Protein AF-A0AAN8RUK4-F1 (afdb_monomer)

Foldseek 3Di:
DDDDDDDDDPFDWDKFKEKEKAEELQCFACPDDCCVVLVLVDDLVPHGQKYKYKYANHQFDPVCPVVCVVDPGRVSVVCCVCCLPRVLVSQKFWEDWDDQRRIIMTMIGRPVQQQQKFQWDKWWFALPPNRPHRNFAKIKIWIGGQRFIEIEIEGDFDADAVCLVRLLVRQVRNQVPQADDQDPQCRTQQSGQKYKYWYQSNWFFAPVDDQVNLVVCVVVLVVVVSVVRTSVNVCLVVVSHCVQKDFDDDRDFAFDAADAPDLHHDPVDHGGNRTGIIMHGPQPPDPPGGKDKDKPDKDWDSVDRSHSGTMIMIMMIITHGPPSDDQFKAWDAQAAAAAQAKGKTKIFRVPHDADQAKKKFKAAPSHRYLPRGLAMDGLNPPPPDDDPDDDDDDDDDDPPPPPPRMDMDIDHHNSDHDWHKIKMFIAHPSRRRTRYIYDIDTYDHDPPDDPPPPPPPPDDPDDDDDDDDDDDKAKAKWKAWPPPGDTDGVVPPPDPPVRCVVCVCQQADDPVCAQPWGWDADPFKIKTKHKHKDQDPVDPVSIIIMMMIMIITNPDDCPLCVVVNSQVVVVVVVCCVPPVLPVCVVPDVVSVVVVNVQSVQCRVCCRPVQWGWDDDDPDIDIGHRDDDDDQFDFADQQKAKAFPDDPVVDDLVVDDPLCNLQVVVRPRADGLNRSCVVSVHDSVSSRVSSSVCVRVRRIDIDGHDDQQWAKAFDPCLVVCVVDPVNLVVLQCQFAPDPVDTFDSVLLSVLLNPRDPPAGNNNSCVVSVVVVRRTRSSSSVSSCVVSVRMDTKFKAKAAQDDPVCVVVDVLNVRRHRPDTLVRSCVVVVDDSVRVVVVVVVDPRMDIDID

Mean predicted aligned error: 19.51 Å

InterPro domains:
  IPR000300 Inositol polyphosphate-related phosphatase [PF22669] (21-314)
  IPR000300 Inositol polyphosphate-related phosphatase [SM00128] (14-325)
  IPR009348 Nitrogen permease regulator 2-like [PF06218] (499-735)
  IPR009348 Nitrogen permease regulator 2-like [PF06218] (741-840)
  IPR009348 Nitrogen permease regulator 2-like [PTHR12991] (490-796)
  IPR036691 Endonuclease/exonuclease/phosphatase superfamily [G3DSA:3.60.10.10] (10-322)
  IPR036691 Endonuclease/exonuclease/phosphatase superfamily [SSF56219] (12-322)
  IPR041611 SKICH domain [PF17751] (329-442)

Solvent-accessible surface area (backbone atoms only — not comparable to full-atom values): 48109 Å² total; per-residue (Å²): 138,86,83,80,81,85,77,90,69,96,72,68,66,43,74,53,34,36,35,39,36,30,35,51,34,69,51,48,75,81,84,69,82,58,45,75,82,69,54,62,84,58,58,73,86,76,52,56,47,28,43,36,44,26,38,28,44,42,71,59,62,89,90,31,68,75,50,58,73,76,39,73,46,71,56,56,41,47,51,40,52,51,37,60,54,54,37,38,77,61,48,32,28,37,71,51,73,46,75,43,73,23,35,35,38,36,36,33,32,37,56,90,46,48,69,44,38,35,56,56,46,75,50,68,39,47,42,23,82,86,45,79,34,52,85,23,31,37,36,34,41,35,31,29,44,27,89,40,37,38,26,41,36,29,35,33,40,49,62,62,77,92,32,57,66,55,29,38,49,44,51,53,48,43,63,75,65,42,67,49,87,86,48,80,82,45,22,38,61,87,54,21,43,32,28,41,40,33,20,40,54,34,36,33,50,44,82,90,60,52,57,67,58,53,52,52,31,55,76,69,66,42,52,68,66,53,51,73,42,20,42,56,59,47,31,29,74,73,60,67,38,68,51,84,45,48,65,77,87,68,86,70,75,60,36,25,37,34,35,68,75,44,88,46,66,33,94,88,46,63,63,16,60,23,64,51,67,35,33,35,62,46,30,75,79,45,90,97,46,77,52,53,72,45,73,79,50,62,47,64,42,70,88,52,21,76,20,34,35,37,36,36,37,36,32,32,38,31,63,32,54,60,82,56,75,69,84,56,35,47,48,54,83,65,89,76,38,49,46,66,36,75,39,79,48,42,32,34,48,70,96,54,89,79,53,66,67,14,30,38,32,38,26,49,66,83,50,48,37,77,86,55,53,72,35,72,46,52,65,52,80,54,82,88,65,88,79,86,83,77,88,77,92,81,86,82,88,79,86,81,78,76,84,63,51,68,45,72,46,77,41,64,53,61,56,52,85,68,73,47,54,26,28,41,35,34,31,39,61,89,47,61,26,41,41,24,62,36,68,76,30,58,34,38,71,61,88,92,64,90,76,86,77,74,84,78,80,85,79,83,94,75,90,83,89,80,84,85,76,94,72,90,76,67,56,34,42,34,51,38,47,81,76,64,98,54,81,55,51,52,64,76,77,76,64,52,68,71,62,43,65,75,44,39,64,74,64,60,53,61,80,90,52,44,81,37,81,42,76,49,78,51,93,72,31,26,39,41,31,39,33,42,76,47,81,37,78,91,34,101,72,42,41,46,44,38,27,47,31,38,44,33,45,46,86,57,80,60,76,47,46,51,67,44,51,51,54,52,49,54,50,51,51,51,42,36,72,76,69,35,54,74,78,44,38,90,80,34,70,67,50,42,54,47,53,54,52,51,50,49,49,47,31,53,24,50,58,74,72,34,44,31,78,48,77,55,95,92,52,70,49,79,41,63,63,54,86,82,70,75,83,59,71,86,64,54,60,64,33,13,43,27,66,73,61,69,76,88,80,60,68,72,88,79,51,55,72,68,51,58,52,46,56,82,51,56,73,51,71,47,25,43,53,55,36,16,64,75,49,74,43,60,53,70,57,47,33,52,48,50,32,50,35,39,56,74,59,50,29,45,79,42,79,60,89,54,53,83,41,28,37,29,58,37,84,53,40,55,54,51,76,73,35,70,67,57,41,52,54,48,36,62,62,19,26,70,38,89,91,55,61,36,58,65,70,62,55,51,50,53,51,73,65,31,36,87,91,45,32,47,49,58,48,43,70,75,66,36,39,70,87,49,32,39,31,69,67,44,40,53,52,52,30,45,76,74,47,25,28,43,80,47,42,47,18,36,29,63,72,61,66,70,68,53,46,73,76,34,73,64,51,60,48,24,69,53,83,36,38,54,67,55,39,26,67,76,62,71,45,50,73,65,59,52,50,56,48,53,75,69,38,89,46,53,46,81,44,81,86

Nearest PDB structures (foldseek):
  8fw5-assembly1_B  TM=8.726E-01  e=7.891E-36  Homo sapiens
  7t3a-assembly1_B  TM=8.703E-01  e=1.757E-31  Homo sapiens
  7t3c-assembly1_B  TM=8.651E-01  e=1.647E-29  Homo sapiens
  5okm-assembly1_A  TM=6.543E-01  e=3.913E-27  Homo sapiens
  5okn-assembly1_A  TM=6.556E-01  e=2.019E-26  Homo sapiens

Secondary structure (DSSP, 8-state):
-------------EEEEEEEEEEE-TT----S--TTTTTTTS-GGGS-SEEEEEEES----GGGTTTTTTS--HHHHHHHHHIIIIIHHTTEEEEEEEEETTEEEEEEEEGGGTTTEEEEEEEEEEEEGGGTEEEEEEEEEEEEETTEEEEEEEEE---STT-HHHHHHHHHHHHHH-B-SS-STT-BGGGSSEEEEEEE----B-TTS-HHHHHHHHHTT-HHHHHHTBHHHHHHHHTSSSTTSB-----PPP-B-BPTTSSSBPSSS--B--EEEEEEE-TTSBTTB---EEEEEEEE-TT--SSSS--EEEEEEEEE-SS------EEPP---EETTS-EEEEEE-TT----TT-EEEEEETT--BTT-EEEEEEGGGGTTS----------S---------EEEEEEPTTS--S-EEEEEEEE-TTT--EEEEPPPEEEEPPTT---TTSTTSSS--S-------------EEEEEETTTTEEEEESTTSS-HHHHHHHHHHHS--GGGTTS-EEEEPSSEEEEEEEEEEE-TTSTTSEEEEEEEEEEETT--GGGGHHHHHHHHHHHHHHHHHH-TTTSTTT-HHHHHHHHHHHHHHHHHHHHTSEEEEEETTEEEEEE----PPPPPPPPTTEEEEESS-GGGS-GGGS-HHHHHHGGG--SSS-HHHHHHHHT--HHHHHHHHHHHHHTTSEEEEEPP-TT-EEEE-TTHHHHHH-HHHHHHHHHHHBS-TTSPPPHHHHHHHHHT--TT-BHHHHHHHH-TTTTTB-HHHHHHHHHHTTSEEEEPEEEEE-S-HHHHHH-HHHHTTEEEEEHHHHHHHH---HHHHHHHHHH-TTEEEEE-

Sequence (849 aa):
MVSYCLSILIESANSSPIYIVSYNVACKPPEENLDELLSLEESEEKLPDLYVVGLQEVKAQLYNIVLDALLDDPWTIAFKQVTLTKLKTKNYVKLKTVRLQGLILSIYSKRKHLLNIRDVEMQYTKTGLGGFWGNKGCVAIRLNINGVSVCVVNTHLTPHDQNLQARIEDYNQIIGSTNFARQKETSSILFHDYVFWMGDHNFRIDEAIAHGEILDKIKAKKLNWLKDVDQLKSVMRSGQAFSELIEEPFDFPPTYKYIFKTSDYDPKRRPAWTDRILYKVNANAYENITLSAQMGFYKSFPNYQASDHKPIAGEFTFKVFSDYSDRVIEFSSIKKWYINEENVVSFNAEDIRISDWDWIGVFKHNFCALDEYVSFVYVNTVAAGVSKVLYNSDEASAVVTTSNRRKEIKFPDGMVRTEGKYCLMYLTADSGSVLGISPVFDAEFKPGVDNRFTNAMEGDESSSRFRASSRRSPVRLTAHTISSARQEIVPENFISKDTFDTVSVYIIPKAQLQRSTITVTLVDKKILGLPVKIDDKKYARNAFYFNLCFVCDAWARTVHYEPLLKKLSDYLIGMELESKFLSLQDKDENEKQRLSKMLNQVMEDLNSTKMCTLTEGVATTHLKVVKICADPTPVLDHQVPIFIENRGAFFEEQWDLTTQQVLPFIDGFNHISKIAAEADVENNLVKSCVQNLVYYGVVSLIPIFQYSNVYAGTPQLRKLAENSALQKECIEYVSKSLRHPPNFKDVFKFYASMVRGTTIKDLCIRLNPHSKRINERKLVQFGVLKGFIQRVYKYIIYVGSKDKLTNNPVYRHMNGLNSSDEICCATGLSAQQLEELMEKDQNLILIWK

pLDDT: mean 79.32, std 18.22, range [19.58, 98.69]

Radius of gyration: 34.46 Å; Cα contacts (8 Å, |Δi|>4): 1516; chains: 1; bounding box: 82×75×107 Å

Organism: Polyplax serrata (NCBI:txid468196)

Structure (mmCIF, N/CA/C/O backbone):
data_AF-A0AAN8RUK4-F1
#
_entry.id   AF-A0AAN8RUK4-F1
#
loop_
_atom_site.group_PDB
_atom_site.id
_atom_site.type_symbol
_atom_site.label_atom_id
_atom_site.label_alt_id
_atom_site.label_comp_id
_atom_site.label_asym_id
_atom_site.label_entity_id
_atom_site.label_seq_id
_atom_site.pdbx_PDB_ins_code
_atom_site.Cartn_x
_atom_site.Cartn_y
_atom_site.Cartn_z
_atom_site.occupancy
_atom_site.B_iso_or_equiv
_atom_site.auth_seq_id
_atom_site.auth_comp_id
_atom_site.auth_asym_id
_atom_site.auth_atom_id
_atom_site.pdbx_PDB_model_num
ATOM 1 N N . MET A 1 1 ? -4.354 7.045 46.645 1.00 23.77 1 MET A N 1
ATOM 2 C CA . MET A 1 1 ? -4.411 5.702 47.254 1.00 23.77 1 MET A CA 1
ATOM 3 C C . MET A 1 1 ? -4.122 4.711 46.131 1.00 23.77 1 MET A C 1
ATOM 5 O O . MET A 1 1 ? -5.021 4.374 45.378 1.00 23.77 1 MET A O 1
ATOM 9 N N . VAL A 1 2 ? -2.842 4.408 45.896 1.00 20.20 2 VAL A N 1
ATOM 10 C CA . VAL A 1 2 ? -2.401 3.493 44.829 1.00 20.20 2 VAL A CA 1
ATOM 11 C C . VAL A 1 2 ? -2.267 2.127 45.485 1.00 20.20 2 VAL A C 1
ATOM 13 O O . VAL A 1 2 ? -1.378 1.929 46.307 1.00 20.20 2 VAL A O 1
ATOM 16 N N . SER A 1 3 ? -3.218 1.237 45.219 1.00 19.58 3 SER A N 1
ATOM 17 C CA . SER A 1 3 ? -3.142 -0.144 45.686 1.00 19.58 3 SER A CA 1
ATOM 18 C C . SER A 1 3 ? -2.302 -0.922 44.677 1.00 19.58 3 SER A C 1
ATOM 20 O O . SER A 1 3 ? -2.732 -1.150 43.550 1.00 19.58 3 SER A O 1
ATOM 22 N N . TYR A 1 4 ? -1.073 -1.251 45.071 1.00 21.86 4 TYR A N 1
ATOM 23 C CA . TYR A 1 4 ? -0.267 -2.271 44.415 1.00 21.86 4 TYR A CA 1
ATOM 24 C C . TYR A 1 4 ? -0.815 -3.630 44.851 1.00 21.86 4 TYR A C 1
ATOM 26 O O . TYR A 1 4 ? -0.749 -3.965 46.032 1.00 21.86 4 TYR A O 1
ATOM 34 N N . CYS A 1 5 ? -1.353 -4.405 43.912 1.00 21.06 5 CYS A N 1
ATOM 35 C CA . CYS A 1 5 ? -1.614 -5.821 44.135 1.00 21.06 5 CYS A CA 1
ATOM 36 C C . CYS A 1 5 ? -0.431 -6.600 43.559 1.00 21.06 5 CYS A C 1
ATOM 38 O O . CYS A 1 5 ? -0.371 -6.885 42.365 1.00 21.06 5 CYS A O 1
ATOM 40 N N . LEU A 1 6 ? 0.541 -6.875 44.428 1.00 24.83 6 LEU A N 1
ATOM 41 C CA . LEU A 1 6 ? 1.623 -7.815 44.179 1.00 24.83 6 LEU A CA 1
ATOM 42 C C . LEU A 1 6 ? 1.001 -9.220 44.165 1.00 24.83 6 LEU A C 1
ATOM 44 O O . LEU A 1 6 ? 0.596 -9.723 45.212 1.00 24.83 6 LEU A O 1
ATOM 48 N N . SER A 1 7 ? 0.898 -9.832 42.989 1.00 23.12 7 SER A N 1
ATOM 49 C CA . SER A 1 7 ? 0.611 -11.262 42.868 1.00 23.12 7 SER A CA 1
ATOM 50 C C . SER A 1 7 ? 1.907 -11.926 42.434 1.00 23.12 7 SER A C 1
ATOM 52 O O . SER A 1 7 ? 2.309 -11.823 41.282 1.00 23.12 7 SER A O 1
ATOM 54 N N . ILE A 1 8 ? 2.601 -12.538 43.391 1.00 31.42 8 ILE A N 1
ATOM 55 C CA . ILE A 1 8 ? 3.699 -13.463 43.120 1.00 31.42 8 ILE A CA 1
ATOM 56 C C . ILE A 1 8 ? 3.045 -14.756 42.636 1.00 31.42 8 ILE A C 1
ATOM 58 O O . ILE A 1 8 ? 2.420 -15.456 43.432 1.00 31.42 8 ILE A O 1
ATOM 62 N N . LEU A 1 9 ? 3.198 -15.078 41.355 1.00 29.14 9 LEU A N 1
ATOM 63 C CA . LEU A 1 9 ? 3.017 -16.431 40.846 1.00 29.14 9 LEU A CA 1
ATOM 64 C C . LEU A 1 9 ? 4.295 -16.838 40.120 1.00 29.14 9 LEU A C 1
ATOM 66 O O . LEU A 1 9 ? 4.881 -16.091 39.342 1.00 29.14 9 LEU A O 1
ATOM 70 N N . ILE A 1 10 ? 4.771 -18.025 40.470 1.00 34.59 10 ILE A N 1
ATOM 71 C CA . ILE A 1 10 ? 5.880 -18.709 39.819 1.00 34.59 10 ILE A CA 1
ATOM 72 C C . ILE A 1 10 ? 5.347 -19.122 38.437 1.00 34.59 10 ILE A C 1
ATOM 74 O O . ILE A 1 10 ? 4.695 -20.153 38.317 1.00 34.59 10 ILE A O 1
ATOM 78 N N . GLU A 1 11 ? 5.526 -18.276 37.419 1.00 36.62 11 GLU A N 1
ATOM 79 C CA . GLU A 1 11 ? 4.895 -18.457 36.104 1.00 36.62 11 GLU A CA 1
ATOM 80 C C . GLU A 1 11 ? 5.681 -19.428 35.207 1.00 36.62 11 GLU A C 1
ATOM 82 O O . GLU A 1 11 ? 6.846 -19.212 34.860 1.00 36.62 11 GLU A O 1
ATOM 87 N N . SER A 1 12 ? 5.027 -20.510 34.777 1.00 37.56 12 SER A N 1
ATOM 88 C CA . SER A 1 12 ? 5.523 -21.376 33.707 1.00 37.56 12 SER A CA 1
ATOM 89 C C . SER A 1 12 ? 5.394 -20.650 32.367 1.00 37.56 12 SER A C 1
ATOM 91 O O . SER A 1 12 ? 4.277 -20.445 31.911 1.00 37.56 12 SER A O 1
ATOM 93 N N . ALA A 1 13 ? 6.486 -20.250 31.716 1.00 42.88 13 ALA A N 1
ATOM 94 C CA . ALA A 1 13 ? 6.414 -19.597 30.405 1.00 42.88 13 ALA A CA 1
ATOM 95 C C . ALA A 1 13 ? 5.840 -20.550 29.337 1.00 42.88 13 ALA A C 1
ATOM 97 O O . ALA A 1 13 ? 6.383 -21.634 29.120 1.00 42.88 13 ALA A O 1
ATOM 98 N N . ASN A 1 14 ? 4.779 -20.127 28.641 1.00 55.69 14 ASN A N 1
ATOM 99 C CA . ASN A 1 14 ? 4.350 -20.771 27.399 1.00 55.69 14 ASN A CA 1
ATOM 100 C C . ASN A 1 14 ? 5.176 -20.226 26.231 1.00 55.69 14 ASN A C 1
ATOM 102 O O . ASN A 1 14 ? 5.664 -19.094 26.256 1.00 55.69 14 ASN A O 1
ATOM 106 N N . SER A 1 15 ? 5.352 -21.053 25.209 1.00 61.12 15 SER A N 1
ATOM 107 C CA . SER A 1 15 ? 6.190 -20.751 24.059 1.00 61.12 15 SER A CA 1
ATOM 108 C C . SER A 1 15 ? 5.319 -20.532 22.823 1.00 61.12 15 SER A C 1
ATOM 110 O O . SER A 1 15 ? 4.632 -21.462 22.400 1.00 61.12 15 SER A O 1
ATOM 112 N N . SER A 1 16 ? 5.350 -19.332 22.245 1.00 64.31 16 SER A N 1
ATOM 113 C CA . SER A 1 16 ? 4.579 -19.010 21.035 1.00 64.31 16 SER A CA 1
ATOM 114 C C . SER A 1 16 ? 5.497 -19.008 19.809 1.00 64.31 16 SER A C 1
ATOM 116 O O . SER A 1 16 ? 6.357 -18.127 19.714 1.00 64.31 16 SER A O 1
ATOM 118 N N . PRO A 1 17 ? 5.353 -19.960 18.869 1.00 84.50 17 PRO A N 1
ATOM 119 C CA . PRO A 1 17 ? 6.134 -19.952 17.640 1.00 84.50 17 PRO A CA 1
ATOM 120 C C . PRO A 1 17 ? 5.664 -18.840 16.689 1.00 84.50 17 PRO A C 1
ATOM 122 O O . PRO A 1 17 ? 4.477 -18.743 16.363 1.00 84.50 17 PRO A O 1
ATOM 125 N N . ILE A 1 18 ? 6.598 -18.013 16.221 1.00 93.25 18 ILE A N 1
ATOM 126 C CA . ILE A 1 18 ? 6.409 -17.003 15.175 1.00 93.25 18 ILE A CA 1
ATOM 127 C C . ILE A 1 18 ? 7.258 -17.363 13.959 1.00 93.25 18 ILE A C 1
ATOM 129 O O . ILE A 1 18 ? 8.461 -17.588 14.066 1.00 93.25 18 ILE A O 1
ATOM 133 N N . TYR A 1 19 ? 6.629 -17.399 12.791 1.00 94.88 19 TYR A N 1
ATOM 134 C CA . TYR A 1 19 ? 7.270 -17.746 11.528 1.00 94.88 19 TYR A CA 1
ATOM 135 C C . TYR A 1 19 ? 7.361 -16.510 10.646 1.00 94.88 19 TYR A C 1
ATOM 137 O O . TYR A 1 19 ? 6.344 -15.928 10.268 1.00 94.88 19 TYR A O 1
ATOM 145 N N . ILE A 1 20 ? 8.580 -16.102 10.323 1.00 97.19 20 ILE A N 1
ATOM 146 C CA . ILE A 1 20 ? 8.888 -14.856 9.629 1.00 97.19 20 ILE A CA 1
ATOM 147 C C . ILE A 1 20 ? 9.410 -15.181 8.237 1.00 97.19 20 ILE A C 1
ATOM 149 O O . ILE A 1 20 ? 10.359 -15.944 8.097 1.00 97.19 20 ILE A O 1
ATOM 153 N N . VAL A 1 21 ? 8.817 -14.569 7.217 1.00 96.38 21 VAL A N 1
ATOM 154 C CA . VAL A 1 21 ? 9.231 -14.663 5.814 1.00 96.38 21 VAL A CA 1
ATOM 155 C C . VAL A 1 21 ? 9.653 -13.289 5.317 1.00 96.38 21 VAL A C 1
ATOM 157 O O . VAL A 1 21 ? 8.930 -12.317 5.532 1.00 96.38 21 VAL A O 1
ATOM 160 N N . SER A 1 22 ? 10.776 -13.221 4.600 1.00 97.56 22 SER A N 1
ATOM 161 C CA . SER A 1 22 ? 11.151 -12.055 3.794 1.00 97.56 22 SER A CA 1
ATOM 162 C C . SER A 1 22 ? 11.355 -12.460 2.339 1.00 97.56 22 SER A C 1
ATOM 164 O O . SER A 1 22 ? 12.049 -13.444 2.064 1.00 97.56 22 SER A O 1
ATOM 166 N N . TYR A 1 23 ? 10.759 -11.707 1.410 1.00 96.19 23 TYR A N 1
ATOM 167 C CA . TYR A 1 23 ? 10.929 -11.954 -0.017 1.00 96.19 23 TYR A CA 1
ATOM 168 C C . TYR A 1 23 ? 10.876 -10.679 -0.871 1.00 96.19 23 TYR A C 1
ATOM 170 O O . TYR A 1 23 ? 9.820 -10.056 -1.018 1.00 96.19 23 TYR A O 1
ATOM 178 N N . ASN A 1 24 ? 11.996 -10.337 -1.513 1.00 96.50 24 ASN A N 1
ATOM 179 C CA . ASN A 1 24 ? 12.007 -9.357 -2.592 1.00 96.50 24 ASN A CA 1
ATOM 180 C C . ASN A 1 24 ? 11.479 -10.017 -3.879 1.00 96.50 24 ASN A C 1
ATOM 182 O O . ASN A 1 24 ? 12.087 -10.941 -4.422 1.00 96.50 24 ASN A O 1
ATOM 186 N N . VAL A 1 25 ? 10.326 -9.557 -4.366 1.00 93.19 25 VAL A N 1
ATOM 187 C CA . VAL A 1 25 ? 9.600 -10.175 -5.489 1.00 93.19 25 VAL A CA 1
ATOM 188 C C . VAL A 1 25 ? 9.921 -9.545 -6.849 1.00 93.19 25 VAL A C 1
ATOM 190 O O . VAL A 1 25 ? 9.312 -9.918 -7.853 1.00 93.19 25 VAL A O 1
ATOM 193 N N . ALA A 1 26 ? 10.851 -8.586 -6.906 1.00 91.75 26 ALA A N 1
ATOM 194 C CA . ALA A 1 26 ? 11.375 -7.985 -8.137 1.00 91.75 26 ALA A CA 1
ATOM 195 C C . ALA A 1 26 ? 10.300 -7.500 -9.137 1.00 91.75 26 ALA A C 1
ATOM 197 O O . ALA A 1 26 ? 10.423 -7.654 -10.360 1.00 91.75 26 ALA A O 1
ATOM 198 N N . CYS A 1 27 ? 9.189 -6.961 -8.623 1.00 87.00 27 CYS A N 1
ATOM 199 C CA . CYS A 1 27 ? 7.998 -6.541 -9.372 1.00 87.00 27 CYS A CA 1
ATOM 200 C C . CYS A 1 27 ? 7.349 -7.638 -10.241 1.00 87.00 27 CYS A C 1
ATOM 202 O O . CYS A 1 27 ? 6.535 -7.330 -11.123 1.00 87.00 27 CYS A O 1
ATOM 204 N N . LYS A 1 28 ? 7.693 -8.912 -10.024 1.00 85.75 28 LYS A N 1
ATOM 205 C CA . LYS A 1 28 ? 7.093 -10.070 -10.701 1.00 85.75 28 LYS A CA 1
ATOM 206 C C . LYS A 1 28 ? 5.792 -10.450 -10.022 1.00 85.75 28 LYS A C 1
ATOM 208 O O . LYS A 1 28 ? 5.661 -10.153 -8.849 1.00 85.75 28 LYS A O 1
ATOM 213 N N . PRO A 1 29 ? 4.807 -11.037 -10.711 1.00 78.69 29 PRO A N 1
ATOM 214 C CA . PRO A 1 29 ? 3.636 -11.594 -10.046 1.00 78.69 29 PRO A CA 1
ATOM 215 C C . PRO A 1 29 ? 3.990 -12.901 -9.304 1.00 78.69 29 PRO A C 1
ATOM 217 O O . PRO A 1 29 ? 5.005 -13.526 -9.615 1.00 78.69 29 PRO A O 1
ATOM 220 N N . PRO A 1 30 ? 3.150 -13.339 -8.354 1.00 75.69 30 PRO A N 1
ATOM 221 C CA . PRO A 1 30 ? 3.281 -14.634 -7.688 1.00 75.69 30 PRO A CA 1
ATOM 222 C C . PRO A 1 30 ? 2.958 -15.776 -8.666 1.00 75.69 30 PRO A C 1
ATOM 224 O O . PRO A 1 30 ? 1.806 -16.177 -8.803 1.00 75.69 30 PRO A O 1
ATOM 227 N N . GLU A 1 31 ? 3.971 -16.265 -9.390 1.00 76.75 31 GLU A N 1
ATOM 228 C CA . GLU A 1 31 ? 3.853 -17.412 -10.314 1.00 76.75 31 GLU A CA 1
ATOM 229 C C . GLU A 1 31 ? 3.967 -18.769 -9.583 1.00 76.75 31 GLU A C 1
ATOM 231 O O . GLU A 1 31 ? 3.522 -19.789 -10.106 1.00 76.75 31 GLU A O 1
ATOM 236 N N . GLU A 1 32 ? 4.553 -18.789 -8.382 1.00 80.00 32 GLU A N 1
ATOM 237 C CA . GLU A 1 32 ? 4.965 -20.003 -7.661 1.00 80.00 32 GLU A CA 1
ATOM 238 C C . GLU A 1 32 ? 4.047 -20.312 -6.464 1.00 80.00 32 GLU A C 1
ATOM 240 O O . GLU A 1 32 ? 3.492 -19.408 -5.834 1.00 80.00 32 GLU A O 1
ATOM 245 N N . ASN A 1 33 ? 3.873 -21.600 -6.140 1.00 82.00 33 ASN A N 1
ATOM 246 C CA . ASN A 1 33 ? 3.071 -22.030 -4.991 1.00 82.00 33 ASN A CA 1
ATOM 247 C C . ASN A 1 33 ? 3.789 -21.669 -3.679 1.00 82.00 33 ASN A C 1
ATOM 249 O O . ASN A 1 33 ? 4.947 -22.021 -3.511 1.00 82.00 33 ASN A O 1
ATOM 253 N N . LEU A 1 34 ? 3.090 -21.020 -2.744 1.00 83.94 34 LEU A N 1
ATOM 254 C CA . LEU A 1 34 ? 3.639 -20.560 -1.463 1.00 83.94 34 LEU A CA 1
ATOM 255 C C . LEU A 1 34 ? 3.593 -21.616 -0.340 1.00 83.94 34 LEU A C 1
ATOM 257 O O . LEU A 1 34 ? 4.007 -21.317 0.780 1.00 83.94 34 LEU A O 1
ATOM 261 N N . ASP A 1 35 ? 3.075 -22.821 -0.599 1.00 83.62 35 ASP A N 1
ATOM 262 C CA . ASP A 1 35 ? 2.909 -23.865 0.425 1.00 83.62 35 ASP A CA 1
ATOM 263 C C . ASP A 1 35 ? 4.221 -24.234 1.114 1.00 83.62 35 ASP A C 1
ATOM 265 O O . ASP A 1 35 ? 4.276 -24.267 2.342 1.00 83.62 35 ASP A O 1
ATOM 269 N N . GLU A 1 36 ? 5.281 -24.460 0.336 1.00 86.88 36 GLU A N 1
ATOM 270 C CA . GLU A 1 36 ? 6.606 -24.797 0.862 1.00 86.88 36 GLU A CA 1
ATOM 271 C C . GLU A 1 36 ? 7.192 -23.623 1.664 1.00 86.88 36 GLU A C 1
ATOM 273 O O . GLU A 1 36 ? 7.711 -23.815 2.764 1.00 86.88 36 GLU A O 1
ATOM 278 N N . LEU A 1 37 ? 7.053 -22.389 1.158 1.00 88.75 37 LEU A N 1
ATOM 279 C CA . LEU A 1 37 ? 7.576 -21.177 1.797 1.00 88.75 37 LEU A CA 1
ATOM 280 C C . LEU A 1 37 ? 6.954 -20.941 3.177 1.00 88.75 37 LEU A C 1
ATOM 282 O O . LEU A 1 37 ? 7.646 -20.555 4.122 1.00 88.75 37 LEU A O 1
ATOM 286 N N . LEU A 1 38 ? 5.652 -21.195 3.295 1.00 86.38 38 LEU A N 1
ATOM 287 C CA . LEU A 1 38 ? 4.875 -21.027 4.521 1.00 86.38 38 LEU A CA 1
ATOM 288 C C . LEU A 1 38 ? 4.769 -22.318 5.353 1.00 86.38 38 LEU A C 1
ATOM 290 O O . LEU A 1 38 ? 4.110 -22.318 6.393 1.00 86.38 38 LEU A O 1
ATOM 294 N N . SER A 1 39 ? 5.414 -23.408 4.923 1.00 84.25 39 SER A N 1
ATOM 295 C CA . SER A 1 39 ? 5.343 -24.738 5.550 1.00 84.25 39 SER A CA 1
ATOM 296 C C . SER A 1 39 ? 3.894 -25.229 5.756 1.00 84.25 39 SER A C 1
ATOM 298 O O . SER A 1 39 ? 3.549 -25.834 6.769 1.00 84.25 39 SER A O 1
ATOM 300 N N . LEU A 1 40 ? 3.006 -24.966 4.786 1.00 80.19 40 LEU A N 1
ATOM 301 C CA . LEU A 1 40 ? 1.572 -25.289 4.861 1.00 80.19 40 LEU A CA 1
ATOM 302 C C . LEU A 1 40 ? 1.251 -26.769 4.619 1.00 80.19 40 LEU A C 1
ATOM 304 O O . LEU A 1 40 ? 0.086 -27.152 4.719 1.00 80.19 40 LEU A O 1
ATOM 308 N N . GLU A 1 41 ? 2.234 -27.608 4.325 1.00 75.81 41 GLU A N 1
ATOM 309 C CA . GLU A 1 41 ? 2.039 -29.055 4.173 1.00 75.81 41 GLU A CA 1
ATOM 310 C C . GLU A 1 41 ? 1.957 -29.779 5.528 1.00 75.81 41 GLU A C 1
ATOM 312 O O . GLU A 1 41 ? 1.463 -30.902 5.607 1.00 75.81 41 GLU A O 1
ATOM 317 N N . GLU A 1 42 ? 2.375 -29.127 6.617 1.00 73.94 42 GLU A N 1
ATOM 318 C CA . GLU A 1 42 ? 2.357 -29.714 7.956 1.00 73.94 42 GLU A CA 1
ATOM 319 C C . GLU A 1 42 ? 0.954 -29.763 8.593 1.00 73.94 42 GLU A C 1
ATOM 321 O O . GLU A 1 42 ? 0.025 -29.034 8.208 1.00 73.94 42 GLU A O 1
ATOM 326 N N . SER A 1 43 ? 0.799 -30.626 9.606 1.00 72.94 43 SER A N 1
ATOM 327 C CA . SER A 1 43 ? -0.423 -30.711 10.414 1.00 72.94 43 SER A CA 1
ATOM 328 C C . SER A 1 43 ? -0.679 -29.404 11.178 1.00 72.94 43 SER A C 1
ATOM 330 O O . SER A 1 43 ? 0.254 -28.712 11.575 1.00 72.94 43 SER A O 1
ATOM 332 N N . GLU A 1 44 ? -1.951 -29.060 11.411 1.00 72.69 44 GLU A N 1
ATOM 333 C CA . GLU A 1 44 ? -2.354 -27.797 12.067 1.00 72.69 44 GLU A CA 1
ATOM 334 C C . GLU A 1 44 ? -1.709 -27.596 13.454 1.00 72.69 44 GLU A C 1
ATOM 336 O O . GLU A 1 44 ? -1.396 -26.469 13.844 1.00 72.69 44 GLU A O 1
ATOM 341 N N . GLU A 1 45 ? -1.449 -28.691 14.174 1.00 73.06 45 GLU A N 1
ATOM 342 C CA . GLU A 1 45 ? -0.781 -28.685 15.482 1.00 73.06 45 GLU A CA 1
ATOM 343 C C . GLU A 1 45 ? 0.678 -28.220 15.420 1.00 73.06 45 GLU A C 1
ATOM 345 O O . GLU A 1 45 ? 1.154 -27.611 16.374 1.00 73.06 45 GLU A O 1
ATOM 350 N N . LYS A 1 46 ? 1.372 -28.470 14.303 1.00 79.62 46 LYS A N 1
ATOM 351 C CA . LYS A 1 46 ? 2.776 -28.081 14.111 1.00 79.62 46 LYS A CA 1
ATOM 352 C C . LYS A 1 46 ? 2.947 -26.677 13.548 1.00 79.62 46 LYS A C 1
ATOM 354 O O . LYS A 1 46 ? 4.047 -26.141 13.566 1.00 79.62 46 LYS A O 1
ATOM 359 N N . LEU A 1 47 ? 1.869 -26.069 13.058 1.00 86.44 47 LEU A N 1
ATOM 360 C CA . LEU A 1 47 ? 1.952 -24.735 12.485 1.00 86.44 47 LEU A CA 1
ATOM 361 C C . LEU A 1 47 ? 2.205 -23.655 13.545 1.00 86.44 47 LEU A C 1
ATOM 363 O O . LEU A 1 47 ? 1.665 -23.746 14.656 1.00 86.44 47 LEU A O 1
ATOM 367 N N . PRO A 1 48 ? 2.931 -22.584 13.185 1.00 89.56 48 PRO A N 1
ATOM 368 C CA . PRO A 1 48 ? 3.299 -21.502 14.091 1.00 89.56 48 PRO A CA 1
ATOM 369 C C . PRO A 1 48 ? 2.074 -20.722 14.570 1.00 89.56 48 PRO A C 1
ATOM 371 O O . PRO A 1 48 ? 1.087 -20.583 13.861 1.00 89.56 48 PRO A O 1
ATOM 374 N N . ASP A 1 49 ? 2.104 -20.146 15.759 1.00 89.25 49 ASP A N 1
ATOM 375 C CA . ASP A 1 49 ? 0.973 -19.375 16.277 1.00 89.25 49 ASP A CA 1
ATOM 376 C C . ASP A 1 49 ? 0.782 -18.038 15.545 1.00 89.25 49 ASP A C 1
ATOM 378 O O . ASP A 1 49 ? -0.352 -17.555 15.418 1.00 89.25 49 ASP A O 1
ATOM 382 N N . LEU A 1 50 ? 1.877 -17.478 15.021 1.00 92.31 50 LEU A N 1
ATOM 383 C CA . LEU A 1 50 ? 1.883 -16.279 14.194 1.00 92.31 50 LEU A CA 1
ATOM 384 C C . LEU A 1 50 ? 2.692 -16.485 12.911 1.00 92.31 50 LEU A C 1
ATOM 386 O O . LEU A 1 50 ? 3.793 -17.027 12.938 1.00 92.31 50 LEU A O 1
ATOM 390 N N . TYR A 1 51 ? 2.174 -15.963 11.802 1.00 92.56 51 TYR A N 1
ATOM 391 C CA . TYR A 1 51 ? 2.935 -15.768 10.572 1.00 92.56 51 TYR A CA 1
ATOM 392 C C . TYR A 1 51 ? 3.185 -14.285 10.351 1.00 92.56 51 TYR A C 1
ATOM 394 O O . TYR A 1 51 ? 2.266 -13.469 10.448 1.00 92.56 51 TYR A O 1
ATOM 402 N N . VAL A 1 52 ? 4.409 -13.953 9.969 1.00 95.50 52 VAL A N 1
ATOM 403 C CA . VAL A 1 52 ? 4.804 -12.624 9.527 1.00 95.50 52 VAL A CA 1
ATOM 404 C C . VAL A 1 52 ? 5.385 -12.719 8.131 1.00 95.50 52 VAL A C 1
ATOM 406 O O . VAL A 1 52 ? 6.295 -13.501 7.880 1.00 95.50 52 VAL A O 1
ATOM 409 N N . VAL A 1 53 ? 4.873 -11.899 7.221 1.00 94.12 53 VAL A N 1
ATOM 410 C CA . VAL A 1 53 ? 5.309 -11.881 5.826 1.00 94.12 53 VAL A CA 1
ATOM 411 C C . VAL A 1 53 ? 5.722 -10.467 5.447 1.00 94.12 53 VAL A C 1
ATOM 413 O O . VAL A 1 53 ? 4.883 -9.563 5.418 1.00 94.12 53 VAL A O 1
ATOM 416 N N . GLY A 1 54 ? 7.008 -10.290 5.154 1.00 95.75 54 GLY A N 1
ATOM 417 C CA . GLY A 1 54 ? 7.599 -9.077 4.606 1.00 95.75 54 GLY A CA 1
ATOM 418 C C . GLY A 1 54 ? 7.916 -9.239 3.119 1.00 95.75 54 GLY A C 1
ATOM 419 O O . GLY A 1 54 ? 8.652 -10.145 2.741 1.00 95.75 54 GLY A O 1
ATOM 420 N N . LEU A 1 55 ? 7.380 -8.361 2.270 1.00 94.44 55 LEU A N 1
ATOM 421 C CA . LEU A 1 55 ? 7.667 -8.342 0.832 1.00 94.44 55 LEU A CA 1
ATOM 422 C C . LEU A 1 55 ? 8.311 -7.019 0.417 1.00 94.44 55 LEU A C 1
ATOM 424 O O . LEU A 1 55 ? 7.936 -5.965 0.938 1.00 94.44 55 LEU A O 1
ATOM 428 N N . GLN A 1 56 ? 9.239 -7.066 -0.539 1.00 95.19 56 GLN A N 1
ATOM 429 C CA . GLN A 1 56 ? 9.872 -5.893 -1.156 1.00 95.19 56 GLN A CA 1
ATOM 430 C C . GLN A 1 56 ? 9.722 -5.940 -2.682 1.00 95.19 56 GLN A C 1
ATOM 432 O O . GLN A 1 56 ? 9.555 -7.008 -3.261 1.00 95.19 56 GLN A O 1
ATOM 437 N N . GLU A 1 57 ? 9.765 -4.777 -3.340 1.00 91.00 57 GLU A N 1
ATOM 438 C CA . GLU A 1 57 ? 9.530 -4.631 -4.789 1.00 91.00 57 GLU A CA 1
ATOM 439 C C . GLU A 1 57 ? 8.212 -5.236 -5.278 1.00 91.00 57 GLU A C 1
ATOM 441 O O . GLU A 1 57 ? 8.097 -5.688 -6.413 1.00 91.00 57 GLU A O 1
ATOM 446 N N . VAL A 1 58 ? 7.169 -5.209 -4.453 1.00 87.00 58 VAL A N 1
ATOM 447 C CA . VAL A 1 58 ? 5.821 -5.495 -4.939 1.00 87.00 58 VAL A CA 1
ATOM 448 C C . VAL A 1 58 ? 5.439 -4.417 -5.951 1.00 87.00 58 VAL A C 1
ATOM 450 O O . VAL A 1 58 ? 5.621 -3.222 -5.705 1.00 87.00 58 VAL A O 1
ATOM 453 N N . LYS A 1 59 ? 4.918 -4.824 -7.112 1.00 78.88 59 LYS A N 1
ATOM 454 C CA . LYS A 1 59 ? 4.555 -3.900 -8.191 1.00 78.88 59 LYS A CA 1
ATOM 455 C C . LYS A 1 59 ? 3.539 -2.868 -7.682 1.00 78.88 59 LYS A C 1
ATOM 457 O O . LYS A 1 59 ? 2.377 -3.193 -7.469 1.00 78.88 59 LYS A O 1
ATOM 462 N N . ALA A 1 60 ? 3.979 -1.623 -7.515 1.00 61.47 60 ALA A N 1
ATOM 463 C CA . ALA A 1 60 ? 3.134 -0.489 -7.156 1.00 61.47 60 ALA A CA 1
ATOM 464 C C . ALA A 1 60 ? 2.896 0.363 -8.409 1.00 61.47 60 ALA A C 1
ATOM 466 O O . ALA A 1 60 ? 3.841 0.871 -9.014 1.00 61.47 60 ALA A O 1
ATOM 467 N N . GLN A 1 61 ? 1.644 0.492 -8.840 1.00 52.31 61 GLN A N 1
ATOM 468 C CA . GLN A 1 61 ? 1.291 1.352 -9.967 1.00 52.31 61 GLN A CA 1
ATOM 469 C C . GLN A 1 61 ? 1.038 2.773 -9.448 1.00 52.31 61 GLN A C 1
ATOM 471 O O . GLN A 1 61 ? 0.108 3.001 -8.682 1.00 52.31 61 GLN A O 1
ATOM 476 N N . LEU A 1 62 ? 1.871 3.738 -9.860 1.00 43.75 62 LEU A N 1
ATOM 477 C CA . LEU A 1 62 ? 1.874 5.115 -9.330 1.00 43.75 62 LEU A CA 1
ATOM 478 C C . LEU A 1 62 ? 0.516 5.844 -9.462 1.00 43.75 62 LEU A C 1
ATOM 480 O O . LEU A 1 62 ? 0.237 6.768 -8.707 1.00 43.75 62 LEU A O 1
ATOM 484 N N . TYR A 1 63 ? -0.330 5.410 -10.398 1.00 40.47 63 TYR A N 1
ATOM 485 C CA . TYR A 1 63 ? -1.658 5.963 -10.699 1.00 40.47 63 TYR A CA 1
ATOM 486 C C . TYR A 1 63 ? -2.768 5.464 -9.756 1.00 40.47 63 TYR A C 1
ATOM 488 O O . TYR A 1 63 ? -3.841 6.055 -9.717 1.00 40.47 63 TYR A O 1
ATOM 496 N N . ASN A 1 64 ? -2.513 4.419 -8.963 1.00 40.47 64 ASN A N 1
ATOM 497 C CA . ASN A 1 64 ? -3.533 3.757 -8.154 1.00 40.47 64 ASN A CA 1
ATOM 498 C C . ASN A 1 64 ? -3.340 3.935 -6.647 1.00 40.47 64 ASN A C 1
ATOM 500 O O . ASN A 1 64 ? -3.970 3.206 -5.919 1.00 40.47 64 ASN A O 1
ATOM 504 N N . ILE A 1 65 ? -2.560 4.874 -6.103 1.00 43.47 65 ILE A N 1
ATOM 505 C CA . ILE A 1 65 ? -2.347 4.948 -4.630 1.00 43.47 65 ILE A CA 1
ATOM 506 C C . ILE A 1 65 ? -3.671 4.975 -3.827 1.00 43.47 65 ILE A C 1
ATOM 508 O O . ILE A 1 65 ? -3.756 4.389 -2.751 1.00 43.47 65 ILE A O 1
ATOM 512 N N . VAL A 1 66 ? -4.720 5.604 -4.373 1.00 38.41 66 VAL A N 1
ATOM 513 C CA . VAL A 1 66 ? -6.072 5.624 -3.783 1.00 38.41 66 VAL A CA 1
ATOM 514 C C . VAL A 1 66 ? -6.840 4.316 -4.035 1.00 38.41 66 VAL A C 1
ATOM 516 O O . VAL A 1 66 ? -7.582 3.875 -3.165 1.00 38.41 66 VAL A O 1
ATOM 519 N N . LEU A 1 67 ? -6.653 3.677 -5.195 1.00 32.25 67 LEU A N 1
ATOM 520 C CA . LEU A 1 67 ? -7.286 2.403 -5.556 1.00 32.25 67 LEU A CA 1
ATOM 521 C C . LEU A 1 67 ? -6.580 1.187 -4.941 1.00 32.25 67 LEU A C 1
ATOM 523 O O . LEU A 1 67 ? -7.275 0.312 -4.479 1.00 32.25 67 LEU A O 1
ATOM 527 N N . ASP A 1 68 ? -5.255 1.149 -4.838 1.00 39.31 68 ASP A N 1
ATOM 528 C CA . ASP A 1 68 ? -4.422 0.148 -4.149 1.00 39.31 68 ASP A CA 1
ATOM 529 C C . ASP A 1 68 ? -4.589 0.213 -2.616 1.00 39.31 68 ASP A C 1
ATOM 531 O O . ASP A 1 68 ? -4.243 -0.728 -1.904 1.00 39.31 68 ASP A O 1
ATOM 535 N N . ALA A 1 69 ? -5.112 1.329 -2.090 1.00 39.22 69 ALA A N 1
ATOM 536 C CA . ALA A 1 69 ? -5.602 1.419 -0.714 1.00 39.22 69 ALA A CA 1
ATOM 537 C C . ALA A 1 69 ? -7.012 0.810 -0.549 1.00 39.22 69 ALA A C 1
ATOM 539 O O . ALA A 1 69 ? -7.418 0.519 0.575 1.00 39.22 69 ALA A O 1
ATOM 540 N N . LEU A 1 70 ? -7.751 0.625 -1.652 1.00 34.31 70 LEU A N 1
ATOM 541 C CA . LEU A 1 70 ? -9.121 0.090 -1.711 1.00 34.31 70 LEU A CA 1
ATOM 542 C C . LEU A 1 70 ? -9.206 -1.315 -2.352 1.00 34.31 70 LEU A C 1
ATOM 544 O O . LEU A 1 70 ? -10.201 -2.009 -2.167 1.00 34.31 70 LEU A O 1
ATOM 548 N N . LEU A 1 71 ? -8.180 -1.739 -3.090 1.00 40.91 71 LEU A N 1
ATOM 549 C CA . LEU A 1 71 ? -8.040 -2.991 -3.826 1.00 40.91 71 LEU A CA 1
ATOM 550 C C . LEU A 1 71 ? -6.654 -3.559 -3.516 1.00 40.91 71 LEU A C 1
ATOM 552 O O . LEU A 1 71 ? -5.642 -2.884 -3.683 1.00 40.91 71 LEU A O 1
ATOM 556 N N . ASP A 1 72 ? -6.605 -4.803 -3.054 1.00 51.81 72 ASP A N 1
ATOM 557 C CA . ASP A 1 72 ? -5.345 -5.475 -2.747 1.00 51.81 72 ASP A CA 1
ATOM 558 C C . ASP A 1 72 ? -4.489 -5.643 -4.027 1.00 51.81 72 ASP A C 1
ATOM 560 O O . ASP A 1 72 ? -5.014 -5.951 -5.096 1.00 51.81 72 ASP A O 1
ATOM 564 N N . ASP A 1 73 ? -3.164 -5.462 -3.959 1.00 60.19 73 ASP A N 1
ATOM 565 C CA . ASP A 1 73 ? -2.274 -5.739 -5.104 1.00 60.19 73 ASP A CA 1
ATOM 566 C C . ASP A 1 73 ? -2.178 -7.250 -5.394 1.00 60.19 73 ASP A C 1
ATOM 568 O O . ASP A 1 73 ? -2.464 -8.034 -4.503 1.00 60.19 73 ASP A O 1
ATOM 572 N N . PRO A 1 74 ? -1.726 -7.716 -6.574 1.00 61.19 74 PRO A N 1
ATOM 573 C CA . PRO A 1 74 ? -1.687 -9.145 -6.901 1.00 61.19 74 PRO A CA 1
ATOM 574 C C . PRO A 1 74 ? -0.902 -10.031 -5.925 1.00 61.19 74 PRO A C 1
ATOM 576 O O . PRO A 1 74 ? -1.248 -11.200 -5.792 1.00 61.19 74 PRO A O 1
ATOM 579 N N . TRP A 1 75 ? 0.126 -9.518 -5.237 1.00 66.19 75 TRP A N 1
ATOM 580 C CA . TRP A 1 75 ? 0.807 -10.270 -4.178 1.00 66.19 75 TRP A CA 1
ATOM 581 C C . TRP A 1 75 ? 0.004 -10.269 -2.894 1.00 66.19 75 TRP A C 1
ATOM 583 O O . TRP A 1 75 ? -0.124 -11.324 -2.289 1.00 66.19 75 TRP A O 1
ATOM 593 N N . THR A 1 76 ? -0.594 -9.145 -2.503 1.00 61.12 76 THR A N 1
ATOM 594 C CA . THR A 1 76 ? -1.539 -9.110 -1.382 1.00 61.12 76 THR A CA 1
ATOM 595 C C . THR A 1 76 ? -2.772 -9.958 -1.675 1.00 61.12 76 THR A C 1
ATOM 597 O O . THR A 1 76 ? -3.222 -10.633 -0.764 1.00 61.12 76 THR A O 1
ATOM 600 N N . ILE A 1 77 ? -3.264 -10.016 -2.918 1.00 61.47 77 ILE A N 1
ATOM 601 C CA . ILE A 1 77 ? -4.344 -10.887 -3.394 1.00 61.47 77 ILE A CA 1
ATOM 602 C C . ILE A 1 77 ? -3.882 -12.326 -3.411 1.00 61.47 77 ILE A C 1
ATOM 604 O O . ILE A 1 77 ? -4.649 -13.143 -2.955 1.00 61.47 77 ILE A O 1
ATOM 608 N N . ALA A 1 78 ? -2.696 -12.681 -3.906 1.00 61.34 78 ALA A N 1
ATOM 609 C CA . ALA A 1 78 ? -2.260 -14.078 -3.950 1.00 61.34 78 ALA A CA 1
ATOM 610 C C . ALA A 1 78 ? -1.878 -14.603 -2.568 1.00 61.34 78 ALA A C 1
ATOM 612 O O . ALA A 1 78 ? -2.273 -15.709 -2.217 1.00 61.34 78 ALA A O 1
ATOM 613 N N . PHE A 1 79 ? -1.196 -13.802 -1.742 1.00 63.22 79 PHE A N 1
ATOM 614 C CA . PHE A 1 79 ? -1.036 -14.111 -0.326 1.00 63.22 79 PHE A CA 1
ATOM 615 C C . PHE A 1 79 ? -2.394 -14.151 0.349 1.00 63.22 79 PHE A C 1
ATOM 617 O O . PHE A 1 79 ? -2.631 -15.115 1.058 1.00 63.22 79 PHE A O 1
ATOM 624 N N . LYS A 1 80 ? -3.327 -13.223 0.092 1.00 55.84 80 LYS A N 1
ATOM 625 C CA . LYS A 1 80 ? -4.722 -13.377 0.529 1.00 55.84 80 LYS A CA 1
ATOM 626 C C . LYS A 1 80 ? -5.302 -14.670 -0.032 1.00 55.84 80 LYS A C 1
ATOM 628 O O . LYS A 1 80 ? -5.844 -15.434 0.715 1.00 55.84 80 LYS A O 1
ATOM 633 N N . GLN A 1 81 ? -5.155 -15.050 -1.279 1.00 57.06 81 GLN A N 1
ATOM 634 C CA . GLN A 1 81 ? -5.851 -16.195 -1.852 1.00 57.06 81 GLN A CA 1
ATOM 635 C C . GLN A 1 81 ? -5.305 -17.510 -1.285 1.00 57.06 81 GLN A C 1
ATOM 637 O O . GLN A 1 81 ? -6.083 -18.394 -0.930 1.00 57.06 81 GLN A O 1
ATOM 642 N N . VAL A 1 82 ? -3.989 -17.605 -1.086 1.00 57.19 82 VAL A N 1
ATOM 643 C CA . VAL A 1 82 ? -3.335 -18.720 -0.392 1.00 57.19 82 VAL A CA 1
ATOM 644 C C . VAL A 1 82 ? -3.660 -18.707 1.113 1.00 57.19 82 VAL A C 1
ATOM 646 O O . VAL A 1 82 ? -4.011 -19.746 1.667 1.00 57.19 82 VAL A O 1
ATOM 649 N N . THR A 1 83 ? -3.661 -17.546 1.774 1.00 53.34 83 THR A N 1
ATOM 650 C CA . THR A 1 83 ? -3.946 -17.379 3.218 1.00 53.34 83 THR A CA 1
ATOM 651 C C . THR A 1 83 ? -5.443 -17.549 3.534 1.00 53.34 83 THR A C 1
ATOM 653 O O . THR A 1 83 ? -5.841 -18.389 4.332 1.00 53.34 83 THR A O 1
ATOM 656 N N . LEU A 1 84 ? -6.316 -16.815 2.859 1.00 52.69 84 LEU A N 1
ATOM 657 C CA . LEU A 1 84 ? -7.778 -16.877 2.923 1.00 52.69 84 LEU A CA 1
ATOM 658 C C . LEU A 1 84 ? -8.342 -18.248 2.511 1.00 52.69 84 LEU A C 1
ATOM 660 O O . LEU A 1 84 ? -9.457 -18.556 2.914 1.00 52.69 84 LEU A O 1
ATOM 664 N N . THR A 1 85 ? -7.630 -19.077 1.735 1.00 58.88 85 THR A N 1
ATOM 665 C CA . THR A 1 85 ? -8.117 -20.432 1.398 1.00 58.88 85 THR A CA 1
ATOM 666 C C . THR A 1 85 ? -7.474 -21.501 2.278 1.00 58.88 85 THR A C 1
ATOM 668 O O . THR A 1 85 ? -8.198 -22.271 2.900 1.00 58.88 85 THR A O 1
ATOM 671 N N . LYS A 1 86 ? -6.139 -21.541 2.405 1.00 68.31 86 LYS A N 1
ATOM 672 C CA . LYS A 1 86 ? -5.438 -22.605 3.152 1.00 68.31 86 LYS A CA 1
ATOM 673 C C . LYS A 1 86 ? -5.250 -22.275 4.628 1.00 68.31 86 LYS A C 1
ATOM 675 O O . LYS A 1 86 ? -5.605 -23.081 5.483 1.00 68.31 86 LYS A O 1
ATOM 680 N N . LEU A 1 87 ? -4.765 -21.082 4.968 1.00 69.38 87 LEU A N 1
ATOM 681 C CA . LEU A 1 87 ? -4.642 -20.685 6.378 1.00 69.38 87 LEU A CA 1
ATOM 682 C C . LEU A 1 87 ? -6.022 -20.511 7.042 1.00 69.38 87 LEU A C 1
ATOM 684 O O . LEU A 1 87 ? -6.177 -20.821 8.221 1.00 69.38 87 LEU A O 1
ATOM 688 N N . LYS A 1 88 ? -7.063 -20.148 6.281 1.00 67.56 88 LYS A N 1
ATOM 689 C CA . LYS A 1 88 ? -8.459 -20.201 6.747 1.00 67.56 88 LYS A CA 1
ATOM 690 C C . LYS A 1 88 ? -8.885 -21.606 7.163 1.00 67.56 88 LYS A C 1
ATOM 692 O O . LYS A 1 88 ? -9.473 -21.748 8.231 1.00 67.56 88 LYS A O 1
ATOM 697 N N . THR A 1 89 ? -8.581 -22.635 6.361 1.00 69.44 89 THR A N 1
ATOM 698 C CA . THR A 1 89 ? -8.865 -24.036 6.743 1.00 69.44 89 THR A CA 1
ATOM 699 C C . THR A 1 89 ? -8.088 -24.489 7.976 1.00 69.44 89 THR A C 1
ATOM 701 O O . THR A 1 89 ? -8.455 -25.486 8.580 1.00 69.44 89 THR A O 1
ATOM 704 N N . LYS A 1 90 ? -7.060 -23.731 8.371 1.00 77.88 90 LYS A N 1
ATOM 705 C CA . LYS A 1 90 ? -6.222 -23.965 9.550 1.00 77.88 90 LYS A CA 1
ATOM 706 C C . LYS A 1 90 ? -6.424 -22.905 10.646 1.00 77.88 90 LYS A C 1
ATOM 708 O O . LYS A 1 90 ? -5.528 -22.648 11.442 1.00 77.88 90 LYS A O 1
ATOM 713 N N . ASN A 1 91 ? -7.584 -22.239 10.647 1.00 84.62 91 ASN A N 1
ATOM 714 C CA . ASN A 1 91 ? -8.029 -21.302 11.684 1.00 84.62 91 ASN A CA 1
ATOM 715 C C . ASN A 1 91 ? -7.141 -20.069 11.932 1.00 84.62 91 ASN A C 1
ATOM 717 O O . ASN A 1 91 ? -7.081 -19.570 13.058 1.00 84.62 91 ASN A O 1
ATOM 721 N N . TYR A 1 92 ? -6.515 -19.513 10.895 1.00 87.31 92 TYR A N 1
ATOM 722 C CA . TYR A 1 92 ? -5.838 -18.214 10.988 1.00 87.31 92 TYR A CA 1
ATOM 723 C C . TYR A 1 92 ? -6.734 -17.052 10.573 1.00 87.31 92 TYR A C 1
ATOM 725 O O . TYR A 1 92 ? -7.699 -17.197 9.820 1.00 87.31 92 TYR A O 1
ATOM 733 N N . VAL A 1 93 ? -6.352 -15.871 11.046 1.00 87.56 93 VAL A N 1
ATOM 734 C CA . VAL A 1 93 ? -6.939 -14.580 10.708 1.00 87.56 93 VAL A CA 1
ATOM 735 C C . VAL A 1 93 ? -5.825 -13.560 10.478 1.00 87.56 93 VAL A C 1
ATOM 737 O O . VAL A 1 93 ? -4.826 -13.532 11.201 1.00 87.56 93 VAL A O 1
ATOM 740 N N . LYS A 1 94 ? -5.987 -12.710 9.462 1.00 89.31 94 LYS A N 1
ATOM 741 C CA . LYS A 1 94 ? -5.116 -11.551 9.238 1.00 89.31 94 LYS A CA 1
ATOM 742 C C . LYS A 1 94 ? -5.382 -10.503 10.319 1.00 89.31 94 LYS A C 1
ATOM 744 O O . LYS A 1 94 ? -6.495 -9.981 10.411 1.00 89.31 94 LYS A O 1
ATOM 749 N N . LEU A 1 95 ? -4.349 -10.169 11.090 1.00 89.50 95 LEU A N 1
ATOM 750 C CA . LEU A 1 95 ? -4.414 -9.118 12.105 1.00 89.50 95 LEU A CA 1
ATOM 751 C C . LEU A 1 95 ? -4.267 -7.739 11.469 1.00 89.50 95 LEU A C 1
ATOM 753 O O . LEU A 1 95 ? -5.100 -6.857 11.673 1.00 89.50 95 LEU A O 1
ATOM 757 N N . LYS A 1 96 ? -3.195 -7.545 10.691 1.00 89.62 96 LYS A N 1
ATOM 758 C CA . LYS A 1 96 ? -2.876 -6.250 10.089 1.00 89.62 96 LYS A CA 1
ATOM 759 C C . LYS A 1 96 ? -1.927 -6.394 8.905 1.00 89.62 96 LYS A C 1
ATOM 761 O O . LYS A 1 96 ? -1.064 -7.269 8.902 1.00 89.62 96 LYS A O 1
ATOM 766 N N . THR A 1 97 ? -2.071 -5.481 7.950 1.00 90.00 97 THR A N 1
ATOM 767 C CA . THR A 1 97 ? -1.117 -5.242 6.864 1.00 90.00 97 THR A CA 1
ATOM 768 C C . THR A 1 97 ? -0.763 -3.760 6.844 1.00 90.00 97 THR A C 1
ATOM 770 O O . THR A 1 97 ? -1.643 -2.912 6.990 1.00 90.00 97 THR A O 1
ATOM 773 N N . VAL A 1 98 ? 0.517 -3.453 6.661 1.00 90.75 98 VAL A N 1
ATOM 774 C CA . VAL A 1 98 ? 1.036 -2.106 6.408 1.00 90.75 98 VAL A CA 1
ATOM 775 C C . VAL A 1 98 ? 1.807 -2.114 5.091 1.00 90.75 98 VAL A C 1
ATOM 777 O O . VAL A 1 98 ? 2.455 -3.104 4.743 1.00 90.75 98 VAL A O 1
ATOM 780 N N . ARG A 1 99 ? 1.712 -1.016 4.340 1.00 88.25 99 ARG A N 1
ATOM 781 C CA . ARG A 1 99 ? 2.306 -0.891 3.010 1.00 88.25 99 ARG A CA 1
ATOM 782 C C . ARG A 1 99 ? 2.920 0.487 2.795 1.00 88.25 99 ARG A C 1
ATOM 784 O O . ARG A 1 99 ? 2.310 1.500 3.122 1.00 88.25 99 ARG A O 1
ATOM 791 N N . LEU A 1 100 ? 4.093 0.505 2.170 1.00 87.50 100 LEU A N 1
ATOM 792 C CA . LEU A 1 100 ? 4.783 1.686 1.667 1.00 87.50 100 LEU A CA 1
ATOM 793 C C . LEU A 1 100 ? 5.250 1.411 0.228 1.00 87.50 100 LEU A C 1
ATOM 795 O O . LEU A 1 100 ? 6.263 0.758 0.005 1.00 87.50 100 LEU A O 1
ATOM 799 N N . GLN A 1 101 ? 4.489 1.883 -0.766 1.00 83.88 101 GLN A N 1
ATOM 800 C CA . GLN A 1 101 ? 4.699 1.551 -2.185 1.00 83.88 101 GLN A CA 1
ATOM 801 C C . GLN A 1 101 ? 4.827 0.028 -2.418 1.00 83.88 101 GLN A C 1
ATOM 803 O O . GLN A 1 101 ? 3.844 -0.696 -2.267 1.00 83.88 101 GLN A O 1
ATOM 808 N N . GLY A 1 102 ? 6.012 -0.460 -2.799 1.00 85.69 102 GLY A N 1
ATOM 809 C CA . GLY A 1 102 ? 6.298 -1.881 -3.020 1.00 85.69 102 GLY A CA 1
ATOM 810 C C . GLY A 1 102 ? 6.797 -2.640 -1.786 1.00 85.69 102 GLY A C 1
ATOM 811 O O . GLY A 1 102 ? 7.212 -3.786 -1.923 1.00 85.69 102 GLY A O 1
ATOM 812 N N . LEU A 1 103 ? 6.807 -2.011 -0.610 1.00 91.12 103 LEU A N 1
ATOM 813 C CA . LEU A 1 103 ? 7.205 -2.605 0.665 1.00 91.12 103 LEU A CA 1
ATOM 814 C C . LEU A 1 103 ? 5.954 -2.959 1.478 1.00 91.12 103 LEU A C 1
ATOM 816 O O . LEU A 1 103 ? 5.141 -2.078 1.758 1.00 91.12 103 LEU A O 1
ATOM 820 N N . ILE A 1 104 ? 5.779 -4.229 1.843 1.00 92.38 104 ILE A N 1
ATOM 821 C CA . ILE A 1 104 ? 4.572 -4.734 2.520 1.00 92.38 104 ILE A CA 1
ATOM 822 C C . ILE A 1 104 ? 4.966 -5.554 3.744 1.00 92.38 104 ILE A C 1
ATOM 824 O O . ILE A 1 104 ? 5.899 -6.345 3.678 1.00 92.38 104 ILE A O 1
ATOM 828 N N . LEU A 1 105 ? 4.237 -5.407 4.848 1.00 94.69 105 LEU A N 1
ATOM 829 C CA . LEU A 1 105 ? 4.347 -6.270 6.023 1.00 94.69 105 LEU A CA 1
ATOM 830 C C . LEU A 1 105 ? 2.953 -6.696 6.477 1.00 94.69 105 LEU A C 1
ATOM 832 O O . LEU A 1 105 ? 2.092 -5.848 6.702 1.00 94.69 105 LEU A O 1
ATOM 836 N N . SER A 1 106 ? 2.739 -8.003 6.613 1.00 92.25 106 SER A N 1
ATOM 837 C CA . SER A 1 106 ? 1.475 -8.589 7.070 1.00 92.25 106 SER A CA 1
ATOM 838 C C . SER A 1 106 ? 1.695 -9.549 8.232 1.00 92.25 106 SER A C 1
ATOM 840 O O . SER A 1 106 ? 2.631 -10.345 8.195 1.00 92.25 106 SER A O 1
ATOM 842 N N . ILE A 1 107 ? 0.807 -9.502 9.229 1.00 93.06 107 ILE A N 1
ATOM 843 C CA . ILE A 1 107 ? 0.797 -10.428 10.370 1.00 93.06 107 ILE A CA 1
ATOM 844 C C . ILE A 1 107 ? -0.522 -11.203 10.397 1.00 93.06 107 ILE A C 1
ATOM 846 O O . ILE A 1 107 ? -1.610 -10.619 10.336 1.00 93.06 107 ILE A O 1
ATOM 850 N N . TYR A 1 108 ? -0.411 -12.520 10.538 1.00 91.06 108 TYR A N 1
ATOM 851 C CA . TYR A 1 108 ? -1.515 -13.460 10.689 1.00 91.06 108 TYR A CA 1
ATOM 852 C C . TYR A 1 108 ? -1.355 -14.219 12.001 1.00 91.06 108 TYR A C 1
ATOM 854 O O . TYR A 1 108 ? -0.237 -14.524 12.408 1.00 91.06 108 TYR A O 1
ATOM 862 N N . SER A 1 109 ? -2.462 -14.556 12.651 1.00 91.50 109 SER A N 1
ATOM 863 C CA . SER A 1 109 ? -2.445 -15.316 13.901 1.00 91.50 109 SER A CA 1
ATOM 864 C C . SER A 1 109 ? -3.537 -16.374 13.915 1.00 91.50 109 SER A C 1
ATOM 866 O O . SER A 1 109 ? -4.571 -16.203 13.262 1.00 91.50 109 SER A O 1
ATOM 868 N N . LYS A 1 110 ? -3.325 -17.469 14.651 1.00 89.00 110 LYS A N 1
ATOM 869 C CA . LYS A 1 110 ? -4.408 -18.412 14.954 1.00 89.00 110 LYS A CA 1
ATOM 870 C C . LYS A 1 110 ? -5.518 -17.680 15.712 1.00 89.00 110 LYS A C 1
ATOM 872 O O . LYS A 1 110 ? -5.256 -16.941 16.657 1.00 89.00 110 LYS A O 1
ATOM 877 N N . ARG A 1 111 ? -6.779 -17.938 15.357 1.00 88.00 111 ARG A N 1
ATOM 878 C CA . ARG A 1 111 ? -7.957 -17.282 15.963 1.00 88.00 111 ARG A CA 1
ATOM 879 C C . ARG A 1 111 ? -7.995 -17.368 17.487 1.00 88.00 111 ARG A C 1
ATOM 881 O O . ARG A 1 111 ? -8.473 -16.433 18.121 1.00 88.00 111 ARG A O 1
ATOM 888 N N . LYS A 1 112 ? -7.489 -18.466 18.064 1.00 86.88 112 LYS A N 1
ATOM 889 C CA . LYS A 1 112 ? -7.447 -18.684 19.520 1.00 86.88 112 LYS A CA 1
ATOM 890 C C . LYS A 1 112 ? -6.684 -17.588 20.277 1.00 86.88 112 LYS A C 1
ATOM 892 O O . LYS A 1 112 ? -6.965 -17.386 21.447 1.00 86.88 112 LYS A O 1
ATOM 897 N N . HIS A 1 113 ? -5.787 -16.861 19.606 1.00 87.69 113 HIS A N 1
ATOM 898 C CA . HIS A 1 113 ? -4.958 -15.812 20.209 1.00 87.69 113 HIS A CA 1
ATOM 899 C C . HIS A 1 113 ? -5.552 -14.406 20.095 1.00 87.69 113 HIS A C 1
ATOM 901 O O . HIS A 1 113 ? -4.961 -13.456 20.595 1.00 87.69 113 HIS A O 1
ATOM 907 N N . LEU A 1 114 ? -6.707 -14.227 19.445 1.00 90.06 114 LEU A N 1
ATOM 908 C CA . LEU A 1 114 ? -7.261 -12.892 19.178 1.00 90.06 114 LEU A CA 1
ATOM 909 C C . LEU A 1 114 ? -7.514 -12.054 20.438 1.00 90.06 114 LEU A C 1
ATOM 911 O O . LEU A 1 114 ? -7.358 -10.839 20.389 1.00 90.06 114 LEU A O 1
ATOM 915 N N . LEU A 1 115 ? -7.892 -12.688 21.550 1.00 89.19 115 LEU A N 1
ATOM 916 C CA . LEU A 1 115 ? -8.118 -12.006 22.831 1.00 89.19 115 LEU A CA 1
ATOM 917 C C . LEU A 1 115 ? -6.814 -11.691 23.579 1.00 89.19 115 LEU A C 1
ATOM 919 O O . LEU A 1 115 ? -6.799 -10.831 24.454 1.00 89.19 115 LEU A O 1
ATOM 923 N N . ASN A 1 116 ? -5.731 -12.378 23.220 1.00 87.38 116 ASN A N 1
ATOM 924 C CA . ASN A 1 116 ? -4.406 -12.250 23.816 1.00 87.38 116 ASN A CA 1
ATOM 925 C C . ASN A 1 116 ? -3.537 -11.201 23.107 1.00 87.38 116 ASN A C 1
ATOM 927 O O . ASN A 1 116 ? -2.457 -10.869 23.597 1.00 87.38 116 ASN A O 1
ATOM 931 N N . ILE A 1 117 ? -3.988 -10.706 21.948 1.00 90.31 117 ILE A N 1
ATOM 932 C CA . ILE A 1 117 ? -3.271 -9.736 21.123 1.00 90.31 117 ILE A CA 1
ATOM 933 C C . ILE A 1 117 ? -3.912 -8.355 21.264 1.00 90.31 117 ILE A C 1
ATOM 935 O O . ILE A 1 117 ? -5.088 -8.158 20.951 1.00 90.31 117 ILE A O 1
ATOM 939 N N . ARG A 1 118 ? -3.115 -7.379 21.705 1.00 88.25 118 ARG A N 1
ATOM 940 C CA . ARG A 1 118 ? -3.542 -6.001 21.991 1.00 88.25 118 ARG A CA 1
ATOM 941 C C . ARG A 1 118 ? -2.691 -4.974 21.264 1.00 88.25 118 ARG A C 1
ATOM 943 O O . ARG A 1 118 ? -1.597 -5.267 20.790 1.00 88.25 118 ARG A O 1
ATOM 950 N N . ASP A 1 119 ? -3.193 -3.747 21.233 1.00 88.19 119 ASP A N 1
ATOM 951 C CA . ASP A 1 119 ? -2.442 -2.540 20.896 1.00 88.19 119 ASP A CA 1
ATOM 952 C C . ASP A 1 119 ? -1.680 -2.621 19.577 1.00 88.19 119 ASP A C 1
ATOM 954 O O . ASP A 1 119 ? -0.523 -2.205 19.474 1.00 88.19 119 ASP A O 1
ATOM 958 N N . VAL A 1 120 ? -2.359 -3.156 18.561 1.00 91.62 120 VAL A N 1
ATOM 959 C CA . VAL A 1 120 ? -1.814 -3.270 17.212 1.00 91.62 120 VAL A CA 1
ATOM 960 C C . VAL A 1 120 ? -1.717 -1.874 16.593 1.00 91.62 120 VAL A C 1
ATOM 962 O O . VAL A 1 120 ? -2.723 -1.217 16.313 1.00 91.62 120 VAL A O 1
ATOM 965 N N . GLU A 1 121 ? -0.496 -1.411 16.362 1.00 92.00 121 GLU A N 1
ATOM 966 C CA . GLU A 1 121 ? -0.190 -0.126 15.733 1.00 92.00 121 GLU A CA 1
ATOM 967 C C . GLU A 1 121 ? 0.798 -0.340 14.585 1.00 92.00 121 GLU A C 1
ATOM 969 O O . GLU A 1 121 ? 1.627 -1.247 14.613 1.00 92.00 121 GLU A O 1
ATOM 974 N N . MET A 1 122 ? 0.690 0.485 13.551 1.00 92.94 122 MET A N 1
ATOM 975 C CA . MET A 1 122 ? 1.565 0.448 12.384 1.00 92.94 122 MET A CA 1
ATOM 976 C C . MET A 1 122 ? 2.322 1.764 12.256 1.00 92.94 122 MET A C 1
ATOM 978 O O . MET A 1 122 ? 1.824 2.808 12.672 1.00 92.94 122 MET A O 1
ATOM 982 N N . GLN A 1 123 ? 3.508 1.702 11.663 1.00 93.81 123 GLN A N 1
ATOM 983 C CA . GLN A 1 123 ? 4.297 2.863 11.266 1.00 93.81 123 GLN A CA 1
ATOM 984 C C . GLN A 1 123 ? 5.037 2.583 9.958 1.00 93.81 123 GLN A C 1
ATOM 986 O O . GLN A 1 123 ? 5.213 1.432 9.557 1.00 93.81 123 GLN A O 1
ATOM 991 N N . TYR A 1 124 ? 5.476 3.640 9.281 1.00 93.44 124 TYR A N 1
ATOM 992 C CA . TYR A 1 124 ? 6.368 3.535 8.131 1.00 93.44 124 TYR A CA 1
ATOM 993 C C . TYR A 1 124 ? 7.325 4.724 8.083 1.00 93.44 124 TYR A C 1
ATOM 995 O O . TYR A 1 124 ? 6.961 5.842 8.443 1.00 93.44 124 TYR A O 1
ATOM 1003 N N . THR A 1 125 ? 8.521 4.490 7.551 1.00 92.94 125 THR A N 1
ATOM 1004 C CA . THR A 1 125 ? 9.544 5.522 7.354 1.00 92.94 125 THR A CA 1
ATOM 1005 C C . THR A 1 125 ? 10.020 5.487 5.912 1.00 92.94 125 THR A C 1
ATOM 1007 O O . THR A 1 125 ? 10.317 4.422 5.380 1.00 92.94 125 THR A O 1
ATOM 1010 N N . LYS A 1 126 ? 10.097 6.656 5.269 1.00 91.56 126 LYS A N 1
ATOM 1011 C CA . LYS A 1 126 ? 10.610 6.819 3.901 1.00 91.56 126 LYS A CA 1
ATOM 1012 C C . LYS A 1 126 ? 12.060 7.271 3.953 1.00 91.56 126 LYS A C 1
ATOM 1014 O O . LYS A 1 126 ? 12.347 8.266 4.611 1.00 91.56 126 LYS A O 1
ATOM 1019 N N . THR A 1 127 ? 12.934 6.604 3.210 1.00 84.75 127 THR A N 1
ATOM 1020 C CA . THR A 1 127 ? 14.350 6.997 3.110 1.00 84.75 127 THR A CA 1
ATOM 1021 C C . THR A 1 127 ? 14.784 7.315 1.672 1.00 84.75 127 THR A C 1
ATOM 1023 O O . THR A 1 127 ? 15.787 7.988 1.452 1.00 84.75 127 THR A O 1
ATOM 1026 N N . GLY A 1 128 ? 13.981 6.949 0.663 1.00 69.81 128 GLY A N 1
ATOM 1027 C CA . GLY A 1 128 ? 14.269 7.249 -0.743 1.00 69.81 128 GLY A CA 1
ATOM 1028 C C . GLY A 1 128 ? 14.346 8.754 -1.039 1.00 69.81 128 GLY A C 1
ATOM 1029 O O . GLY A 1 128 ? 13.479 9.522 -0.617 1.00 69.81 128 GLY A O 1
ATOM 1030 N N . LEU A 1 129 ? 15.379 9.175 -1.785 1.00 62.22 129 LEU A N 1
ATOM 1031 C CA . LEU A 1 129 ? 15.660 10.579 -2.132 1.00 62.22 129 LEU A CA 1
ATOM 1032 C C . LEU A 1 129 ? 15.608 11.522 -0.912 1.00 62.22 129 LEU A C 1
ATOM 1034 O O . LEU A 1 129 ? 14.936 12.543 -0.964 1.00 62.22 129 LEU A O 1
ATOM 1038 N N . GLY A 1 130 ? 16.246 11.176 0.212 1.00 54.09 130 GLY A N 1
ATOM 1039 C CA . GLY A 1 130 ? 16.245 12.033 1.410 1.00 54.09 130 GLY A CA 1
ATOM 1040 C C . GLY A 1 130 ? 14.870 12.163 2.081 1.00 54.09 130 GLY A C 1
ATOM 1041 O O . GLY A 1 130 ? 14.559 13.192 2.673 1.00 54.09 130 GLY A O 1
ATOM 1042 N N . GLY A 1 131 ? 14.018 11.140 1.943 1.00 55.16 131 GLY A N 1
ATOM 1043 C CA . GLY A 1 131 ? 12.668 11.090 2.515 1.00 55.16 131 GLY A CA 1
ATOM 1044 C C . GLY A 1 131 ? 11.550 11.607 1.600 1.00 55.16 131 GLY A C 1
ATOM 1045 O O . GLY A 1 131 ? 10.372 11.439 1.928 1.00 55.16 131 GLY A O 1
ATOM 1046 N N . PHE A 1 132 ? 11.881 12.173 0.433 1.00 40.16 132 PHE A N 1
ATOM 1047 C CA . PHE A 1 132 ? 10.896 12.670 -0.537 1.00 40.16 132 PHE A CA 1
ATOM 1048 C C . PHE A 1 132 ? 10.185 11.552 -1.315 1.00 40.16 132 PHE A C 1
ATOM 1050 O O . PHE A 1 132 ? 9.068 11.757 -1.797 1.00 40.16 132 PHE A O 1
ATOM 1057 N N . TRP A 1 133 ? 10.782 10.359 -1.422 1.00 57.03 133 TRP A N 1
ATOM 1058 C CA . TRP A 1 133 ? 10.239 9.245 -2.203 1.00 57.03 133 TRP A CA 1
ATOM 1059 C C . TRP A 1 133 ? 10.116 7.955 -1.383 1.00 57.03 133 TRP A C 1
ATOM 1061 O O . TRP A 1 133 ? 10.950 7.636 -0.543 1.00 57.03 133 TRP A O 1
ATOM 1071 N N . GLY A 1 134 ? 9.040 7.196 -1.608 1.00 59.69 134 GLY A N 1
ATOM 1072 C CA . GLY A 1 134 ? 8.650 6.055 -0.768 1.00 59.69 134 GLY A CA 1
ATOM 1073 C C . GLY A 1 134 ? 9.048 4.670 -1.283 1.00 59.69 134 GLY A C 1
ATOM 1074 O O . GLY A 1 134 ? 8.434 3.699 -0.865 1.00 59.69 134 GLY A O 1
ATOM 1075 N N . ASN A 1 135 ? 10.000 4.545 -2.212 1.00 73.88 135 ASN A N 1
ATOM 1076 C CA . ASN A 1 135 ? 10.412 3.238 -2.759 1.00 73.88 135 ASN A CA 1
ATOM 1077 C C . ASN A 1 135 ? 11.468 2.512 -1.898 1.00 73.88 135 ASN A C 1
ATOM 1079 O O . ASN A 1 135 ? 11.830 1.374 -2.209 1.00 73.88 135 ASN A O 1
ATOM 1083 N N . LYS A 1 136 ? 11.992 3.185 -0.867 1.00 87.06 136 LYS A N 1
ATOM 1084 C CA . LYS A 1 136 ? 12.976 2.700 0.109 1.00 87.06 136 LYS A CA 1
ATOM 1085 C C . LYS A 1 136 ? 12.599 3.189 1.505 1.00 87.06 136 LYS A C 1
ATOM 1087 O O . LYS A 1 136 ? 11.997 4.262 1.640 1.00 87.06 136 LYS A O 1
ATOM 1092 N N . GLY A 1 137 ? 12.941 2.396 2.514 1.00 94.06 137 GLY A N 1
ATOM 1093 C CA . GLY A 1 137 ? 12.674 2.696 3.918 1.00 94.06 137 GLY A CA 1
ATOM 1094 C C . GLY A 1 137 ? 12.166 1.485 4.696 1.00 94.06 137 GLY A C 1
ATOM 1095 O O . GLY A 1 137 ? 12.642 0.370 4.471 1.00 94.06 137 GLY A O 1
ATOM 1096 N N . CYS A 1 138 ? 11.216 1.699 5.611 1.00 96.00 138 CYS A N 1
ATOM 1097 C CA . CYS A 1 138 ? 10.631 0.643 6.438 1.00 96.00 138 CYS A CA 1
ATOM 1098 C C . CYS A 1 138 ? 9.103 0.704 6.513 1.00 96.00 138 CYS A C 1
ATOM 1100 O O . CYS A 1 138 ? 8.486 1.764 6.371 1.00 96.00 138 CYS A O 1
ATOM 1102 N N . VAL A 1 139 ? 8.513 -0.443 6.826 1.00 97.00 139 VAL A N 1
ATOM 1103 C CA . VAL A 1 139 ? 7.190 -0.551 7.435 1.00 97.00 139 VAL A CA 1
ATOM 1104 C C . VAL A 1 139 ? 7.310 -1.379 8.714 1.00 97.00 139 VAL A C 1
ATOM 1106 O O . VAL A 1 139 ? 8.063 -2.350 8.755 1.00 97.00 139 VAL A O 1
ATOM 1109 N N . ALA A 1 140 ? 6.582 -1.004 9.759 1.00 98.00 140 ALA A N 1
ATOM 1110 C CA . ALA A 1 140 ? 6.649 -1.646 11.063 1.00 98.00 140 ALA A CA 1
ATOM 1111 C C . ALA A 1 140 ? 5.249 -1.876 11.638 1.00 98.00 140 ALA A C 1
ATOM 1113 O O . ALA A 1 140 ? 4.351 -1.051 11.456 1.00 98.00 140 ALA A O 1
ATOM 1114 N N . ILE A 1 141 ? 5.069 -2.990 12.344 1.00 97.06 141 ILE A N 1
ATOM 1115 C CA . ILE A 1 141 ? 3.874 -3.278 13.140 1.00 97.06 141 ILE A CA 1
ATOM 1116 C C . ILE A 1 141 ? 4.325 -3.605 14.558 1.00 97.06 141 ILE A C 1
ATOM 1118 O O . ILE A 1 141 ? 5.141 -4.506 14.749 1.00 97.06 141 ILE A O 1
ATOM 1122 N N . ARG A 1 142 ? 3.753 -2.909 15.541 1.00 95.00 142 ARG A N 1
ATOM 1123 C CA . ARG A 1 142 ? 3.860 -3.270 16.955 1.00 95.00 142 ARG A CA 1
ATOM 1124 C C . ARG A 1 142 ? 2.545 -3.803 17.484 1.00 95.00 142 ARG A C 1
ATOM 1126 O O . ARG A 1 142 ? 1.481 -3.410 17.009 1.00 95.00 142 ARG A O 1
ATOM 1133 N N . LEU A 1 143 ? 2.629 -4.693 18.459 1.00 94.50 143 LEU A N 1
ATOM 1134 C CA . LEU A 1 143 ? 1.498 -5.311 19.143 1.00 94.50 143 LEU A CA 1
ATOM 1135 C C . LEU A 1 143 ? 1.961 -5.860 20.496 1.00 94.50 143 LEU A C 1
ATOM 1137 O O . LEU A 1 143 ? 3.151 -6.094 20.690 1.00 94.50 143 LEU A O 1
ATOM 1141 N N . ASN A 1 144 ? 1.031 -6.094 21.413 1.00 90.50 144 ASN A N 1
ATOM 1142 C CA . ASN A 1 144 ? 1.301 -6.824 22.647 1.00 90.50 144 ASN A CA 1
ATOM 1143 C C . ASN A 1 144 ? 0.702 -8.231 22.527 1.00 90.50 144 ASN A C 1
ATOM 1145 O O . ASN A 1 144 ? -0.428 -8.368 22.062 1.00 90.50 144 ASN A O 1
ATOM 1149 N N . ILE A 1 145 ? 1.436 -9.260 22.946 1.00 89.25 145 ILE A N 1
ATOM 1150 C CA . ILE A 1 145 ? 0.963 -10.649 23.026 1.00 89.25 145 ILE A CA 1
ATOM 1151 C C . ILE A 1 145 ? 1.149 -11.097 24.463 1.00 89.25 145 ILE A C 1
ATOM 1153 O O . ILE A 1 145 ? 2.287 -11.145 24.917 1.00 89.25 145 ILE A O 1
ATOM 1157 N N . ASN A 1 146 ? 0.072 -11.452 25.166 1.00 85.31 146 ASN A N 1
ATOM 1158 C CA . ASN A 1 146 ? 0.173 -11.984 26.532 1.00 85.31 146 ASN A CA 1
ATOM 1159 C C . ASN A 1 146 ? 1.109 -11.146 27.425 1.00 85.31 146 ASN A C 1
ATOM 1161 O O . ASN A 1 146 ? 2.037 -11.675 28.028 1.00 85.31 146 ASN A O 1
ATOM 1165 N N . GLY A 1 147 ? 0.919 -9.823 27.416 1.00 82.00 147 GLY A N 1
ATOM 1166 C CA . GLY A 1 147 ? 1.652 -8.863 28.245 1.00 82.00 147 GLY A CA 1
ATOM 1167 C C . GLY A 1 147 ? 3.063 -8.479 27.789 1.00 82.00 147 GLY A C 1
ATOM 1168 O O . GLY A 1 147 ? 3.603 -7.528 28.348 1.00 82.00 147 GLY A O 1
ATOM 1169 N N . VAL A 1 148 ? 3.636 -9.129 26.769 1.00 88.69 148 VAL A N 1
ATOM 1170 C CA . VAL A 1 148 ? 4.920 -8.710 26.173 1.00 88.69 148 VAL A CA 1
ATOM 1171 C C . VAL A 1 148 ? 4.708 -7.919 24.887 1.00 88.69 148 VAL A C 1
ATOM 1173 O O . VAL A 1 148 ? 3.818 -8.217 24.088 1.00 88.69 148 VAL A O 1
ATOM 1176 N N . SER A 1 149 ? 5.538 -6.910 24.665 1.00 93.38 149 SER A N 1
ATOM 1177 C CA . SER A 1 149 ? 5.519 -6.046 23.489 1.00 93.38 149 SER A CA 1
ATOM 1178 C C . SER A 1 149 ? 6.407 -6.590 22.364 1.00 93.38 149 SER A C 1
ATOM 1180 O O . SER A 1 149 ? 7.584 -6.898 22.540 1.00 93.38 149 SER A O 1
ATOM 1182 N N . VAL A 1 150 ? 5.843 -6.698 21.164 1.00 96.00 150 VAL A N 1
ATOM 1183 C CA . VAL A 1 150 ? 6.518 -7.217 19.973 1.00 96.00 150 VAL A CA 1
ATOM 1184 C C . VAL A 1 150 ? 6.480 -6.158 18.881 1.00 96.00 150 VAL A C 1
ATOM 1186 O O . VAL A 1 150 ? 5.409 -5.656 18.541 1.00 96.00 150 VAL A O 1
ATOM 1189 N N . CYS A 1 151 ? 7.634 -5.840 18.299 1.00 97.88 151 CYS A N 1
ATOM 1190 C CA . CYS A 1 151 ? 7.751 -4.987 17.121 1.00 97.88 151 CYS A CA 1
ATOM 1191 C C . CYS A 1 151 ? 8.362 -5.772 15.967 1.00 97.88 151 CYS A C 1
ATOM 1193 O O . CYS A 1 151 ? 9.412 -6.395 16.110 1.00 97.88 151 CYS A O 1
ATOM 1195 N N . VAL A 1 152 ? 7.708 -5.728 14.811 1.00 98.50 152 VAL A N 1
ATOM 1196 C CA . VAL A 1 152 ? 8.192 -6.374 13.599 1.00 98.50 152 VAL A CA 1
ATOM 1197 C C . VAL A 1 152 ? 8.419 -5.329 12.517 1.00 98.50 152 VAL A C 1
ATOM 1199 O O . VAL A 1 152 ? 7.519 -4.546 12.220 1.00 98.50 152 VAL A O 1
ATOM 1202 N N . VAL A 1 153 ? 9.615 -5.311 11.930 1.00 98.62 153 VAL A N 1
ATOM 1203 C CA . VAL A 1 153 ? 10.071 -4.274 10.995 1.00 98.62 153 VAL A CA 1
ATOM 1204 C C . VAL A 1 153 ? 10.514 -4.908 9.688 1.00 98.62 153 VAL A C 1
ATOM 1206 O O . VAL A 1 153 ? 11.415 -5.740 9.702 1.00 98.62 153 VAL A O 1
ATOM 1209 N N . ASN A 1 154 ? 9.900 -4.499 8.575 1.00 98.50 154 ASN A N 1
ATOM 1210 C CA . ASN A 1 154 ? 10.320 -4.854 7.221 1.00 98.50 154 ASN A CA 1
ATOM 1211 C C . ASN A 1 154 ? 11.013 -3.670 6.554 1.00 98.50 154 ASN A C 1
ATOM 1213 O O . ASN A 1 154 ? 10.416 -2.594 6.469 1.00 98.50 154 ASN A O 1
ATOM 1217 N N . THR A 1 155 ? 12.229 -3.857 6.044 1.00 98.00 155 THR A N 1
ATOM 1218 C CA . THR A 1 155 ? 12.972 -2.815 5.328 1.00 98.00 155 THR A CA 1
ATOM 1219 C C . THR A 1 155 ? 13.281 -3.160 3.877 1.00 98.00 155 THR A C 1
ATOM 1221 O O . THR A 1 155 ? 13.397 -4.314 3.466 1.00 98.00 155 THR A O 1
ATOM 1224 N N . HIS A 1 156 ? 13.448 -2.102 3.088 1.00 97.31 156 HIS A N 1
ATOM 1225 C CA . HIS A 1 156 ? 14.116 -2.155 1.798 1.00 97.31 156 HIS A CA 1
ATOM 1226 C C . HIS A 1 156 ? 15.106 -0.990 1.738 1.00 97.31 156 HIS A C 1
ATOM 1228 O O . HIS A 1 156 ? 14.705 0.158 1.528 1.00 97.31 156 HIS A O 1
ATOM 1234 N N . LEU A 1 157 ? 16.385 -1.294 1.970 1.00 96.75 157 LEU A N 1
ATOM 1235 C CA . LEU A 1 157 ? 17.457 -0.298 2.081 1.00 96.75 157 LEU A CA 1
ATOM 1236 C C . LEU A 1 157 ? 18.111 0.009 0.726 1.00 96.75 157 LEU A C 1
ATOM 1238 O O . LEU A 1 157 ? 17.872 -0.675 -0.275 1.00 96.75 157 LEU A O 1
ATOM 1242 N N . THR A 1 158 ? 18.933 1.057 0.692 1.00 95.19 158 THR A N 1
ATOM 1243 C CA . THR A 1 158 ? 19.587 1.578 -0.513 1.00 95.19 158 THR A CA 1
ATOM 1244 C C . THR A 1 158 ? 20.397 0.502 -1.266 1.00 95.19 158 THR A C 1
ATOM 1246 O O . THR A 1 158 ? 21.272 -0.147 -0.680 1.00 95.19 158 THR A O 1
ATOM 1249 N N . PRO A 1 159 ? 20.157 0.316 -2.583 1.00 92.69 159 PRO A N 1
ATOM 1250 C CA . PRO A 1 159 ? 20.794 -0.730 -3.377 1.00 92.69 159 PRO A CA 1
ATOM 1251 C C . PRO A 1 159 ? 22.178 -0.303 -3.884 1.00 92.69 159 PRO A C 1
ATOM 1253 O O . PRO A 1 159 ? 22.591 0.841 -3.708 1.00 92.69 159 PRO A O 1
ATOM 1256 N N . HIS A 1 160 ? 22.839 -1.212 -4.611 1.00 88.75 160 HIS A N 1
ATOM 1257 C CA . HIS A 1 160 ? 24.182 -1.079 -5.208 1.00 88.75 160 HIS A CA 1
ATOM 1258 C C . HIS A 1 160 ? 25.338 -1.198 -4.212 1.00 88.75 160 HIS A C 1
ATOM 1260 O O . HIS A 1 160 ? 25.207 -0.883 -3.034 1.00 88.75 160 HIS A O 1
ATOM 1266 N N . ASP A 1 161 ? 26.472 -1.697 -4.696 1.00 86.50 161 ASP A N 1
ATOM 1267 C CA . ASP A 1 161 ? 27.576 -2.164 -3.855 1.00 86.50 161 ASP A CA 1
ATOM 1268 C C . ASP A 1 161 ? 28.220 -1.011 -3.079 1.00 86.50 161 ASP A C 1
ATOM 1270 O O . ASP A 1 161 ? 28.186 -1.031 -1.846 1.00 86.50 161 ASP A O 1
ATOM 1274 N N . GLN A 1 162 ? 28.583 0.042 -3.813 1.00 88.69 162 GLN A N 1
ATOM 1275 C CA . GLN A 1 162 ? 29.191 1.301 -3.369 1.00 88.69 162 GLN A CA 1
ATOM 1276 C C . GLN A 1 162 ? 28.386 2.115 -2.341 1.00 88.69 162 GLN A C 1
ATOM 1278 O O . GLN A 1 162 ? 28.908 3.044 -1.731 1.00 88.69 162 GLN A O 1
ATOM 1283 N N . ASN A 1 163 ? 27.112 1.787 -2.114 1.00 93.38 163 ASN A N 1
ATOM 1284 C CA . ASN A 1 163 ? 26.211 2.590 -1.283 1.00 93.38 163 ASN A CA 1
ATOM 1285 C C . ASN A 1 163 ? 26.135 2.112 0.179 1.00 93.38 163 ASN A C 1
ATOM 1287 O O . ASN A 1 163 ? 25.077 2.192 0.806 1.00 93.38 163 ASN A O 1
ATOM 1291 N N . LEU A 1 164 ? 27.240 1.605 0.740 1.00 96.00 164 LEU A N 1
ATOM 1292 C CA . LEU A 1 164 ? 27.287 1.141 2.134 1.00 96.00 164 LEU A CA 1
ATOM 1293 C C . LEU A 1 164 ? 26.871 2.238 3.121 1.00 96.00 164 LEU A C 1
ATOM 1295 O O . LEU A 1 164 ? 26.030 2.006 3.986 1.00 96.00 164 LEU A O 1
ATOM 1299 N N . GLN A 1 165 ? 27.421 3.440 2.954 1.00 96.25 165 GLN A N 1
ATOM 1300 C CA . GLN A 1 165 ? 27.143 4.569 3.837 1.00 96.25 165 GLN A CA 1
ATOM 1301 C C . GLN A 1 165 ? 25.665 4.994 3.787 1.00 96.25 165 GLN A C 1
ATOM 1303 O O . GLN A 1 165 ? 25.055 5.207 4.829 1.00 96.25 165 GLN A O 1
ATOM 1308 N N . ALA A 1 166 ? 25.053 4.998 2.600 1.00 94.69 166 ALA A N 1
ATOM 1309 C CA . ALA A 1 166 ? 23.630 5.303 2.449 1.00 94.69 166 ALA A CA 1
ATOM 1310 C C . ALA A 1 166 ? 22.727 4.263 3.143 1.00 94.69 166 ALA A C 1
ATOM 1312 O O . ALA A 1 166 ? 21.718 4.628 3.735 1.00 94.69 166 ALA A O 1
ATOM 1313 N N . ARG A 1 167 ? 23.098 2.971 3.151 1.00 96.44 167 ARG A N 1
ATOM 1314 C CA . ARG A 1 167 ? 22.367 1.942 3.924 1.00 96.44 167 ARG A CA 1
ATOM 1315 C C . ARG A 1 167 ? 22.468 2.154 5.435 1.00 96.44 167 ARG A C 1
ATOM 1317 O O . ARG A 1 167 ? 21.504 1.899 6.154 1.00 96.44 167 ARG A O 1
ATOM 1324 N N . ILE A 1 168 ? 23.629 2.598 5.919 1.00 97.69 168 ILE A N 1
ATOM 1325 C CA . ILE A 1 168 ? 23.829 2.959 7.331 1.00 97.69 168 ILE A CA 1
ATOM 1326 C C . ILE A 1 168 ? 22.943 4.163 7.688 1.00 97.69 168 ILE A C 1
ATOM 1328 O O . ILE A 1 168 ? 22.275 4.159 8.720 1.00 97.69 168 ILE A O 1
ATOM 1332 N N . GLU A 1 169 ? 22.892 5.170 6.817 1.00 95.94 169 GLU A N 1
ATOM 1333 C CA . GLU A 1 169 ? 22.032 6.347 6.974 1.00 95.94 169 GLU A CA 1
ATOM 1334 C C . GLU A 1 169 ? 20.542 5.989 6.944 1.00 95.94 169 GLU A C 1
ATOM 1336 O O . GLU A 1 169 ? 19.810 6.442 7.824 1.00 95.94 169 GLU A O 1
ATOM 1341 N N . ASP A 1 170 ? 20.109 5.114 6.027 1.00 95.88 170 ASP A N 1
ATOM 1342 C CA . ASP A 1 170 ? 18.740 4.587 6.000 1.00 95.88 170 ASP A CA 1
ATOM 1343 C C . ASP A 1 170 ? 18.368 3.957 7.354 1.00 95.88 170 ASP A C 1
ATOM 1345 O O . ASP A 1 170 ? 17.321 4.273 7.921 1.00 95.88 170 ASP A O 1
ATOM 1349 N N . TYR A 1 171 ? 19.228 3.084 7.899 1.00 97.50 171 TYR A N 1
ATOM 1350 C CA . TYR A 1 171 ? 19.013 2.445 9.204 1.00 97.50 171 TYR A CA 1
ATOM 1351 C C . TYR A 1 171 ? 18.884 3.479 10.330 1.00 97.50 171 TYR A C 1
ATOM 1353 O O . TYR A 1 171 ? 17.918 3.443 11.097 1.00 97.50 171 TYR A O 1
ATOM 1361 N N . ASN A 1 172 ? 19.820 4.427 10.410 1.00 95.81 172 ASN A N 1
ATOM 1362 C CA . ASN A 1 172 ? 19.819 5.456 11.450 1.00 95.81 172 ASN A CA 1
ATOM 1363 C C . ASN A 1 172 ? 18.581 6.357 11.355 1.00 95.81 172 ASN A C 1
ATOM 1365 O O . ASN A 1 172 ? 17.974 6.686 12.376 1.00 95.81 172 ASN A O 1
ATOM 1369 N N . GLN A 1 173 ? 18.155 6.700 10.137 1.00 94.62 173 GLN A N 1
ATOM 1370 C CA . GLN A 1 173 ? 16.918 7.436 9.912 1.00 94.62 173 GLN A CA 1
ATOM 1371 C C . GLN A 1 173 ? 15.702 6.628 10.379 1.00 94.62 173 GLN A C 1
ATOM 1373 O O . GLN A 1 173 ? 14.842 7.177 11.068 1.00 94.62 173 GLN A O 1
ATOM 1378 N N . ILE A 1 174 ? 15.621 5.334 10.050 1.00 96.06 174 ILE A N 1
ATOM 1379 C CA . ILE A 1 174 ? 14.518 4.460 10.479 1.00 96.06 174 ILE A CA 1
ATOM 1380 C C . ILE A 1 174 ? 14.432 4.401 12.006 1.00 96.06 174 ILE A C 1
ATOM 1382 O O . ILE A 1 174 ? 13.345 4.597 12.550 1.00 96.06 174 ILE A O 1
ATOM 1386 N N . ILE A 1 175 ? 15.553 4.187 12.696 1.00 95.44 175 ILE A N 1
ATOM 1387 C CA . ILE A 1 175 ? 15.596 4.162 14.164 1.00 95.44 175 ILE A CA 1
ATOM 1388 C C . ILE A 1 175 ? 15.176 5.509 14.765 1.00 95.44 175 ILE A C 1
ATOM 1390 O O . ILE A 1 175 ? 14.416 5.530 15.728 1.00 95.44 175 ILE A O 1
ATOM 1394 N N . GLY A 1 176 ? 15.641 6.627 14.199 1.00 91.44 176 GLY A N 1
ATOM 1395 C CA . GLY A 1 176 ? 15.377 7.963 14.742 1.00 91.44 176 GLY A CA 1
ATOM 1396 C C . GLY A 1 176 ? 13.977 8.518 14.461 1.00 91.44 176 GLY A C 1
ATOM 1397 O O . GLY A 1 176 ? 13.508 9.383 15.198 1.00 91.44 176 GLY A O 1
ATOM 1398 N N . SER A 1 177 ? 13.301 8.055 13.404 1.00 90.38 177 SER A N 1
ATOM 1399 C CA . SER A 1 177 ? 12.024 8.638 12.953 1.00 90.38 177 SER A CA 1
ATOM 1400 C C . SER A 1 177 ? 10.795 7.754 13.174 1.00 90.38 177 SER A C 1
ATOM 1402 O O . SER A 1 177 ? 9.685 8.283 13.258 1.00 90.38 177 SER A O 1
ATOM 1404 N N . THR A 1 178 ? 10.964 6.439 13.332 1.00 92.19 178 THR A N 1
ATOM 1405 C CA . THR A 1 178 ? 9.836 5.515 13.533 1.00 92.19 178 THR A CA 1
ATOM 1406 C C . THR A 1 178 ? 9.363 5.561 14.986 1.00 92.19 178 THR A C 1
ATOM 1408 O O . THR A 1 178 ? 9.999 4.972 15.859 1.00 92.19 178 THR A O 1
ATOM 1411 N N . ASN A 1 179 ? 8.238 6.238 15.236 1.00 90.69 179 ASN A N 1
ATOM 1412 C CA . ASN A 1 179 ? 7.671 6.412 16.575 1.00 90.69 179 ASN A CA 1
ATOM 1413 C C . ASN A 1 179 ? 6.216 5.935 16.644 1.00 90.69 179 ASN A C 1
ATOM 1415 O O . ASN A 1 179 ? 5.385 6.344 15.836 1.00 90.69 179 ASN A O 1
ATOM 1419 N N . PHE A 1 180 ? 5.907 5.113 17.641 1.00 90.88 180 PHE A N 1
ATOM 1420 C CA . PHE A 1 180 ? 4.562 4.660 17.982 1.00 90.88 180 PHE A CA 1
ATOM 1421 C C . PHE A 1 180 ? 3.952 5.589 19.033 1.00 90.88 180 PHE A C 1
ATOM 1423 O O . PHE A 1 180 ? 4.598 5.942 20.020 1.00 90.88 180 PHE A O 1
ATOM 1430 N N . ALA A 1 181 ? 2.715 6.026 18.808 1.00 82.31 181 ALA A N 1
ATOM 1431 C CA . ALA A 1 181 ? 2.108 7.112 19.576 1.00 82.31 181 ALA A CA 1
ATOM 1432 C C . ALA A 1 181 ? 1.344 6.633 20.817 1.00 82.31 181 ALA A C 1
ATOM 1434 O O . ALA A 1 181 ? 1.119 7.422 21.737 1.00 82.31 181 ALA A O 1
ATOM 1435 N N . ARG A 1 182 ? 0.894 5.371 20.837 1.00 75.06 182 ARG A N 1
ATOM 1436 C CA . ARG A 1 182 ? -0.058 4.896 21.853 1.00 75.06 182 ARG A CA 1
ATOM 1437 C C . ARG A 1 182 ? 0.598 4.467 23.159 1.00 75.06 182 ARG A C 1
ATOM 1439 O O . ARG A 1 182 ? 0.065 4.775 24.219 1.00 75.06 182 ARG A O 1
ATOM 1446 N N . GLN A 1 183 ? 1.731 3.772 23.082 1.00 78.19 183 GLN A N 1
ATOM 1447 C CA . GLN A 1 183 ? 2.430 3.219 24.243 1.00 78.19 183 GLN A CA 1
ATOM 1448 C C . GLN A 1 183 ? 3.752 3.961 24.439 1.00 78.19 183 GLN A C 1
ATOM 1450 O O . GLN A 1 183 ? 4.650 3.869 23.603 1.00 78.19 183 GLN A O 1
ATOM 1455 N N . LYS A 1 184 ? 3.863 4.732 25.526 1.00 78.94 184 LYS A N 1
ATOM 1456 C CA . LYS A 1 184 ? 5.008 5.633 25.752 1.00 78.94 184 LYS A CA 1
ATOM 1457 C C . LYS A 1 184 ? 6.292 4.863 26.041 1.00 78.94 184 LYS A C 1
ATOM 1459 O O . LYS A 1 184 ? 7.359 5.264 25.598 1.00 78.94 184 LYS A O 1
ATOM 1464 N N . GLU A 1 185 ? 6.171 3.756 26.759 1.00 80.69 185 GLU A N 1
ATOM 1465 C CA . GLU A 1 185 ? 7.265 2.884 27.183 1.00 80.69 185 GLU A CA 1
ATOM 1466 C C . GLU A 1 185 ? 7.898 2.160 25.987 1.00 80.69 185 GLU A C 1
ATOM 1468 O O . GLU A 1 185 ? 9.079 1.836 26.004 1.00 80.69 185 GLU A O 1
ATOM 1473 N N . THR A 1 186 ? 7.125 1.959 24.916 1.00 87.56 186 THR A N 1
ATOM 1474 C CA . THR A 1 186 ? 7.539 1.267 23.685 1.00 87.56 186 THR A CA 1
ATOM 1475 C C . THR A 1 186 ? 7.363 2.167 22.460 1.00 87.56 186 THR A C 1
ATOM 1477 O O . THR A 1 186 ? 7.022 1.716 21.368 1.00 87.56 186 THR A O 1
ATOM 1480 N N . SER A 1 187 ? 7.606 3.471 22.631 1.00 87.88 187 SER A N 1
ATOM 1481 C CA . SER A 1 187 ? 7.441 4.455 21.557 1.00 87.88 187 SER A CA 1
ATOM 1482 C C . SER A 1 187 ? 8.419 4.237 20.401 1.00 87.88 187 SER A C 1
ATOM 1484 O O . SER A 1 187 ? 8.096 4.545 19.260 1.00 87.88 187 SER A O 1
ATOM 1486 N N . SER A 1 188 ? 9.602 3.688 20.674 1.00 92.50 188 SER A N 1
ATOM 1487 C CA . SER A 1 188 ? 10.660 3.461 19.685 1.00 92.50 188 SER A CA 1
ATOM 1488 C C . SER A 1 188 ? 10.834 1.972 19.395 1.00 92.50 188 SER A C 1
ATOM 1490 O O . SER A 1 188 ? 10.597 1.131 20.262 1.00 92.50 188 SER A O 1
ATOM 1492 N N . ILE A 1 189 ? 11.312 1.628 18.192 1.00 96.56 189 ILE A N 1
ATOM 1493 C CA . ILE A 1 189 ? 11.476 0.227 17.755 1.00 96.56 189 ILE A CA 1
ATOM 1494 C C . ILE A 1 189 ? 12.228 -0.608 18.804 1.00 96.56 189 ILE A C 1
ATOM 1496 O O . ILE A 1 189 ? 11.706 -1.619 19.261 1.00 96.56 189 ILE A O 1
ATOM 1500 N N . LEU A 1 190 ? 13.413 -0.161 19.232 1.00 96.06 190 LEU A N 1
ATOM 1501 C CA . LEU A 1 190 ? 14.308 -0.933 20.106 1.00 96.06 190 LEU A CA 1
ATOM 1502 C C . LEU A 1 190 ? 13.847 -1.040 21.570 1.00 96.06 190 LEU A C 1
ATOM 1504 O O . LEU A 1 190 ? 14.480 -1.759 22.341 1.00 96.06 190 LEU A O 1
ATOM 1508 N N . PHE A 1 191 ? 12.777 -0.341 21.959 1.00 93.94 191 PHE A N 1
ATOM 1509 C CA . PHE A 1 191 ? 12.241 -0.380 23.326 1.00 93.94 191 PHE A CA 1
ATOM 1510 C C . PHE A 1 191 ? 11.240 -1.516 23.550 1.00 93.94 191 PHE A C 1
ATOM 1512 O O . PHE A 1 191 ? 10.874 -1.779 24.687 1.00 93.94 191 PHE A O 1
ATOM 1519 N N . HIS A 1 192 ? 10.817 -2.208 22.492 1.00 96.06 192 HIS A N 1
ATOM 1520 C CA . HIS A 1 192 ? 9.930 -3.363 22.618 1.00 96.06 192 HIS A CA 1
ATOM 1521 C C . HIS A 1 192 ? 10.674 -4.559 23.213 1.00 96.06 192 HIS A C 1
ATOM 1523 O O . HIS A 1 192 ? 11.865 -4.735 22.962 1.00 96.06 192 HIS A O 1
ATOM 1529 N N . ASP A 1 193 ? 9.968 -5.403 23.960 1.00 94.88 193 ASP A N 1
ATOM 1530 C CA . ASP A 1 193 ? 10.522 -6.609 24.587 1.00 94.88 193 ASP A CA 1
ATOM 1531 C C . ASP A 1 193 ? 11.176 -7.526 23.555 1.00 94.88 193 ASP A C 1
ATOM 1533 O O . ASP A 1 193 ? 12.285 -8.030 23.758 1.00 94.88 193 ASP A O 1
ATOM 1537 N N . TYR A 1 194 ? 10.500 -7.665 22.415 1.00 97.44 194 TYR A N 1
ATOM 1538 C CA . TYR A 1 194 ? 10.964 -8.397 21.251 1.00 97.44 194 TYR A CA 1
ATOM 1539 C C . TYR A 1 194 ? 10.923 -7.512 20.010 1.00 97.44 194 TYR A C 1
ATOM 1541 O O . TYR A 1 194 ? 9.880 -6.962 19.650 1.00 97.44 194 TYR A O 1
ATOM 1549 N N . VAL A 1 195 ? 12.050 -7.423 19.308 1.00 98.38 195 VAL A N 1
ATOM 1550 C CA . VAL A 1 195 ? 12.124 -6.809 17.979 1.00 98.38 195 VAL A CA 1
ATOM 1551 C C . VAL A 1 195 ? 12.515 -7.877 16.981 1.00 98.38 195 VAL A C 1
ATOM 1553 O O . VAL A 1 195 ? 13.550 -8.512 17.150 1.00 98.38 195 VAL A O 1
ATOM 1556 N N . PHE A 1 196 ? 11.729 -8.038 15.923 1.00 98.56 196 PHE A N 1
ATOM 1557 C CA . PHE A 1 196 ? 12.081 -8.849 14.765 1.00 98.56 196 PHE A CA 1
ATOM 1558 C C . PHE A 1 196 ? 12.255 -7.933 13.558 1.00 98.56 196 PHE A C 1
ATOM 1560 O O . PHE A 1 196 ? 11.333 -7.220 13.167 1.00 98.56 196 PHE A O 1
ATOM 1567 N N . TRP A 1 197 ? 13.440 -7.935 12.966 1.00 98.69 197 TRP A N 1
ATOM 1568 C CA . TRP A 1 197 ? 13.802 -7.033 11.884 1.00 98.69 197 TRP A CA 1
ATOM 1569 C C . TRP A 1 197 ? 14.216 -7.835 10.662 1.00 98.69 197 TRP A C 1
ATOM 1571 O O . TRP A 1 197 ? 15.231 -8.523 10.680 1.00 98.69 197 TRP A O 1
ATOM 1581 N N . MET A 1 198 ? 13.447 -7.736 9.587 1.00 98.56 198 MET A N 1
ATOM 1582 C CA . MET A 1 198 ? 13.722 -8.438 8.341 1.00 98.56 198 MET A CA 1
ATOM 1583 C C . MET A 1 198 ? 13.636 -7.517 7.128 1.00 98.56 198 MET A C 1
ATOM 1585 O O . MET A 1 198 ? 13.211 -6.366 7.224 1.00 98.56 198 MET A O 1
ATOM 1589 N N . GLY A 1 199 ? 14.044 -8.034 5.976 1.00 98.25 199 GLY A N 1
ATOM 1590 C CA . GLY A 1 199 ? 13.840 -7.362 4.704 1.00 98.25 199 GLY A CA 1
ATOM 1591 C C . GLY A 1 199 ? 14.975 -7.567 3.718 1.00 98.25 199 GLY A C 1
ATOM 1592 O O . GLY A 1 199 ? 15.899 -8.349 3.955 1.00 98.25 199 GLY A O 1
ATOM 1593 N N . ASP A 1 200 ? 14.918 -6.801 2.629 1.00 98.44 200 ASP A N 1
ATOM 1594 C CA . ASP A 1 200 ? 16.049 -6.603 1.726 1.00 98.44 200 ASP A CA 1
ATOM 1595 C C . ASP A 1 200 ? 16.918 -5.467 2.283 1.00 98.44 200 ASP A C 1
ATOM 1597 O O . ASP A 1 200 ? 16.712 -4.273 2.026 1.00 98.44 200 ASP A O 1
ATOM 1601 N N . HIS A 1 201 ? 17.899 -5.850 3.095 1.00 98.12 201 HIS A N 1
ATOM 1602 C CA . HIS A 1 201 ? 18.836 -4.916 3.705 1.00 98.12 201 HIS A CA 1
ATOM 1603 C C . HIS A 1 201 ? 19.897 -4.439 2.706 1.00 98.12 201 HIS A C 1
ATOM 1605 O O . HIS A 1 201 ? 20.648 -3.515 3.007 1.00 98.12 201 HIS A O 1
ATOM 1611 N N . ASN A 1 202 ? 19.976 -5.046 1.517 1.00 97.62 202 ASN A N 1
ATOM 1612 C CA . ASN A 1 202 ? 20.860 -4.668 0.418 1.00 97.62 202 ASN A CA 1
ATOM 1613 C C . ASN A 1 202 ? 22.371 -4.600 0.734 1.00 97.62 202 ASN A C 1
ATOM 1615 O O . ASN A 1 202 ? 23.138 -4.145 -0.121 1.00 97.62 202 ASN A O 1
ATOM 1619 N N . PHE A 1 203 ? 22.828 -5.068 1.901 1.00 98.06 203 PHE A N 1
ATOM 1620 C CA . PHE A 1 203 ? 24.256 -5.208 2.203 1.00 98.06 203 PHE A CA 1
ATOM 1621 C C . PHE A 1 203 ? 24.903 -6.240 1.282 1.00 98.06 203 PHE A C 1
ATOM 1623 O O . PHE A 1 203 ? 24.281 -7.225 0.881 1.00 98.06 203 PHE A O 1
ATOM 1630 N N . ARG A 1 204 ? 26.152 -5.972 0.896 1.00 97.12 204 ARG A N 1
ATOM 1631 C CA . ARG A 1 204 ? 26.885 -6.742 -0.111 1.00 97.12 204 ARG A CA 1
ATOM 1632 C C . ARG A 1 204 ? 28.125 -7.395 0.482 1.00 97.12 204 ARG A C 1
ATOM 1634 O O . ARG A 1 204 ? 28.512 -7.113 1.610 1.00 97.12 204 ARG A O 1
ATOM 1641 N N . ILE A 1 205 ? 28.762 -8.246 -0.312 1.00 96.81 205 ILE A N 1
ATOM 1642 C CA . ILE A 1 205 ? 30.138 -8.670 -0.052 1.00 96.81 205 ILE A CA 1
ATOM 1643 C C . ILE A 1 205 ? 31.071 -7.481 -0.305 1.00 96.81 205 ILE A C 1
ATOM 1645 O O . ILE A 1 205 ? 30.834 -6.705 -1.240 1.00 96.81 205 ILE A O 1
ATOM 1649 N N . ASP A 1 206 ? 32.111 -7.345 0.519 1.00 92.25 206 ASP A N 1
ATOM 1650 C CA . ASP A 1 206 ? 33.159 -6.328 0.387 1.00 92.25 206 ASP A CA 1
ATOM 1651 C C . ASP A 1 206 ? 33.589 -6.145 -1.079 1.00 92.25 206 ASP A C 1
ATOM 1653 O O . ASP A 1 206 ? 33.809 -7.114 -1.809 1.00 92.25 206 ASP A O 1
ATOM 1657 N N . GLU A 1 207 ? 33.645 -4.893 -1.532 1.00 89.56 207 GLU A N 1
ATOM 1658 C CA . GLU A 1 207 ? 33.969 -4.491 -2.906 1.00 89.56 207 GLU A CA 1
ATOM 1659 C C . GLU A 1 207 ? 35.353 -4.946 -3.367 1.00 89.56 207 GLU A C 1
ATOM 1661 O O . GLU A 1 207 ? 35.548 -5.152 -4.565 1.00 89.56 207 GLU A O 1
ATOM 1666 N N . ALA A 1 208 ? 36.280 -5.183 -2.435 1.00 91.56 208 ALA A N 1
ATOM 1667 C CA . ALA A 1 208 ? 37.594 -5.737 -2.734 1.00 91.56 208 ALA A CA 1
ATOM 1668 C C . ALA A 1 208 ? 37.527 -7.164 -3.309 1.00 91.56 208 ALA A C 1
ATOM 1670 O O . ALA A 1 208 ? 38.464 -7.599 -3.982 1.00 91.56 208 ALA A O 1
ATOM 1671 N N . ILE A 1 209 ? 36.435 -7.900 -3.070 1.00 94.44 209 ILE A N 1
ATOM 1672 C CA . ILE A 1 209 ? 36.285 -9.282 -3.529 1.00 94.44 209 ILE A CA 1
ATOM 1673 C C . ILE A 1 209 ? 35.622 -9.318 -4.909 1.00 94.44 209 ILE A C 1
ATOM 1675 O O . ILE A 1 209 ? 34.473 -8.897 -5.104 1.00 94.44 209 ILE A O 1
ATOM 1679 N N . ALA A 1 210 ? 36.345 -9.870 -5.883 1.00 95.00 210 ALA A N 1
ATOM 1680 C CA . ALA A 1 210 ? 35.888 -9.976 -7.262 1.00 95.00 210 ALA A CA 1
ATOM 1681 C C . ALA A 1 210 ? 34.749 -11.000 -7.431 1.00 95.00 210 ALA A C 1
ATOM 1683 O O . ALA A 1 210 ? 34.665 -11.997 -6.715 1.00 95.00 210 ALA A O 1
ATOM 1684 N N . HIS A 1 211 ? 33.904 -10.797 -8.451 1.00 95.19 211 HIS A N 1
ATOM 1685 C CA . HIS A 1 211 ? 32.778 -11.687 -8.786 1.00 95.19 211 HIS A CA 1
ATOM 1686 C C . HIS A 1 211 ? 33.189 -13.163 -8.916 1.00 95.19 211 HIS A C 1
ATOM 1688 O O . HIS A 1 211 ? 32.575 -14.029 -8.294 1.00 95.19 211 HIS A O 1
ATOM 1694 N N . GLY A 1 212 ? 34.262 -13.437 -9.667 1.00 95.81 212 GLY A N 1
ATOM 1695 C CA . GLY A 1 212 ? 34.766 -14.797 -9.873 1.00 95.81 212 GLY A CA 1
ATOM 1696 C C . GLY A 1 212 ? 35.213 -15.468 -8.575 1.00 95.81 212 GLY A C 1
ATOM 1697 O O . GLY A 1 212 ? 34.863 -16.620 -8.335 1.00 95.81 212 GLY A O 1
ATOM 1698 N N . GLU A 1 213 ? 35.886 -14.725 -7.689 1.00 96.69 213 GLU A N 1
ATOM 1699 C CA . GLU A 1 213 ? 36.298 -15.257 -6.390 1.00 96.69 213 GLU A CA 1
ATOM 1700 C C . GLU A 1 213 ? 35.084 -15.616 -5.526 1.00 96.69 213 GLU A C 1
ATOM 1702 O O . GLU A 1 213 ? 35.063 -16.690 -4.927 1.00 96.69 213 GLU A O 1
ATOM 1707 N N . ILE A 1 214 ? 34.042 -14.775 -5.506 1.00 97.12 214 ILE A N 1
ATOM 1708 C CA . ILE A 1 214 ? 32.798 -15.074 -4.778 1.00 97.12 214 ILE A CA 1
ATOM 1709 C C . ILE A 1 214 ? 32.205 -16.399 -5.268 1.00 97.12 214 ILE A C 1
ATOM 1711 O O . ILE A 1 214 ? 31.901 -17.278 -4.458 1.00 97.12 214 ILE A O 1
ATOM 1715 N N . LEU A 1 215 ? 32.093 -16.582 -6.588 1.00 97.06 215 LEU A N 1
ATOM 1716 C CA . LEU A 1 215 ? 31.578 -17.821 -7.171 1.00 97.06 215 LEU A CA 1
ATOM 1717 C C . LEU A 1 215 ? 32.443 -19.039 -6.827 1.00 97.06 215 LEU A C 1
ATOM 1719 O O . LEU A 1 215 ? 31.896 -20.103 -6.534 1.00 97.06 215 LEU A O 1
ATOM 1723 N N . ASP A 1 216 ? 33.767 -18.899 -6.817 1.00 97.06 216 ASP A N 1
ATOM 1724 C CA . ASP A 1 216 ? 34.679 -19.984 -6.455 1.00 97.06 216 ASP A CA 1
ATOM 1725 C C . ASP A 1 216 ? 34.518 -20.397 -4.986 1.00 97.06 216 ASP A C 1
ATOM 1727 O O . ASP A 1 216 ? 34.486 -21.593 -4.680 1.00 97.06 216 ASP A O 1
ATOM 1731 N N . LYS A 1 217 ? 34.335 -19.438 -4.065 1.00 97.44 217 LYS A N 1
ATOM 1732 C CA . LYS A 1 217 ? 34.049 -19.749 -2.652 1.00 97.44 217 LYS A CA 1
ATOM 1733 C C . LYS A 1 217 ? 32.688 -20.422 -2.484 1.00 97.44 217 LYS A C 1
ATOM 1735 O O . LYS A 1 217 ? 32.597 -21.370 -1.704 1.00 97.44 217 LYS A O 1
ATOM 1740 N N . ILE A 1 218 ? 31.658 -19.979 -3.214 1.00 96.56 218 ILE A N 1
ATOM 1741 C CA . ILE A 1 218 ? 30.326 -20.609 -3.193 1.00 96.56 218 ILE A CA 1
ATOM 1742 C C . ILE A 1 218 ? 30.425 -22.060 -3.674 1.00 96.56 218 ILE A C 1
ATOM 1744 O O . ILE A 1 218 ? 29.985 -22.969 -2.969 1.00 96.56 218 ILE A O 1
ATOM 1748 N N . LYS A 1 219 ? 31.070 -22.301 -4.824 1.00 96.00 219 LYS A N 1
ATOM 1749 C CA . LYS A 1 219 ? 31.286 -23.652 -5.376 1.00 96.00 219 LYS A CA 1
ATOM 1750 C C . LYS A 1 219 ? 32.074 -24.545 -4.419 1.00 96.00 219 LYS A C 1
ATOM 1752 O O . LYS A 1 219 ? 31.734 -25.711 -4.242 1.00 96.00 219 LYS A O 1
ATOM 1757 N N . ALA A 1 220 ? 33.090 -23.990 -3.760 1.00 96.75 220 ALA A N 1
ATOM 1758 C CA . ALA A 1 220 ? 33.888 -24.688 -2.757 1.00 96.75 220 ALA A CA 1
ATOM 1759 C C . ALA A 1 220 ? 33.190 -24.834 -1.388 1.00 96.75 220 ALA A C 1
ATOM 1761 O O . ALA A 1 220 ? 33.816 -25.328 -0.451 1.00 96.75 220 ALA A O 1
ATOM 1762 N N . LYS A 1 221 ? 31.931 -24.383 -1.241 1.00 95.19 221 LYS A N 1
ATOM 1763 C CA . LYS A 1 221 ? 31.170 -24.342 0.024 1.00 95.19 221 LYS A CA 1
ATOM 1764 C C . LYS A 1 221 ? 31.894 -23.603 1.162 1.00 95.19 221 LYS A C 1
ATOM 1766 O O . LYS A 1 221 ? 31.646 -23.849 2.339 1.00 95.19 221 LYS A O 1
ATOM 1771 N N . LYS A 1 222 ? 32.774 -22.653 0.831 1.00 96.62 222 LYS A N 1
ATOM 1772 C CA . LYS A 1 222 ? 33.528 -21.823 1.787 1.00 96.62 222 LYS A CA 1
ATOM 1773 C C . LYS A 1 222 ? 32.731 -20.580 2.187 1.00 96.62 222 LYS A C 1
ATOM 1775 O O . LYS A 1 222 ? 33.218 -19.458 2.075 1.00 96.62 222 LYS A O 1
ATOM 1780 N N . LEU A 1 223 ? 31.495 -20.781 2.645 1.00 96.69 223 LEU A N 1
ATOM 1781 C CA . LEU A 1 223 ? 30.577 -19.680 2.953 1.00 96.69 223 LEU A CA 1
ATOM 1782 C C . LEU A 1 223 ? 31.029 -18.852 4.160 1.00 96.69 223 LEU A C 1
ATOM 1784 O O . LEU A 1 223 ? 30.849 -17.644 4.148 1.00 96.69 223 LEU A O 1
ATOM 1788 N N . ASN A 1 224 ? 31.669 -19.459 5.164 1.00 96.50 224 ASN A N 1
ATOM 1789 C CA . ASN A 1 224 ? 32.141 -18.725 6.348 1.00 96.50 224 ASN A CA 1
ATOM 1790 C C . ASN A 1 224 ? 33.143 -17.621 5.997 1.00 96.50 224 ASN A C 1
ATOM 1792 O O . ASN A 1 224 ? 33.017 -16.513 6.497 1.00 96.50 224 ASN A O 1
ATOM 1796 N N . TRP A 1 225 ? 34.045 -17.882 5.048 1.00 96.19 225 TRP A N 1
ATOM 1797 C CA . TRP A 1 225 ? 34.977 -16.862 4.568 1.00 96.19 225 TRP A CA 1
ATOM 1798 C C . TRP A 1 225 ? 34.246 -15.679 3.919 1.00 96.19 225 TRP A C 1
ATOM 1800 O O . TRP A 1 225 ? 34.612 -14.533 4.142 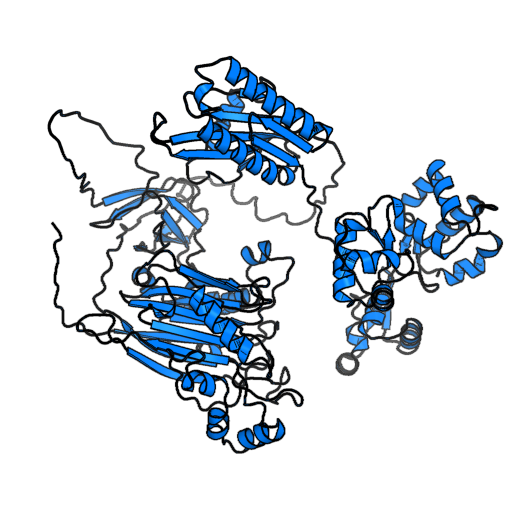1.00 96.19 225 TRP A O 1
ATOM 1810 N N . LEU A 1 226 ? 33.183 -15.942 3.148 1.00 97.00 226 LEU A N 1
ATOM 1811 C CA . LEU A 1 226 ? 32.355 -14.885 2.559 1.00 97.00 226 LEU A CA 1
ATOM 1812 C C . LEU A 1 226 ? 31.568 -14.108 3.626 1.00 97.00 226 LEU A C 1
ATOM 1814 O O . LEU A 1 226 ? 31.391 -12.903 3.483 1.00 97.00 226 LEU A O 1
ATOM 1818 N N . LYS A 1 227 ? 31.113 -14.772 4.696 1.00 96.19 227 LYS A N 1
ATOM 1819 C CA . LYS A 1 227 ? 30.443 -14.114 5.830 1.00 96.19 227 LYS A CA 1
ATOM 1820 C C . LYS A 1 227 ? 31.394 -13.178 6.589 1.00 96.19 227 LYS A C 1
ATOM 1822 O O . LYS A 1 227 ? 30.946 -12.151 7.088 1.00 96.19 227 LYS A O 1
ATOM 1827 N N . ASP A 1 228 ? 32.689 -13.493 6.655 1.00 95.19 228 ASP A N 1
ATOM 1828 C CA . ASP A 1 228 ? 33.685 -12.647 7.334 1.00 95.19 228 ASP A CA 1
ATOM 1829 C C . ASP A 1 228 ? 33.882 -11.285 6.648 1.00 95.19 228 ASP A C 1
ATOM 1831 O O . ASP A 1 228 ? 34.211 -10.302 7.322 1.00 95.19 228 ASP A O 1
ATOM 1835 N N . VAL A 1 229 ? 33.635 -11.236 5.333 1.00 96.00 229 VAL A N 1
ATOM 1836 C CA . VAL A 1 229 ? 33.712 -10.048 4.462 1.00 96.00 229 VAL A CA 1
ATOM 1837 C C . VAL A 1 229 ? 32.326 -9.519 4.047 1.00 96.00 229 VAL A C 1
ATOM 1839 O O . VAL A 1 229 ? 32.202 -8.737 3.104 1.00 96.00 229 VAL A O 1
ATOM 1842 N N . ASP A 1 230 ? 31.259 -9.946 4.727 1.00 97.44 230 ASP A N 1
ATOM 1843 C CA . ASP A 1 230 ? 29.906 -9.416 4.541 1.00 97.44 230 ASP A CA 1
ATOM 1844 C C . ASP A 1 230 ? 29.789 -8.022 5.175 1.00 97.44 230 ASP A C 1
ATOM 1846 O O . ASP A 1 230 ? 30.105 -7.825 6.355 1.00 97.44 230 ASP A O 1
ATOM 1850 N N . GLN A 1 231 ? 29.300 -7.043 4.409 1.00 97.88 231 GLN A N 1
ATOM 1851 C CA . GLN A 1 231 ? 29.185 -5.666 4.886 1.00 97.88 231 GLN A CA 1
ATOM 1852 C C . GLN A 1 231 ? 28.262 -5.551 6.109 1.00 97.88 231 GLN A C 1
ATOM 1854 O O . GLN A 1 231 ? 28.587 -4.777 7.008 1.00 97.88 231 GLN A O 1
ATOM 1859 N N . LEU A 1 232 ? 27.155 -6.314 6.189 1.00 98.12 232 LEU A N 1
ATOM 1860 C CA . LEU A 1 232 ? 26.259 -6.256 7.355 1.00 98.12 232 LEU A CA 1
ATOM 1861 C C . LEU A 1 232 ? 26.986 -6.741 8.616 1.00 98.12 232 LEU A C 1
ATOM 1863 O O . LEU A 1 232 ? 27.005 -6.037 9.624 1.00 98.12 232 LEU A O 1
ATOM 1867 N N . LYS A 1 233 ? 27.659 -7.899 8.553 1.00 97.31 233 LYS A N 1
ATOM 1868 C CA . LYS A 1 233 ? 28.476 -8.391 9.677 1.00 97.31 233 LYS A CA 1
ATOM 1869 C C . LYS A 1 233 ? 29.573 -7.400 10.072 1.00 97.31 233 LYS A C 1
ATOM 1871 O O . LYS A 1 233 ? 29.865 -7.253 11.258 1.00 97.31 233 LYS A O 1
ATOM 1876 N N . SER A 1 234 ? 30.181 -6.707 9.109 1.00 96.69 234 SER A N 1
ATOM 1877 C CA . SER A 1 234 ? 31.170 -5.662 9.390 1.00 96.69 234 SER A CA 1
ATOM 1878 C C . SER A 1 234 ? 30.570 -4.481 10.160 1.00 96.69 234 SER A C 1
ATOM 1880 O O . SER A 1 234 ? 31.095 -4.131 11.216 1.00 96.69 234 SER A O 1
ATOM 1882 N N . VAL A 1 235 ? 29.453 -3.906 9.692 1.00 97.69 235 VAL A N 1
ATOM 1883 C CA . VAL A 1 235 ? 28.839 -2.726 10.339 1.00 97.69 235 VAL A CA 1
ATOM 1884 C C . VAL A 1 235 ? 28.210 -3.037 11.698 1.00 97.69 235 VAL A C 1
ATOM 1886 O O . VAL A 1 235 ? 28.202 -2.172 12.572 1.00 97.69 235 VAL A O 1
ATOM 1889 N N . MET A 1 236 ? 27.740 -4.274 11.902 1.00 98.12 236 MET A N 1
ATOM 1890 C CA . MET A 1 236 ? 27.287 -4.748 13.213 1.00 98.12 236 MET A CA 1
ATOM 1891 C C . MET A 1 236 ? 28.453 -4.806 14.205 1.00 98.12 236 MET A C 1
ATOM 1893 O O . MET A 1 236 ? 28.328 -4.310 15.322 1.00 98.12 236 MET A O 1
ATOM 1897 N N . ARG A 1 237 ? 29.608 -5.356 13.790 1.00 97.00 237 ARG A N 1
ATOM 1898 C CA . ARG A 1 237 ? 30.822 -5.428 14.626 1.00 97.00 237 ARG A CA 1
ATOM 1899 C C . ARG A 1 237 ? 31.410 -4.051 14.934 1.00 97.00 237 ARG A C 1
ATOM 1901 O O . ARG A 1 237 ? 31.900 -3.847 16.038 1.00 97.00 237 ARG A O 1
ATOM 1908 N N . SER A 1 238 ? 31.387 -3.126 13.973 1.00 97.06 238 SER A N 1
ATOM 1909 C CA . SER A 1 238 ? 31.930 -1.772 14.150 1.00 97.06 238 SER A CA 1
ATOM 1910 C C . SER A 1 238 ? 30.996 -0.825 14.908 1.00 97.06 238 SER A C 1
ATOM 1912 O O . SER A 1 238 ? 31.417 0.271 15.271 1.00 97.06 238 SER A O 1
ATOM 1914 N N . GLY A 1 239 ? 29.740 -1.217 15.152 1.00 97.06 239 GLY A N 1
ATOM 1915 C CA . GLY A 1 239 ? 28.768 -0.378 15.853 1.00 97.06 239 GLY A CA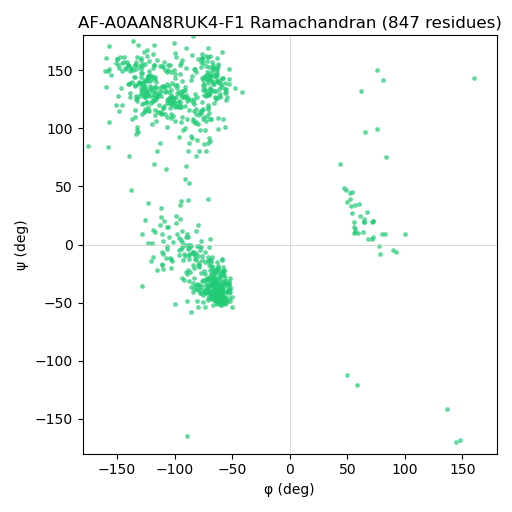 1
ATOM 1916 C C . GLY A 1 239 ? 28.064 0.665 14.978 1.00 97.06 239 GLY A C 1
ATOM 1917 O O . GLY A 1 239 ? 27.374 1.525 15.514 1.00 97.06 239 GLY A O 1
ATOM 1918 N N . GLN A 1 240 ? 28.231 0.627 13.652 1.00 97.56 240 GLN A N 1
ATOM 1919 C CA . GLN A 1 240 ? 27.694 1.659 12.751 1.00 97.56 240 GLN A CA 1
ATOM 1920 C C . GLN A 1 240 ? 26.203 1.483 12.435 1.00 97.56 240 GLN A C 1
ATOM 1922 O O . GLN A 1 240 ? 25.501 2.473 12.239 1.00 97.56 240 GLN A O 1
ATOM 1927 N N . ALA A 1 241 ? 25.724 0.239 12.351 1.00 97.69 241 ALA A N 1
ATOM 1928 C CA . ALA A 1 241 ? 24.318 -0.090 12.124 1.00 97.69 241 ALA A CA 1
ATOM 1929 C C . ALA A 1 241 ? 24.009 -1.502 12.643 1.00 97.69 241 ALA A C 1
ATOM 1931 O O . ALA A 1 241 ? 24.882 -2.367 12.634 1.00 97.69 241 ALA A O 1
ATOM 1932 N N . PHE A 1 242 ? 22.763 -1.746 13.064 1.00 98.12 242 PHE A N 1
ATOM 1933 C CA . PHE A 1 242 ? 22.269 -3.049 13.544 1.00 98.12 242 PHE A CA 1
ATOM 1934 C C . PHE A 1 242 ? 23.031 -3.676 14.735 1.00 98.12 242 PHE A C 1
ATOM 1936 O O . PHE A 1 242 ? 22.810 -4.841 15.047 1.00 98.12 242 PHE A O 1
ATOM 1943 N N . SER A 1 243 ? 23.896 -2.935 15.433 1.00 96.94 243 SER A N 1
ATOM 1944 C CA . SER A 1 243 ? 24.741 -3.456 16.525 1.00 96.94 243 SER A CA 1
ATOM 1945 C C . SER A 1 243 ? 23.970 -3.947 17.754 1.00 96.94 243 SER A C 1
ATOM 1947 O O . SER A 1 243 ? 24.460 -4.792 18.494 1.00 96.94 243 SER A O 1
ATOM 1949 N N . GLU A 1 244 ? 22.755 -3.436 17.955 1.00 96.06 244 GLU A N 1
ATOM 1950 C CA . GLU A 1 244 ? 21.836 -3.832 19.030 1.00 96.06 244 GLU A CA 1
ATOM 1951 C C . GLU A 1 244 ? 21.041 -5.111 18.715 1.00 96.06 244 GLU A C 1
ATOM 1953 O O . GLU A 1 244 ? 20.290 -5.591 19.569 1.00 96.06 244 GLU A O 1
ATOM 1958 N N . LEU A 1 245 ? 21.152 -5.626 17.486 1.00 97.88 245 LEU A N 1
ATOM 1959 C CA . LEU A 1 245 ? 20.432 -6.801 17.012 1.00 97.88 245 LEU A CA 1
ATOM 1960 C C . LEU A 1 245 ? 21.367 -8.000 16.837 1.00 97.88 245 LEU A C 1
ATOM 1962 O O . LEU A 1 245 ? 22.572 -7.879 16.629 1.00 97.88 245 LEU A O 1
ATOM 1966 N N . ILE A 1 246 ? 20.764 -9.179 16.882 1.00 97.75 246 ILE A N 1
ATOM 1967 C CA . ILE A 1 246 ? 21.399 -10.478 16.732 1.00 97.75 246 ILE A CA 1
ATOM 1968 C C . ILE A 1 246 ? 20.932 -11.075 15.408 1.00 97.75 246 ILE A C 1
ATOM 1970 O O . ILE A 1 246 ? 19.751 -11.026 15.067 1.00 97.75 246 ILE A O 1
ATOM 1974 N N . GLU A 1 247 ? 21.865 -11.654 14.662 1.00 97.62 247 GLU A N 1
ATOM 1975 C CA . GLU A 1 247 ? 21.559 -12.489 13.507 1.00 97.62 247 GLU A CA 1
ATOM 1976 C C . GLU A 1 247 ? 22.137 -13.879 13.738 1.00 97.62 247 GLU A C 1
ATOM 1978 O O . GLU A 1 247 ? 23.355 -14.021 13.899 1.00 97.62 247 GLU A O 1
ATOM 1983 N N . GLU A 1 248 ? 21.270 -14.886 13.709 1.00 96.38 248 GLU A N 1
ATOM 1984 C CA . GLU A 1 248 ? 21.663 -16.278 13.903 1.00 96.38 248 GLU A CA 1
ATOM 1985 C C . GLU A 1 248 ? 22.549 -16.797 12.759 1.00 96.38 248 GLU A C 1
ATOM 1987 O O . GLU A 1 248 ? 22.453 -16.324 11.618 1.00 96.38 248 GLU A O 1
ATOM 1992 N N . PRO A 1 249 ? 23.426 -17.780 13.027 1.00 95.12 249 PRO A N 1
ATOM 1993 C CA . PRO A 1 249 ? 24.184 -18.456 11.987 1.00 95.12 249 PRO A CA 1
ATOM 1994 C C . PRO A 1 249 ? 23.271 -19.122 10.948 1.00 95.12 249 PRO A C 1
ATOM 1996 O O . PRO A 1 249 ? 22.237 -19.699 11.272 1.00 95.12 249 PRO A O 1
ATOM 1999 N N . PHE A 1 250 ? 23.694 -19.090 9.686 1.00 95.75 250 PHE A N 1
ATOM 2000 C CA . PHE A 1 250 ? 22.990 -19.718 8.568 1.00 95.75 250 PHE A CA 1
ATOM 2001 C C . PHE A 1 250 ? 23.972 -20.323 7.570 1.00 95.75 250 PHE A C 1
ATOM 2003 O O . PHE A 1 250 ? 25.061 -19.787 7.396 1.00 95.75 250 PHE A O 1
ATOM 2010 N N . ASP A 1 251 ? 23.584 -21.378 6.853 1.00 95.25 251 ASP A N 1
ATOM 2011 C CA . ASP A 1 251 ? 24.474 -22.097 5.920 1.00 95.25 251 ASP A CA 1
ATOM 2012 C C . ASP A 1 251 ? 24.003 -22.085 4.459 1.00 95.25 251 ASP A C 1
ATOM 2014 O O . ASP A 1 251 ? 24.539 -22.804 3.613 1.00 95.25 251 ASP A O 1
ATOM 2018 N N . PHE A 1 252 ? 23.021 -21.244 4.130 1.00 97.00 252 PHE A N 1
ATOM 2019 C CA . PHE A 1 252 ? 22.575 -21.058 2.752 1.00 97.00 252 PHE A CA 1
ATOM 2020 C C . PHE A 1 252 ? 23.483 -20.095 1.959 1.00 97.00 252 PHE A C 1
ATOM 2022 O O . PHE A 1 252 ? 24.058 -19.160 2.530 1.00 97.00 252 PHE A O 1
ATOM 2029 N N . PRO A 1 253 ? 23.631 -20.295 0.633 1.00 97.25 253 PRO A N 1
ATOM 2030 C CA . PRO A 1 253 ? 24.438 -19.422 -0.217 1.00 97.25 253 PRO A CA 1
ATOM 2031 C C . PRO A 1 253 ? 23.773 -18.044 -0.412 1.00 97.25 253 PRO A C 1
ATOM 2033 O O . PRO A 1 253 ? 22.607 -17.875 -0.055 1.00 97.25 253 PRO A O 1
ATOM 2036 N N . PRO A 1 254 ? 24.481 -17.053 -0.987 1.00 98.00 254 PRO A N 1
ATOM 2037 C CA . PRO A 1 254 ? 23.918 -15.735 -1.278 1.00 98.00 254 PRO A CA 1
ATOM 2038 C C . PRO A 1 254 ? 22.552 -15.783 -1.977 1.00 98.00 254 PRO A C 1
ATOM 2040 O O . PRO A 1 254 ? 22.362 -16.543 -2.933 1.00 98.00 254 PRO A O 1
ATOM 2043 N N . THR A 1 255 ? 21.606 -14.968 -1.507 1.00 98.12 255 THR A N 1
ATOM 2044 C CA . THR A 1 255 ? 20.204 -14.949 -1.967 1.00 98.12 255 THR A CA 1
ATOM 2045 C C . THR A 1 255 ? 19.977 -14.040 -3.173 1.00 98.12 255 THR A C 1
ATOM 2047 O O . THR A 1 255 ? 18.919 -14.110 -3.788 1.00 98.12 255 THR A O 1
ATOM 2050 N N . TYR A 1 256 ? 20.984 -13.259 -3.560 1.00 98.06 256 TYR A N 1
ATOM 2051 C CA . TYR A 1 256 ? 20.977 -12.322 -4.682 1.00 98.06 256 TYR A CA 1
ATOM 2052 C C . TYR A 1 256 ? 22.326 -12.373 -5.416 1.00 98.06 256 TYR A C 1
ATOM 2054 O O . TYR A 1 256 ? 23.323 -12.718 -4.795 1.00 98.06 256 TYR A O 1
ATOM 2062 N N . LYS A 1 257 ? 22.467 -12.043 -6.706 1.00 96.75 257 LYS A N 1
ATOM 2063 C CA . LYS A 1 257 ? 21.426 -11.836 -7.724 1.00 96.75 257 LYS A CA 1
ATOM 2064 C C . LYS A 1 257 ? 21.390 -13.044 -8.651 1.00 96.75 257 LYS A C 1
ATOM 2066 O O . LYS A 1 257 ? 22.416 -13.383 -9.240 1.00 96.75 257 LYS A O 1
ATOM 2071 N N . TYR A 1 258 ? 20.225 -13.645 -8.818 1.00 97.00 258 TYR A N 1
ATOM 2072 C CA . TYR A 1 258 ? 20.018 -14.755 -9.743 1.00 97.00 258 TYR A CA 1
ATOM 2073 C C . TYR A 1 258 ? 19.513 -14.267 -11.101 1.00 97.00 258 TYR A C 1
ATOM 2075 O O . TYR A 1 258 ? 18.905 -13.202 -11.220 1.00 97.00 258 TYR A O 1
ATOM 2083 N N . ILE A 1 259 ? 19.743 -15.059 -12.142 1.00 95.69 259 ILE A N 1
ATOM 2084 C CA . ILE A 1 259 ? 19.044 -14.889 -13.413 1.00 95.69 259 ILE A CA 1
ATOM 2085 C C . ILE A 1 259 ? 17.606 -15.389 -13.218 1.00 95.69 259 ILE A C 1
ATOM 2087 O O . ILE A 1 259 ? 17.375 -16.464 -12.666 1.00 95.69 259 ILE A O 1
ATOM 2091 N N . PHE A 1 260 ? 16.622 -14.604 -13.665 1.00 93.12 260 PHE A N 1
ATOM 2092 C CA . PHE A 1 260 ? 15.212 -14.988 -13.576 1.00 93.12 260 PHE A CA 1
ATOM 2093 C C . PHE A 1 260 ? 14.966 -16.370 -14.187 1.00 93.12 260 PHE A C 1
ATOM 2095 O O . PHE A 1 260 ? 15.446 -16.655 -15.287 1.00 93.12 260 PHE A O 1
ATOM 2102 N N . LYS A 1 261 ? 14.137 -17.179 -13.518 1.00 91.94 261 LYS A N 1
ATOM 2103 C CA . LYS A 1 261 ? 13.755 -18.536 -13.945 1.00 91.94 261 LYS A CA 1
ATOM 2104 C C . LYS A 1 261 ? 14.915 -19.538 -13.980 1.00 91.94 261 LYS A C 1
ATOM 2106 O O . LYS A 1 261 ? 14.809 -20.564 -14.646 1.00 91.94 261 LYS A O 1
ATOM 2111 N N . THR A 1 262 ? 16.019 -19.250 -13.287 1.00 92.00 262 THR A N 1
ATOM 2112 C CA . THR A 1 262 ? 17.137 -20.185 -13.126 1.00 92.00 262 THR A CA 1
ATOM 2113 C C . THR A 1 262 ? 17.652 -20.205 -11.679 1.00 92.00 262 THR A C 1
ATOM 2115 O O . THR A 1 262 ? 17.197 -19.457 -10.803 1.00 92.00 262 THR A O 1
ATOM 2118 N N . SER A 1 263 ? 18.608 -21.098 -11.419 1.00 91.75 263 SER A N 1
ATOM 2119 C CA . SER A 1 263 ? 19.391 -21.139 -10.175 1.00 91.75 263 SER A CA 1
ATOM 2120 C C . SER A 1 263 ? 20.827 -20.637 -10.379 1.00 91.75 263 SER A C 1
ATOM 2122 O O . SER A 1 263 ? 21.678 -20.849 -9.519 1.00 91.75 263 SER A O 1
ATOM 2124 N N . ASP A 1 264 ? 21.094 -19.962 -11.499 1.00 94.81 264 ASP A N 1
ATOM 2125 C CA . ASP A 1 264 ? 22.409 -19.415 -11.826 1.00 94.81 264 ASP A CA 1
ATOM 2126 C C . ASP A 1 264 ? 22.519 -17.957 -11.381 1.00 94.81 264 ASP A C 1
ATOM 2128 O O . ASP A 1 264 ? 21.583 -17.167 -11.533 1.00 94.81 264 ASP A O 1
ATOM 2132 N N . TYR A 1 265 ? 23.688 -17.584 -10.864 1.00 97.19 265 TYR A N 1
ATOM 2133 C CA . TYR A 1 265 ? 23.983 -16.196 -10.523 1.00 97.19 265 TYR A CA 1
ATOM 2134 C C . TYR A 1 265 ? 24.175 -15.332 -11.773 1.00 97.19 265 TYR A C 1
ATOM 2136 O O . TYR A 1 265 ? 24.736 -15.767 -12.781 1.00 97.19 265 TYR A O 1
ATOM 2144 N N . ASP A 1 266 ? 23.750 -14.075 -11.678 1.00 94.06 266 ASP A N 1
ATOM 2145 C CA . ASP A 1 266 ? 23.957 -13.067 -12.712 1.00 94.06 266 ASP A CA 1
ATOM 2146 C C . ASP A 1 266 ? 25.471 -12.853 -12.955 1.00 94.06 266 ASP A C 1
ATOM 2148 O O . ASP A 1 266 ? 26.233 -12.637 -12.006 1.00 94.06 266 ASP A O 1
ATOM 2152 N N . PRO A 1 267 ? 25.952 -12.896 -14.212 1.00 90.31 267 PRO A N 1
ATOM 2153 C CA . PRO A 1 267 ? 27.380 -12.789 -14.515 1.00 90.31 267 PRO A CA 1
ATOM 2154 C C . PRO A 1 267 ? 27.938 -11.368 -14.343 1.00 90.31 267 PRO A C 1
ATOM 2156 O O . PRO A 1 267 ? 29.151 -11.184 -14.328 1.00 90.31 267 PRO A O 1
ATOM 2159 N N . LYS A 1 268 ? 27.074 -10.352 -14.252 1.00 88.69 268 LYS A N 1
ATOM 2160 C CA . LYS A 1 268 ? 27.439 -8.934 -14.124 1.00 88.69 268 LYS A CA 1
ATOM 2161 C C . LYS A 1 268 ? 27.282 -8.415 -12.698 1.00 88.69 268 LYS A C 1
ATOM 2163 O O . LYS A 1 268 ? 27.852 -7.377 -12.369 1.00 88.69 268 LYS A O 1
ATOM 2168 N N . ARG A 1 269 ? 26.485 -9.077 -11.854 1.00 91.62 269 ARG A N 1
ATOM 2169 C CA . ARG A 1 269 ? 26.196 -8.639 -10.480 1.00 91.62 269 ARG A CA 1
ATOM 2170 C C . ARG A 1 269 ? 26.765 -9.627 -9.472 1.00 91.62 269 ARG A C 1
ATOM 2172 O O . ARG A 1 269 ? 26.526 -10.824 -9.554 1.00 91.62 269 ARG A O 1
ATOM 2179 N N . ARG A 1 270 ? 27.534 -9.108 -8.511 1.00 94.94 270 ARG A N 1
ATOM 2180 C CA . ARG A 1 270 ? 28.179 -9.917 -7.471 1.00 94.94 270 ARG A CA 1
ATOM 2181 C C . ARG A 1 270 ? 27.132 -10.563 -6.557 1.00 94.94 270 ARG A C 1
ATOM 2183 O O . ARG A 1 270 ? 26.237 -9.844 -6.099 1.00 94.94 270 ARG A O 1
ATOM 2190 N N . PRO A 1 271 ? 27.239 -11.876 -6.279 1.00 97.62 271 PRO A N 1
ATOM 2191 C CA . PRO A 1 271 ? 26.367 -12.523 -5.313 1.00 97.62 271 PRO A CA 1
ATOM 2192 C C . PRO A 1 271 ? 26.498 -11.921 -3.906 1.00 97.62 271 PRO A C 1
ATOM 2194 O O . PRO A 1 271 ? 27.609 -11.627 -3.466 1.00 97.62 271 PRO A O 1
ATOM 2197 N N . ALA A 1 272 ? 25.382 -11.745 -3.197 1.00 97.75 272 ALA A N 1
ATOM 2198 C CA . ALA A 1 272 ? 25.319 -11.196 -1.841 1.00 97.75 272 ALA A CA 1
ATOM 2199 C C . ALA A 1 272 ? 24.129 -11.740 -1.022 1.00 97.75 272 ALA A C 1
ATOM 2201 O O . ALA A 1 272 ? 23.113 -12.158 -1.582 1.00 97.75 272 ALA A O 1
ATOM 2202 N N . TRP A 1 273 ? 24.253 -11.709 0.310 1.00 98.31 273 TRP A N 1
ATOM 2203 C CA . TRP A 1 273 ? 23.147 -11.933 1.249 1.00 98.31 273 TRP A CA 1
ATOM 2204 C C . TRP A 1 273 ? 22.439 -10.610 1.538 1.00 98.31 273 TRP A C 1
ATOM 2206 O O . TRP A 1 273 ? 22.704 -9.946 2.543 1.00 98.31 273 TRP A O 1
ATOM 2216 N N . THR A 1 274 ? 21.567 -10.215 0.615 1.00 98.25 274 THR A N 1
ATOM 2217 C CA . THR A 1 274 ? 20.784 -8.978 0.714 1.00 98.25 274 THR A CA 1
ATOM 2218 C C . THR A 1 274 ? 19.574 -9.135 1.628 1.00 98.25 274 THR A C 1
ATOM 2220 O O . THR A 1 274 ? 19.230 -8.208 2.355 1.00 98.25 274 THR A O 1
ATOM 2223 N N . ASP A 1 275 ? 18.964 -10.317 1.619 1.00 98.62 275 ASP A N 1
ATOM 2224 C CA . ASP A 1 275 ? 17.768 -10.651 2.388 1.00 98.62 275 ASP A CA 1
ATOM 2225 C C . ASP A 1 275 ? 18.192 -11.184 3.760 1.00 98.62 275 ASP A C 1
ATOM 2227 O O . ASP A 1 275 ? 18.975 -12.136 3.820 1.00 98.62 275 ASP A O 1
ATOM 2231 N N . ARG A 1 276 ? 17.717 -10.577 4.860 1.00 98.50 276 ARG A N 1
ATOM 2232 C CA . ARG A 1 276 ? 18.171 -10.904 6.229 1.00 98.50 276 ARG A CA 1
ATOM 2233 C C . ARG A 1 276 ? 17.024 -10.925 7.243 1.00 98.50 276 ARG A C 1
ATOM 2235 O O . ARG A 1 276 ? 16.020 -10.243 7.056 1.00 98.50 276 ARG A O 1
ATOM 2242 N N . ILE A 1 277 ? 17.192 -11.692 8.323 1.00 98.69 277 ILE A N 1
ATOM 2243 C CA . ILE A 1 277 ? 16.332 -11.697 9.515 1.00 98.69 277 ILE A CA 1
ATOM 2244 C C . ILE A 1 277 ? 17.230 -11.534 10.746 1.00 98.69 277 ILE A C 1
ATOM 2246 O O . ILE A 1 277 ? 18.115 -12.349 10.991 1.00 98.69 277 ILE A O 1
ATOM 2250 N N . LEU A 1 278 ? 16.986 -10.483 11.519 1.00 98.56 278 LEU A N 1
ATOM 2251 C CA . LEU A 1 278 ? 17.647 -10.165 12.778 1.00 98.56 278 LEU A CA 1
ATOM 2252 C C . LEU A 1 278 ? 16.606 -10.010 13.886 1.00 98.56 278 LEU A C 1
ATOM 2254 O O . LEU A 1 278 ? 15.424 -9.789 13.619 1.00 98.56 278 LEU A O 1
ATOM 2258 N N . TYR A 1 279 ? 17.040 -10.085 15.137 1.00 98.56 279 TYR A N 1
ATOM 2259 C CA . TYR A 1 279 ? 16.157 -9.883 16.278 1.00 98.56 279 TYR A CA 1
ATOM 2260 C C . TYR A 1 279 ? 16.871 -9.240 17.469 1.00 98.56 279 TYR A C 1
ATOM 2262 O O . TYR A 1 279 ? 18.094 -9.256 17.565 1.00 98.56 279 TYR A O 1
ATOM 2270 N N . LYS A 1 280 ? 16.103 -8.665 18.391 1.00 97.81 280 LYS A N 1
ATOM 2271 C CA . LYS A 1 280 ? 16.577 -8.165 19.687 1.00 97.81 280 LYS A CA 1
ATOM 2272 C C . LYS A 1 280 ? 15.616 -8.630 20.770 1.00 97.81 280 LYS A C 1
ATOM 2274 O O . LYS A 1 280 ? 14.406 -8.672 20.548 1.00 97.81 280 LYS A O 1
ATOM 2279 N N . VAL A 1 281 ? 16.169 -8.948 21.937 1.00 96.69 281 VAL A N 1
ATOM 2280 C CA . VAL A 1 281 ? 15.402 -9.251 23.147 1.00 96.69 281 VAL A CA 1
ATOM 2281 C C . VAL A 1 281 ? 15.858 -8.316 24.256 1.00 96.69 281 VAL A C 1
ATOM 2283 O O . VAL A 1 281 ? 17.036 -8.316 24.619 1.00 96.69 281 VAL A O 1
ATOM 2286 N N . ASN A 1 282 ? 14.935 -7.547 24.825 1.00 93.94 282 ASN A N 1
ATOM 2287 C CA . ASN A 1 282 ? 15.187 -6.786 26.045 1.00 93.94 282 ASN A CA 1
ATOM 2288 C C . ASN A 1 282 ? 15.035 -7.721 27.253 1.00 93.94 282 ASN A C 1
ATOM 2290 O O . ASN A 1 282 ? 14.033 -7.719 27.960 1.00 93.94 282 ASN A O 1
ATOM 2294 N N . ALA A 1 283 ? 16.052 -8.564 27.462 1.00 88.94 283 ALA A N 1
ATOM 2295 C CA . ALA A 1 283 ? 16.004 -9.707 28.376 1.00 88.94 283 ALA A CA 1
ATOM 2296 C C . ALA A 1 283 ? 15.613 -9.350 29.820 1.00 88.94 283 ALA A C 1
ATOM 2298 O O . ALA A 1 283 ? 14.948 -10.142 30.477 1.00 88.94 283 ALA A O 1
ATOM 2299 N N . ASN A 1 284 ? 15.999 -8.164 30.296 1.00 87.12 284 ASN A N 1
ATOM 2300 C CA . ASN A 1 284 ? 15.801 -7.716 31.677 1.00 87.12 284 ASN A CA 1
ATOM 2301 C C . ASN A 1 284 ? 14.781 -6.569 31.781 1.00 87.12 284 ASN A C 1
ATOM 2303 O O . ASN A 1 284 ? 14.928 -5.694 32.630 1.00 87.12 284 ASN A O 1
ATOM 2307 N N . ALA A 1 285 ? 13.784 -6.534 30.891 1.00 82.88 285 ALA A N 1
ATOM 2308 C CA . ALA A 1 285 ? 12.728 -5.519 30.922 1.00 82.88 285 ALA A CA 1
ATOM 2309 C C . ALA A 1 285 ? 11.829 -5.612 32.173 1.00 82.88 285 ALA A C 1
ATOM 2311 O O . ALA A 1 285 ? 11.230 -4.615 32.570 1.00 82.88 285 ALA A O 1
ATOM 2312 N N . TYR A 1 286 ? 11.768 -6.784 32.819 1.00 81.06 286 TYR A N 1
ATOM 2313 C CA . TYR A 1 286 ? 10.905 -7.061 33.968 1.00 81.06 286 TYR A CA 1
ATOM 2314 C C . TYR A 1 286 ? 11.708 -7.526 35.187 1.00 81.06 286 TYR A C 1
ATOM 2316 O O . TYR A 1 286 ? 12.682 -8.274 35.068 1.00 81.06 286 TYR A O 1
ATOM 2324 N N . GLU A 1 287 ? 11.272 -7.127 36.384 1.00 73.00 287 GLU A N 1
ATOM 2325 C CA . GLU A 1 287 ? 11.854 -7.615 37.636 1.00 73.00 287 GLU A CA 1
ATOM 2326 C C . GLU A 1 287 ? 11.595 -9.124 37.789 1.00 73.00 287 GLU A C 1
ATOM 2328 O O . GLU A 1 287 ? 10.457 -9.583 37.721 1.00 73.00 287 GLU A O 1
ATOM 2333 N N . ASN A 1 288 ? 12.656 -9.903 38.021 1.00 74.62 288 ASN A N 1
ATOM 2334 C CA . ASN A 1 288 ? 12.633 -11.360 38.241 1.00 74.62 288 ASN A CA 1
ATOM 2335 C C . ASN A 1 288 ? 12.243 -12.244 37.039 1.00 74.62 288 ASN A C 1
ATOM 2337 O O . ASN A 1 288 ? 12.172 -13.464 37.199 1.00 74.62 288 ASN A O 1
ATOM 2341 N N . ILE A 1 289 ? 12.043 -11.684 35.841 1.00 77.62 289 ILE A N 1
ATOM 2342 C CA . ILE A 1 289 ? 11.714 -12.461 34.636 1.00 77.62 289 ILE A CA 1
ATOM 2343 C C . ILE A 1 289 ? 12.704 -12.134 33.522 1.00 77.62 289 ILE A C 1
ATOM 2345 O O . ILE A 1 289 ? 12.752 -11.014 33.022 1.00 77.62 289 ILE A O 1
ATOM 2349 N N . THR A 1 290 ? 13.474 -13.142 33.102 1.00 85.50 290 THR A N 1
ATOM 2350 C CA . THR A 1 290 ? 14.380 -13.021 31.956 1.00 85.50 290 THR A CA 1
ATOM 2351 C C . THR A 1 290 ? 13.700 -13.488 30.675 1.00 85.50 290 THR A C 1
ATOM 2353 O O . THR A 1 290 ? 13.468 -14.692 30.469 1.00 85.50 290 THR A O 1
ATOM 2356 N N . LEU A 1 291 ? 13.417 -12.526 29.801 1.00 89.31 291 LEU A N 1
ATOM 2357 C CA . LEU A 1 291 ? 12.905 -12.774 28.463 1.00 89.31 291 LEU A CA 1
ATOM 2358 C C . LEU A 1 291 ? 13.972 -13.414 27.575 1.00 89.31 291 LEU A C 1
ATOM 2360 O O . LEU A 1 291 ? 15.161 -13.111 27.657 1.00 89.31 291 LEU A O 1
ATOM 2364 N N . SER A 1 292 ? 13.529 -14.303 26.694 1.00 90.94 292 SER A N 1
ATOM 2365 C CA . SER A 1 292 ? 14.384 -14.941 25.695 1.00 90.94 292 SER A CA 1
ATOM 2366 C C . SER A 1 292 ? 13.596 -15.240 24.426 1.00 90.94 292 SER A C 1
ATOM 2368 O O . SER A 1 292 ? 12.385 -15.470 24.487 1.00 90.94 292 SER A O 1
ATOM 2370 N N . ALA A 1 293 ? 14.298 -15.263 23.297 1.00 92.50 293 ALA A N 1
ATOM 2371 C CA . ALA A 1 293 ? 13.822 -15.776 22.021 1.00 92.50 293 ALA A CA 1
ATOM 2372 C C . ALA A 1 293 ? 14.888 -16.719 21.457 1.00 92.50 293 ALA A C 1
ATOM 2374 O O . ALA A 1 293 ? 16.081 -16.432 21.565 1.00 92.50 293 ALA A O 1
ATOM 2375 N N . GLN A 1 294 ? 14.452 -17.833 20.883 1.00 92.44 294 GLN A N 1
ATOM 2376 C CA . GLN A 1 294 ? 15.305 -18.830 20.253 1.00 92.44 294 GLN A CA 1
ATOM 2377 C C . GLN A 1 294 ? 14.835 -19.045 18.821 1.00 92.44 294 GLN A C 1
ATOM 2379 O O . GLN A 1 294 ? 13.648 -19.275 18.597 1.00 92.44 294 GLN A O 1
ATOM 2384 N N . MET A 1 295 ? 15.758 -19.003 17.865 1.00 92.00 295 MET A N 1
ATOM 2385 C CA . MET A 1 295 ? 15.454 -19.340 16.479 1.00 92.00 295 MET A CA 1
ATOM 2386 C C . MET A 1 295 ? 15.528 -20.859 16.286 1.00 92.00 295 MET A C 1
ATOM 2388 O O . MET A 1 295 ? 16.550 -21.477 16.582 1.00 92.00 295 MET A O 1
ATOM 2392 N N . GLY A 1 296 ? 14.440 -21.469 15.819 1.00 90.62 296 GLY A N 1
ATOM 2393 C CA . GLY A 1 296 ? 14.368 -22.901 15.525 1.00 90.62 296 GLY A CA 1
ATOM 2394 C C . GLY A 1 296 ? 15.087 -23.261 14.225 1.00 90.62 296 GLY A C 1
ATOM 2395 O O . GLY A 1 296 ? 15.849 -24.225 14.177 1.00 90.62 296 GLY A O 1
ATOM 2396 N N . PHE A 1 297 ? 14.893 -22.463 13.174 1.00 93.44 297 PHE A N 1
ATOM 2397 C CA . PHE A 1 297 ? 15.631 -22.596 11.918 1.00 93.44 297 PHE A CA 1
ATOM 2398 C C . PHE A 1 297 ? 15.784 -21.243 11.220 1.00 93.44 297 PHE A C 1
ATOM 2400 O O . PHE A 1 297 ? 14.975 -20.338 11.422 1.00 93.44 297 PHE A O 1
ATOM 2407 N N . TYR A 1 298 ? 16.768 -21.159 10.321 1.00 97.00 298 TYR A N 1
ATOM 2408 C CA . TYR A 1 298 ? 16.966 -20.046 9.393 1.00 97.00 298 TYR A CA 1
ATOM 2409 C C . TYR A 1 298 ? 17.328 -20.591 8.003 1.00 97.00 298 TYR A C 1
ATOM 2411 O O . TYR A 1 298 ? 18.413 -21.142 7.810 1.00 97.00 298 TYR A O 1
ATOM 2419 N N . LYS A 1 299 ? 16.408 -20.498 7.034 1.00 96.12 299 LYS A N 1
ATOM 2420 C CA . LYS A 1 299 ? 16.544 -21.155 5.719 1.00 96.12 299 LYS A CA 1
ATOM 2421 C C . LYS A 1 299 ? 16.222 -20.229 4.549 1.00 96.12 299 LYS A C 1
ATOM 2423 O O . LYS A 1 299 ? 15.384 -19.342 4.666 1.00 96.12 299 LYS A O 1
ATOM 2428 N N . SER A 1 300 ? 16.849 -20.497 3.404 1.00 97.06 300 SER A N 1
ATOM 2429 C CA . SER A 1 300 ? 16.485 -19.932 2.097 1.00 97.06 300 SER A CA 1
ATOM 2430 C C . SER A 1 300 ? 15.757 -20.966 1.241 1.00 97.06 300 SER A C 1
ATOM 2432 O O . SER A 1 300 ? 16.058 -22.155 1.357 1.00 97.06 300 SER A O 1
ATOM 2434 N N . PHE A 1 301 ? 14.921 -20.528 0.302 1.00 95.50 301 PHE A N 1
ATOM 2435 C CA . PHE A 1 301 ? 14.198 -21.413 -0.617 1.00 95.50 301 PHE A CA 1
ATOM 2436 C C . PHE A 1 301 ? 14.694 -21.240 -2.066 1.00 95.50 301 PHE A C 1
ATOM 2438 O O . PHE A 1 301 ? 14.144 -20.443 -2.827 1.00 95.50 301 PHE A O 1
ATOM 2445 N N . PRO A 1 302 ? 15.745 -21.969 -2.488 1.00 92.50 302 PRO A N 1
ATOM 2446 C CA . PRO A 1 302 ? 16.390 -21.766 -3.791 1.00 92.50 302 PRO A CA 1
ATOM 2447 C C . PRO A 1 302 ? 15.512 -22.151 -4.994 1.00 92.50 302 PRO A C 1
ATOM 2449 O O . PRO A 1 302 ? 15.741 -21.650 -6.100 1.00 92.50 302 PRO A O 1
ATOM 2452 N N . ASN A 1 303 ? 14.507 -23.006 -4.769 1.00 91.25 303 ASN A N 1
ATOM 2453 C CA . ASN A 1 303 ? 13.564 -23.476 -5.786 1.00 91.25 303 ASN A CA 1
ATOM 2454 C C . ASN A 1 303 ? 12.622 -22.376 -6.293 1.00 91.25 303 ASN A C 1
ATOM 2456 O O . ASN A 1 303 ? 12.033 -22.551 -7.351 1.00 91.25 303 ASN A O 1
ATOM 2460 N N . TYR A 1 304 ? 12.525 -21.247 -5.583 1.00 92.31 304 TYR A N 1
ATOM 2461 C CA . TYR A 1 304 ? 11.748 -20.090 -6.017 1.00 92.31 304 TYR A CA 1
ATOM 2462 C C . TYR A 1 304 ? 12.572 -19.284 -7.024 1.00 92.31 304 TYR A C 1
ATOM 2464 O O . TYR A 1 304 ? 13.628 -18.732 -6.698 1.00 92.31 304 TYR A O 1
ATOM 2472 N N . GLN A 1 305 ? 12.139 -19.266 -8.279 1.00 93.25 305 GLN A N 1
ATOM 2473 C CA . GLN A 1 305 ? 12.861 -18.702 -9.420 1.00 93.25 305 GLN A CA 1
ATOM 2474 C C . GLN A 1 305 ? 12.099 -17.565 -10.113 1.00 93.25 305 GLN A C 1
ATOM 2476 O O . GLN A 1 305 ? 12.597 -17.015 -11.102 1.00 93.25 305 GLN A O 1
ATOM 2481 N N . ALA A 1 306 ? 10.913 -17.189 -9.619 1.00 89.62 306 ALA A N 1
ATOM 2482 C CA . ALA A 1 306 ? 10.161 -16.063 -10.166 1.00 89.62 306 ALA A CA 1
ATOM 2483 C C . ALA A 1 306 ? 10.910 -14.733 -10.001 1.00 89.62 306 ALA A C 1
ATOM 2485 O O . ALA A 1 306 ? 10.875 -13.908 -10.912 1.00 89.62 306 ALA A O 1
ATOM 2486 N N . SER A 1 307 ? 11.608 -14.544 -8.878 1.00 94.38 307 SER A N 1
ATOM 2487 C CA . SER A 1 307 ? 12.432 -13.366 -8.570 1.00 94.38 307 SER A CA 1
ATOM 2488 C C . SER A 1 307 ? 13.925 -13.615 -8.834 1.00 94.38 307 SER A C 1
ATOM 2490 O O . SER A 1 307 ? 14.377 -14.758 -8.908 1.00 94.38 307 SER A O 1
ATOM 2492 N N . ASP A 1 308 ? 14.704 -12.538 -8.956 1.00 95.50 308 ASP A N 1
ATOM 2493 C CA . ASP A 1 308 ? 16.171 -12.568 -8.916 1.00 95.50 308 ASP A CA 1
ATOM 2494 C C . ASP A 1 308 ? 16.730 -12.622 -7.477 1.00 95.50 308 ASP A C 1
ATOM 2496 O O . ASP A 1 308 ? 17.947 -12.740 -7.292 1.00 95.50 308 ASP A O 1
ATOM 2500 N N . HIS A 1 309 ? 15.843 -12.609 -6.477 1.00 97.38 309 HIS A N 1
ATOM 2501 C CA . HIS A 1 309 ? 16.108 -12.948 -5.080 1.00 97.38 309 HIS A CA 1
ATOM 2502 C C . HIS A 1 309 ? 15.540 -14.324 -4.706 1.00 97.38 309 HIS A C 1
ATOM 2504 O O . HIS A 1 309 ? 14.544 -14.783 -5.275 1.00 97.38 309 HIS A O 1
ATOM 2510 N N . LYS A 1 310 ? 16.137 -14.969 -3.698 1.00 96.88 310 LYS A N 1
ATOM 2511 C CA . LYS A 1 310 ? 15.608 -16.190 -3.070 1.00 96.88 310 LYS A CA 1
ATOM 2512 C C . LYS A 1 310 ? 14.960 -15.848 -1.724 1.00 96.88 310 LYS A C 1
ATOM 2514 O O . LYS A 1 310 ? 15.621 -15.204 -0.910 1.00 96.88 310 LYS A O 1
ATOM 2519 N N . PRO A 1 311 ? 13.709 -16.276 -1.464 1.00 96.69 311 PRO A N 1
ATOM 2520 C CA . PRO A 1 311 ? 13.054 -15.995 -0.198 1.00 96.69 311 PRO A CA 1
ATOM 2521 C C . PRO A 1 311 ? 13.796 -16.651 0.962 1.00 96.69 311 PRO A C 1
ATOM 2523 O O . PRO A 1 311 ? 14.388 -17.726 0.813 1.00 96.69 311 PRO A O 1
ATOM 2526 N N . ILE A 1 312 ? 13.696 -16.024 2.129 1.00 98.12 312 ILE A N 1
ATOM 2527 C CA . ILE A 1 312 ? 14.205 -16.553 3.393 1.00 98.12 312 ILE A CA 1
ATOM 2528 C C . ILE A 1 312 ? 13.079 -16.666 4.413 1.00 98.12 312 ILE A C 1
ATOM 2530 O O . ILE A 1 312 ? 12.136 -15.870 4.407 1.00 98.12 312 ILE A O 1
ATOM 2534 N N . ALA A 1 313 ? 13.195 -17.644 5.307 1.00 97.44 313 ALA A N 1
ATOM 2535 C CA . ALA A 1 313 ? 12.322 -17.765 6.459 1.00 97.44 313 ALA A CA 1
ATOM 2536 C C . ALA A 1 313 ? 13.087 -18.133 7.726 1.00 97.44 313 ALA A C 1
ATOM 2538 O O . ALA A 1 313 ? 14.103 -18.834 7.686 1.00 97.44 313 ALA A O 1
ATOM 2539 N N . GLY A 1 314 ? 12.537 -17.690 8.848 1.00 96.06 314 GLY A N 1
ATOM 2540 C CA . GLY A 1 314 ? 13.004 -18.018 10.179 1.00 96.06 314 GLY A CA 1
ATOM 2541 C C . GLY A 1 314 ? 11.843 -18.283 11.119 1.00 96.06 314 GLY A C 1
ATOM 2542 O O . GLY A 1 314 ? 10.846 -17.565 11.083 1.00 96.06 314 GLY A O 1
ATOM 2543 N N . GLU A 1 315 ? 11.975 -19.296 11.964 1.00 94.38 315 GLU A N 1
ATOM 2544 C CA . GLU A 1 315 ? 11.021 -19.560 13.040 1.00 94.38 315 GLU A CA 1
ATOM 2545 C C . GLU A 1 315 ? 11.650 -19.200 14.373 1.00 94.38 315 GLU A C 1
ATOM 2547 O O . GLU A 1 315 ? 12.777 -19.606 14.651 1.00 94.38 315 GLU A O 1
ATOM 2552 N N . PHE A 1 316 ? 10.919 -18.457 15.195 1.00 94.25 316 PHE A N 1
ATOM 2553 C CA . PHE A 1 316 ? 11.330 -18.118 16.544 1.00 94.25 316 PHE A CA 1
ATOM 2554 C C . PHE A 1 316 ? 10.320 -18.623 17.549 1.00 94.25 316 PHE A C 1
ATOM 2556 O O . PHE A 1 316 ? 9.114 -18.540 17.346 1.00 94.25 316 PHE A O 1
ATOM 2563 N N . THR A 1 317 ? 10.841 -19.035 18.688 1.00 92.69 317 THR A N 1
ATOM 2564 C CA . THR A 1 317 ? 10.071 -19.337 19.878 1.00 92.69 317 THR A CA 1
ATOM 2565 C C . THR A 1 317 ? 10.493 -18.360 20.959 1.00 92.69 317 THR A C 1
ATOM 2567 O O . THR A 1 317 ? 11.678 -18.257 21.276 1.00 92.69 317 THR A O 1
ATOM 2570 N N . PHE A 1 318 ? 9.542 -17.625 21.525 1.00 89.81 318 PHE A N 1
ATOM 2571 C CA . PHE A 1 318 ? 9.820 -16.630 22.558 1.00 89.81 318 PHE A CA 1
ATOM 2572 C C . PHE A 1 318 ? 8.895 -16.798 23.759 1.00 89.81 318 PHE A C 1
ATOM 2574 O O . PHE A 1 318 ? 7.804 -17.366 23.654 1.00 89.81 318 PHE A O 1
ATOM 2581 N N . LYS A 1 319 ? 9.383 -16.352 24.920 1.00 87.56 319 LYS A N 1
ATOM 2582 C CA . LYS A 1 319 ? 8.648 -16.426 26.182 1.00 87.56 319 LYS A CA 1
ATOM 2583 C C . LYS A 1 319 ? 7.542 -15.378 26.218 1.00 87.56 319 LYS A C 1
ATOM 2585 O O . LYS A 1 319 ? 7.768 -14.213 25.904 1.00 87.56 319 LYS A O 1
ATOM 2590 N N . VAL A 1 320 ? 6.370 -15.803 26.665 1.00 84.31 320 VAL A N 1
ATOM 2591 C CA . VAL A 1 320 ? 5.244 -14.929 26.996 1.00 84.31 320 VAL A CA 1
ATOM 2592 C C . VAL A 1 320 ? 4.727 -15.269 28.393 1.00 84.31 320 VAL A C 1
ATOM 2594 O O . VAL A 1 320 ? 4.962 -16.381 28.880 1.00 84.31 320 VAL A O 1
ATOM 2597 N N . PHE A 1 321 ? 4.018 -14.339 29.032 1.00 81.38 321 PHE A N 1
ATOM 2598 C CA . PHE A 1 321 ? 3.384 -14.598 30.325 1.00 81.38 321 PHE A CA 1
ATOM 2599 C C . PHE A 1 321 ? 2.227 -15.596 30.139 1.00 81.38 321 PHE A C 1
ATOM 2601 O O . PHE A 1 321 ? 1.413 -15.457 29.223 1.00 81.38 321 PHE A O 1
ATOM 2608 N N . SER A 1 322 ? 2.180 -16.650 30.954 1.00 66.88 322 SER A N 1
ATOM 2609 C CA . SER A 1 322 ? 1.190 -17.734 30.826 1.00 66.88 322 SER A CA 1
ATOM 2610 C C . SER A 1 322 ? -0.154 -17.402 31.457 1.00 66.88 322 SER A C 1
ATOM 2612 O O . SER A 1 322 ? -1.183 -17.756 30.885 1.00 66.88 322 SER A O 1
ATOM 2614 N N . ASP A 1 323 ? -0.137 -16.668 32.567 1.00 59.94 323 ASP A N 1
ATOM 2615 C CA . ASP A 1 323 ? -1.322 -16.251 33.318 1.00 59.94 323 ASP A CA 1
ATOM 2616 C C . ASP A 1 323 ? -1.739 -14.808 32.986 1.00 59.94 323 ASP A C 1
ATOM 2618 O O . ASP A 1 323 ? -2.413 -14.138 33.771 1.00 59.94 323 ASP A O 1
ATOM 2622 N N . TYR A 1 324 ? -1.374 -14.310 31.797 1.00 63.44 324 TYR A N 1
ATOM 2623 C CA . TYR A 1 324 ? -1.826 -13.001 31.332 1.00 63.44 324 TYR A CA 1
ATOM 2624 C C . TYR A 1 324 ? -3.309 -13.048 30.944 1.00 63.44 324 TYR A C 1
ATOM 2626 O O . TYR A 1 324 ? -3.681 -13.170 29.775 1.00 63.44 324 TYR A O 1
ATOM 2634 N N . SER A 1 325 ? -4.177 -12.964 31.950 1.00 57.50 325 SER A N 1
ATOM 2635 C CA . SER A 1 325 ? -5.603 -12.747 31.763 1.00 57.50 325 SER A CA 1
ATOM 2636 C C . SER A 1 325 ? -5.866 -11.249 31.662 1.00 57.50 325 SER A C 1
ATOM 2638 O O . SER A 1 325 ? -6.058 -10.557 32.666 1.00 57.50 325 SER A O 1
ATOM 2640 N N . ASP A 1 326 ? -5.890 -10.743 30.435 1.00 66.00 326 ASP A N 1
ATOM 2641 C CA . ASP A 1 326 ? -6.521 -9.455 30.190 1.00 66.00 326 ASP A CA 1
ATOM 2642 C C . ASP A 1 326 ? -8.011 -9.549 30.513 1.00 66.00 326 ASP A C 1
ATOM 2644 O O . ASP A 1 326 ? -8.659 -10.573 30.278 1.00 66.00 326 ASP A O 1
ATOM 2648 N N . ARG A 1 327 ? -8.584 -8.457 31.016 1.00 78.62 327 ARG A N 1
ATOM 2649 C CA . ARG A 1 327 ? -10.032 -8.392 31.216 1.00 78.62 327 ARG A CA 1
ATOM 2650 C C . ARG A 1 327 ? -10.716 -8.438 29.850 1.00 78.62 327 ARG A C 1
ATOM 2652 O O . ARG A 1 327 ? -10.467 -7.588 28.993 1.00 78.62 327 ARG A O 1
ATOM 2659 N N . VAL A 1 328 ? -11.577 -9.433 29.652 1.00 86.50 328 VAL A N 1
ATOM 2660 C CA . VAL A 1 328 ? -12.311 -9.651 28.401 1.00 86.50 328 VAL A CA 1
ATOM 2661 C C . VAL A 1 328 ? -13.802 -9.412 28.572 1.00 86.50 328 VAL A C 1
ATOM 2663 O O . VAL A 1 328 ? -14.367 -9.544 29.654 1.00 86.50 328 VAL A O 1
ATOM 2666 N N . ILE A 1 329 ? -14.442 -9.055 27.468 1.00 89.06 329 ILE A N 1
ATOM 2667 C CA . ILE A 1 329 ? -15.885 -8.900 27.385 1.00 89.06 329 ILE A CA 1
ATOM 2668 C C . ILE A 1 329 ? -16.517 -10.251 27.077 1.00 89.06 329 ILE A C 1
ATOM 2670 O O . ILE A 1 329 ? -16.216 -10.883 26.061 1.00 89.06 329 ILE A O 1
ATOM 2674 N N . GLU A 1 330 ? -17.446 -10.656 27.935 1.00 90.25 330 GLU A N 1
ATOM 2675 C CA . GLU A 1 330 ? -18.163 -11.919 27.805 1.00 90.25 330 GLU A CA 1
ATOM 2676 C C . GLU A 1 330 ? -19.551 -11.682 27.219 1.00 90.25 330 GLU A C 1
ATOM 2678 O O . GLU A 1 330 ? -20.441 -11.117 27.857 1.00 90.25 330 GLU A O 1
ATOM 2683 N N . PHE A 1 331 ? -19.765 -12.129 25.987 1.00 91.56 331 PHE A N 1
ATOM 2684 C CA . PHE A 1 331 ? -21.080 -12.065 25.363 1.00 91.56 331 PHE A CA 1
ATOM 2685 C C . PHE A 1 331 ? -22.014 -13.136 25.923 1.00 91.56 331 PHE A C 1
ATOM 2687 O O . PHE A 1 331 ? -21.657 -14.308 26.042 1.00 91.56 331 PHE A O 1
ATOM 2694 N N . SER A 1 332 ? -23.263 -12.751 26.177 1.00 90.25 332 SER A N 1
ATOM 2695 C CA . SER A 1 332 ? -24.337 -13.719 26.397 1.00 90.25 332 SER A CA 1
ATOM 2696 C C . SER A 1 332 ? -24.616 -14.503 25.110 1.00 90.25 332 SER A C 1
ATOM 2698 O O . SER A 1 332 ? -24.521 -13.962 24.009 1.00 90.25 332 SER A O 1
ATOM 2700 N N . SER A 1 333 ? -24.999 -15.776 25.241 1.00 88.50 333 SER A N 1
ATOM 2701 C CA . SER A 1 333 ? -25.363 -16.608 24.088 1.00 88.50 333 SER A CA 1
ATOM 2702 C C . SER A 1 333 ? -26.560 -16.016 23.331 1.00 88.50 333 SER A C 1
ATOM 2704 O O . SER A 1 333 ? -27.610 -15.736 23.917 1.00 88.50 333 SER A O 1
ATOM 2706 N N . ILE A 1 334 ? -26.393 -15.837 22.019 1.00 91.19 334 ILE A N 1
ATOM 2707 C CA . ILE A 1 334 ? -27.410 -15.293 21.117 1.00 91.19 334 ILE A CA 1
ATOM 2708 C C . ILE A 1 334 ? -28.246 -16.464 20.601 1.00 91.19 334 ILE A C 1
ATOM 2710 O O . ILE A 1 334 ? -27.771 -17.275 19.813 1.00 91.19 334 ILE A O 1
ATOM 2714 N N . LYS A 1 335 ? -29.491 -16.574 21.078 1.00 83.50 335 LYS A N 1
ATOM 2715 C CA . LYS A 1 335 ? -30.368 -17.706 20.735 1.00 83.50 335 LYS A CA 1
ATOM 2716 C C . LYS A 1 335 ? -30.986 -17.600 19.346 1.00 83.50 335 LYS A C 1
ATOM 2718 O O . LYS A 1 335 ? -31.204 -18.626 18.717 1.00 83.50 335 LYS A O 1
ATOM 2723 N N . LYS A 1 336 ? -31.346 -16.388 18.920 1.00 82.69 336 LYS A N 1
ATOM 2724 C CA . LYS A 1 336 ? -31.978 -16.120 17.626 1.00 82.69 336 LYS A CA 1
ATOM 2725 C C . LYS A 1 336 ? -31.519 -14.770 17.112 1.00 82.69 336 LYS A C 1
ATOM 2727 O O . LYS A 1 336 ? -31.523 -13.808 17.878 1.00 82.69 336 LYS A O 1
ATOM 2732 N N . TRP A 1 337 ? -31.170 -14.721 15.835 1.00 90.31 337 TRP A N 1
ATOM 2733 C CA . TRP A 1 337 ? -30.919 -13.485 15.117 1.00 90.31 337 TRP A CA 1
ATOM 2734 C C . TRP A 1 337 ? -31.835 -13.427 13.899 1.00 90.31 337 TRP A C 1
ATOM 2736 O O . TRP A 1 337 ? -31.719 -14.253 12.994 1.00 90.31 337 TRP A O 1
ATOM 2746 N N . TYR A 1 338 ? -32.741 -12.452 13.869 1.00 88.88 338 TYR A N 1
ATOM 2747 C CA . TYR A 1 338 ? -33.674 -12.287 12.759 1.00 88.88 338 TYR A CA 1
ATOM 2748 C C . TYR A 1 338 ? -33.185 -11.218 11.786 1.00 88.88 338 TYR A C 1
ATOM 2750 O O . TYR A 1 338 ? -32.879 -10.089 12.173 1.00 88.88 338 TYR A O 1
ATOM 2758 N N . ILE A 1 339 ? -33.102 -11.585 10.509 1.00 86.19 339 ILE A N 1
ATOM 2759 C CA . ILE A 1 339 ? -32.737 -10.669 9.426 1.00 86.19 339 ILE A CA 1
ATOM 2760 C C . ILE A 1 339 ? -33.847 -9.627 9.239 1.00 86.19 339 ILE A C 1
ATOM 2762 O O . ILE A 1 339 ? -35.029 -9.964 9.289 1.00 86.19 339 ILE A O 1
ATOM 2766 N N . ASN A 1 340 ? -33.453 -8.374 8.981 1.00 78.88 340 ASN A N 1
ATOM 2767 C CA . ASN A 1 340 ? -34.348 -7.215 8.818 1.00 78.88 340 ASN A CA 1
ATOM 2768 C C . ASN A 1 340 ? -35.203 -6.873 10.054 1.00 78.88 340 ASN A C 1
ATOM 2770 O O . ASN A 1 340 ? -36.246 -6.244 9.922 1.00 78.88 340 ASN A O 1
ATOM 2774 N N . GLU A 1 341 ? -34.756 -7.262 11.245 1.00 82.69 341 GLU A N 1
ATOM 2775 C CA . GLU A 1 341 ? -35.410 -6.951 12.520 1.00 82.69 341 GLU A CA 1
ATOM 2776 C C . GLU A 1 341 ? -34.390 -6.354 13.502 1.00 82.69 341 GLU A C 1
ATOM 2778 O O . GLU A 1 341 ? -33.176 -6.535 13.348 1.00 82.69 341 GLU A O 1
ATOM 2783 N N . GLU A 1 342 ? -34.876 -5.660 14.533 1.00 85.38 342 GLU A N 1
ATOM 2784 C CA . GLU A 1 342 ? -34.031 -5.218 15.648 1.00 85.38 342 GLU A CA 1
ATOM 2785 C C . GLU A 1 342 ? -33.610 -6.436 16.489 1.00 85.38 342 GLU A C 1
ATOM 2787 O O . GLU A 1 342 ? -34.448 -7.229 16.923 1.00 85.38 342 GLU A O 1
ATOM 2792 N N . ASN A 1 343 ? -32.309 -6.581 16.748 1.00 88.31 343 ASN A N 1
ATOM 2793 C CA . ASN A 1 343 ? -31.761 -7.671 17.561 1.00 88.31 343 ASN A CA 1
ATOM 2794 C C . ASN A 1 343 ? -31.101 -7.113 18.825 1.00 88.31 343 ASN A C 1
ATOM 2796 O O . ASN A 1 343 ? -30.417 -6.095 18.776 1.00 88.31 343 ASN A O 1
ATOM 2800 N N . VAL A 1 344 ? -31.276 -7.778 19.969 1.00 88.25 344 VAL A N 1
ATOM 2801 C CA . VAL A 1 344 ? -30.696 -7.340 21.249 1.00 88.25 344 VAL A CA 1
ATOM 2802 C C . VAL A 1 344 ? -29.658 -8.344 21.718 1.00 88.25 344 VAL A C 1
ATOM 2804 O O . VAL A 1 344 ? -29.916 -9.544 21.776 1.00 88.25 344 VAL A O 1
ATOM 2807 N N . VAL A 1 345 ? -28.484 -7.842 22.080 1.00 90.06 345 VAL A N 1
ATOM 2808 C CA . VAL A 1 345 ? -27.352 -8.640 22.546 1.00 90.06 345 VAL A CA 1
ATOM 2809 C C . VAL A 1 345 ? -26.916 -8.116 23.898 1.00 90.06 345 VAL A C 1
ATOM 2811 O O . VAL A 1 345 ? -26.731 -6.914 24.064 1.00 90.0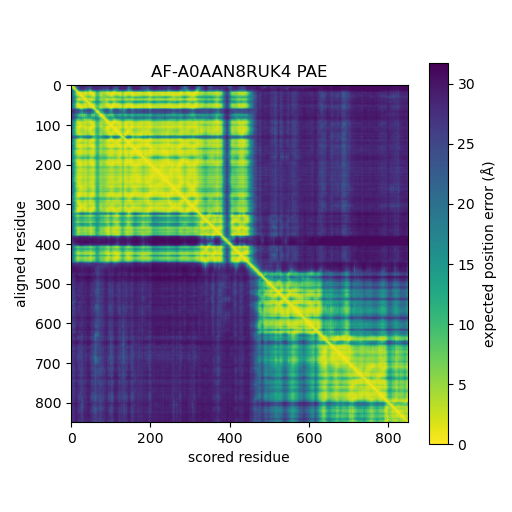6 345 VAL A O 1
ATOM 2814 N N . SER A 1 346 ? -26.698 -9.013 24.855 1.00 89.75 346 SER A N 1
ATOM 2815 C CA . SER A 1 346 ? -26.119 -8.643 26.144 1.00 89.75 346 SER A CA 1
ATOM 2816 C C . SER A 1 346 ? -24.662 -9.082 26.265 1.00 89.75 346 SER A C 1
ATOM 2818 O O . SER A 1 346 ? -24.278 -10.121 25.728 1.00 89.75 346 SER A O 1
ATOM 2820 N N . PHE A 1 347 ? -23.868 -8.344 27.033 1.00 90.06 347 PHE A N 1
ATOM 2821 C CA . PHE A 1 347 ? -22.502 -8.723 27.394 1.00 90.06 347 PHE A CA 1
ATOM 2822 C C . PHE A 1 347 ? -22.143 -8.255 28.808 1.00 90.06 347 PHE A C 1
ATOM 2824 O O . PHE A 1 347 ? -22.753 -7.318 29.330 1.00 90.06 347 PHE A O 1
ATOM 2831 N N . ASN A 1 348 ? -21.174 -8.929 29.425 1.00 87.75 348 ASN A N 1
ATOM 2832 C CA . ASN A 1 348 ? -20.568 -8.544 30.693 1.00 87.75 348 ASN A CA 1
ATOM 2833 C C . ASN A 1 348 ? -19.256 -7.795 30.433 1.00 87.75 348 ASN A C 1
ATOM 2835 O O . ASN A 1 348 ? -18.475 -8.180 29.563 1.00 87.75 348 ASN A O 1
ATOM 2839 N N . ALA A 1 349 ? -19.038 -6.718 31.178 1.00 82.00 349 ALA A N 1
ATOM 2840 C CA . ALA A 1 349 ? -17.829 -5.906 31.117 1.00 82.00 349 ALA A CA 1
ATOM 2841 C C . ALA A 1 349 ? -17.378 -5.512 32.529 1.00 82.00 349 ALA A C 1
ATOM 2843 O O . ALA A 1 349 ? -17.119 -4.340 32.813 1.00 82.00 349 ALA A O 1
ATOM 2844 N N . GLU A 1 350 ? -17.353 -6.496 33.427 1.00 75.56 350 GLU A N 1
ATOM 2845 C CA . GLU A 1 350 ? -16.851 -6.332 34.788 1.00 75.56 350 GLU A CA 1
ATOM 2846 C C . GLU A 1 350 ? -15.421 -5.785 34.776 1.00 75.56 350 GLU A C 1
ATOM 2848 O O . GLU A 1 350 ? -14.527 -6.316 34.122 1.00 75.56 350 GLU A O 1
ATOM 2853 N N . ASP A 1 351 ? -15.235 -4.663 35.471 1.00 71.88 351 ASP A N 1
ATOM 2854 C CA . ASP A 1 351 ? -13.963 -3.964 35.628 1.00 71.88 351 ASP A CA 1
ATOM 2855 C C . ASP A 1 351 ? -13.252 -3.554 34.317 1.00 71.88 351 ASP A C 1
ATOM 2857 O O . ASP A 1 351 ? -12.058 -3.236 34.323 1.00 71.88 351 ASP A O 1
ATOM 2861 N N . ILE A 1 352 ? -13.970 -3.498 33.191 1.00 76.38 352 ILE A N 1
ATOM 2862 C CA . ILE A 1 352 ? -13.455 -2.994 31.911 1.00 76.38 352 ILE A CA 1
ATOM 2863 C C . ILE A 1 352 ? -13.942 -1.567 31.704 1.00 76.38 352 ILE A C 1
ATOM 2865 O O . ILE A 1 352 ? -15.141 -1.273 31.725 1.00 76.38 352 ILE A O 1
ATOM 2869 N N . ARG A 1 353 ? -13.000 -0.654 31.453 1.00 74.25 353 ARG A N 1
ATOM 2870 C CA . ARG A 1 353 ? -13.345 0.709 31.060 1.00 74.25 353 ARG A CA 1
ATOM 2871 C C . ARG A 1 353 ? -13.870 0.691 29.630 1.00 74.25 353 ARG A C 1
ATOM 2873 O O . ARG A 1 353 ? -13.106 0.560 28.685 1.00 74.25 353 ARG A O 1
ATOM 2880 N N . ILE A 1 354 ? -15.177 0.864 29.499 1.00 78.12 354 ILE A N 1
ATOM 2881 C CA . ILE A 1 354 ? -15.847 0.996 28.208 1.00 78.12 354 ILE A CA 1
ATOM 2882 C C . ILE A 1 354 ? -15.736 2.440 27.737 1.00 78.12 354 ILE A C 1
ATOM 2884 O O . ILE A 1 354 ? -16.124 3.360 28.461 1.00 78.12 354 ILE A O 1
ATOM 2888 N N . SER A 1 355 ? -15.215 2.631 26.528 1.00 80.19 355 SER A N 1
ATOM 2889 C CA . SER A 1 355 ? -15.262 3.914 25.838 1.00 80.19 355 SER A CA 1
ATOM 2890 C C . SER A 1 355 ? -16.583 4.056 25.093 1.00 80.19 355 SER A C 1
ATOM 2892 O O . SER A 1 355 ? -17.093 3.105 24.501 1.00 80.19 355 SER A O 1
ATOM 2894 N N . ASP A 1 356 ? -17.103 5.277 25.037 1.00 72.94 356 ASP A N 1
ATOM 2895 C CA . ASP A 1 356 ? -18.301 5.591 24.255 1.00 72.94 356 ASP A CA 1
ATOM 2896 C C . ASP A 1 356 ? -18.120 5.344 22.747 1.00 72.94 356 ASP A C 1
ATOM 2898 O O . ASP A 1 356 ? -19.096 5.206 22.006 1.00 72.94 356 ASP A O 1
ATOM 2902 N N . TRP A 1 357 ? -16.865 5.296 22.299 1.00 80.44 357 TRP A N 1
ATOM 2903 C CA . TRP A 1 357 ? -16.472 5.065 20.912 1.00 80.44 357 TRP A CA 1
ATOM 2904 C C . TRP A 1 357 ? -16.121 3.611 20.614 1.00 80.44 357 TRP A C 1
ATOM 2906 O O . TRP A 1 357 ? -15.830 3.291 19.459 1.00 80.44 357 TRP A O 1
ATOM 2916 N N . ASP A 1 358 ? -16.117 2.742 21.628 1.00 87.50 358 ASP A N 1
ATOM 2917 C CA . ASP A 1 358 ? -15.952 1.313 21.396 1.00 87.50 358 ASP A CA 1
ATOM 2918 C C . ASP A 1 358 ? -17.110 0.808 20.545 1.00 87.50 358 ASP A C 1
ATOM 2920 O O . ASP A 1 358 ? -18.212 1.374 20.536 1.00 87.50 358 ASP A O 1
ATOM 2924 N N . TRP A 1 359 ? -16.866 -0.260 19.803 1.00 90.88 359 TRP A N 1
ATOM 2925 C CA . TRP A 1 359 ? -17.828 -0.750 18.835 1.00 90.88 359 TRP A CA 1
ATOM 2926 C C . TRP A 1 359 ? -17.842 -2.266 18.780 1.00 90.88 359 TRP A C 1
ATOM 2928 O O . TRP A 1 359 ? -16.856 -2.943 19.058 1.00 90.88 359 TRP A O 1
ATOM 2938 N N . ILE A 1 360 ? -19.003 -2.798 18.419 1.00 92.94 360 ILE A N 1
ATOM 2939 C CA . ILE A 1 360 ? -19.217 -4.222 18.227 1.00 92.94 360 ILE A CA 1
ATOM 2940 C C . ILE A 1 360 ? -19.440 -4.461 16.744 1.00 92.94 360 ILE A C 1
ATOM 2942 O O . ILE A 1 360 ? -20.429 -3.997 16.174 1.00 92.94 360 ILE A O 1
ATOM 2946 N N . GLY A 1 361 ? -18.497 -5.160 16.123 1.00 92.81 361 GLY A N 1
ATOM 2947 C CA . GLY A 1 361 ? -18.588 -5.588 14.735 1.00 92.81 361 GLY A CA 1
ATOM 2948 C C . GLY A 1 361 ? -19.333 -6.912 14.616 1.00 92.81 361 GLY A C 1
ATOM 2949 O O . GLY A 1 361 ? -19.158 -7.810 15.439 1.00 92.81 361 GLY A O 1
ATOM 2950 N N . VAL A 1 362 ? -20.146 -7.039 13.571 1.00 93.19 362 VAL A N 1
ATOM 2951 C CA . VAL A 1 362 ? -20.782 -8.290 13.156 1.00 93.19 362 VAL A CA 1
ATOM 2952 C C . VAL A 1 362 ? -19.915 -8.925 12.079 1.00 93.19 362 VAL A C 1
ATOM 2954 O O . VAL A 1 362 ? -19.709 -8.336 11.021 1.00 93.19 362 VAL A O 1
ATOM 2957 N N . PHE A 1 363 ? -19.425 -10.134 12.319 1.00 92.56 363 PHE A N 1
ATOM 2958 C CA . PHE A 1 363 ? -18.559 -10.863 11.398 1.00 92.56 363 PHE A CA 1
ATOM 2959 C C . PHE A 1 363 ? -19.251 -12.141 10.937 1.00 92.56 363 PHE A C 1
ATOM 2961 O O . PHE A 1 363 ? -19.915 -12.819 11.723 1.00 92.56 363 PHE A O 1
ATOM 2968 N N . LYS A 1 364 ? -19.075 -12.516 9.667 1.00 90.56 364 LYS A N 1
ATOM 2969 C CA . LYS A 1 364 ? -19.395 -13.887 9.239 1.00 90.56 364 LYS A CA 1
ATOM 2970 C C . LYS A 1 364 ? -18.470 -14.844 9.977 1.00 90.56 364 LYS A C 1
ATOM 2972 O O . LYS A 1 364 ? -17.289 -14.556 10.082 1.00 90.56 364 LYS A O 1
ATOM 2977 N N . HIS A 1 365 ? -18.949 -16.007 10.413 1.00 86.69 365 HIS A N 1
ATOM 2978 C CA . HIS A 1 365 ? -18.139 -16.987 11.155 1.00 86.69 365 HIS A CA 1
ATOM 2979 C C . HIS A 1 365 ? -16.823 -17.356 10.440 1.00 86.69 365 HIS A C 1
ATOM 2981 O O . HIS A 1 365 ? -15.803 -17.614 11.071 1.00 86.69 365 HIS A O 1
ATOM 2987 N N . ASN A 1 366 ? -16.833 -17.329 9.107 1.00 83.56 366 ASN A N 1
ATOM 2988 C CA . ASN A 1 366 ? -15.700 -17.662 8.258 1.00 83.56 366 ASN A CA 1
ATOM 2989 C C . ASN A 1 366 ? -14.867 -16.435 7.812 1.00 83.56 366 ASN A C 1
ATOM 2991 O O . ASN A 1 366 ? -14.178 -16.533 6.793 1.00 83.56 366 ASN A O 1
ATOM 2995 N N . PHE A 1 367 ? -14.941 -15.311 8.540 1.00 85.50 367 PHE A N 1
ATOM 2996 C CA . PHE A 1 367 ? -14.162 -14.085 8.302 1.00 85.50 367 PHE A CA 1
ATOM 2997 C C . PHE A 1 367 ? -12.669 -14.370 8.300 1.00 85.50 367 PHE A C 1
ATOM 2999 O O . PHE A 1 367 ? -12.197 -15.119 9.143 1.00 85.50 367 PHE A O 1
ATOM 3006 N N . CYS A 1 368 ? -11.893 -13.779 7.412 1.00 81.62 368 CYS A N 1
ATOM 3007 C CA . CYS A 1 368 ? -10.476 -14.115 7.299 1.00 81.62 368 CYS A CA 1
ATOM 3008 C C . CYS A 1 368 ? -9.551 -12.983 7.749 1.00 81.62 368 CYS A C 1
ATOM 3010 O O . CYS A 1 368 ? -8.335 -13.167 7.845 1.00 81.62 368 CYS A O 1
ATOM 3012 N N . ALA A 1 369 ? -10.126 -11.824 8.055 1.00 84.75 369 ALA A N 1
ATOM 3013 C CA . ALA A 1 369 ? -9.407 -10.662 8.528 1.00 84.75 369 ALA A CA 1
ATOM 3014 C C . ALA A 1 369 ? -10.258 -9.813 9.477 1.00 84.75 369 ALA A C 1
ATOM 3016 O O . ALA A 1 369 ? -11.486 -9.825 9.406 1.00 84.75 369 ALA A O 1
ATOM 3017 N N . LEU A 1 370 ? -9.597 -9.062 10.362 1.00 85.94 370 LEU A N 1
ATOM 3018 C CA . LEU A 1 370 ? -10.273 -8.184 11.327 1.00 85.94 370 LEU A CA 1
ATOM 3019 C C . LEU A 1 370 ? -10.944 -6.954 10.684 1.00 85.94 370 LEU A C 1
ATOM 3021 O O . LEU A 1 370 ? -11.753 -6.295 11.331 1.00 85.94 370 LEU A O 1
ATOM 3025 N N . ASP A 1 371 ? -10.640 -6.653 9.419 1.00 83.31 371 ASP A N 1
ATOM 3026 C CA . ASP A 1 371 ? -11.263 -5.589 8.622 1.00 83.31 371 ASP A CA 1
ATOM 3027 C C . ASP A 1 371 ? -12.496 -6.060 7.812 1.00 83.31 371 ASP A C 1
ATOM 3029 O O . ASP A 1 371 ? -13.139 -5.239 7.168 1.00 83.31 371 ASP A O 1
ATOM 3033 N N . GLU A 1 372 ? -12.884 -7.344 7.885 1.00 84.00 372 GLU A N 1
ATOM 3034 C CA . GLU A 1 372 ? -14.027 -7.943 7.158 1.00 84.00 372 GLU A CA 1
ATOM 3035 C C . GLU A 1 372 ? -15.345 -7.973 7.969 1.00 84.00 372 GLU A C 1
ATOM 3037 O O . GLU A 1 372 ? -16.116 -8.938 7.904 1.00 84.00 372 GLU A O 1
ATOM 3042 N N . TYR A 1 373 ? -15.630 -6.939 8.764 1.00 88.00 373 TYR A N 1
ATOM 3043 C CA . TYR A 1 373 ? -16.935 -6.843 9.427 1.00 88.00 373 TYR A CA 1
ATOM 3044 C C . TYR A 1 373 ? -18.040 -6.531 8.402 1.00 88.00 373 TYR A C 1
ATOM 3046 O O . TYR A 1 373 ? -17.860 -5.749 7.473 1.00 88.00 373 TYR A O 1
ATOM 3054 N N . VAL A 1 374 ? -19.212 -7.138 8.579 1.00 86.31 374 VAL A N 1
ATOM 3055 C CA . VAL A 1 374 ? -20.403 -6.916 7.742 1.00 86.31 374 VAL A CA 1
ATOM 3056 C C . VAL A 1 374 ? -21.084 -5.602 8.110 1.00 86.31 374 VAL A C 1
ATOM 3058 O O . VAL A 1 374 ? -21.519 -4.844 7.248 1.00 86.31 374 VAL A O 1
ATOM 3061 N N . SER A 1 375 ? -21.172 -5.342 9.408 1.00 87.50 375 SER A N 1
ATOM 3062 C CA . SER A 1 375 ? -21.767 -4.146 9.990 1.00 87.50 375 SER A CA 1
ATOM 3063 C C . SER A 1 375 ? -21.188 -3.928 11.386 1.00 87.50 375 SER A C 1
ATOM 3065 O O . SER A 1 375 ? -20.504 -4.801 11.922 1.00 87.50 375 SER A O 1
ATOM 3067 N N . PHE A 1 376 ? -21.464 -2.783 12.002 1.00 90.25 376 PHE A N 1
ATOM 3068 C CA . PHE A 1 376 ? -21.025 -2.499 13.364 1.00 90.25 376 PHE A CA 1
ATOM 3069 C C . PHE A 1 376 ? -21.990 -1.563 14.086 1.00 90.25 376 PHE A C 1
ATOM 3071 O O . PHE A 1 376 ? -22.756 -0.835 13.454 1.00 90.25 376 PHE A O 1
ATOM 3078 N N . VAL A 1 377 ? -21.931 -1.572 15.416 1.00 87.12 377 VAL A N 1
ATOM 3079 C CA . VAL A 1 377 ? -22.690 -0.666 16.285 1.00 87.12 377 VAL A CA 1
ATOM 3080 C C . VAL A 1 377 ? -21.762 -0.117 17.362 1.00 87.12 377 VAL A C 1
ATOM 3082 O O . VAL A 1 377 ? -20.990 -0.867 17.953 1.00 87.12 377 VAL A O 1
ATOM 3085 N N . TYR A 1 378 ? -21.835 1.186 17.639 1.00 86.56 378 TYR A N 1
ATOM 3086 C CA . TYR A 1 378 ? -21.110 1.779 18.764 1.00 86.56 378 TYR A CA 1
ATOM 3087 C C . TYR A 1 378 ? -21.777 1.423 20.094 1.00 86.56 378 TYR A C 1
ATOM 3089 O O . TYR A 1 378 ? -23.005 1.390 20.210 1.00 86.56 378 TYR A O 1
ATOM 3097 N N . VAL A 1 379 ? -20.979 1.218 21.135 1.00 81.62 379 VAL A N 1
ATOM 3098 C CA . VAL A 1 379 ? -21.472 0.806 22.455 1.00 81.62 379 VAL A CA 1
ATOM 3099 C C . VAL A 1 379 ? -22.363 1.884 23.094 1.00 81.62 379 VAL A C 1
ATOM 3101 O O . VAL A 1 379 ? -23.337 1.552 23.766 1.00 81.62 379 VAL A O 1
ATOM 3104 N N . ASN A 1 380 ? -22.126 3.172 22.815 1.00 69.94 380 ASN A N 1
ATOM 3105 C CA . ASN A 1 380 ? -22.921 4.287 23.355 1.00 69.94 380 ASN A CA 1
ATOM 3106 C C . ASN A 1 380 ? -24.277 4.518 22.650 1.00 69.94 380 ASN A C 1
ATOM 3108 O O . ASN A 1 380 ? -25.049 5.395 23.032 1.00 69.94 380 ASN A O 1
ATOM 3112 N N . THR A 1 381 ? -24.639 3.750 21.619 1.00 53.94 381 THR A N 1
ATOM 3113 C CA . THR A 1 381 ? -25.883 4.023 20.866 1.00 53.94 381 THR A CA 1
ATOM 3114 C C . THR A 1 381 ? -27.181 3.741 21.658 1.00 53.94 381 THR A C 1
ATOM 3116 O O . THR A 1 381 ? -28.264 3.884 21.099 1.00 53.94 381 THR A O 1
ATOM 3119 N N . VAL A 1 382 ? -27.110 3.371 22.949 1.00 46.91 382 VAL A N 1
ATOM 3120 C CA . VAL A 1 382 ? -28.244 2.807 23.717 1.00 46.91 382 VAL A CA 1
ATOM 3121 C C . VAL A 1 382 ? -28.524 3.503 25.067 1.00 46.91 382 VAL A C 1
ATOM 3123 O O . VAL A 1 382 ? -29.412 3.086 25.799 1.00 46.91 382 VAL A O 1
ATOM 3126 N N . ALA A 1 383 ? -27.895 4.639 25.392 1.00 36.56 383 ALA A N 1
ATOM 3127 C CA . ALA A 1 383 ? -28.263 5.423 26.589 1.00 36.56 383 ALA A CA 1
ATOM 3128 C C . ALA A 1 383 ? -29.488 6.357 26.399 1.00 36.56 383 ALA A C 1
ATOM 3130 O O . ALA A 1 383 ? -29.753 7.216 27.237 1.00 36.56 383 ALA A O 1
ATOM 3131 N N . ALA A 1 384 ? -30.246 6.222 25.303 1.00 34.59 384 ALA A N 1
ATOM 3132 C CA . ALA A 1 384 ? -31.414 7.065 25.002 1.00 34.59 384 ALA A CA 1
ATOM 3133 C C . ALA A 1 384 ? -32.762 6.482 25.479 1.00 34.59 384 ALA A C 1
ATOM 3135 O O . ALA A 1 384 ? -33.820 6.999 25.126 1.00 34.59 384 ALA A O 1
ATOM 3136 N N . GLY A 1 385 ? -32.753 5.428 26.296 1.00 34.91 385 GLY A N 1
ATOM 3137 C CA . GLY A 1 385 ? -33.964 4.874 26.893 1.00 34.91 385 GLY A CA 1
ATOM 3138 C C . GLY A 1 385 ? -33.683 4.334 28.287 1.00 34.91 385 GLY A C 1
ATOM 3139 O O . GLY A 1 385 ? -32.915 3.396 28.433 1.00 34.91 385 GLY A O 1
ATOM 3140 N N . VAL A 1 386 ? -34.365 4.892 29.288 1.00 33.31 386 VAL A N 1
ATOM 3141 C CA . VAL A 1 386 ? -34.344 4.502 30.712 1.00 33.31 386 VAL A CA 1
ATOM 3142 C C . VAL A 1 386 ? -33.185 5.081 31.543 1.00 33.31 386 VAL A C 1
ATOM 3144 O O . VAL A 1 386 ? -32.301 4.372 32.002 1.00 33.31 386 VAL A O 1
ATOM 3147 N N . SER A 1 387 ? -33.293 6.371 31.870 1.00 26.72 387 SER A N 1
ATOM 3148 C CA . SER A 1 387 ? -32.868 6.885 33.181 1.00 26.72 387 SER A CA 1
ATOM 3149 C C . SER A 1 387 ? -33.992 7.754 33.740 1.00 26.72 387 SER A C 1
ATOM 3151 O O . SER A 1 387 ? -34.136 8.919 33.378 1.00 26.72 387 SER A O 1
ATOM 3153 N N . LYS A 1 388 ? -34.835 7.172 34.604 1.00 27.58 388 LYS A N 1
ATOM 3154 C CA . LYS A 1 388 ? -35.690 7.953 35.507 1.00 27.58 388 LYS A CA 1
ATOM 3155 C C . LYS A 1 388 ? -34.765 8.633 36.516 1.00 27.58 388 LYS A C 1
ATOM 3157 O O . LYS A 1 388 ? -34.212 7.967 37.383 1.00 27.58 388 LYS A O 1
ATOM 3162 N N . VAL A 1 389 ? -34.598 9.944 36.387 1.00 28.25 389 VAL A N 1
ATOM 3163 C CA . VAL A 1 389 ? -33.931 10.778 37.391 1.00 28.25 389 VAL A CA 1
ATOM 3164 C C . VAL A 1 389 ? -34.897 10.959 38.564 1.00 28.25 389 VAL A C 1
ATOM 3166 O O . VAL A 1 389 ? -35.907 11.646 38.435 1.00 28.25 389 VAL A O 1
ATOM 3169 N N . LEU A 1 390 ? -34.609 10.314 39.694 1.00 25.08 390 LEU A N 1
ATOM 3170 C CA . LEU A 1 390 ? -35.116 10.727 41.002 1.00 25.08 390 LEU A CA 1
ATOM 3171 C C . LEU A 1 390 ? -34.041 11.619 41.623 1.00 25.08 390 LEU A C 1
ATOM 3173 O O . LEU A 1 390 ? -32.906 11.186 41.810 1.00 25.08 390 LEU A O 1
ATOM 3177 N N . TYR A 1 391 ? -34.392 12.876 41.885 1.00 24.86 391 TYR A N 1
ATOM 3178 C CA . TYR A 1 391 ? -33.542 13.806 42.616 1.00 24.86 391 TYR A CA 1
ATOM 3179 C C . TYR A 1 391 ? -33.515 13.408 44.092 1.00 24.86 391 TYR A C 1
ATOM 3181 O O . TYR A 1 391 ? -34.573 13.304 44.704 1.00 24.86 391 TYR A O 1
ATOM 3189 N N . ASN A 1 392 ? -32.320 13.269 44.660 1.00 26.66 392 ASN A N 1
ATOM 3190 C CA . ASN A 1 392 ? -32.098 13.561 46.070 1.00 26.66 392 ASN A CA 1
ATOM 3191 C C . ASN A 1 392 ? -30.941 14.554 46.169 1.00 26.66 392 ASN A C 1
ATOM 3193 O O . ASN A 1 392 ? -29.849 14.321 45.652 1.00 26.66 392 ASN A O 1
ATOM 3197 N N . SER A 1 393 ? -31.244 15.688 46.787 1.00 36.25 393 SER A N 1
ATOM 3198 C CA . SER A 1 393 ? -30.295 16.667 47.287 1.00 36.25 393 SER A CA 1
ATOM 3199 C C . SER A 1 393 ? -29.597 16.081 48.507 1.00 36.25 393 SER A C 1
ATOM 3201 O O . SER A 1 393 ? -30.268 15.758 49.483 1.00 36.25 393 SER A O 1
ATOM 3203 N N . ASP A 1 394 ? -28.288 15.879 48.415 1.00 32.47 394 ASP A N 1
ATOM 3204 C CA . ASP A 1 394 ? -27.292 16.423 49.343 1.00 32.47 394 ASP A CA 1
ATOM 3205 C C . ASP A 1 394 ? -25.979 15.629 49.262 1.00 32.47 394 ASP A C 1
ATOM 3207 O O . ASP A 1 394 ? -25.955 14.413 49.096 1.00 32.47 394 ASP A O 1
ATOM 3211 N N . GLU A 1 395 ? -24.895 16.390 49.397 1.00 28.94 395 GLU A N 1
ATOM 3212 C CA . GLU A 1 395 ? -23.496 15.992 49.576 1.00 28.94 395 GLU A CA 1
ATOM 3213 C C . GLU A 1 395 ? -22.641 15.567 48.367 1.00 28.94 395 GLU A C 1
ATOM 3215 O O . GLU A 1 395 ? -23.049 14.975 47.370 1.00 28.94 395 GLU A O 1
ATOM 3220 N N . ALA A 1 396 ? -21.390 16.015 48.477 1.00 36.53 396 ALA A N 1
ATOM 3221 C CA . ALA A 1 396 ? -20.350 16.037 47.474 1.00 36.53 396 ALA A CA 1
ATOM 3222 C C . ALA A 1 396 ? -19.715 14.657 47.244 1.00 36.53 396 ALA A C 1
ATOM 3224 O O . ALA A 1 396 ? -19.692 13.797 48.120 1.00 36.53 396 ALA A O 1
ATOM 3225 N N . SER A 1 397 ? -19.088 14.521 46.071 1.00 34.47 397 SER A N 1
ATOM 3226 C CA . SER A 1 397 ? -18.303 13.372 45.588 1.00 34.47 397 SER A CA 1
ATOM 3227 C C . SER A 1 397 ? -19.082 12.071 45.354 1.00 34.47 397 SER A C 1
ATOM 3229 O O . SER A 1 397 ? -19.209 11.229 46.232 1.00 34.47 397 SER A O 1
ATOM 3231 N N . ALA A 1 398 ? -19.474 11.842 44.097 1.00 22.84 398 ALA A N 1
ATOM 3232 C CA . ALA A 1 398 ? -19.867 10.524 43.609 1.00 22.84 398 ALA A CA 1
ATOM 3233 C C . ALA A 1 398 ? -18.939 10.091 42.464 1.00 22.84 398 ALA A C 1
ATOM 3235 O O . ALA A 1 398 ? -19.052 10.548 41.326 1.00 22.84 398 ALA A O 1
ATOM 3236 N N . VAL A 1 399 ? -18.012 9.183 42.777 1.00 28.61 399 VAL A N 1
ATOM 3237 C CA . VAL A 1 399 ? -17.475 8.236 41.797 1.00 28.61 399 VAL A CA 1
ATOM 3238 C C . VAL A 1 399 ? -18.664 7.387 41.358 1.00 28.61 399 VAL A C 1
ATOM 3240 O O . VAL A 1 399 ? -19.188 6.604 42.143 1.00 28.61 399 VAL A O 1
ATOM 3243 N N . VAL A 1 400 ? -19.134 7.570 40.126 1.00 26.09 400 VAL A N 1
ATOM 3244 C CA . VAL A 1 400 ? -20.196 6.728 39.570 1.00 26.09 400 VAL A CA 1
ATOM 3245 C C . VAL A 1 400 ? -19.566 5.407 39.126 1.00 26.09 400 VAL A C 1
ATOM 3247 O O . VAL A 1 400 ? -19.267 5.196 37.954 1.00 26.09 400 VAL A O 1
ATOM 3250 N N . THR A 1 401 ? -19.348 4.499 40.075 1.00 29.91 401 THR A N 1
ATOM 3251 C CA . THR A 1 401 ? -19.268 3.060 39.806 1.00 29.91 401 THR A CA 1
ATOM 3252 C C . THR A 1 401 ? -20.680 2.587 39.464 1.00 29.91 401 THR A C 1
ATOM 3254 O O . THR A 1 401 ? -21.453 2.187 40.330 1.00 29.91 401 THR A O 1
ATOM 3257 N N . THR A 1 402 ? -21.063 2.673 38.187 1.00 35.06 402 THR A N 1
ATOM 3258 C CA . THR A 1 402 ? -22.293 2.021 37.717 1.00 35.06 402 THR A CA 1
ATOM 3259 C C . THR A 1 402 ? -22.051 0.518 37.648 1.00 35.06 402 THR A C 1
ATOM 3261 O O . THR A 1 402 ? -21.486 -0.010 36.697 1.00 35.06 402 THR A O 1
ATOM 3264 N N . SER A 1 403 ? -22.506 -0.171 38.690 1.00 38.06 403 SER A N 1
ATOM 3265 C CA . SER A 1 403 ? -22.523 -1.622 38.874 1.00 38.06 403 SER A CA 1
ATOM 3266 C C . SER A 1 403 ? -23.545 -2.349 37.984 1.00 38.06 403 SER A C 1
ATOM 3268 O O . SER A 1 403 ? -24.165 -3.320 38.415 1.00 38.06 403 SER A O 1
ATOM 3270 N N . ASN A 1 404 ? -23.725 -1.936 36.726 1.00 47.91 404 ASN A N 1
ATOM 3271 C CA . ASN A 1 404 ? -24.465 -2.755 35.763 1.00 47.91 404 ASN A CA 1
ATOM 3272 C C . ASN A 1 404 ? -23.493 -3.733 35.098 1.00 47.91 404 ASN A C 1
ATOM 3274 O O . ASN A 1 404 ? -22.932 -3.444 34.044 1.00 47.91 404 ASN A O 1
ATOM 3278 N N . ARG A 1 405 ? -23.301 -4.894 35.744 1.00 63.16 405 ARG A N 1
ATOM 3279 C CA . ARG A 1 405 ? -22.488 -6.016 35.236 1.00 63.16 405 ARG A CA 1
ATOM 3280 C C . ARG A 1 405 ? -22.878 -6.383 33.804 1.00 63.16 405 ARG A C 1
ATOM 3282 O O . ARG A 1 405 ? -22.037 -6.514 32.930 1.00 63.16 405 ARG A O 1
ATOM 3289 N N . ARG A 1 406 ? -24.180 -6.469 33.532 1.00 75.88 406 ARG A N 1
ATOM 3290 C CA . ARG A 1 406 ? -24.713 -6.823 32.216 1.00 75.88 406 ARG A CA 1
ATOM 3291 C C . ARG A 1 406 ? -25.162 -5.575 31.461 1.00 75.88 406 ARG A C 1
ATOM 3293 O O . ARG A 1 406 ? -26.042 -4.853 31.926 1.00 75.88 406 ARG A O 1
ATOM 3300 N N . LYS A 1 407 ? -24.588 -5.353 30.281 1.00 82.31 407 LYS A N 1
ATOM 3301 C CA . LYS A 1 407 ? -25.005 -4.322 29.324 1.00 82.31 407 LYS A CA 1
ATOM 3302 C C . LYS A 1 407 ? -25.782 -4.957 28.183 1.00 82.31 407 LYS A C 1
ATOM 3304 O O . LYS A 1 407 ? -25.507 -6.096 27.818 1.00 82.31 407 LYS A O 1
ATOM 3309 N N . GLU A 1 408 ? -26.734 -4.222 27.619 1.00 85.25 408 GLU A N 1
ATOM 3310 C CA . GLU A 1 408 ? 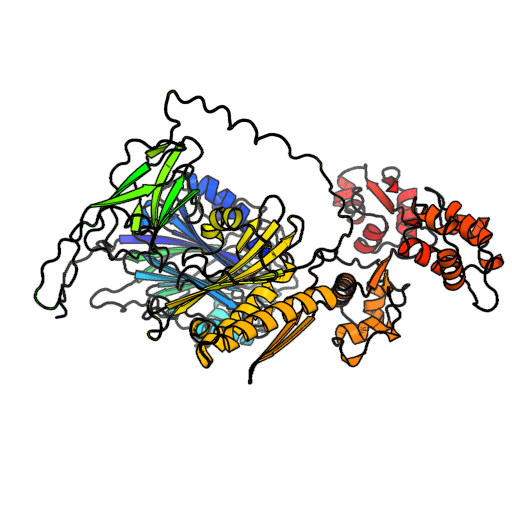-27.503 -4.636 26.444 1.00 85.25 408 GLU A CA 1
ATOM 3311 C C . GLU A 1 408 ? -27.303 -3.641 25.307 1.00 85.25 408 GLU A C 1
ATOM 3313 O O . GLU A 1 408 ? -27.348 -2.428 25.513 1.00 85.25 408 GLU A O 1
ATOM 3318 N N . ILE A 1 409 ? -27.080 -4.162 24.105 1.00 84.62 409 ILE A N 1
ATOM 3319 C CA . ILE A 1 409 ? -26.945 -3.391 22.876 1.00 84.62 409 ILE A CA 1
ATOM 3320 C C . ILE A 1 409 ? -28.008 -3.834 21.888 1.00 84.62 409 ILE A C 1
ATOM 3322 O O . ILE A 1 409 ? -28.214 -5.025 21.656 1.00 84.62 409 ILE A O 1
ATOM 3326 N N . LYS A 1 410 ? -28.650 -2.838 21.284 1.00 85.00 410 LYS A N 1
ATOM 3327 C CA . LYS A 1 410 ? -29.601 -3.005 20.194 1.00 85.00 410 LYS A CA 1
ATOM 3328 C C . LYS A 1 410 ? -28.885 -2.854 18.859 1.00 85.00 410 LYS A C 1
ATOM 3330 O O . LYS A 1 410 ? -28.213 -1.852 18.620 1.00 85.00 410 LYS A O 1
ATOM 3335 N N . PHE A 1 411 ? -29.058 -3.841 17.998 1.00 87.06 411 PHE A N 1
ATOM 3336 C CA . PHE A 1 411 ? -28.641 -3.843 16.608 1.00 87.06 411 PHE A CA 1
ATOM 3337 C C . PHE A 1 411 ? -29.850 -3.461 15.751 1.00 87.06 411 PHE A C 1
ATOM 3339 O O . PHE A 1 411 ? -30.843 -4.192 15.789 1.00 87.06 411 PHE A O 1
ATOM 3346 N N . PRO A 1 412 ? -29.791 -2.339 15.008 1.00 81.12 412 PRO A N 1
ATOM 3347 C CA . PRO A 1 412 ? -30.864 -1.935 14.104 1.00 81.12 412 PRO A CA 1
ATOM 3348 C C . PRO A 1 412 ? -31.162 -2.988 13.030 1.00 81.12 412 PRO A C 1
ATOM 3350 O O . PRO A 1 412 ? -30.359 -3.892 12.776 1.00 81.12 412 PRO A O 1
ATOM 3353 N N . ASP A 1 413 ? -32.300 -2.834 12.362 1.00 77.06 413 ASP A N 1
ATOM 3354 C CA . ASP A 1 413 ? -32.659 -3.651 11.210 1.00 77.06 413 ASP A CA 1
ATOM 3355 C C . ASP A 1 413 ? -31.666 -3.474 10.041 1.00 77.06 413 ASP A C 1
ATOM 3357 O O . ASP A 1 413 ? -30.924 -2.496 9.922 1.00 77.06 413 ASP A O 1
ATOM 3361 N N . GLY A 1 414 ? -31.575 -4.492 9.182 1.00 71.69 414 GLY A N 1
ATOM 3362 C CA . GLY A 1 414 ? -30.749 -4.454 7.968 1.00 71.69 414 GLY A CA 1
ATOM 3363 C C . GLY A 1 414 ? -29.226 -4.515 8.175 1.00 71.69 414 GLY A C 1
ATOM 3364 O O . GLY A 1 414 ? -28.489 -4.431 7.186 1.00 71.69 414 GLY A O 1
ATOM 3365 N N . MET A 1 415 ? -28.752 -4.690 9.419 1.00 76.75 415 MET A N 1
ATOM 3366 C CA . MET A 1 415 ? -27.332 -4.895 9.761 1.00 76.75 415 MET A CA 1
ATOM 3367 C C . MET A 1 415 ? -26.779 -6.211 9.194 1.00 76.75 415 MET A C 1
ATOM 3369 O O . MET A 1 415 ? -25.686 -6.251 8.636 1.00 76.75 415 MET A O 1
ATOM 3373 N N . VAL A 1 416 ? -27.569 -7.284 9.271 1.00 83.00 416 VAL A N 1
ATOM 3374 C CA . VAL A 1 416 ? -27.313 -8.561 8.589 1.00 83.00 416 VAL A CA 1
ATOM 3375 C C . VAL A 1 416 ? -28.379 -8.732 7.516 1.00 83.00 416 VAL A C 1
ATOM 3377 O O . VAL A 1 416 ? -29.554 -8.524 7.804 1.00 83.00 416 VAL A O 1
ATOM 3380 N N . ARG A 1 417 ? -27.975 -9.088 6.290 1.00 81.19 417 ARG A N 1
ATOM 3381 C CA . ARG A 1 417 ? -28.867 -9.163 5.112 1.00 81.19 417 ARG A CA 1
ATOM 3382 C C . ARG A 1 417 ? -28.972 -10.551 4.479 1.00 81.19 417 ARG A C 1
ATOM 3384 O O . ARG A 1 417 ? -29.801 -10.757 3.601 1.00 81.19 417 ARG A O 1
ATOM 3391 N N . THR A 1 418 ? -28.116 -11.481 4.889 1.00 84.44 418 THR A N 1
ATOM 3392 C CA . THR A 1 418 ? -28.001 -12.826 4.314 1.00 84.44 418 THR A CA 1
ATOM 3393 C C . THR A 1 418 ? -28.053 -13.857 5.424 1.00 84.44 418 THR A C 1
ATOM 3395 O O . THR A 1 418 ? -27.506 -13.611 6.499 1.00 84.44 418 THR A O 1
ATOM 3398 N N . GLU A 1 419 ? -28.668 -15.007 5.158 1.00 87.94 419 GLU A N 1
ATOM 3399 C CA . GLU A 1 419 ? -28.662 -16.129 6.097 1.00 87.94 419 GLU A CA 1
ATOM 3400 C C . GLU A 1 419 ? -27.261 -16.726 6.255 1.00 87.94 419 GLU A C 1
ATOM 3402 O O . GLU A 1 419 ? -26.435 -16.691 5.335 1.00 87.94 419 GLU A O 1
ATOM 3407 N N . GLY A 1 420 ? -26.982 -17.270 7.439 1.00 91.19 420 GLY A N 1
ATOM 3408 C CA . GLY A 1 420 ? -25.724 -17.955 7.721 1.00 91.19 420 GLY A CA 1
ATOM 3409 C C . GLY A 1 420 ? -25.249 -17.825 9.163 1.00 91.19 420 GLY A C 1
ATOM 3410 O O . GLY A 1 420 ? -25.969 -17.362 10.042 1.00 91.19 420 GLY A O 1
ATOM 3411 N N . LYS A 1 421 ? -23.996 -18.234 9.388 1.00 93.12 421 LYS A N 1
ATOM 3412 C CA . LYS A 1 421 ? -23.338 -18.219 10.701 1.00 93.12 421 LYS A CA 1
ATOM 3413 C C . LYS A 1 421 ? -22.535 -16.947 10.911 1.00 93.12 421 LYS A C 1
ATOM 3415 O O . LYS A 1 421 ? -21.698 -16.597 10.072 1.00 93.12 421 LYS A O 1
ATOM 3420 N N . TYR A 1 422 ? -22.722 -16.321 12.063 1.00 94.25 422 TYR A N 1
ATOM 3421 C CA . TYR A 1 422 ? -22.098 -15.059 12.443 1.00 94.25 422 TYR A CA 1
ATOM 3422 C C . TYR A 1 422 ? -21.507 -15.123 13.855 1.00 94.25 422 TYR A C 1
ATOM 3424 O O . TYR A 1 422 ? -21.842 -15.995 14.653 1.00 94.25 422 TYR A O 1
ATOM 3432 N N . CYS A 1 423 ? -20.606 -14.195 14.156 1.00 94.19 423 CYS A N 1
ATOM 3433 C CA . CYS A 1 423 ? -20.116 -13.913 15.500 1.00 94.19 423 CYS A CA 1
ATOM 3434 C C . CYS A 1 423 ? -19.948 -12.402 15.677 1.00 94.19 423 CYS A C 1
ATOM 3436 O O . CYS A 1 423 ? -19.741 -11.667 14.709 1.00 94.19 423 CYS A O 1
ATOM 3438 N N . LEU A 1 424 ? -20.026 -11.934 16.917 1.00 94.88 424 LEU A N 1
ATOM 3439 C CA . LEU A 1 424 ? -19.762 -10.547 17.273 1.00 94.88 424 LEU A CA 1
ATOM 3440 C C . LEU A 1 424 ? -18.360 -10.420 17.834 1.00 94.88 424 LEU A C 1
ATOM 3442 O O . LEU A 1 424 ? -17.881 -11.315 18.528 1.00 94.88 424 LEU A O 1
ATOM 3446 N N . MET A 1 425 ? -17.724 -9.288 17.573 1.00 94.38 425 MET A N 1
ATOM 3447 C CA . MET A 1 425 ? -16.447 -8.946 18.185 1.00 94.38 425 MET A CA 1
ATOM 3448 C C . MET A 1 425 ? -16.548 -7.548 18.772 1.00 94.38 425 MET A C 1
ATOM 3450 O O . MET A 1 425 ? -17.013 -6.635 18.096 1.00 94.38 425 MET A O 1
ATOM 3454 N N . TYR A 1 426 ? -16.128 -7.386 20.022 1.00 93.31 426 TYR A N 1
ATOM 3455 C CA . TYR A 1 426 ? -15.994 -6.080 20.656 1.00 93.31 426 TYR A CA 1
ATOM 3456 C C . TYR A 1 426 ? -14.599 -5.533 20.373 1.00 93.31 426 TYR A C 1
ATOM 3458 O O . TYR A 1 426 ? -13.611 -6.191 20.708 1.00 93.31 426 TYR A O 1
ATOM 3466 N N . LEU A 1 427 ? -14.516 -4.332 19.806 1.00 92.06 427 LEU A N 1
ATOM 3467 C CA . LEU A 1 427 ? -13.264 -3.660 19.488 1.00 92.06 427 LEU A CA 1
ATOM 3468 C C . LEU A 1 427 ? -13.168 -2.314 20.199 1.00 92.06 427 LEU A C 1
ATOM 3470 O O . LEU A 1 427 ? -14.124 -1.532 20.228 1.00 92.06 427 LEU A O 1
ATOM 3474 N N . THR A 1 428 ? -11.988 -2.038 20.748 1.00 88.12 428 THR A N 1
ATOM 3475 C CA . THR A 1 428 ? -11.715 -0.745 21.373 1.00 88.12 428 THR A CA 1
ATOM 3476 C C . THR A 1 428 ? -11.538 0.354 20.334 1.00 88.12 428 THR A C 1
ATOM 3478 O O . THR A 1 428 ? -10.992 0.136 19.250 1.00 88.12 428 THR A O 1
ATOM 3481 N N . ALA A 1 429 ? -11.981 1.564 20.658 1.00 81.69 429 ALA A N 1
ATOM 3482 C CA . ALA A 1 429 ? -11.838 2.714 19.766 1.00 81.69 429 ALA A CA 1
ATOM 3483 C C . ALA A 1 429 ? -10.393 3.210 19.638 1.00 81.69 429 ALA A C 1
ATOM 3485 O O . ALA A 1 429 ? -9.981 3.706 18.591 1.00 81.69 429 ALA A O 1
ATOM 3486 N N . ASP A 1 430 ? -9.646 3.130 20.735 1.00 72.44 430 ASP A N 1
ATOM 3487 C CA . ASP A 1 430 ? -8.316 3.708 20.886 1.00 72.44 430 ASP A CA 1
ATOM 3488 C C . ASP A 1 430 ? -7.253 2.902 20.138 1.00 72.44 430 ASP A C 1
ATOM 3490 O O . ASP A 1 430 ? -6.481 3.467 19.356 1.00 72.44 430 ASP A O 1
ATOM 3494 N N . SER A 1 431 ? -7.244 1.585 20.334 1.00 74.19 431 SER A N 1
ATOM 3495 C CA . SER A 1 431 ? -6.252 0.667 19.794 1.00 74.19 431 SER A CA 1
ATOM 3496 C C . SER A 1 431 ? -6.789 -0.280 18.724 1.00 74.19 431 SER A C 1
ATOM 3498 O O . SER A 1 431 ? -5.995 -0.800 17.940 1.00 74.19 431 SER A O 1
ATOM 3500 N N . GLY A 1 432 ? -8.111 -0.453 18.614 1.00 82.31 432 GLY A N 1
ATOM 3501 C CA . GLY A 1 432 ? -8.710 -1.461 17.734 1.00 82.31 432 GLY A CA 1
ATOM 3502 C C . GLY A 1 432 ? -8.527 -2.885 18.262 1.00 82.31 432 GLY A C 1
ATOM 3503 O O . GLY A 1 432 ? -8.590 -3.835 17.484 1.00 82.31 432 GLY A O 1
ATOM 3504 N N . SER A 1 433 ? -8.256 -3.038 19.560 1.00 88.25 433 SER A N 1
ATOM 3505 C CA . SER A 1 433 ? -8.005 -4.336 20.187 1.00 88.25 433 SER A CA 1
ATOM 3506 C C . SER A 1 433 ? -9.302 -5.111 20.374 1.00 88.25 433 SER A C 1
ATOM 3508 O O . SER A 1 433 ? -10.319 -4.539 20.763 1.00 88.25 433 SER A O 1
ATOM 3510 N N . VAL A 1 434 ? -9.261 -6.426 20.157 1.00 91.19 434 VAL A N 1
ATOM 3511 C CA . VAL A 1 434 ? -10.428 -7.301 20.327 1.00 91.19 434 VAL A CA 1
ATOM 3512 C C . VAL A 1 434 ? -10.588 -7.655 21.803 1.00 91.19 434 VAL A C 1
ATOM 3514 O O . VAL A 1 434 ? -9.825 -8.453 22.335 1.00 91.19 434 VAL A O 1
ATOM 3517 N N . LEU A 1 435 ? -11.562 -7.066 22.499 1.00 90.69 435 LEU A N 1
ATOM 3518 C CA . LEU A 1 435 ? -11.814 -7.337 23.925 1.00 90.69 435 LEU A CA 1
ATOM 3519 C C . LEU A 1 435 ? -12.759 -8.504 24.176 1.00 90.69 435 LEU A C 1
ATOM 3521 O O . LEU A 1 435 ? -12.718 -9.071 25.258 1.00 90.69 435 LEU A O 1
ATOM 3525 N N . GLY A 1 436 ? -13.593 -8.877 23.213 1.00 91.50 436 GLY A N 1
ATOM 3526 C CA . GLY A 1 436 ? -14.539 -9.973 23.386 1.00 91.50 436 GLY A CA 1
ATOM 3527 C C . GLY A 1 436 ? -14.971 -10.546 22.052 1.00 91.50 436 GLY A C 1
ATOM 3528 O O . GLY A 1 436 ? -15.047 -9.820 21.060 1.00 91.50 436 GLY A O 1
ATOM 3529 N N . ILE A 1 437 ? -15.271 -11.841 22.031 1.00 93.31 437 ILE A N 1
ATOM 3530 C CA . ILE A 1 437 ? -15.791 -12.549 20.860 1.00 93.31 437 ILE A CA 1
ATOM 3531 C C . ILE A 1 437 ? -17.005 -13.352 21.315 1.00 93.31 437 ILE A C 1
ATOM 3533 O O . ILE A 1 437 ? -16.927 -14.090 22.297 1.00 93.31 437 ILE A O 1
ATOM 3537 N N . SER A 1 438 ? -18.140 -13.200 20.635 1.00 94.56 438 SER A N 1
ATOM 3538 C CA . SER A 1 438 ? -19.337 -13.965 20.973 1.00 94.56 438 SER A CA 1
ATOM 3539 C C . SER A 1 438 ? -19.232 -15.416 20.510 1.00 94.56 438 SER A C 1
ATOM 3541 O O . SER A 1 438 ? -18.566 -15.702 19.509 1.00 94.56 438 SER A O 1
ATOM 3543 N N . PRO A 1 439 ? -19.986 -16.332 21.143 1.00 92.88 439 PRO A N 1
ATOM 3544 C CA . PRO A 1 439 ? -20.305 -17.606 20.520 1.00 92.88 439 PRO A CA 1
ATOM 3545 C C . PRO A 1 439 ? -20.916 -17.394 19.128 1.00 92.88 439 PRO A C 1
ATOM 3547 O O . PRO A 1 439 ? -21.558 -16.370 18.865 1.00 92.88 439 PRO A O 1
ATOM 3550 N N . VAL A 1 440 ? -20.713 -18.372 18.247 1.00 92.88 440 VAL A N 1
ATOM 3551 C CA . VAL A 1 440 ? -21.303 -18.379 16.904 1.00 92.88 440 VAL A CA 1
ATOM 3552 C C . VAL A 1 440 ? -22.822 -18.510 17.014 1.00 92.88 440 VAL A C 1
ATOM 3554 O O . VAL A 1 440 ? -23.312 -19.303 17.817 1.00 92.88 440 VAL A O 1
ATOM 3557 N N . PHE A 1 441 ? -23.553 -17.754 16.200 1.00 93.75 441 PHE A N 1
ATOM 3558 C CA . PHE A 1 441 ? -25.012 -17.793 16.118 1.00 93.75 441 PHE A CA 1
ATOM 3559 C C . PHE A 1 441 ? -25.485 -17.810 14.661 1.00 93.75 441 PHE A C 1
ATOM 3561 O O . PHE A 1 441 ? -24.782 -17.340 13.761 1.00 93.75 441 PHE A O 1
ATOM 3568 N N . ASP A 1 442 ? -26.678 -18.356 14.436 1.00 93.12 442 ASP A N 1
ATOM 3569 C CA . ASP A 1 442 ? -27.325 -18.395 13.126 1.00 93.12 442 ASP A CA 1
ATOM 3570 C C . ASP A 1 442 ? -28.219 -17.159 12.930 1.00 93.12 442 ASP A C 1
ATOM 3572 O O . ASP A 1 442 ? -28.962 -16.764 13.834 1.00 93.12 442 ASP A O 1
ATOM 3576 N N . ALA A 1 443 ? -28.131 -16.550 11.746 1.00 91.38 443 ALA A N 1
ATOM 3577 C CA . ALA A 1 443 ? -29.028 -15.497 11.284 1.00 91.38 443 ALA A CA 1
ATOM 3578 C C . ALA A 1 443 ? -29.982 -16.057 10.224 1.00 91.38 443 ALA A C 1
ATOM 3580 O O . ALA A 1 443 ? -29.530 -16.599 9.213 1.00 91.38 443 ALA A O 1
ATOM 3581 N N . GLU A 1 444 ? -31.285 -15.896 10.449 1.00 90.81 444 GLU A N 1
ATOM 3582 C CA . GLU A 1 444 ? -32.353 -16.452 9.610 1.00 90.81 444 GLU A CA 1
ATOM 3583 C C . GLU A 1 444 ? -33.445 -15.411 9.329 1.00 90.81 444 GLU A C 1
ATOM 3585 O O . GLU A 1 444 ? -33.653 -14.468 10.104 1.00 90.81 444 GLU A O 1
ATOM 3590 N N . PHE A 1 445 ? -34.164 -15.565 8.214 1.00 82.94 445 PHE A N 1
ATOM 3591 C CA . PHE A 1 445 ? -35.393 -14.802 8.013 1.00 82.94 445 PHE A CA 1
ATOM 3592 C C . PHE A 1 445 ? -36.497 -15.321 8.934 1.00 82.94 445 PHE A C 1
ATOM 3594 O O . PHE A 1 445 ? -36.646 -16.517 9.177 1.00 82.94 445 PHE A O 1
ATOM 3601 N N . LYS A 1 446 ? -37.317 -14.403 9.444 1.00 79.00 446 LYS A N 1
ATOM 3602 C CA . LYS A 1 446 ? -38.438 -14.760 10.311 1.00 79.00 446 LYS A CA 1
ATOM 3603 C C . LYS A 1 446 ? -39.459 -15.608 9.530 1.00 79.00 446 LYS A C 1
ATOM 3605 O O . LYS A 1 446 ? -39.938 -15.155 8.486 1.00 79.00 446 LYS A O 1
ATOM 3610 N N . PRO A 1 447 ? -39.836 -16.804 10.017 1.00 65.50 447 PRO A N 1
ATOM 3611 C CA . PRO A 1 447 ? -40.813 -17.645 9.331 1.00 65.50 447 PRO A CA 1
ATOM 3612 C C . PRO A 1 447 ? -42.171 -16.935 9.213 1.00 65.50 447 PRO A C 1
ATOM 3614 O O . PRO A 1 447 ? -42.715 -16.484 10.221 1.00 65.50 447 PRO A O 1
ATOM 3617 N N . GLY A 1 448 ? -42.729 -16.857 7.999 1.00 60.91 448 GLY A N 1
ATOM 3618 C CA . GLY A 1 448 ? -44.089 -16.346 7.752 1.00 60.91 448 GLY A CA 1
ATOM 3619 C C . GLY A 1 448 ? -44.212 -14.897 7.257 1.00 60.91 448 GLY A C 1
ATOM 3620 O O . GLY A 1 448 ? -45.332 -14.396 7.186 1.00 60.91 448 GLY A O 1
ATOM 3621 N N . VAL A 1 449 ? -43.111 -14.228 6.891 1.00 53.81 449 VAL A N 1
ATOM 3622 C CA . VAL A 1 449 ? -43.125 -12.887 6.266 1.00 53.81 449 VAL A CA 1
ATOM 3623 C C . VAL A 1 449 ? -42.784 -13.002 4.769 1.00 53.81 449 VAL A C 1
ATOM 3625 O O . VAL A 1 449 ? -41.737 -13.534 4.407 1.00 53.81 449 VAL A O 1
ATOM 3628 N N . ASP A 1 450 ? -43.683 -12.542 3.891 1.00 41.12 450 ASP A N 1
ATOM 3629 C CA . ASP A 1 450 ? -43.588 -12.645 2.421 1.00 41.12 450 ASP A CA 1
ATOM 3630 C C . ASP A 1 450 ? -42.554 -11.638 1.861 1.00 41.12 450 ASP A C 1
ATOM 3632 O O . ASP A 1 450 ? -42.875 -10.504 1.507 1.00 41.12 450 ASP A O 1
ATOM 3636 N N . ASN A 1 451 ? -41.277 -12.030 1.822 1.00 50.16 451 ASN A N 1
ATOM 3637 C CA . ASN A 1 451 ? -40.152 -11.164 1.435 1.00 50.16 451 ASN A CA 1
ATOM 3638 C C . ASN A 1 451 ? -39.848 -11.212 -0.075 1.00 50.16 451 ASN A C 1
ATOM 3640 O O . ASN A 1 451 ? -38.787 -11.656 -0.508 1.00 50.16 451 ASN A O 1
ATOM 3644 N N . ARG A 1 452 ? -40.766 -10.700 -0.902 1.00 39.19 452 ARG A N 1
ATOM 3645 C CA . ARG A 1 452 ? -40.644 -10.662 -2.377 1.00 39.19 452 ARG 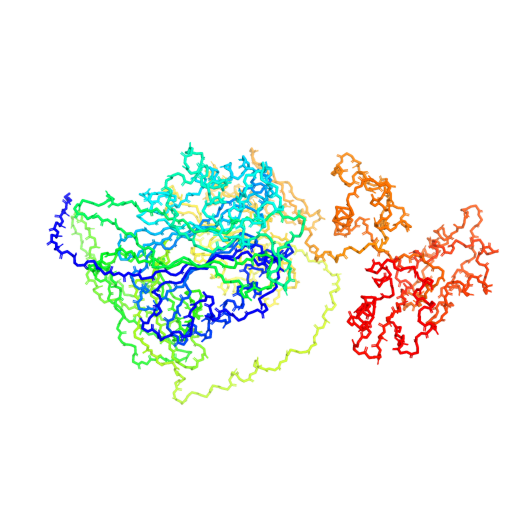A CA 1
ATOM 3646 C C . ARG A 1 452 ? -39.758 -9.547 -2.970 1.00 39.19 452 ARG A C 1
ATOM 3648 O O . ARG A 1 452 ? -39.839 -9.289 -4.167 1.00 39.19 452 ARG A O 1
ATOM 3655 N N . PHE A 1 453 ? -38.889 -8.902 -2.188 1.00 39.97 453 PHE A N 1
ATOM 3656 C CA . PHE A 1 453 ? -38.086 -7.756 -2.658 1.00 39.97 453 PHE A CA 1
ATOM 3657 C C . PHE A 1 453 ? -36.589 -8.028 -2.902 1.00 39.97 453 PHE A C 1
ATOM 3659 O O . PHE A 1 453 ? -35.888 -7.130 -3.358 1.00 39.97 453 PHE A O 1
ATOM 3666 N N . THR A 1 454 ? -36.075 -9.240 -2.666 1.00 39.38 454 THR A N 1
ATOM 3667 C CA . THR A 1 454 ? -34.623 -9.515 -2.758 1.00 39.38 454 THR A CA 1
ATOM 3668 C C . THR A 1 454 ? -34.136 -10.095 -4.093 1.00 39.38 454 THR A C 1
ATOM 3670 O O . THR A 1 454 ? -32.934 -10.099 -4.328 1.00 39.38 454 THR A O 1
ATOM 3673 N N . ASN A 1 455 ? -35.018 -10.497 -5.015 1.00 30.78 455 ASN A N 1
ATOM 3674 C CA . ASN A 1 455 ? -34.612 -11.143 -6.281 1.00 30.78 455 ASN A CA 1
ATOM 3675 C C . ASN A 1 455 ? -34.346 -10.183 -7.463 1.00 30.78 455 ASN A C 1
ATOM 3677 O O . ASN A 1 455 ? -34.173 -10.643 -8.586 1.00 30.78 455 ASN A O 1
ATOM 3681 N N . ALA A 1 456 ? -34.312 -8.862 -7.252 1.00 32.53 456 ALA A N 1
ATOM 3682 C CA . ALA A 1 456 ? -34.175 -7.884 -8.344 1.00 32.53 456 ALA A CA 1
ATOM 3683 C C . ALA A 1 456 ? -32.760 -7.293 -8.526 1.00 32.53 456 ALA A C 1
ATOM 3685 O O . ALA A 1 456 ? -32.583 -6.431 -9.381 1.00 32.53 456 ALA A O 1
ATOM 3686 N N . MET A 1 457 ? -31.755 -7.715 -7.745 1.00 32.41 457 MET A N 1
ATOM 3687 C CA . MET A 1 457 ? -30.404 -7.119 -7.787 1.00 32.41 457 MET A CA 1
ATOM 3688 C C . MET A 1 457 ? -29.291 -8.011 -8.361 1.00 32.41 457 MET A C 1
ATOM 3690 O O . MET A 1 457 ? -28.135 -7.608 -8.327 1.00 32.41 457 MET A O 1
ATOM 3694 N N . GLU A 1 458 ? -29.608 -9.167 -8.953 1.00 29.86 458 GLU A N 1
ATOM 3695 C CA . GLU A 1 458 ? -28.595 -10.052 -9.568 1.00 29.86 458 GLU A CA 1
ATOM 3696 C C . GLU A 1 458 ? -28.621 -10.115 -11.107 1.00 29.86 458 GLU A C 1
ATOM 3698 O O . GLU A 1 458 ? -28.043 -11.019 -11.704 1.00 29.86 458 GLU A O 1
ATOM 3703 N N . GLY A 1 459 ? -29.208 -9.136 -11.800 1.00 29.52 459 GLY A N 1
ATOM 3704 C CA . GLY A 1 459 ? -29.143 -9.132 -13.264 1.00 29.52 459 GLY A CA 1
ATOM 3705 C C . GLY A 1 459 ? -29.367 -7.779 -13.910 1.00 29.52 459 GLY A C 1
ATOM 3706 O O . GLY A 1 459 ? -30.483 -7.514 -14.329 1.00 29.52 459 GLY A O 1
ATOM 3707 N N . ASP A 1 460 ? -28.316 -6.958 -14.011 1.00 25.38 460 ASP A N 1
ATOM 3708 C CA . ASP A 1 460 ? -28.026 -6.169 -15.223 1.00 25.38 460 ASP A CA 1
ATOM 3709 C C . ASP A 1 460 ? -26.687 -5.409 -15.091 1.00 25.38 460 ASP A C 1
ATOM 3711 O O . ASP A 1 460 ? -26.630 -4.235 -14.731 1.00 25.38 460 ASP A O 1
ATOM 3715 N N . GLU A 1 461 ? -25.570 -6.071 -15.406 1.00 26.70 461 GLU A N 1
ATOM 3716 C CA . GLU A 1 461 ? -24.314 -5.390 -15.756 1.00 26.70 461 GLU A CA 1
ATOM 3717 C C . GLU A 1 461 ? -24.056 -5.540 -17.259 1.00 26.70 461 GLU A C 1
ATOM 3719 O O . GLU A 1 461 ? -23.094 -6.165 -17.701 1.00 26.70 461 GLU A O 1
ATOM 3724 N N . SER A 1 462 ? -24.916 -4.952 -18.093 1.00 27.97 462 SER A N 1
ATOM 3725 C CA . SER A 1 462 ? -24.492 -4.608 -19.449 1.00 27.97 462 SER A CA 1
ATOM 3726 C C . SER A 1 462 ? -25.228 -3.390 -20.012 1.00 27.97 462 SER A C 1
ATOM 3728 O O . SER A 1 462 ? -26.432 -3.375 -20.226 1.00 27.97 462 SER A O 1
ATOM 3730 N N . SER A 1 463 ? -24.432 -2.372 -20.346 1.00 30.30 463 SER A N 1
ATOM 3731 C CA . SER A 1 463 ? -24.763 -1.226 -21.203 1.00 30.30 463 SER A CA 1
ATOM 3732 C C . SER A 1 463 ? -25.643 -0.097 -20.630 1.00 30.30 463 SER A C 1
ATOM 3734 O O . SER A 1 463 ? -26.855 -0.070 -20.769 1.00 30.30 463 SER A O 1
ATOM 3736 N N . SER A 1 464 ? -24.995 0.994 -20.205 1.00 25.39 464 SER A N 1
ATOM 3737 C CA . SER A 1 464 ? -25.475 2.337 -20.571 1.00 25.39 464 SER A CA 1
ATOM 3738 C C . SER A 1 464 ? -24.353 3.376 -20.504 1.00 25.39 464 SER A C 1
ATOM 3740 O O . SER A 1 464 ? -23.933 3.815 -19.435 1.00 25.39 464 SER A O 1
ATOM 3742 N N . ARG A 1 465 ? -23.862 3.793 -21.677 1.00 26.28 465 ARG A N 1
ATOM 3743 C CA . ARG A 1 465 ? -23.047 5.004 -21.845 1.00 26.28 465 ARG A CA 1
ATOM 3744 C C . ARG A 1 465 ? -23.975 6.218 -21.797 1.00 26.28 465 ARG A C 1
ATOM 3746 O O . ARG A 1 465 ? -24.727 6.426 -22.746 1.00 26.28 465 ARG A O 1
ATOM 3753 N N . PHE A 1 466 ? -23.868 7.061 -20.773 1.00 25.14 466 PHE A N 1
ATOM 3754 C CA . PHE A 1 466 ? -24.508 8.378 -20.786 1.00 25.14 466 PHE A CA 1
ATOM 3755 C C . PHE A 1 466 ? -23.533 9.461 -21.264 1.00 25.14 466 PHE A C 1
ATOM 3757 O O . PHE A 1 466 ? -22.482 9.709 -20.676 1.00 25.14 466 PHE A O 1
ATOM 3764 N N . ARG A 1 467 ? -23.900 10.103 -22.379 1.00 25.31 467 ARG A N 1
ATOM 3765 C CA . ARG A 1 467 ? -23.286 11.329 -22.903 1.00 25.31 467 ARG A CA 1
ATOM 3766 C C . ARG A 1 467 ? -23.660 12.502 -21.995 1.00 25.31 467 ARG A C 1
ATOM 3768 O O . ARG A 1 467 ? -24.831 12.861 -21.923 1.00 25.31 467 ARG A O 1
ATOM 3775 N N . ALA A 1 468 ? -22.674 13.145 -21.377 1.00 24.94 468 ALA A N 1
ATOM 3776 C CA . ALA A 1 468 ? -22.873 14.414 -20.685 1.00 24.94 468 ALA A CA 1
ATOM 3777 C C . ALA A 1 468 ? -22.918 15.571 -21.699 1.00 24.94 468 ALA A C 1
ATOM 3779 O O . ALA A 1 468 ? -21.913 15.903 -22.329 1.00 24.94 468 ALA A O 1
ATOM 3780 N N . SER A 1 469 ? -24.087 16.194 -21.863 1.00 25.33 469 SER A N 1
ATOM 3781 C CA . SER A 1 469 ? -24.208 17.510 -22.492 1.00 25.33 469 SER A CA 1
ATOM 3782 C C . SER A 1 469 ? -23.900 18.595 -21.462 1.00 25.33 469 SER A C 1
ATOM 3784 O O . SER A 1 469 ? -24.488 18.608 -20.382 1.00 25.33 469 SER A O 1
ATOM 3786 N N . SER A 1 470 ? -23.014 19.525 -21.807 1.00 30.09 470 SER A N 1
ATOM 3787 C CA . SER A 1 470 ? -22.666 20.692 -21.001 1.00 30.09 470 SER A CA 1
ATOM 3788 C C . SER A 1 470 ? -23.873 21.616 -20.794 1.00 30.09 470 SER A C 1
ATOM 3790 O O . SER A 1 470 ? -24.189 22.443 -21.652 1.00 30.09 470 SER A O 1
ATOM 3792 N N . ARG A 1 471 ? -24.525 21.519 -19.638 1.00 30.45 471 ARG A N 1
ATOM 3793 C CA . ARG A 1 471 ? -25.309 22.617 -19.065 1.00 30.45 471 ARG A CA 1
ATOM 3794 C C . ARG A 1 471 ? -24.666 23.014 -17.738 1.00 30.45 471 ARG A C 1
ATOM 3796 O O . ARG A 1 471 ? -24.052 22.189 -17.073 1.00 30.45 471 ARG A O 1
ATOM 3803 N N . ARG A 1 472 ? -24.684 24.313 -17.441 1.00 38.53 472 ARG A N 1
ATOM 3804 C CA . ARG A 1 472 ? -24.017 24.931 -16.286 1.00 38.53 472 ARG A CA 1
ATOM 3805 C C . ARG A 1 472 ? -24.997 24.969 -15.111 1.00 38.53 472 ARG A C 1
ATOM 3807 O O . ARG A 1 472 ? -26.119 25.422 -15.313 1.00 38.53 472 ARG A O 1
ATOM 3814 N N . SER A 1 473 ? -24.556 24.550 -13.926 1.00 39.34 473 SER A N 1
ATOM 3815 C CA . SER A 1 473 ? -25.315 24.664 -12.671 1.00 39.34 473 SER A CA 1
ATOM 3816 C C . SER A 1 473 ? -24.737 25.754 -11.769 1.00 39.34 473 SER A C 1
ATOM 3818 O O . SER A 1 473 ? -23.509 25.821 -11.634 1.00 39.34 473 SER A O 1
ATOM 3820 N N . PRO A 1 474 ? -25.576 26.580 -11.126 1.00 43.81 474 PRO A N 1
ATOM 3821 C CA . PRO A 1 474 ? -25.150 27.471 -10.056 1.00 43.81 474 PRO A CA 1
ATOM 3822 C C . PRO A 1 474 ? -24.922 26.702 -8.738 1.00 43.81 474 PRO A C 1
ATOM 3824 O O . PRO A 1 474 ? -25.655 25.774 -8.408 1.00 43.81 474 PRO A O 1
ATOM 3827 N N . VAL A 1 475 ? -23.910 27.112 -7.977 1.00 45.34 475 VAL A N 1
ATOM 3828 C CA . VAL A 1 475 ? -23.557 26.643 -6.625 1.00 45.34 475 VAL A CA 1
ATOM 3829 C C . VAL A 1 475 ? -24.126 27.634 -5.616 1.00 45.34 475 VAL A C 1
ATOM 3831 O O . VAL A 1 475 ? -23.981 28.836 -5.826 1.00 45.34 475 VAL A O 1
ATOM 3834 N N . ARG A 1 476 ? -24.768 27.175 -4.537 1.00 60.25 476 ARG A N 1
ATOM 3835 C CA . ARG A 1 476 ? -25.371 28.050 -3.505 1.00 60.25 476 ARG A CA 1
ATOM 3836 C C . ARG A 1 476 ? -24.914 27.651 -2.104 1.00 60.25 476 ARG A C 1
ATOM 3838 O O . ARG A 1 476 ? -24.539 26.500 -1.920 1.00 60.25 476 ARG A O 1
ATOM 3845 N N . LEU A 1 477 ? -24.922 28.571 -1.137 1.00 44.91 477 LEU A N 1
ATOM 3846 C CA . LEU A 1 477 ? -24.256 28.403 0.166 1.00 44.91 477 LEU A CA 1
ATOM 3847 C C . LEU A 1 477 ? -25.231 28.499 1.344 1.00 44.91 477 LEU A C 1
ATOM 3849 O O . LEU A 1 477 ? -26.120 29.345 1.342 1.00 44.91 477 LEU A O 1
ATOM 3853 N N . THR A 1 478 ? -25.040 27.670 2.372 1.00 49.31 478 THR A N 1
ATOM 3854 C CA . THR A 1 478 ? -25.845 27.679 3.608 1.00 49.31 478 THR A CA 1
ATOM 3855 C C . THR A 1 478 ? -24.972 27.436 4.841 1.00 49.31 478 THR A C 1
ATOM 3857 O O . THR A 1 478 ? -24.125 26.548 4.811 1.00 49.31 478 THR A O 1
ATOM 3860 N N . ALA A 1 479 ? -25.185 28.165 5.941 1.00 44.16 479 ALA A N 1
ATOM 3861 C CA . ALA A 1 479 ? -24.482 27.963 7.217 1.00 44.16 479 ALA A CA 1
ATOM 3862 C C . ALA A 1 479 ? -25.485 27.692 8.359 1.00 44.16 479 ALA A C 1
ATOM 3864 O O . ALA A 1 479 ? -26.562 28.286 8.398 1.00 44.16 479 ALA A O 1
ATOM 3865 N N . HIS A 1 480 ? -25.156 26.775 9.275 1.00 50.69 480 HIS A N 1
ATOM 3866 C CA . HIS A 1 480 ? -26.053 26.317 10.350 1.00 50.69 480 HIS A CA 1
ATOM 3867 C C . HIS A 1 480 ? -25.362 26.311 11.710 1.00 50.69 480 HIS A C 1
ATOM 3869 O O . HIS A 1 480 ? -24.263 25.784 11.769 1.00 50.69 480 HIS A O 1
ATOM 3875 N N . THR A 1 481 ? -26.024 26.747 12.791 1.00 44.47 481 THR A N 1
ATOM 3876 C CA . THR A 1 481 ? -25.492 26.745 14.174 1.00 44.47 481 THR A CA 1
ATOM 3877 C C . THR A 1 481 ? -26.442 26.011 15.139 1.00 44.47 481 THR A C 1
ATOM 3879 O O . THR A 1 481 ? -27.650 26.225 15.092 1.00 44.47 481 THR A O 1
ATOM 3882 N N . ILE A 1 482 ? -25.940 25.152 16.046 1.00 40.44 482 ILE A N 1
ATOM 3883 C CA . ILE A 1 482 ? -26.772 24.306 16.955 1.00 40.44 482 ILE A CA 1
ATOM 3884 C C . ILE A 1 482 ? -27.124 25.017 18.287 1.00 40.44 482 ILE A C 1
ATOM 3886 O O . ILE A 1 482 ? -27.149 24.418 19.364 1.00 40.44 482 ILE A O 1
ATOM 3890 N N . SER A 1 483 ? -27.410 26.316 18.240 1.00 36.19 483 SER A N 1
ATOM 3891 C CA . SER A 1 483 ? -27.872 27.107 19.390 1.00 36.19 483 SER A CA 1
ATOM 3892 C C . SER A 1 483 ? -29.297 27.582 19.114 1.00 36.19 483 SER A C 1
ATOM 3894 O O . SER A 1 483 ? -29.503 28.698 18.662 1.00 36.19 483 SER A O 1
ATOM 3896 N N . SER A 1 484 ? -30.282 26.702 19.340 1.00 35.34 484 SER A N 1
ATOM 3897 C CA . SER A 1 484 ? -31.683 26.840 18.890 1.00 35.34 484 SER A CA 1
ATOM 3898 C C . SER A 1 484 ? -31.820 26.893 17.357 1.00 35.34 484 SER A C 1
ATOM 3900 O O . SER A 1 484 ? -31.067 27.570 16.674 1.00 35.34 484 SER A O 1
ATOM 3902 N N . ALA A 1 485 ? -32.733 26.109 16.783 1.00 41.69 485 ALA A N 1
ATOM 3903 C CA . ALA A 1 485 ? -32.853 25.948 15.333 1.00 41.69 485 ALA A CA 1
ATOM 3904 C C . ALA A 1 485 ? -33.061 27.299 14.612 1.00 41.69 485 ALA A C 1
ATOM 3906 O O . ALA A 1 485 ? -34.169 27.833 14.593 1.00 41.69 485 ALA A O 1
ATOM 3907 N N . ARG A 1 486 ? -31.997 27.849 14.012 1.00 51.25 486 ARG A N 1
ATOM 3908 C CA . ARG A 1 486 ? -32.036 29.022 13.129 1.00 51.25 486 ARG A CA 1
ATOM 3909 C C . ARG A 1 486 ? -31.310 28.693 11.826 1.00 51.25 486 ARG A C 1
ATOM 3911 O O . ARG A 1 486 ? -30.215 28.134 11.829 1.00 51.25 486 ARG A O 1
ATOM 3918 N N . GLN A 1 487 ? -31.979 28.977 10.713 1.00 54.62 487 GLN A N 1
ATOM 3919 C CA . GLN A 1 487 ? -31.587 28.581 9.364 1.00 54.62 487 GLN A CA 1
ATOM 3920 C C . GLN A 1 487 ? -31.297 29.848 8.551 1.00 54.62 487 GLN A C 1
ATOM 3922 O O . GLN A 1 487 ? -32.232 30.545 8.167 1.00 54.62 487 GLN A O 1
ATOM 3927 N N . GLU A 1 488 ? -30.027 30.157 8.280 1.00 53.69 488 GLU A N 1
ATOM 3928 C CA . GLU A 1 488 ? -29.677 31.181 7.285 1.00 53.69 488 GLU A CA 1
ATOM 3929 C C . GLU A 1 488 ? -29.468 30.496 5.929 1.00 53.69 488 GLU A C 1
ATOM 3931 O O . GLU A 1 488 ? -28.437 29.870 5.664 1.00 53.69 488 GLU A O 1
ATOM 3936 N N . ILE A 1 489 ? -30.503 30.545 5.083 1.00 54.88 489 ILE A N 1
ATOM 3937 C CA . ILE A 1 489 ? -30.462 30.035 3.708 1.00 54.88 489 ILE A CA 1
ATOM 3938 C C . ILE A 1 489 ? -30.161 31.205 2.782 1.00 54.88 489 ILE A C 1
ATOM 3940 O O . ILE A 1 489 ? -30.929 32.163 2.738 1.00 54.88 489 ILE A O 1
ATOM 3944 N N . VAL A 1 490 ? -29.094 31.101 1.992 1.00 52.09 490 VAL A N 1
ATOM 3945 C CA . VAL A 1 490 ? -28.790 32.077 0.946 1.00 52.09 490 VAL A CA 1
ATOM 3946 C C . VAL A 1 490 ? -28.893 31.393 -0.426 1.00 52.09 490 VAL A C 1
ATOM 3948 O O . VAL A 1 490 ? -28.097 30.496 -0.727 1.00 52.09 490 VAL A O 1
ATOM 3951 N N . PRO A 1 491 ? -29.861 31.770 -1.289 1.00 51.53 491 PRO A N 1
ATOM 3952 C CA . PRO A 1 491 ? -30.960 32.721 -1.077 1.00 51.53 491 PRO A CA 1
ATOM 3953 C C . PRO A 1 491 ? -32.115 32.128 -0.252 1.00 51.53 491 PRO A C 1
ATOM 3955 O O . PRO A 1 491 ? -32.311 30.908 -0.229 1.00 51.53 491 PRO A O 1
ATOM 3958 N N . GLU A 1 492 ? -32.900 33.001 0.384 1.00 56.03 492 GLU A N 1
ATOM 3959 C CA . GLU A 1 492 ? -34.027 32.622 1.245 1.00 56.03 492 GLU A CA 1
ATOM 3960 C C . GLU A 1 492 ? -35.009 31.666 0.536 1.00 56.03 492 GLU A C 1
ATOM 3962 O O . GLU A 1 492 ? -35.286 31.798 -0.657 1.00 56.03 492 GLU A O 1
ATOM 3967 N N . ASN A 1 493 ? -35.553 30.693 1.279 1.00 55.50 493 ASN A N 1
ATOM 3968 C CA . ASN A 1 493 ? -36.562 29.720 0.822 1.00 55.50 493 ASN A CA 1
ATOM 3969 C C . ASN A 1 493 ? -36.130 28.739 -0.290 1.00 55.50 493 ASN A C 1
ATOM 3971 O O . ASN A 1 493 ? -36.979 28.134 -0.945 1.00 55.50 493 ASN A O 1
ATOM 3975 N N . PHE A 1 494 ? -34.827 28.520 -0.514 1.00 58.97 494 PHE A N 1
ATOM 3976 C CA . PHE A 1 494 ? -34.382 27.594 -1.566 1.00 58.97 494 PHE A CA 1
ATOM 3977 C C . PHE A 1 494 ? -34.706 26.115 -1.284 1.00 58.97 494 PHE A C 1
ATOM 3979 O O . PHE A 1 494 ? -34.959 25.356 -2.218 1.00 58.97 494 PHE A O 1
ATOM 3986 N N . ILE A 1 495 ? -34.685 25.676 -0.026 1.00 64.00 495 ILE A N 1
ATOM 3987 C CA . ILE A 1 495 ? -35.138 24.340 0.393 1.00 64.00 495 ILE A CA 1
ATOM 3988 C C . ILE A 1 495 ? -36.348 24.562 1.299 1.00 64.00 495 ILE A C 1
ATOM 3990 O O . ILE A 1 495 ? -36.267 25.382 2.212 1.00 64.00 495 ILE A O 1
ATOM 3994 N N . SER A 1 496 ? -37.464 23.869 1.041 1.00 65.25 496 SER A N 1
ATOM 3995 C CA . SER A 1 496 ? -38.629 23.976 1.923 1.00 65.25 496 SER A CA 1
ATOM 3996 C C . SER A 1 496 ? -38.284 23.429 3.304 1.00 65.25 496 SER A C 1
ATOM 3998 O O . SER A 1 496 ? -37.511 22.474 3.424 1.00 65.25 496 SER A O 1
ATOM 4000 N N . LYS A 1 497 ? -38.870 24.019 4.347 1.00 64.44 497 LYS A N 1
ATOM 4001 C CA . LYS A 1 497 ? -38.661 23.583 5.729 1.00 64.44 497 LYS A CA 1
ATOM 4002 C C . LYS A 1 497 ? -38.931 22.082 5.897 1.00 64.44 497 LYS A C 1
ATOM 4004 O O . LYS A 1 497 ? -38.094 21.388 6.453 1.00 64.44 497 LYS A O 1
ATOM 4009 N N . ASP A 1 498 ? -39.990 21.568 5.275 1.00 62.12 498 ASP A N 1
ATOM 4010 C CA . ASP A 1 498 ? -40.345 20.141 5.319 1.00 62.12 498 ASP A CA 1
ATOM 4011 C C . ASP A 1 498 ? -39.281 19.237 4.667 1.00 62.12 498 ASP A C 1
ATOM 4013 O O . ASP A 1 498 ? -38.938 18.170 5.183 1.00 62.12 498 ASP A O 1
ATOM 4017 N N . THR A 1 499 ? -38.701 19.680 3.543 1.00 66.00 499 THR A N 1
ATOM 4018 C CA . THR A 1 499 ? -37.611 18.946 2.877 1.00 66.00 499 THR A CA 1
ATOM 4019 C C . THR A 1 499 ? -36.362 18.950 3.749 1.00 66.00 499 THR A C 1
ATOM 4021 O O . THR A 1 499 ? -35.700 17.923 3.872 1.00 66.00 499 THR A O 1
ATOM 4024 N N . PHE A 1 500 ? -36.043 20.091 4.368 1.00 66.00 500 PHE A N 1
ATOM 4025 C CA . PHE A 1 500 ? -34.904 20.221 5.270 1.00 66.00 500 PHE A CA 1
ATOM 4026 C C . PHE A 1 500 ? -35.078 19.374 6.531 1.00 66.00 500 PHE A C 1
ATOM 4028 O O . PHE A 1 500 ? -34.157 18.644 6.876 1.00 66.00 500 PHE A O 1
ATOM 4035 N N . ASP A 1 501 ? -36.244 19.405 7.175 1.00 65.00 501 ASP A N 1
ATOM 4036 C CA . ASP A 1 501 ? -36.523 18.646 8.397 1.00 65.00 501 ASP A CA 1
ATOM 4037 C C . ASP A 1 501 ? -36.339 17.139 8.162 1.00 65.00 501 ASP A C 1
ATOM 4039 O O . ASP A 1 501 ? -35.730 16.458 8.990 1.00 65.00 501 ASP A O 1
ATOM 4043 N N . THR A 1 502 ? -36.721 16.649 6.976 1.00 65.25 502 THR A N 1
ATOM 4044 C CA . THR A 1 502 ? -36.521 15.253 6.549 1.00 65.25 502 THR A CA 1
ATOM 4045 C C . THR A 1 502 ? -35.041 14.860 6.455 1.00 65.25 502 THR A C 1
ATOM 4047 O O . THR A 1 502 ? -34.683 13.719 6.743 1.00 65.25 502 THR A O 1
ATOM 4050 N N . VAL A 1 503 ? -34.157 15.786 6.065 1.00 66.25 503 VAL A N 1
ATOM 4051 C CA . VAL A 1 503 ? -32.719 15.503 5.877 1.00 66.25 503 VAL A CA 1
ATOM 4052 C C . VAL A 1 503 ? -31.808 16.148 6.917 1.00 66.25 503 VAL A C 1
ATOM 4054 O O . VAL A 1 503 ? -30.588 15.985 6.867 1.00 66.25 503 VAL A O 1
ATOM 4057 N N . SER A 1 504 ? -32.395 16.832 7.897 1.00 66.69 504 SER A N 1
ATOM 4058 C CA . SER A 1 504 ? -31.712 17.567 8.962 1.00 66.69 504 SER A CA 1
ATOM 4059 C C . SER A 1 504 ? -30.769 16.675 9.770 1.00 66.69 504 SER A C 1
ATOM 4061 O O . SER A 1 504 ? -29.695 17.120 10.156 1.00 66.69 504 SER A O 1
ATOM 4063 N N . VAL A 1 505 ? -31.101 15.390 9.933 1.00 61.69 505 VAL A N 1
ATOM 4064 C CA . VAL A 1 505 ? -30.264 14.381 10.610 1.00 61.69 505 VAL A CA 1
ATOM 4065 C C . VAL A 1 505 ? -28.955 14.108 9.855 1.00 61.69 505 VAL A C 1
ATOM 4067 O O . VAL A 1 505 ? -27.932 13.813 10.469 1.00 61.69 505 VAL A O 1
ATOM 4070 N N . TYR A 1 506 ? -28.966 14.233 8.526 1.00 64.12 506 TYR A N 1
ATOM 4071 C CA . TYR A 1 506 ? -27.791 14.038 7.670 1.00 64.12 506 TYR A CA 1
ATOM 4072 C C . TYR A 1 506 ? -26.996 15.334 7.463 1.00 64.12 506 TYR A C 1
ATOM 4074 O O . TYR A 1 506 ? -25.794 15.288 7.213 1.00 64.12 506 TYR A O 1
ATOM 4082 N N . ILE A 1 507 ? -27.656 16.489 7.596 1.00 62.69 507 ILE A N 1
ATOM 4083 C CA . ILE A 1 507 ? -27.026 17.816 7.561 1.00 62.69 507 ILE A CA 1
ATOM 4084 C C . ILE A 1 507 ? -26.447 18.184 8.935 1.00 62.69 507 ILE A C 1
ATOM 4086 O O . ILE A 1 507 ? -25.453 18.889 9.017 1.00 62.69 507 ILE A O 1
ATOM 4090 N N . ILE A 1 508 ? -27.000 17.688 10.036 1.00 64.50 508 ILE A N 1
ATOM 4091 C CA . ILE A 1 508 ? -26.495 17.912 11.395 1.00 64.50 508 ILE A CA 1
ATOM 4092 C C . ILE A 1 508 ? -26.104 16.549 11.976 1.00 64.50 508 ILE A C 1
ATOM 4094 O O . ILE A 1 508 ? -26.782 16.008 12.852 1.00 64.50 508 ILE A O 1
ATOM 4098 N N . PRO A 1 509 ? -25.039 15.935 11.443 1.00 60.69 509 PRO A N 1
ATOM 4099 C CA . PRO A 1 509 ? -24.690 14.574 11.792 1.00 60.69 509 PRO A CA 1
ATOM 4100 C C . PRO A 1 509 ? -24.039 14.494 13.172 1.00 60.69 509 PRO A C 1
ATOM 4102 O O . PRO A 1 509 ? -23.535 15.469 13.738 1.00 60.69 509 PRO A O 1
ATOM 4105 N N . LYS A 1 510 ? -24.008 13.270 13.696 1.00 58.50 510 LYS A N 1
ATOM 4106 C CA . LYS A 1 510 ? -23.348 12.934 14.958 1.00 58.50 510 LYS A CA 1
ATOM 4107 C C . LYS A 1 510 ? -21.840 13.186 14.884 1.00 58.50 510 LYS A C 1
ATOM 4109 O O . LYS A 1 510 ? -21.246 13.234 13.807 1.00 58.50 510 LYS A O 1
ATOM 4114 N N . ALA A 1 511 ? -21.210 13.299 16.052 1.00 58.25 511 ALA A N 1
ATOM 4115 C CA . ALA A 1 511 ? -19.817 13.716 16.170 1.00 58.25 511 ALA A CA 1
ATOM 4116 C C . ALA A 1 511 ? -18.795 12.847 15.402 1.00 58.25 511 ALA A C 1
ATOM 4118 O O . ALA A 1 511 ? -17.749 13.364 15.029 1.00 58.25 511 ALA A O 1
ATOM 4119 N N . GLN A 1 512 ? -19.121 11.587 15.069 1.00 55.56 512 GLN A N 1
ATOM 4120 C CA . GLN A 1 512 ? -18.276 10.720 14.228 1.00 55.56 512 GLN A CA 1
ATOM 4121 C C . GLN A 1 512 ? -18.030 11.257 12.813 1.00 55.56 512 GLN A C 1
ATOM 4123 O O . GLN A 1 512 ? -16.997 10.965 12.223 1.00 55.56 512 GLN A O 1
ATOM 4128 N N . LEU A 1 513 ? -18.984 12.000 12.247 1.00 61.84 513 LEU A N 1
ATOM 4129 C CA . LEU A 1 513 ? -18.910 12.496 10.869 1.00 61.84 513 LEU A CA 1
ATOM 4130 C C . LEU A 1 513 ? -18.409 13.949 10.806 1.00 61.84 513 LEU A C 1
ATOM 4132 O O . LEU A 1 513 ? -18.442 14.582 9.751 1.00 61.84 513 LEU A O 1
ATOM 4136 N N . GLN A 1 514 ? -17.942 14.492 11.935 1.00 68.19 514 GLN A N 1
ATOM 4137 C CA . GLN A 1 514 ? -17.358 15.829 11.994 1.00 68.19 514 GLN A CA 1
ATOM 4138 C C . GLN A 1 514 ? -16.022 15.868 11.250 1.00 68.19 514 GLN A C 1
ATOM 4140 O O . GLN A 1 514 ? -15.266 14.899 11.237 1.00 68.19 514 GLN A O 1
ATOM 4145 N N . ARG A 1 515 ? -15.741 17.002 10.598 1.00 73.06 515 ARG A N 1
ATOM 4146 C CA . ARG A 1 515 ? -14.581 17.215 9.709 1.00 73.06 515 ARG A CA 1
ATOM 4147 C C . ARG A 1 515 ? -14.493 16.274 8.497 1.00 73.06 515 ARG A C 1
ATOM 4149 O O . ARG A 1 515 ? -13.496 16.323 7.777 1.00 73.06 515 ARG A O 1
ATOM 4156 N N . SER A 1 516 ? -15.539 15.494 8.226 1.00 77.81 516 SER A N 1
ATOM 4157 C CA . SER A 1 516 ? -15.703 14.736 6.983 1.00 77.81 516 SER A CA 1
ATOM 4158 C C . SER A 1 516 ? -16.689 15.454 6.064 1.00 77.81 516 SER A C 1
ATOM 4160 O O . SER A 1 516 ? -17.696 15.987 6.528 1.00 77.81 516 SER A O 1
ATOM 4162 N N . THR A 1 517 ? -16.406 15.494 4.761 1.00 80.06 517 THR A N 1
ATOM 4163 C CA . THR A 1 517 ? -17.347 16.026 3.769 1.00 80.06 517 THR A CA 1
ATOM 4164 C C . THR A 1 517 ? -18.503 15.047 3.591 1.00 80.06 517 THR A C 1
ATOM 4166 O O . THR A 1 517 ? -18.304 13.851 3.391 1.00 80.06 517 THR A O 1
ATOM 4169 N N . ILE A 1 518 ? -19.733 15.548 3.669 1.00 81.44 518 ILE A N 1
ATOM 4170 C CA . ILE A 1 518 ? -20.947 14.736 3.574 1.00 81.44 518 ILE A CA 1
ATOM 4171 C C . ILE A 1 518 ? -21.738 15.207 2.371 1.00 81.44 518 ILE A C 1
ATOM 4173 O O . ILE A 1 518 ? -22.099 16.376 2.282 1.00 81.44 518 ILE A O 1
ATOM 4177 N N . THR A 1 519 ? -22.029 14.291 1.452 1.00 81.69 519 THR A N 1
ATOM 4178 C CA . THR A 1 519 ? -22.883 14.571 0.297 1.00 81.69 519 THR A CA 1
ATOM 4179 C C . THR A 1 519 ? -24.226 13.874 0.468 1.00 81.69 519 THR A C 1
ATOM 4181 O O . THR A 1 519 ? -24.307 12.651 0.396 1.00 81.69 519 THR A O 1
ATOM 4184 N N . VAL A 1 520 ? -25.291 14.650 0.643 1.00 78.88 520 VAL A N 1
ATOM 4185 C CA . VAL A 1 520 ? -26.675 14.170 0.677 1.00 78.88 520 VAL A CA 1
ATOM 4186 C C . VAL A 1 520 ? -27.298 14.404 -0.696 1.00 78.88 520 VAL A C 1
ATOM 4188 O O . VAL A 1 520 ? -27.378 15.541 -1.163 1.00 78.88 520 VAL A O 1
ATOM 4191 N N . THR A 1 521 ? -27.724 13.334 -1.365 1.00 79.00 521 THR A N 1
ATOM 4192 C CA . THR A 1 521 ? -28.390 13.427 -2.675 1.00 79.00 521 THR A CA 1
ATOM 4193 C C . THR A 1 521 ? -29.898 13.314 -2.484 1.00 79.00 521 THR A C 1
ATOM 4195 O O . THR A 1 521 ? -30.383 12.303 -1.988 1.00 79.00 521 THR A O 1
ATOM 4198 N N . LEU A 1 522 ? -30.621 14.363 -2.866 1.00 75.12 522 LEU A N 1
ATOM 4199 C CA . LEU A 1 522 ? -32.080 14.428 -2.939 1.00 75.12 522 LEU A CA 1
ATOM 4200 C C . LEU A 1 522 ? -32.531 14.237 -4.395 1.00 75.12 522 LEU A C 1
ATOM 4202 O O . LEU A 1 522 ? -31.706 14.236 -5.308 1.00 75.12 522 LEU A O 1
ATOM 4206 N N . VAL A 1 523 ? -33.845 14.131 -4.615 1.00 72.31 523 VAL A N 1
ATOM 4207 C CA . VAL A 1 523 ? -34.442 13.926 -5.950 1.00 72.31 523 VAL A CA 1
ATOM 4208 C C . VAL A 1 523 ? -34.008 15.013 -6.944 1.00 72.31 523 VAL A C 1
ATOM 4210 O O . VAL A 1 523 ? -33.504 14.691 -8.015 1.00 72.31 523 VAL A O 1
ATOM 4213 N N . ASP A 1 524 ? -34.098 16.290 -6.554 1.00 78.12 524 ASP A N 1
ATOM 4214 C CA . ASP A 1 524 ? -33.788 17.420 -7.448 1.00 78.12 524 ASP A CA 1
ATOM 4215 C C . ASP A 1 524 ? -32.500 18.175 -7.077 1.00 78.12 524 ASP A C 1
ATOM 4217 O O . ASP A 1 524 ? -32.038 19.045 -7.822 1.00 78.12 524 ASP A O 1
ATOM 4221 N N . LYS A 1 525 ? -31.889 17.863 -5.926 1.00 76.94 525 LYS A N 1
ATOM 4222 C CA . LYS A 1 525 ? -30.772 18.635 -5.356 1.00 76.94 525 LYS A CA 1
ATOM 4223 C C . LYS A 1 525 ? -29.714 17.746 -4.729 1.00 76.94 525 LYS A C 1
ATOM 4225 O O . LYS A 1 525 ? -29.993 16.641 -4.286 1.00 76.94 525 LYS A O 1
ATOM 4230 N N . LYS A 1 526 ? -28.499 18.264 -4.614 1.00 80.12 526 LYS A N 1
ATOM 4231 C CA . LYS A 1 526 ? -27.402 17.634 -3.883 1.00 80.12 526 LYS A CA 1
ATOM 4232 C C . LYS A 1 526 ? -26.818 18.634 -2.891 1.00 80.12 526 LYS A C 1
ATOM 4234 O O . LYS A 1 526 ? -26.495 19.756 -3.268 1.00 80.12 526 LYS A O 1
ATOM 4239 N N . ILE A 1 527 ? -26.709 18.233 -1.630 1.00 80.94 527 ILE A N 1
ATOM 4240 C CA . ILE A 1 527 ? -26.207 19.056 -0.528 1.00 80.94 527 ILE A CA 1
ATOM 4241 C C . ILE A 1 527 ? -24.847 18.505 -0.120 1.00 80.94 527 ILE A C 1
ATOM 4243 O O . ILE A 1 527 ? -24.746 17.350 0.277 1.00 80.94 527 ILE A O 1
ATOM 4247 N N . LEU A 1 528 ? -23.805 19.319 -0.226 1.00 83.81 528 LEU A N 1
ATOM 4248 C CA . LEU A 1 528 ? -22.452 18.997 0.214 1.00 83.81 528 LEU A CA 1
ATOM 4249 C C . LEU A 1 528 ? -22.148 19.789 1.490 1.00 83.81 528 LEU A C 1
ATOM 4251 O O . LEU A 1 528 ? -22.005 20.999 1.407 1.00 83.81 528 LEU A O 1
ATOM 4255 N N . GLY A 1 529 ? -22.053 19.138 2.645 1.00 81.88 529 GLY A N 1
ATOM 4256 C CA . GLY A 1 529 ? -21.803 19.764 3.948 1.00 81.88 529 GLY A CA 1
ATOM 4257 C C . GLY A 1 529 ? -20.469 19.370 4.580 1.00 81.88 529 GLY A C 1
ATOM 4258 O O . GLY A 1 529 ? -19.905 18.325 4.255 1.00 81.88 529 GLY A O 1
ATOM 4259 N N . LEU A 1 530 ? -19.975 20.198 5.501 1.00 81.94 530 LEU A N 1
ATOM 4260 C CA . LEU A 1 530 ? -18.832 19.903 6.365 1.00 81.94 530 LEU A CA 1
ATOM 4261 C C . LEU A 1 530 ? -19.169 20.282 7.819 1.00 81.94 530 LEU A C 1
ATOM 4263 O O . LEU A 1 530 ? -19.008 21.443 8.207 1.00 81.94 530 LEU A O 1
ATOM 4267 N N . PRO A 1 531 ? -19.625 19.317 8.633 1.00 82.38 531 PRO A N 1
ATOM 4268 C CA . PRO A 1 531 ? -19.970 19.552 10.029 1.00 82.38 531 PRO A CA 1
ATOM 4269 C C . PRO A 1 531 ? -18.725 19.825 10.873 1.00 82.38 531 PRO A C 1
ATOM 4271 O O . PRO A 1 531 ? -17.757 19.058 10.854 1.00 82.38 531 PRO A O 1
ATOM 4274 N N . VAL A 1 532 ? -18.774 20.894 11.661 1.00 80.50 532 VAL A N 1
ATOM 4275 C CA . VAL A 1 532 ? -17.675 21.401 12.481 1.00 80.50 532 VAL A CA 1
ATOM 4276 C C . VAL A 1 532 ? -18.102 21.517 13.942 1.00 80.50 532 VAL A C 1
ATOM 4278 O O . VAL A 1 532 ? -19.210 21.949 14.263 1.00 80.50 532 VAL A O 1
ATOM 4281 N N . LYS A 1 533 ? -17.178 21.156 14.834 1.00 83.25 533 LYS A N 1
ATOM 4282 C CA . LYS A 1 533 ? -17.283 21.329 16.282 1.00 83.25 533 LYS A CA 1
ATOM 4283 C C . LYS A 1 533 ? -16.045 22.055 16.798 1.00 83.25 533 LYS A C 1
ATOM 4285 O O . LYS A 1 533 ? -14.927 21.697 16.435 1.00 83.25 533 LYS A O 1
ATOM 4290 N N . ILE A 1 534 ? -16.260 23.046 17.652 1.00 80.19 534 ILE A N 1
ATOM 4291 C CA . ILE A 1 534 ? -15.226 23.806 18.351 1.00 80.19 534 ILE A CA 1
ATOM 4292 C C . ILE A 1 534 ? -15.410 23.552 19.844 1.00 80.19 534 ILE A C 1
ATOM 4294 O O . ILE A 1 534 ? -16.412 23.973 20.414 1.00 80.19 534 ILE A O 1
ATOM 4298 N N . ASP A 1 535 ? -14.469 22.850 20.470 1.00 80.25 535 ASP A N 1
ATOM 4299 C CA . ASP A 1 535 ? -14.476 22.586 21.911 1.00 80.25 535 ASP A CA 1
ATOM 4300 C C . ASP A 1 535 ? -13.873 23.774 22.673 1.00 80.25 535 ASP A C 1
ATOM 4302 O O . ASP A 1 535 ? -12.693 24.083 22.521 1.00 80.25 535 ASP A O 1
ATOM 4306 N N . ASP A 1 536 ? -14.681 24.452 23.488 1.00 76.31 536 ASP A N 1
ATOM 4307 C CA . ASP A 1 536 ? -14.242 25.573 24.323 1.00 76.31 536 ASP A CA 1
ATOM 4308 C C . ASP A 1 536 ? -15.237 25.786 25.477 1.00 76.31 536 ASP A C 1
ATOM 4310 O O . ASP A 1 536 ? -16.459 25.808 25.287 1.00 76.31 536 ASP A O 1
ATOM 4314 N N . LYS A 1 537 ? -14.709 25.985 26.690 1.00 77.88 537 LYS A N 1
ATOM 4315 C CA . LYS A 1 537 ? -15.495 26.231 27.912 1.00 77.88 537 LYS A CA 1
ATOM 4316 C C . LYS A 1 537 ? -16.322 27.519 27.832 1.00 77.88 537 LYS A C 1
ATOM 4318 O O . LYS A 1 537 ? -17.262 27.679 28.604 1.00 77.88 537 LYS A O 1
ATOM 4323 N N . LYS A 1 538 ? -15.995 28.437 26.912 1.00 76.31 538 LYS A N 1
ATOM 4324 C CA . LYS A 1 538 ? -16.737 29.693 26.704 1.00 76.31 538 LYS A CA 1
ATOM 4325 C C . LYS A 1 538 ? -18.148 29.499 26.130 1.00 76.31 538 LYS A C 1
ATOM 4327 O O . LYS A 1 538 ? -18.925 30.453 26.136 1.00 76.31 538 LYS A O 1
ATOM 4332 N N . TYR A 1 539 ? -18.483 28.307 25.630 1.00 77.12 539 TYR A N 1
ATOM 4333 C CA . TYR A 1 539 ? -19.791 27.997 25.045 1.00 77.12 539 TYR A CA 1
ATOM 4334 C C . TYR A 1 539 ? -20.705 27.245 26.021 1.00 77.12 539 TYR A C 1
ATOM 4336 O O . TYR A 1 539 ? -20.247 26.436 26.823 1.00 77.12 539 TYR A O 1
ATOM 4344 N N . ALA A 1 540 ? -22.025 27.437 25.896 1.00 56.97 540 ALA A N 1
ATOM 4345 C CA . ALA A 1 540 ? -23.047 26.911 26.817 1.00 56.97 540 ALA A CA 1
ATOM 4346 C C . ALA A 1 540 ? -23.077 25.373 26.979 1.00 56.97 540 ALA A C 1
ATOM 4348 O O . ALA A 1 540 ? -23.727 24.863 27.887 1.00 56.97 540 ALA A O 1
ATOM 4349 N N . ARG A 1 541 ? -22.390 24.623 26.107 1.00 66.44 541 ARG A N 1
ATOM 4350 C CA . ARG A 1 541 ? -22.257 23.154 26.166 1.00 66.44 541 ARG A CA 1
ATOM 4351 C C . ARG A 1 541 ? -20.800 22.680 26.156 1.00 66.44 541 ARG A C 1
ATOM 4353 O O . ARG A 1 541 ? -20.535 21.557 25.741 1.00 66.44 541 ARG A O 1
ATOM 4360 N N . ASN A 1 542 ? -19.854 23.545 26.531 1.00 76.44 542 ASN A N 1
ATOM 4361 C CA . ASN A 1 542 ? -18.408 23.348 26.343 1.00 76.44 542 ASN A CA 1
ATOM 4362 C C . ASN A 1 542 ? -17.982 23.111 24.878 1.00 76.44 542 ASN A C 1
ATOM 4364 O O . ASN A 1 542 ? -16.841 22.738 24.618 1.00 76.44 542 ASN A O 1
ATOM 4368 N N . ALA A 1 543 ? -18.894 23.315 23.924 1.00 76.44 543 ALA A N 1
ATOM 4369 C CA . ALA A 1 543 ? -18.651 23.171 22.502 1.00 76.44 543 ALA A CA 1
ATOM 4370 C C . ALA A 1 543 ? -19.626 24.030 21.685 1.00 76.44 543 ALA A C 1
ATOM 4372 O O . ALA A 1 543 ? -20.798 24.176 22.051 1.00 76.44 543 ALA A O 1
ATOM 4373 N N . PHE A 1 544 ? -19.144 24.551 20.560 1.00 80.00 544 PHE A N 1
ATOM 4374 C CA . PHE A 1 544 ? -19.915 25.229 19.526 1.00 80.00 544 PHE A CA 1
ATOM 4375 C C . PHE A 1 544 ? -19.959 24.363 18.269 1.00 80.00 544 PHE A C 1
ATOM 4377 O O . PHE A 1 544 ? -18.946 23.794 17.870 1.00 80.00 544 PHE A O 1
ATOM 4384 N N . TYR A 1 545 ? -21.131 24.248 17.651 1.00 79.25 545 TYR A N 1
ATOM 4385 C CA .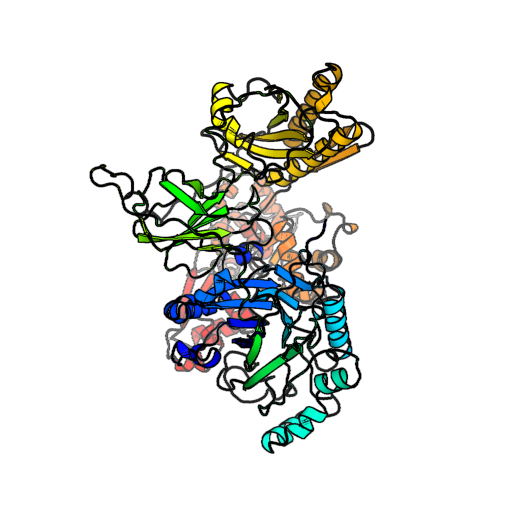 TYR A 1 545 ? -21.332 23.395 16.484 1.00 79.25 545 TYR A CA 1
ATOM 4386 C C . TYR A 1 545 ? -21.908 24.213 15.348 1.00 79.25 545 TYR A C 1
ATOM 4388 O O . TYR A 1 545 ? -22.923 24.893 15.539 1.00 79.25 545 TYR A O 1
ATOM 4396 N N . PHE A 1 546 ? -21.313 24.064 14.169 1.00 80.62 546 PHE A N 1
ATOM 4397 C CA . PHE A 1 546 ? -21.877 24.610 12.951 1.00 80.62 546 PHE A CA 1
ATOM 4398 C C . PHE A 1 546 ? -21.641 23.693 11.746 1.00 80.62 546 PHE A C 1
ATOM 4400 O O . PHE A 1 546 ? -20.732 22.868 11.756 1.00 80.62 546 PHE A O 1
ATOM 4407 N N . ASN A 1 547 ? -22.462 23.804 10.704 1.00 80.94 547 ASN A N 1
ATOM 4408 C CA . ASN A 1 547 ? -22.230 23.122 9.431 1.00 80.94 547 ASN A CA 1
ATOM 4409 C C . ASN A 1 547 ? -22.413 24.097 8.266 1.00 80.94 547 ASN A C 1
ATOM 4411 O O . ASN A 1 547 ? -23.478 24.694 8.113 1.00 80.94 547 ASN A O 1
ATOM 4415 N N . LEU A 1 548 ? -21.379 24.225 7.438 1.00 84.00 548 LEU A N 1
ATOM 4416 C CA . LEU A 1 548 ? -21.428 24.944 6.171 1.00 84.00 548 LEU A CA 1
ATOM 4417 C C . LEU A 1 548 ? -21.754 23.944 5.054 1.00 84.00 548 LEU A C 1
ATOM 4419 O O . LEU A 1 548 ? -21.091 22.915 4.940 1.00 84.00 548 LEU A O 1
ATOM 4423 N N . CYS A 1 549 ? -22.756 24.237 4.224 1.00 82.94 549 CYS A N 1
ATOM 4424 C CA . CYS A 1 549 ? -23.148 23.396 3.097 1.00 82.94 549 CYS A CA 1
ATOM 4425 C C . CYS A 1 549 ? -23.229 24.166 1.778 1.00 82.94 549 CYS A C 1
ATOM 4427 O O . CYS A 1 549 ? -23.577 25.343 1.728 1.00 82.94 549 CYS A O 1
ATOM 4429 N N . PHE A 1 550 ? -22.916 23.469 0.691 1.00 84.94 550 PHE A N 1
ATOM 4430 C CA . PHE A 1 550 ? -23.101 23.905 -0.683 1.00 84.94 550 PHE A CA 1
ATOM 4431 C C . PHE A 1 550 ? -24.283 23.127 -1.261 1.00 84.94 550 PHE A C 1
ATOM 4433 O O . PHE A 1 550 ? -24.281 21.896 -1.261 1.00 84.94 550 PHE A O 1
ATOM 4440 N N . VAL A 1 551 ? -25.291 23.827 -1.769 1.00 82.25 551 VAL A N 1
ATOM 4441 C CA . VAL A 1 551 ? -26.455 23.220 -2.417 1.00 82.25 551 VAL A CA 1
ATOM 4442 C C . VAL A 1 551 ? -26.317 23.375 -3.927 1.00 82.25 551 VAL A C 1
ATOM 4444 O O . VAL A 1 551 ? -26.218 24.488 -4.448 1.00 82.25 551 VAL A O 1
ATOM 4447 N N . CYS A 1 552 ? -26.325 22.242 -4.621 1.00 81.69 552 CYS A N 1
ATOM 4448 C CA . CYS A 1 552 ? -26.166 22.125 -6.065 1.00 81.69 552 CYS A CA 1
ATOM 4449 C C . CYS A 1 552 ? -27.356 21.366 -6.680 1.00 81.69 552 CYS A C 1
ATOM 4451 O O . CYS A 1 552 ? -28.127 20.714 -5.972 1.00 81.69 552 CYS A O 1
ATOM 4453 N N . ASP A 1 553 ? -27.484 21.403 -8.007 1.00 77.94 553 ASP A N 1
ATOM 4454 C CA . ASP A 1 553 ? -28.448 20.565 -8.736 1.00 77.94 553 ASP A CA 1
ATOM 4455 C C . ASP A 1 553 ? -28.120 19.065 -8.570 1.00 77.94 553 ASP A C 1
ATOM 4457 O O . ASP A 1 553 ? -26.951 18.697 -8.420 1.00 77.94 553 ASP A O 1
ATOM 4461 N N . ALA A 1 554 ? -29.124 18.179 -8.638 1.00 74.56 554 ALA A N 1
ATOM 4462 C CA . ALA A 1 554 ? -28.946 16.727 -8.441 1.00 74.56 554 ALA A CA 1
ATOM 4463 C C . ALA A 1 554 ? -27.835 16.099 -9.311 1.00 74.56 554 ALA A C 1
ATOM 4465 O O . ALA A 1 554 ? -27.092 15.223 -8.861 1.00 74.56 554 ALA A O 1
ATOM 4466 N N . TRP A 1 555 ? -27.689 16.574 -10.550 1.00 74.56 555 TRP A N 1
ATOM 4467 C CA . TRP A 1 555 ? -26.723 16.071 -11.531 1.00 74.56 555 TRP A CA 1
ATOM 4468 C C . TRP A 1 555 ? -25.345 16.749 -11.450 1.00 74.56 555 TRP A C 1
ATOM 4470 O O . TRP A 1 555 ? -24.439 16.402 -12.211 1.00 74.56 555 TRP A O 1
ATOM 4480 N N . ALA A 1 556 ? -25.152 17.706 -10.538 1.00 73.50 556 ALA A N 1
ATOM 4481 C CA . ALA A 1 556 ? -23.881 18.398 -10.387 1.00 73.50 556 ALA A CA 1
ATOM 4482 C C . ALA A 1 556 ? -22.803 17.482 -9.775 1.00 73.50 556 ALA A C 1
ATOM 4484 O O . ALA A 1 556 ? -23.035 16.731 -8.819 1.00 73.50 556 ALA A O 1
ATOM 4485 N N . ARG A 1 557 ? -21.578 17.578 -10.307 1.00 74.25 557 ARG A N 1
ATOM 4486 C CA . ARG A 1 557 ? -20.397 16.899 -9.757 1.00 74.25 557 ARG A CA 1
ATOM 4487 C C . ARG A 1 557 ? -19.832 17.722 -8.595 1.00 74.25 557 ARG A C 1
ATOM 4489 O O . ARG A 1 557 ? -19.192 18.747 -8.817 1.00 74.25 557 ARG A O 1
ATOM 4496 N N . THR A 1 558 ? -20.065 17.270 -7.363 1.00 79.56 558 THR A N 1
ATOM 4497 C CA . THR A 1 558 ? -19.726 18.007 -6.129 1.00 79.56 558 THR A CA 1
ATOM 4498 C C . THR A 1 558 ? -18.256 17.938 -5.717 1.00 79.56 558 THR A C 1
ATOM 4500 O O . THR A 1 558 ? -17.802 18.819 -4.997 1.00 79.56 558 THR A O 1
ATOM 4503 N N . VAL A 1 559 ? -17.492 16.974 -6.241 1.00 80.19 559 VAL A N 1
ATOM 4504 C CA . VAL A 1 559 ? -16.075 16.732 -5.888 1.00 80.19 559 VAL A CA 1
ATOM 4505 C C . VAL A 1 559 ? -15.192 17.978 -6.061 1.00 80.19 559 VAL A C 1
ATOM 4507 O O . VAL A 1 559 ? -14.275 18.218 -5.284 1.00 80.19 559 VAL A O 1
ATOM 4510 N N . HIS A 1 560 ? -15.494 18.829 -7.047 1.00 80.62 560 HIS A N 1
ATOM 4511 C CA . HIS A 1 560 ? -14.745 20.070 -7.293 1.00 80.62 560 HIS A CA 1
ATOM 4512 C C . HIS A 1 560 ? -14.883 21.109 -6.172 1.00 80.62 560 HIS A C 1
ATOM 4514 O O . HIS A 1 560 ? -14.071 22.029 -6.099 1.00 80.62 560 HIS A O 1
ATOM 4520 N N . TYR A 1 561 ? -15.913 20.986 -5.332 1.00 83.25 561 TYR A N 1
ATOM 4521 C CA . TYR A 1 561 ? -16.266 21.951 -4.294 1.00 83.25 561 TYR A CA 1
ATOM 4522 C C . TYR A 1 561 ? -15.837 21.517 -2.890 1.00 83.25 561 TYR A C 1
ATOM 4524 O O . TYR A 1 561 ? -15.781 22.358 -1.999 1.00 83.25 561 TYR A O 1
ATOM 4532 N N . GLU A 1 562 ? -15.468 20.250 -2.690 1.00 85.00 562 GLU A N 1
ATOM 4533 C CA . GLU A 1 562 ? -15.028 19.726 -1.390 1.00 85.00 562 GLU A CA 1
ATOM 4534 C C . GLU A 1 562 ? -13.818 20.479 -0.803 1.00 85.00 562 GLU A C 1
ATOM 4536 O O . GLU A 1 562 ? -13.887 20.879 0.364 1.00 85.00 562 GLU A O 1
ATOM 4541 N N . PRO A 1 563 ? -12.745 20.782 -1.570 1.00 84.12 563 PRO A N 1
ATOM 4542 C CA . PRO A 1 563 ? -11.614 21.544 -1.035 1.00 84.12 563 PRO A CA 1
ATOM 4543 C C . PRO A 1 563 ? -11.983 22.991 -0.691 1.00 84.12 563 PRO A C 1
ATOM 4545 O O . PRO A 1 563 ? -11.441 23.556 0.258 1.00 84.12 563 PRO A O 1
ATOM 4548 N N . LEU A 1 564 ? -12.911 23.592 -1.450 1.00 85.69 564 LEU A N 1
ATOM 4549 C CA . LEU A 1 564 ? -13.399 24.948 -1.186 1.00 85.69 564 LEU A CA 1
ATOM 4550 C C . LEU A 1 564 ? -14.205 24.985 0.102 1.00 85.69 564 LEU A C 1
ATOM 4552 O O . LEU A 1 564 ? -13.998 25.877 0.920 1.00 85.69 564 LEU A O 1
ATOM 4556 N N . LEU A 1 565 ? -15.091 24.006 0.280 1.00 85.88 565 LEU A N 1
ATOM 4557 C CA . LEU A 1 565 ? -15.914 23.892 1.467 1.00 85.88 565 LEU A CA 1
ATOM 4558 C C . LEU A 1 565 ? -15.047 23.714 2.716 1.00 85.88 565 LEU A C 1
ATOM 4560 O O . LEU A 1 565 ? -15.254 24.412 3.701 1.00 85.88 565 LEU A O 1
ATOM 4564 N N . LYS A 1 566 ? -14.020 22.859 2.648 1.00 86.12 566 LYS A N 1
ATOM 4565 C CA . LYS A 1 566 ? -13.059 22.687 3.744 1.00 86.12 566 LYS A CA 1
ATOM 4566 C C . LYS A 1 566 ? -12.316 23.979 4.078 1.00 86.12 566 LYS A C 1
ATOM 4568 O O . LYS A 1 566 ? -12.312 24.390 5.232 1.00 86.12 566 LYS A O 1
ATOM 4573 N N . LYS A 1 567 ? -11.760 24.654 3.066 1.00 89.00 567 LYS A N 1
ATOM 4574 C CA . LYS A 1 567 ? -11.017 25.909 3.254 1.00 89.00 567 LYS A CA 1
ATOM 4575 C C . LYS A 1 567 ? -11.892 27.028 3.830 1.00 89.00 567 LYS A C 1
ATOM 4577 O O . LYS A 1 567 ? -11.436 27.769 4.694 1.00 89.00 567 LYS A O 1
ATOM 4582 N N . LEU A 1 568 ? -13.139 27.141 3.372 1.00 85.69 568 LEU A N 1
ATOM 4583 C CA . LEU A 1 568 ? -14.085 28.134 3.879 1.00 85.69 568 LEU A CA 1
ATOM 4584 C C . LEU A 1 568 ? -14.554 27.801 5.305 1.00 85.69 568 LEU A C 1
ATOM 4586 O O . LEU A 1 568 ? -14.642 28.701 6.134 1.00 85.69 568 LEU A O 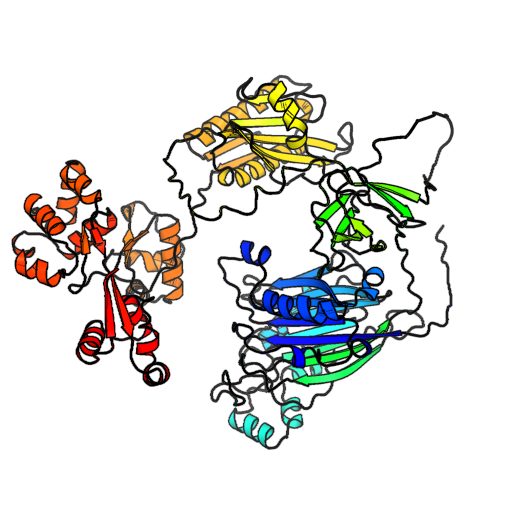1
ATOM 4590 N N . SER A 1 569 ? -14.786 26.527 5.630 1.00 86.12 569 SER A N 1
ATOM 4591 C CA . SER A 1 569 ? -15.095 26.112 7.003 1.00 86.12 569 SER A CA 1
ATOM 4592 C C . SER A 1 569 ? -13.930 26.354 7.964 1.00 86.12 569 SER A C 1
ATOM 4594 O O . SER A 1 569 ? -14.163 26.819 9.074 1.00 86.12 569 SER A O 1
ATOM 4596 N N . ASP A 1 570 ? -12.684 26.100 7.552 1.00 86.25 570 ASP A N 1
ATOM 4597 C CA . ASP A 1 570 ? -11.496 26.400 8.365 1.00 86.25 570 ASP A CA 1
ATOM 4598 C C . ASP A 1 570 ? -11.338 27.915 8.600 1.00 86.25 570 ASP A C 1
ATOM 4600 O O . ASP A 1 570 ? -11.016 28.340 9.710 1.00 86.25 570 ASP A O 1
ATOM 4604 N N . TYR A 1 571 ? -11.649 28.740 7.595 1.00 86.06 571 TYR A N 1
ATOM 4605 C CA . TYR A 1 571 ? -11.695 30.199 7.737 1.00 86.06 571 TYR A CA 1
ATOM 4606 C C . TYR A 1 571 ? -12.756 30.653 8.755 1.00 86.06 571 TYR A C 1
ATOM 4608 O O . TYR A 1 571 ? -12.469 31.462 9.636 1.00 86.06 571 TYR A O 1
ATOM 4616 N N . LEU A 1 572 ? -13.961 30.076 8.692 1.00 84.69 572 LEU A N 1
ATOM 4617 C CA . LEU A 1 572 ? -15.033 30.327 9.659 1.00 84.69 572 LEU A CA 1
ATOM 4618 C C . LEU A 1 572 ? -14.663 29.883 11.086 1.00 84.69 572 LEU A C 1
ATOM 4620 O O . LEU A 1 572 ? -15.017 30.573 12.040 1.00 84.69 572 LEU A O 1
ATOM 4624 N N . ILE A 1 573 ? -13.931 28.771 11.248 1.00 85.00 573 ILE A N 1
ATOM 4625 C CA . ILE A 1 573 ? -13.398 28.339 12.555 1.00 85.00 573 ILE A CA 1
ATOM 4626 C C . ILE A 1 573 ? -12.456 29.404 13.124 1.00 85.00 573 ILE A C 1
ATOM 4628 O O . ILE A 1 573 ? -12.576 29.747 14.299 1.00 85.00 573 ILE A O 1
ATOM 4632 N N . GLY A 1 574 ? -11.535 29.923 12.305 1.00 84.56 574 GLY A N 1
ATOM 4633 C CA . GLY A 1 574 ? -10.600 30.972 12.718 1.00 84.56 574 GLY A CA 1
ATOM 4634 C C . GLY A 1 574 ? -11.326 32.221 13.219 1.00 84.56 574 GLY A C 1
ATOM 4635 O O . GLY A 1 574 ? -11.089 32.661 14.343 1.00 84.56 574 GLY A O 1
ATOM 4636 N N . MET A 1 575 ? -12.292 32.719 12.442 1.00 83.06 575 MET A N 1
ATOM 4637 C CA . MET A 1 575 ? -13.101 33.878 12.838 1.00 83.06 575 MET A CA 1
ATOM 4638 C C . MET A 1 575 ? -13.925 33.620 14.107 1.00 83.06 575 MET A C 1
ATOM 4640 O O . MET A 1 575 ? -14.043 34.491 14.965 1.00 83.06 575 MET A O 1
ATOM 4644 N N . GLU A 1 576 ? -14.467 32.415 14.284 1.00 85.00 576 GLU A N 1
ATOM 4645 C CA . GLU A 1 576 ? -15.211 32.073 15.500 1.00 85.00 576 GLU A CA 1
ATOM 4646 C C . GLU A 1 576 ? -14.310 32.018 16.748 1.00 85.00 576 GLU A C 1
ATOM 4648 O O . GLU A 1 576 ? -14.724 32.429 17.835 1.00 85.00 576 GLU A O 1
ATOM 4653 N N . LEU A 1 577 ? -13.064 31.557 16.613 1.00 82.19 577 LEU A N 1
ATOM 4654 C CA . LEU A 1 577 ? -12.105 31.529 17.719 1.00 82.19 577 LEU A CA 1
ATOM 4655 C C . LEU A 1 577 ? -11.616 32.928 18.114 1.00 82.19 577 LEU A C 1
ATOM 4657 O O . LEU A 1 577 ? -11.496 33.192 19.313 1.00 82.19 577 LEU A O 1
ATOM 4661 N N . GLU A 1 578 ? -11.369 33.800 17.133 1.00 83.31 578 GLU A N 1
ATOM 4662 C CA . GLU A 1 578 ? -10.825 35.149 17.334 1.00 83.31 578 GLU A CA 1
ATOM 4663 C C . GLU A 1 578 ? -11.884 36.167 17.773 1.00 83.31 578 GLU A C 1
ATOM 4665 O O . GLU A 1 578 ? -11.673 36.898 18.742 1.00 83.31 578 GLU A O 1
ATOM 4670 N N . SER A 1 579 ? -13.029 36.219 17.084 1.00 79.62 579 SER A N 1
ATOM 4671 C CA . SER A 1 579 ? -14.026 37.288 17.244 1.00 79.62 579 SER A CA 1
ATOM 4672 C C . SER A 1 579 ? -15.425 36.801 17.619 1.00 79.62 579 SER A C 1
ATOM 4674 O O . SER A 1 579 ? -16.315 37.631 17.798 1.00 79.62 579 SER A O 1
ATOM 4676 N N . LYS A 1 580 ? -15.636 35.485 17.793 1.00 80.06 580 LYS A N 1
ATOM 4677 C CA . LYS A 1 580 ? -16.963 34.887 18.058 1.00 80.06 580 LYS A CA 1
ATOM 4678 C C . LYS A 1 580 ? -17.997 35.222 16.969 1.00 80.06 580 LYS A C 1
ATOM 4680 O O . LYS A 1 580 ? -19.181 35.401 17.256 1.00 80.06 580 LYS A O 1
ATOM 4685 N N . PHE A 1 581 ? -17.527 35.328 15.725 1.00 79.94 581 PHE A N 1
ATOM 4686 C CA . PHE A 1 581 ? -18.288 35.785 14.560 1.00 79.94 581 PHE A CA 1
ATOM 4687 C C . PHE A 1 581 ? -19.611 35.031 14.326 1.00 79.94 581 PHE A C 1
ATOM 4689 O O . PHE A 1 581 ? -20.629 35.635 14.003 1.00 79.94 581 PHE A O 1
ATOM 4696 N N . LEU A 1 582 ? -19.627 33.711 14.525 1.00 77.56 582 LEU A N 1
ATOM 4697 C CA . LEU A 1 582 ? -20.808 32.864 14.340 1.00 77.56 582 LEU A CA 1
ATOM 4698 C C . LEU A 1 582 ? -21.676 32.772 15.603 1.00 77.56 582 LEU A C 1
ATOM 4700 O O . LEU A 1 582 ? -22.890 32.616 15.501 1.00 77.56 582 LEU A O 1
ATOM 4704 N N . SER A 1 583 ? -21.087 32.847 16.800 1.00 75.62 583 SER A N 1
ATOM 4705 C CA . SER A 1 583 ? -21.840 32.750 18.061 1.00 75.62 583 SER A CA 1
ATOM 4706 C C . SER A 1 583 ? -22.478 34.061 18.537 1.00 75.62 583 SER A C 1
ATOM 4708 O O . SER A 1 583 ? -23.401 34.022 19.353 1.00 75.62 583 SER A O 1
ATOM 4710 N N . LEU A 1 584 ? -22.036 35.217 18.029 1.00 72.44 584 LEU A N 1
ATOM 4711 C CA . LEU A 1 584 ? -22.606 36.533 18.358 1.00 72.44 584 LEU A CA 1
ATOM 4712 C C . LEU A 1 584 ? -23.783 36.966 17.473 1.00 72.44 584 LEU A C 1
ATOM 4714 O O . LEU A 1 584 ? -24.416 37.977 17.781 1.00 72.44 584 LEU A O 1
ATOM 4718 N N . GLN A 1 585 ? -24.144 36.192 16.446 1.00 66.50 585 GLN A N 1
ATOM 4719 C CA . GLN A 1 585 ? -25.262 36.519 15.549 1.00 66.50 585 GLN A CA 1
ATOM 4720 C C . GLN A 1 585 ? -26.611 36.690 16.266 1.00 66.50 585 GLN A C 1
ATOM 4722 O O . GLN A 1 585 ? -27.474 37.423 15.797 1.00 66.50 585 GLN A O 1
ATOM 4727 N N . ASP A 1 586 ? -26.796 36.042 17.422 1.00 59.91 586 ASP A N 1
ATOM 4728 C CA . ASP A 1 586 ? -28.020 36.155 18.225 1.00 59.91 586 ASP A CA 1
ATOM 4729 C C . ASP A 1 586 ? -28.126 37.476 19.010 1.00 59.91 586 ASP A C 1
ATOM 4731 O O . ASP A 1 586 ? -29.190 37.780 19.551 1.00 59.91 586 ASP A O 1
ATOM 4735 N N . LYS A 1 587 ? -27.031 38.241 19.116 1.00 62.84 587 LYS A N 1
ATOM 4736 C CA . LYS A 1 587 ? -26.941 39.460 19.936 1.00 62.84 587 LYS A CA 1
ATOM 4737 C C . LYS A 1 587 ? -26.730 40.735 19.121 1.00 62.84 587 LYS A C 1
ATOM 4739 O O . LYS A 1 587 ? -27.043 41.806 19.633 1.00 62.84 587 LYS A O 1
ATOM 4744 N N . ASP A 1 588 ? -26.215 40.625 17.896 1.00 69.31 588 ASP A N 1
ATOM 4745 C CA . ASP A 1 588 ? -25.897 41.766 17.036 1.00 69.31 588 ASP A CA 1
ATOM 4746 C C . ASP A 1 588 ? -26.400 41.543 15.598 1.00 69.31 588 ASP A C 1
ATOM 4748 O O . ASP A 1 588 ? -25.868 40.728 14.841 1.00 69.31 588 ASP A O 1
ATOM 4752 N N . GLU A 1 589 ? -27.431 42.297 15.206 1.00 72.38 589 GLU A N 1
ATOM 4753 C CA . GLU A 1 589 ? -27.997 42.263 13.849 1.00 72.38 589 GLU A CA 1
ATOM 4754 C C . GLU A 1 589 ? -26.987 42.713 12.773 1.00 72.38 589 GLU A C 1
ATOM 4756 O O . GLU A 1 589 ? -27.114 42.324 11.609 1.00 72.38 589 GLU A O 1
ATOM 4761 N N . ASN A 1 590 ? -25.946 43.477 13.132 1.00 74.81 590 ASN A N 1
ATOM 4762 C CA . ASN A 1 590 ? -24.899 43.852 12.180 1.00 74.81 590 ASN A CA 1
ATOM 4763 C C . ASN A 1 590 ? -24.036 42.647 11.779 1.00 74.81 590 ASN A C 1
ATOM 4765 O O . ASN A 1 590 ? -23.736 42.479 10.597 1.00 74.81 590 ASN A O 1
ATOM 4769 N N . GLU A 1 591 ? -23.682 41.777 12.729 1.00 71.25 591 GLU A N 1
ATOM 4770 C CA . GLU A 1 591 ? -22.889 40.562 12.474 1.00 71.25 591 GLU A CA 1
ATOM 4771 C C . GLU A 1 591 ? -23.683 39.529 11.657 1.00 71.25 591 GLU A C 1
ATOM 4773 O O . GLU A 1 591 ? -23.147 38.843 10.780 1.00 71.25 591 GLU A O 1
ATOM 4778 N N . LYS A 1 592 ? -25.004 39.493 11.846 1.00 72.25 592 LYS A N 1
ATOM 4779 C CA . LYS A 1 592 ? -25.923 38.706 11.018 1.00 72.25 592 LYS A CA 1
ATOM 4780 C C . LYS A 1 592 ? -25.930 39.163 9.553 1.00 72.25 592 LYS A C 1
ATOM 4782 O O . LYS A 1 592 ? -25.745 38.364 8.630 1.00 72.25 592 LYS A O 1
ATOM 4787 N N . GLN A 1 593 ? -26.068 40.470 9.321 1.00 76.69 593 GLN A N 1
ATOM 4788 C CA . GLN A 1 593 ? -25.983 41.038 7.971 1.00 76.69 593 GLN A CA 1
ATOM 4789 C C . GLN A 1 593 ? -24.600 40.830 7.338 1.00 76.69 593 GLN A C 1
ATOM 4791 O O . GLN A 1 593 ? -24.494 40.670 6.120 1.00 76.69 593 GLN A O 1
ATOM 4796 N N . ARG A 1 594 ? -23.542 40.812 8.151 1.00 80.75 594 ARG A N 1
ATOM 4797 C CA . ARG A 1 594 ? -22.157 40.611 7.718 1.00 80.75 594 ARG A CA 1
ATOM 4798 C C . ARG A 1 594 ? -21.908 39.194 7.193 1.00 80.75 594 ARG A C 1
ATOM 4800 O O . ARG A 1 594 ? -21.408 39.059 6.075 1.00 80.75 594 ARG A O 1
ATOM 4807 N N . LEU A 1 595 ? -22.356 38.153 7.906 1.00 82.12 595 LEU A N 1
ATOM 4808 C CA . LEU A 1 595 ? -22.275 36.767 7.413 1.00 82.12 595 LEU A CA 1
ATOM 4809 C C . LEU A 1 595 ? -23.058 36.586 6.105 1.00 82.12 595 LEU A C 1
ATOM 4811 O O . LEU A 1 595 ? -22.540 36.012 5.146 1.00 82.12 595 LEU A O 1
ATOM 4815 N N . SER A 1 596 ? -24.281 37.121 6.035 1.00 80.00 596 SER A N 1
ATOM 4816 C CA . SER A 1 596 ? -25.107 37.044 4.825 1.00 80.00 596 SER A CA 1
ATOM 4817 C C . SER A 1 596 ? -24.451 37.727 3.619 1.00 80.00 596 SER A C 1
ATOM 4819 O O . SER A 1 596 ? -24.481 37.183 2.514 1.00 80.00 596 SER A O 1
ATOM 4821 N N . LYS A 1 597 ? -23.807 38.889 3.799 1.00 82.50 597 LYS A N 1
ATOM 4822 C CA . LYS A 1 597 ? -23.042 39.553 2.725 1.00 82.50 597 LYS A CA 1
ATOM 4823 C C . LYS A 1 597 ? -21.857 38.705 2.259 1.00 82.50 597 LYS A C 1
ATOM 4825 O O . LYS A 1 597 ? -21.672 38.546 1.055 1.00 82.50 597 LYS A O 1
ATOM 4830 N N . MET A 1 598 ? -21.104 38.111 3.187 1.00 84.75 598 MET A N 1
ATOM 4831 C CA . MET A 1 598 ? -19.974 37.237 2.856 1.00 84.75 598 MET A CA 1
ATOM 4832 C C . MET A 1 598 ? -20.422 36.002 2.061 1.00 84.75 598 MET A C 1
ATOM 4834 O O . MET A 1 598 ? -19.842 35.698 1.021 1.00 84.75 598 MET A O 1
ATOM 4838 N N . LEU A 1 599 ? -21.473 35.304 2.505 1.00 84.75 599 LEU A N 1
ATOM 4839 C CA . LEU A 1 599 ? -21.993 34.130 1.796 1.00 84.75 599 LEU A CA 1
ATOM 4840 C C . LEU A 1 599 ? -22.541 34.495 0.406 1.00 84.75 599 LEU A C 1
ATOM 4842 O O . LEU A 1 599 ? -22.315 33.752 -0.548 1.00 84.75 599 LEU A O 1
ATOM 4846 N N . ASN A 1 600 ? -23.195 35.651 0.250 1.00 82.75 600 ASN A N 1
ATOM 4847 C CA . ASN A 1 600 ? -23.613 36.136 -1.069 1.00 82.75 600 ASN A CA 1
ATOM 4848 C C . ASN A 1 600 ? -22.415 36.390 -1.996 1.00 82.75 600 ASN A C 1
ATOM 4850 O O . ASN A 1 600 ? -22.426 35.916 -3.130 1.00 82.75 600 ASN A O 1
ATOM 4854 N N . GLN A 1 601 ? -21.353 37.036 -1.502 1.00 85.06 601 GLN A N 1
ATOM 4855 C CA . GLN A 1 601 ? -20.141 37.289 -2.287 1.00 85.06 601 GLN A CA 1
ATOM 4856 C C . GLN A 1 601 ? -19.500 35.985 -2.781 1.00 85.06 601 GLN A C 1
ATOM 4858 O O . GLN A 1 601 ? -19.217 35.841 -3.969 1.00 85.06 601 GLN A O 1
ATOM 4863 N N . VAL A 1 602 ? -19.324 34.994 -1.895 1.00 85.50 602 VAL A N 1
ATOM 4864 C CA . VAL A 1 602 ? -18.771 33.688 -2.292 1.00 85.50 602 VAL A CA 1
ATOM 4865 C C . VAL A 1 602 ? -19.661 33.018 -3.336 1.00 85.50 602 VAL A C 1
ATOM 4867 O O . VAL A 1 602 ? -19.157 32.440 -4.299 1.00 85.50 602 VAL A O 1
ATOM 4870 N N . MET A 1 603 ? -20.983 33.088 -3.173 1.00 83.69 603 MET A N 1
ATOM 4871 C CA . MET A 1 603 ? -21.921 32.508 -4.129 1.00 83.69 603 MET A CA 1
ATOM 4872 C C . MET A 1 603 ? -21.805 33.171 -5.509 1.00 83.69 603 MET A C 1
ATOM 4874 O O . MET A 1 603 ? -21.732 32.468 -6.519 1.00 83.69 603 MET A O 1
ATOM 4878 N N . GLU A 1 604 ? -21.779 34.500 -5.578 1.00 83.56 604 GLU A N 1
ATOM 4879 C CA . GLU A 1 604 ? -21.683 35.246 -6.837 1.00 83.56 604 GLU A CA 1
ATOM 4880 C C . GLU A 1 604 ? -20.334 35.027 -7.531 1.00 83.56 604 GLU A C 1
ATOM 4882 O O . GLU A 1 604 ? -20.296 34.701 -8.723 1.00 83.56 604 GLU A O 1
ATOM 4887 N N . ASP A 1 605 ? -19.232 35.088 -6.787 1.00 85.00 605 ASP A N 1
ATOM 4888 C CA . ASP A 1 605 ? -17.875 34.913 -7.310 1.00 85.00 605 ASP A CA 1
ATOM 4889 C C . ASP A 1 605 ? -17.611 33.479 -7.787 1.00 85.00 605 ASP A C 1
ATOM 4891 O O . ASP A 1 605 ? -17.122 33.246 -8.896 1.00 85.00 605 ASP A O 1
ATOM 4895 N N . LEU A 1 606 ? -17.990 32.463 -7.002 1.00 85.06 606 LEU A N 1
ATOM 4896 C CA . LEU A 1 606 ? -17.816 31.069 -7.424 1.00 85.06 606 LEU A CA 1
ATOM 4897 C C . LEU A 1 606 ? -18.694 30.719 -8.633 1.00 85.06 606 LEU A C 1
ATOM 4899 O O . LEU A 1 606 ? -18.333 29.841 -9.430 1.00 85.06 606 LEU A O 1
ATOM 4903 N N . ASN A 1 607 ? -19.833 31.388 -8.807 1.00 83.94 607 ASN A N 1
ATOM 4904 C CA . ASN A 1 607 ? -20.686 31.190 -9.973 1.00 83.94 607 ASN A CA 1
ATOM 4905 C C . ASN A 1 607 ? -20.181 31.926 -11.215 1.00 83.94 607 ASN A C 1
ATOM 4907 O O . ASN A 1 607 ? -20.226 31.334 -12.298 1.00 83.94 607 ASN A O 1
ATOM 4911 N N . SER A 1 608 ? -19.659 33.143 -11.061 1.00 81.94 608 SER A N 1
ATOM 4912 C CA . SER A 1 608 ? -19.209 33.997 -12.164 1.00 81.94 608 SER A CA 1
ATOM 4913 C C . SER A 1 608 ? -17.764 33.715 -12.594 1.00 81.94 608 SER A C 1
ATOM 4915 O O . SER A 1 608 ? -17.531 33.348 -13.746 1.00 81.94 608 SER A O 1
ATOM 4917 N N . THR A 1 609 ? -16.799 33.827 -11.680 1.00 80.19 609 THR A N 1
ATOM 4918 C CA . THR A 1 609 ? -15.353 33.810 -11.969 1.00 80.19 609 THR A CA 1
ATOM 4919 C C . THR A 1 609 ? -14.655 32.524 -11.528 1.00 80.19 609 THR A C 1
ATOM 4921 O O . THR A 1 609 ? -13.509 32.291 -11.911 1.00 80.19 609 THR A O 1
ATOM 4924 N N . LYS A 1 610 ? -15.331 31.668 -10.741 1.00 83.19 610 LYS A N 1
ATOM 4925 C CA . LYS A 1 610 ? -14.769 30.440 -10.130 1.00 83.19 610 LYS A CA 1
ATOM 4926 C C . LYS A 1 610 ? -13.642 30.713 -9.126 1.00 83.19 610 LYS A C 1
ATOM 4928 O O . LYS A 1 610 ? -12.976 29.769 -8.688 1.00 83.19 610 LYS A O 1
ATOM 4933 N N . MET A 1 611 ? -13.439 31.974 -8.756 1.00 85.69 611 MET A N 1
ATOM 4934 C CA . MET A 1 611 ? -12.429 32.423 -7.809 1.00 85.69 611 MET A CA 1
ATOM 4935 C C . MET A 1 611 ? -13.037 33.489 -6.910 1.00 85.69 611 MET A C 1
ATOM 4937 O O . MET A 1 611 ? -13.622 34.440 -7.405 1.00 85.69 611 MET A O 1
ATOM 4941 N N . CYS A 1 612 ? -12.875 33.356 -5.603 1.00 88.19 612 CYS A N 1
ATOM 4942 C CA . CYS A 1 612 ? -13.356 34.337 -4.640 1.00 88.19 612 CYS A CA 1
ATOM 4943 C C . CYS A 1 612 ? -12.212 34.693 -3.695 1.00 88.19 612 CYS A C 1
ATOM 4945 O O . CYS A 1 612 ? -11.500 33.805 -3.224 1.00 88.19 612 CYS A O 1
ATOM 4947 N N . THR A 1 613 ? -12.028 35.980 -3.426 1.00 87.88 613 THR A N 1
ATOM 4948 C CA . THR A 1 613 ? -11.118 36.447 -2.381 1.00 87.88 613 THR A CA 1
ATOM 4949 C C . THR A 1 613 ? -11.959 37.077 -1.291 1.00 87.88 613 THR A C 1
ATOM 4951 O O . THR A 1 613 ? -12.589 38.104 -1.515 1.00 87.88 613 THR A O 1
ATOM 4954 N N . LEU A 1 614 ? -11.964 36.449 -0.122 1.00 86.19 614 LEU A N 1
ATOM 4955 C CA . LEU A 1 614 ? -12.621 36.968 1.064 1.00 86.19 614 LEU A CA 1
ATOM 4956 C C . LEU A 1 614 ? -11.606 37.701 1.922 1.00 86.19 614 LEU A C 1
ATOM 4958 O O . LEU A 1 614 ? -10.530 37.170 2.206 1.00 86.19 614 LEU A O 1
ATOM 4962 N N . THR A 1 615 ? -11.962 38.906 2.343 1.00 80.88 615 THR A N 1
ATOM 4963 C CA . THR A 1 615 ? -11.172 39.721 3.261 1.00 80.88 615 THR A CA 1
ATOM 4964 C C . THR A 1 615 ? -12.076 40.157 4.398 1.00 80.88 615 THR A C 1
ATOM 4966 O O . THR A 1 615 ? -13.001 40.935 4.166 1.00 80.88 615 THR A O 1
ATOM 4969 N N . GLU A 1 616 ? -11.816 39.661 5.604 1.00 75.56 616 GLU A N 1
ATOM 4970 C CA . GLU A 1 616 ? -12.564 40.047 6.795 1.00 75.56 616 GLU A CA 1
ATOM 4971 C C . GLU A 1 616 ? -11.599 40.335 7.948 1.00 75.56 616 GLU A C 1
ATOM 4973 O O . GLU A 1 616 ? -10.845 39.466 8.390 1.00 75.56 616 GLU A O 1
ATOM 4978 N N . GLY A 1 617 ? -11.572 41.588 8.409 1.00 71.62 617 GLY A N 1
ATOM 4979 C CA . GLY A 1 617 ? -10.577 42.054 9.380 1.00 71.62 617 GLY A CA 1
ATOM 4980 C C . GLY A 1 617 ? -9.136 41.884 8.873 1.00 71.62 617 GLY A C 1
ATOM 4981 O O . GLY A 1 617 ? -8.765 42.448 7.846 1.00 71.62 617 GLY A O 1
ATOM 4982 N N . VAL A 1 618 ? -8.323 41.117 9.608 1.00 67.94 618 VAL A N 1
ATOM 4983 C CA . VAL A 1 618 ? -6.915 40.808 9.269 1.00 67.94 618 VAL A CA 1
ATOM 4984 C C . VAL A 1 618 ? -6.797 39.503 8.460 1.00 67.94 618 VAL A C 1
ATOM 4986 O O . VAL A 1 618 ? -5.757 39.223 7.866 1.00 67.94 618 VAL A O 1
ATOM 4989 N N . ALA A 1 619 ? -7.862 38.699 8.410 1.00 73.00 619 ALA A N 1
ATOM 4990 C CA . ALA A 1 619 ? -7.845 37.370 7.819 1.00 73.00 619 ALA A CA 1
ATOM 4991 C C . ALA A 1 619 ? -8.330 37.410 6.361 1.00 73.00 619 ALA A C 1
ATOM 4993 O O . ALA A 1 619 ? -9.463 37.802 6.067 1.00 73.00 619 ALA A O 1
ATOM 4994 N N . THR A 1 620 ? -7.488 36.946 5.436 1.00 84.50 620 THR A N 1
ATOM 4995 C CA . THR A 1 620 ? -7.812 36.851 4.006 1.00 84.50 620 THR A CA 1
ATOM 4996 C C . THR A 1 620 ? -7.784 35.396 3.537 1.00 84.50 620 THR A C 1
ATOM 4998 O O . THR A 1 620 ? -6.903 34.620 3.902 1.00 84.50 620 THR A O 1
ATOM 5001 N N . THR A 1 621 ? -8.781 34.983 2.751 1.00 86.31 621 THR A N 1
ATOM 5002 C CA . THR A 1 621 ? -8.875 33.621 2.203 1.00 86.31 621 THR A CA 1
ATOM 5003 C C . THR A 1 621 ? -9.215 33.645 0.721 1.00 86.31 621 THR A C 1
ATOM 5005 O O . THR A 1 621 ? -10.205 34.231 0.294 1.00 86.31 621 THR A O 1
ATOM 5008 N N . HIS A 1 622 ? -8.407 32.934 -0.066 1.00 87.94 622 HIS A N 1
ATOM 5009 C CA . HIS A 1 622 ? -8.627 32.750 -1.500 1.00 87.94 622 HIS A CA 1
ATOM 5010 C C . HIS A 1 622 ? -9.253 31.385 -1.787 1.00 87.94 622 HIS A C 1
ATOM 5012 O O . HIS A 1 622 ? -8.678 30.341 -1.462 1.00 87.94 622 HIS A O 1
ATOM 5018 N N . LEU A 1 623 ? -10.401 31.382 -2.445 1.00 86.25 623 LEU A N 1
ATOM 5019 C CA . LEU A 1 623 ? -11.133 30.201 -2.878 1.00 86.25 623 LEU A CA 1
ATOM 5020 C C . LEU A 1 623 ? -11.021 30.078 -4.402 1.00 86.25 623 LEU A C 1
ATOM 5022 O O . LEU A 1 623 ? -11.254 31.049 -5.115 1.00 86.25 623 LEU A O 1
ATOM 5026 N N . LYS A 1 624 ? -10.678 28.893 -4.919 1.00 85.56 624 LYS A N 1
ATOM 5027 C CA . LYS A 1 624 ? -10.594 28.621 -6.365 1.00 85.56 624 LYS A CA 1
ATOM 5028 C C . LYS A 1 624 ? -11.175 27.250 -6.675 1.00 85.56 624 LYS A C 1
ATOM 5030 O O . LYS A 1 624 ? -10.753 26.260 -6.082 1.00 85.56 624 LYS A O 1
ATOM 5035 N N . VAL A 1 625 ? -12.114 27.185 -7.619 1.00 83.38 625 VAL A N 1
ATOM 5036 C CA . VAL A 1 625 ? -12.677 25.911 -8.090 1.00 83.38 625 VAL A CA 1
ATOM 5037 C C . VAL A 1 625 ? -11.660 25.219 -8.992 1.00 83.38 625 VAL A C 1
ATOM 5039 O O . VAL A 1 625 ? -11.314 25.732 -10.057 1.00 83.38 625 VAL A O 1
ATOM 5042 N N . VAL A 1 626 ? -11.179 24.046 -8.574 1.00 73.75 626 VAL A N 1
ATOM 5043 C CA . VAL A 1 626 ? -10.209 23.256 -9.343 1.00 73.75 626 VAL A CA 1
ATOM 5044 C C . VAL A 1 626 ? -10.942 22.272 -10.252 1.00 73.75 626 VAL A C 1
ATOM 5046 O O . VAL A 1 626 ? -11.782 21.479 -9.814 1.00 73.75 626 VAL A O 1
ATOM 5049 N N . LYS A 1 627 ? -10.611 22.297 -11.545 1.00 68.94 627 LYS A N 1
ATOM 5050 C CA . LYS A 1 627 ? -11.122 21.326 -12.512 1.00 68.94 627 LYS A CA 1
ATOM 5051 C C . LYS A 1 627 ? -10.365 20.007 -12.345 1.00 68.94 627 LYS A C 1
ATOM 5053 O O . LYS A 1 627 ? -9.171 19.941 -12.601 1.00 68.94 627 LYS A O 1
ATOM 5058 N N . ILE A 1 628 ? -11.081 18.966 -11.936 1.00 66.62 628 ILE A N 1
ATOM 5059 C CA . ILE A 1 628 ? -10.574 17.589 -11.870 1.00 66.62 628 ILE A CA 1
ATOM 5060 C C . ILE A 1 628 ? -10.888 16.930 -13.215 1.00 66.62 628 ILE A C 1
ATOM 5062 O O . ILE A 1 628 ? -12.041 16.560 -13.481 1.00 66.62 628 ILE A O 1
ATOM 5066 N N . CYS A 1 629 ? -9.883 16.865 -14.087 1.00 63.66 629 CYS A N 1
ATOM 5067 C CA . CYS A 1 629 ? -9.966 16.135 -15.350 1.00 63.66 629 CYS A CA 1
ATOM 5068 C C . CYS A 1 629 ? -9.845 14.623 -15.094 1.00 63.66 629 CYS A C 1
ATOM 5070 O O . CYS A 1 629 ? -9.411 14.205 -14.025 1.00 63.66 629 CYS A O 1
ATOM 5072 N N . ALA A 1 630 ? -10.289 13.809 -16.053 1.00 66.62 630 ALA A N 1
ATOM 5073 C CA . ALA A 1 630 ? -9.972 12.383 -16.038 1.00 66.62 630 ALA A CA 1
ATOM 5074 C C . ALA A 1 630 ? -8.465 12.194 -16.251 1.00 66.62 630 ALA A C 1
ATOM 5076 O O . ALA A 1 630 ? -7.825 13.053 -16.867 1.00 66.62 630 ALA A O 1
ATOM 5077 N N . ASP A 1 631 ? -7.927 11.080 -15.763 1.00 65.19 631 ASP A N 1
ATOM 5078 C CA . ASP A 1 631 ? -6.498 10.814 -15.864 1.00 65.19 631 ASP A CA 1
ATOM 5079 C C . ASP A 1 631 ? -6.045 10.796 -17.333 1.00 65.19 631 ASP A C 1
ATOM 5081 O O . ASP A 1 631 ? -6.731 10.227 -18.195 1.00 65.19 631 ASP A O 1
ATOM 5085 N N . PRO A 1 632 ? -4.912 11.443 -17.651 1.00 75.94 632 PRO A N 1
ATOM 5086 C CA . PRO A 1 632 ? -4.419 11.509 -19.015 1.00 75.94 632 PRO A CA 1
ATOM 5087 C C . PRO A 1 632 ? -3.942 10.119 -19.451 1.00 75.94 632 PRO A C 1
ATOM 5089 O O . PRO A 1 632 ? -3.207 9.445 -18.727 1.00 75.94 632 PRO A O 1
ATOM 5092 N N . THR A 1 633 ? -4.315 9.691 -20.659 1.00 75.88 633 THR A N 1
ATOM 5093 C CA . THR A 1 633 ? -3.815 8.433 -21.234 1.00 75.88 633 THR A CA 1
ATOM 5094 C C . THR A 1 633 ? -2.284 8.445 -21.325 1.00 75.88 633 THR A C 1
ATOM 5096 O O . THR A 1 633 ? -1.728 9.496 -21.657 1.00 75.88 633 THR A O 1
ATOM 5099 N N . PRO A 1 634 ? -1.598 7.309 -21.092 1.00 83.06 634 PRO A N 1
ATOM 5100 C CA . PRO A 1 634 ? -0.146 7.237 -21.210 1.00 83.06 634 PRO A CA 1
ATOM 5101 C C . PRO A 1 634 ? 0.347 7.699 -22.583 1.00 83.06 634 PRO A C 1
ATOM 5103 O O . PRO A 1 634 ? -0.188 7.288 -23.615 1.00 83.06 634 PRO A O 1
ATOM 5106 N N . VAL A 1 635 ? 1.380 8.543 -22.580 1.00 87.25 635 VAL A N 1
ATOM 5107 C CA . VAL A 1 635 ? 2.013 9.053 -23.799 1.00 87.25 635 VAL A CA 1
ATOM 5108 C C . VAL A 1 635 ? 2.985 8.007 -24.349 1.00 87.25 635 VAL A C 1
ATOM 5110 O O . VAL A 1 635 ? 3.873 7.533 -23.637 1.00 87.25 635 VAL A O 1
ATOM 5113 N N . LEU A 1 636 ? 2.828 7.654 -25.623 1.00 85.38 636 LEU A N 1
ATOM 5114 C CA . LEU A 1 636 ? 3.667 6.681 -26.324 1.00 85.38 636 LEU A CA 1
ATOM 5115 C C . LEU A 1 636 ? 4.798 7.367 -27.102 1.00 85.38 636 LEU A C 1
ATOM 5117 O O . LEU A 1 636 ? 4.671 8.502 -27.554 1.00 85.38 636 LEU A O 1
ATOM 5121 N N . ASP A 1 637 ? 5.890 6.634 -27.319 1.00 82.94 637 ASP A N 1
ATOM 5122 C CA . ASP A 1 637 ? 7.113 7.102 -27.993 1.00 82.94 637 ASP A CA 1
ATOM 5123 C C . ASP A 1 637 ? 6.887 7.722 -29.378 1.00 82.94 637 ASP A C 1
ATOM 5125 O O . ASP A 1 637 ? 7.502 8.724 -29.743 1.00 82.94 637 ASP A O 1
ATOM 5129 N N . HIS A 1 638 ? 5.979 7.125 -30.148 1.00 82.44 638 HIS A N 1
ATOM 5130 C CA . HIS A 1 638 ? 5.679 7.511 -31.525 1.00 82.44 638 HIS A CA 1
ATOM 5131 C C . HIS A 1 638 ? 4.612 8.607 -31.639 1.00 82.44 638 HIS A C 1
ATOM 5133 O O . HIS A 1 638 ? 4.269 9.009 -32.753 1.00 82.44 638 HIS A O 1
ATOM 5139 N N . GLN A 1 639 ? 4.027 9.060 -30.528 1.00 88.56 639 GLN A N 1
ATOM 5140 C CA . GLN A 1 639 ? 3.024 10.122 -30.564 1.00 88.56 639 GLN A CA 1
ATOM 5141 C C . GLN A 1 639 ? 3.684 11.484 -30.763 1.00 88.56 639 GLN A C 1
ATOM 5143 O O . GLN A 1 639 ? 4.844 11.692 -30.411 1.00 88.56 639 GLN A O 1
ATOM 5148 N N . VAL A 1 640 ? 2.936 12.413 -31.350 1.00 90.12 640 VAL A N 1
ATOM 5149 C CA . VAL A 1 640 ? 3.410 13.759 -31.667 1.00 90.12 640 VAL A CA 1
ATOM 5150 C C . VAL A 1 640 ? 2.588 14.769 -30.861 1.00 90.12 640 VAL A C 1
ATOM 5152 O O . VAL A 1 640 ? 1.373 14.849 -31.066 1.00 90.12 640 VAL A O 1
ATOM 5155 N N . PRO A 1 641 ? 3.200 15.520 -29.931 1.00 92.50 641 PRO A N 1
ATOM 5156 C CA . PRO A 1 641 ? 2.521 16.598 -29.226 1.00 92.50 641 PRO A CA 1
ATOM 5157 C C . PRO A 1 641 ? 2.341 17.825 -30.126 1.00 92.50 641 PRO A C 1
ATOM 5159 O O . PRO A 1 641 ? 3.255 18.224 -30.844 1.00 92.50 641 PRO A O 1
ATOM 5162 N N . ILE A 1 642 ? 1.168 18.454 -30.061 1.00 89.81 642 ILE A N 1
ATOM 5163 C CA . ILE A 1 642 ? 0.860 19.721 -30.729 1.00 89.81 642 ILE A CA 1
ATOM 5164 C C . ILE A 1 642 ? 0.135 20.675 -29.777 1.00 89.81 642 ILE A C 1
ATOM 5166 O O . ILE A 1 642 ? -0.779 20.266 -29.065 1.00 89.81 642 ILE A O 1
ATOM 5170 N N . PHE A 1 643 ? 0.506 21.954 -29.776 1.00 87.81 643 PHE A N 1
ATOM 5171 C CA . PHE A 1 643 ? -0.200 22.967 -28.993 1.00 87.81 643 PHE A CA 1
ATOM 5172 C C . PHE A 1 643 ? -1.626 23.207 -29.503 1.00 87.81 643 PHE A C 1
ATOM 5174 O O . PHE A 1 643 ? -1.864 23.293 -30.709 1.00 87.81 643 PHE A O 1
ATOM 5181 N N . ILE A 1 644 ? -2.569 23.337 -28.568 1.00 81.38 644 ILE A N 1
ATOM 5182 C CA . ILE A 1 644 ? -3.967 23.686 -28.864 1.00 81.38 644 ILE A CA 1
ATOM 5183 C C . ILE A 1 644 ? -4.129 25.209 -28.999 1.00 81.38 644 ILE A C 1
ATOM 5185 O O . ILE A 1 644 ? -4.921 25.678 -29.817 1.00 81.38 644 ILE A O 1
ATOM 5189 N N . GLU A 1 645 ? -3.346 25.976 -28.237 1.00 71.12 645 GLU A N 1
ATOM 5190 C CA . GLU A 1 645 ? -3.341 27.443 -28.226 1.00 71.12 645 GLU A CA 1
ATOM 5191 C C . GLU A 1 645 ? -1.972 28.007 -28.640 1.00 71.12 645 GLU A C 1
ATOM 5193 O O . GLU A 1 645 ? -0.971 27.295 -28.693 1.00 71.12 645 GLU A O 1
ATOM 5198 N N . ASN A 1 646 ? -1.917 29.295 -28.987 1.00 66.06 646 ASN A N 1
ATOM 5199 C CA . ASN A 1 646 ? -0.686 29.922 -29.463 1.00 66.06 646 ASN A CA 1
ATOM 5200 C C . ASN A 1 646 ? 0.360 30.005 -28.333 1.00 66.06 646 ASN A C 1
ATOM 5202 O O . ASN A 1 646 ? 0.050 30.464 -27.236 1.00 66.06 646 ASN A O 1
ATOM 5206 N N . ARG A 1 647 ? 1.611 29.618 -28.622 1.00 63.97 647 ARG A N 1
ATOM 5207 C CA . ARG A 1 647 ? 2.739 29.582 -27.670 1.00 63.97 647 ARG A CA 1
ATOM 5208 C C . ARG A 1 647 ? 2.945 30.905 -26.914 1.00 63.97 647 ARG A C 1
ATOM 5210 O O . ARG A 1 647 ? 3.378 30.882 -25.771 1.00 63.97 647 ARG A O 1
ATOM 5217 N N . GLY A 1 648 ? 2.584 32.042 -27.517 1.00 58.78 648 GLY A N 1
ATOM 5218 C CA . GLY A 1 648 ? 2.678 33.371 -26.896 1.00 58.78 648 GLY A CA 1
ATOM 5219 C C . GLY A 1 648 ? 1.690 33.654 -25.753 1.00 58.78 648 GLY A C 1
ATOM 5220 O O . GLY A 1 648 ? 1.740 34.739 -25.185 1.00 58.78 648 GLY A O 1
ATOM 5221 N N . ALA A 1 649 ? 0.792 32.723 -25.419 1.00 60.06 649 ALA A N 1
ATOM 5222 C CA . ALA A 1 649 ? -0.128 32.856 -24.286 1.00 60.06 649 ALA A CA 1
ATOM 5223 C C . ALA A 1 649 ? 0.497 32.460 -22.930 1.00 60.06 649 ALA A C 1
ATOM 5225 O O . ALA A 1 649 ? -0.134 32.656 -21.892 1.00 60.06 649 ALA A O 1
ATOM 5226 N N . PHE A 1 650 ? 1.713 31.899 -22.925 1.00 65.44 650 PHE A N 1
ATOM 5227 C CA . PHE A 1 650 ? 2.337 31.314 -21.737 1.00 65.44 650 PHE A CA 1
ATOM 5228 C C . PHE A 1 650 ? 3.622 32.062 -21.348 1.00 65.44 650 PHE A C 1
ATOM 5230 O O . PHE A 1 650 ? 4.483 32.301 -22.192 1.00 65.44 650 PHE A O 1
ATOM 5237 N N . PHE A 1 651 ? 3.769 32.411 -20.066 1.00 65.19 651 PHE A N 1
ATOM 5238 C CA . PHE A 1 651 ? 4.985 33.035 -19.531 1.00 65.19 651 PHE A CA 1
ATOM 5239 C C . PHE A 1 651 ? 6.047 31.960 -19.250 1.00 65.19 651 PHE A C 1
ATOM 5241 O O . PHE A 1 651 ? 5.819 31.087 -18.414 1.00 65.19 651 PHE A O 1
ATOM 5248 N N . GLU A 1 652 ? 7.194 32.009 -19.939 1.00 61.19 652 GLU A N 1
ATOM 5249 C CA . GLU A 1 652 ? 8.245 30.972 -19.859 1.00 61.19 652 GLU A CA 1
ATOM 5250 C C . GLU A 1 652 ? 8.794 30.776 -18.428 1.00 61.19 652 GLU A C 1
ATOM 5252 O O . GLU A 1 652 ? 9.073 29.648 -18.032 1.00 61.19 652 GLU A O 1
ATOM 5257 N N . GLU A 1 653 ? 8.826 31.833 -17.608 1.00 60.66 653 GLU A N 1
ATOM 5258 C CA . GLU A 1 653 ? 9.348 31.815 -16.228 1.00 60.66 653 GLU A CA 1
ATOM 5259 C C . GLU A 1 653 ? 8.478 31.049 -15.212 1.00 60.66 653 GLU A C 1
ATOM 5261 O O . GLU A 1 653 ? 8.935 30.752 -14.111 1.00 60.66 653 GLU A O 1
ATOM 5266 N N . GLN A 1 654 ? 7.225 30.723 -15.547 1.00 69.62 654 GLN A N 1
ATOM 5267 C CA . GLN A 1 654 ? 6.299 30.030 -14.635 1.00 69.62 654 GLN A CA 1
ATOM 5268 C C . GLN A 1 654 ? 6.333 28.502 -14.768 1.00 69.62 654 GLN A C 1
ATOM 5270 O O . GLN A 1 654 ? 5.695 27.802 -13.979 1.00 69.62 654 GLN A O 1
ATOM 5275 N N . TRP A 1 655 ? 7.047 27.984 -15.767 1.00 79.38 655 TRP A N 1
ATOM 5276 C CA . TRP A 1 655 ? 7.159 26.551 -16.027 1.00 79.38 655 TRP A CA 1
ATOM 5277 C C . TRP A 1 655 ? 8.347 25.942 -15.286 1.00 79.38 655 TRP A C 1
ATOM 5279 O O . TRP A 1 655 ? 9.350 26.608 -15.042 1.00 79.38 655 TRP A O 1
ATOM 5289 N N . ASP A 1 656 ? 8.251 24.660 -14.946 1.00 81.06 656 ASP A N 1
ATOM 5290 C CA . ASP A 1 656 ? 9.367 23.889 -14.405 1.00 81.06 656 ASP A CA 1
ATOM 5291 C C . ASP A 1 656 ? 10.472 23.684 -15.455 1.00 81.06 656 ASP A C 1
ATOM 5293 O O . ASP A 1 656 ? 10.225 23.726 -16.662 1.00 81.06 656 ASP A O 1
ATOM 5297 N N . LEU A 1 657 ? 11.701 23.436 -14.990 1.00 80.94 657 LEU A N 1
ATOM 5298 C CA . LEU A 1 657 ? 12.896 23.348 -15.842 1.00 80.94 657 LEU A CA 1
ATOM 5299 C C . LEU A 1 657 ? 12.748 22.321 -16.973 1.00 80.94 657 LEU A C 1
ATOM 5301 O O . LEU A 1 657 ? 13.140 22.590 -18.107 1.00 80.94 657 LEU A O 1
ATOM 5305 N N . THR A 1 658 ? 12.140 21.166 -16.688 1.00 82.38 658 THR A N 1
ATOM 5306 C CA . THR A 1 658 ? 11.907 20.121 -17.693 1.00 82.38 658 THR A CA 1
ATOM 5307 C C . THR A 1 658 ? 10.941 20.600 -18.773 1.00 82.38 658 THR A C 1
ATOM 5309 O O . THR A 1 658 ? 11.205 20.418 -19.960 1.00 82.38 658 THR A O 1
ATOM 5312 N N . THR A 1 659 ? 9.852 21.271 -18.397 1.00 86.50 659 THR A N 1
ATOM 5313 C CA . THR A 1 659 ? 8.909 21.828 -19.372 1.00 86.50 659 THR A CA 1
ATOM 5314 C C . THR A 1 659 ? 9.548 22.952 -20.188 1.00 86.50 659 THR A C 1
ATOM 5316 O O . THR A 1 659 ? 9.397 22.963 -21.406 1.00 86.50 659 THR A O 1
ATOM 5319 N N . GLN A 1 660 ? 10.346 23.835 -19.581 1.00 85.12 660 GLN A N 1
ATOM 5320 C CA . GLN A 1 660 ? 11.081 24.876 -20.318 1.00 85.12 660 GLN A CA 1
ATOM 5321 C C . GLN A 1 660 ? 12.028 24.296 -21.381 1.00 85.12 660 GLN A C 1
ATOM 5323 O O . GLN A 1 660 ? 12.130 24.848 -22.474 1.00 85.12 660 GLN A O 1
ATOM 5328 N N . GLN A 1 661 ? 12.686 23.171 -21.088 1.00 86.38 661 GLN A N 1
ATOM 5329 C CA . GLN A 1 661 ? 13.568 22.486 -22.038 1.00 86.38 661 GLN A CA 1
ATOM 5330 C C . GLN A 1 661 ? 12.801 21.750 -23.142 1.00 86.38 661 GLN A C 1
ATOM 5332 O O . GLN A 1 661 ? 13.260 21.714 -24.278 1.00 86.38 661 GLN A O 1
ATOM 5337 N N . VAL A 1 662 ? 11.629 21.184 -22.840 1.00 89.06 662 VAL A N 1
ATOM 5338 C CA . VAL A 1 662 ? 10.837 20.383 -23.791 1.00 89.06 662 VAL A CA 1
ATOM 5339 C C . VAL A 1 662 ? 9.970 21.251 -24.715 1.00 89.06 662 VAL A C 1
ATOM 5341 O O . VAL A 1 662 ? 9.852 20.949 -25.905 1.00 89.06 662 VAL A O 1
ATOM 5344 N N . LEU A 1 663 ? 9.374 22.340 -24.208 1.00 87.19 663 LEU A N 1
ATOM 5345 C CA . LEU A 1 663 ? 8.446 23.210 -24.952 1.00 87.19 663 LEU A CA 1
ATOM 5346 C C . LEU A 1 663 ? 8.983 23.711 -26.313 1.00 87.19 663 LEU A C 1
ATOM 5348 O O . LEU A 1 663 ? 8.199 23.721 -27.267 1.00 87.19 663 LEU A O 1
ATOM 5352 N N . PRO A 1 664 ? 10.266 24.111 -26.467 1.00 87.38 664 PRO A N 1
ATOM 5353 C CA . PRO A 1 664 ? 10.805 24.585 -27.743 1.00 87.38 664 PRO A CA 1
ATOM 5354 C C . PRO A 1 664 ? 10.745 23.557 -28.874 1.00 87.38 664 PRO A C 1
ATOM 5356 O O . PRO A 1 664 ? 10.647 23.950 -30.035 1.00 87.38 664 PRO A O 1
ATOM 5359 N N . PHE A 1 665 ? 10.778 22.268 -28.534 1.00 88.50 665 PHE A N 1
ATOM 5360 C CA . PHE A 1 665 ? 10.823 21.159 -29.486 1.00 88.50 665 PHE A CA 1
ATOM 5361 C C . PHE A 1 665 ? 9.434 20.584 -29.813 1.00 88.50 665 PHE A C 1
ATOM 5363 O O . PHE A 1 665 ? 9.315 19.720 -30.685 1.00 88.50 665 PHE A O 1
ATOM 5370 N N . ILE A 1 666 ? 8.371 21.071 -29.156 1.00 88.62 666 ILE A N 1
ATOM 5371 C CA . ILE A 1 666 ? 6.978 20.741 -29.487 1.00 88.62 666 ILE A CA 1
ATOM 5372 C C . ILE A 1 666 ? 6.535 21.603 -30.678 1.00 88.62 666 ILE A C 1
ATOM 5374 O O . ILE A 1 666 ? 6.008 22.705 -30.529 1.00 88.62 666 ILE A O 1
ATOM 5378 N N . ASP A 1 667 ? 6.743 21.091 -31.887 1.00 84.25 667 ASP A N 1
ATOM 5379 C CA . ASP A 1 667 ? 6.407 21.762 -33.150 1.00 84.25 667 ASP A CA 1
ATOM 5380 C C . ASP A 1 667 ? 5.172 21.167 -33.858 1.00 84.25 667 ASP A C 1
ATOM 5382 O O . ASP A 1 667 ? 4.728 21.671 -34.893 1.00 84.25 667 ASP A O 1
ATOM 5386 N N . GLY A 1 668 ? 4.600 20.090 -33.308 1.00 85.00 668 GLY A N 1
ATOM 5387 C CA . GLY A 1 668 ? 3.505 19.345 -33.925 1.00 85.00 668 GLY A CA 1
ATOM 5388 C C . GLY A 1 668 ? 3.931 18.355 -35.016 1.00 85.00 668 GLY A C 1
ATOM 5389 O O . GLY A 1 668 ? 3.055 17.811 -35.689 1.00 85.00 668 GLY A O 1
ATOM 5390 N N . PHE A 1 669 ? 5.232 18.101 -35.196 1.00 84.75 669 PHE A N 1
ATOM 5391 C CA . PHE A 1 669 ? 5.778 17.126 -36.151 1.00 84.75 669 PHE A CA 1
ATOM 5392 C C . PHE A 1 669 ? 6.766 16.143 -35.517 1.00 84.75 669 PHE A C 1
ATOM 5394 O O . PHE A 1 669 ? 6.807 14.976 -35.918 1.00 84.75 669 PHE A O 1
ATOM 5401 N N . ASN A 1 670 ? 7.560 16.594 -34.549 1.00 86.38 670 ASN A N 1
ATOM 5402 C CA . ASN A 1 670 ? 8.490 15.759 -33.808 1.00 86.38 670 ASN A CA 1
ATOM 5403 C C . ASN A 1 670 ? 7.735 14.824 -32.850 1.00 86.38 670 ASN A C 1
ATOM 5405 O O . ASN A 1 670 ? 6.843 15.244 -32.119 1.00 86.38 670 ASN A O 1
ATOM 5409 N N . HIS A 1 671 ? 8.090 13.538 -32.855 1.00 86.56 671 HIS A N 1
ATOM 5410 C CA . HIS A 1 671 ? 7.547 12.561 -31.908 1.00 86.56 671 HIS A CA 1
ATOM 5411 C C . HIS A 1 671 ? 8.342 12.572 -30.599 1.00 86.56 671 HIS A C 1
ATOM 5413 O O . HIS A 1 671 ? 9.476 13.051 -30.567 1.00 86.56 671 HIS A O 1
ATOM 5419 N N . ILE A 1 672 ? 7.770 12.013 -29.533 1.00 89.31 672 ILE A N 1
ATOM 5420 C CA . ILE A 1 672 ? 8.324 12.078 -28.171 1.00 89.31 672 ILE A CA 1
ATOM 5421 C C . ILE A 1 672 ? 9.781 11.619 -28.087 1.00 89.31 672 ILE A C 1
ATOM 5423 O O . ILE A 1 672 ? 10.598 12.328 -27.507 1.00 89.31 672 ILE A O 1
ATOM 5427 N N . SER A 1 673 ? 10.146 10.497 -28.715 1.00 83.75 673 SER A N 1
ATOM 5428 C CA . SER A 1 673 ? 11.538 10.018 -28.676 1.00 83.75 673 SER A CA 1
ATOM 5429 C C . SER A 1 673 ? 12.524 10.976 -29.353 1.00 83.75 673 SER A C 1
ATOM 5431 O O . SER A 1 673 ? 13.656 11.115 -28.897 1.00 83.75 673 SER A O 1
ATOM 5433 N N . LYS A 1 674 ? 12.101 11.670 -30.416 1.00 84.81 674 LYS A N 1
ATOM 5434 C CA . LYS A 1 674 ? 12.922 12.681 -31.088 1.00 84.81 674 LYS A CA 1
ATOM 5435 C C . LYS A 1 674 ? 13.023 13.964 -30.265 1.00 84.81 674 LYS A C 1
ATOM 5437 O O . LYS A 1 674 ? 14.103 14.532 -30.182 1.00 84.81 674 LYS A O 1
ATOM 5442 N N . ILE A 1 675 ? 11.930 14.376 -29.625 1.00 89.88 675 ILE A N 1
ATOM 5443 C CA . ILE A 1 675 ? 11.921 15.510 -28.691 1.00 89.88 675 ILE A CA 1
ATOM 5444 C C . ILE A 1 675 ? 12.877 15.242 -27.527 1.00 89.88 675 ILE A C 1
ATOM 5446 O O . ILE A 1 675 ? 13.663 16.112 -27.182 1.00 89.88 675 ILE A O 1
ATOM 5450 N N . ALA A 1 676 ? 12.862 14.032 -26.966 1.00 88.94 676 ALA A N 1
ATOM 5451 C CA . ALA A 1 676 ? 13.780 13.629 -25.905 1.00 88.94 676 ALA A CA 1
ATOM 5452 C C . ALA A 1 676 ? 15.253 13.710 -26.332 1.00 88.94 676 ALA A C 1
ATOM 5454 O O . ALA A 1 676 ? 16.079 14.225 -25.586 1.00 88.94 676 ALA A O 1
ATOM 5455 N N . ALA A 1 677 ? 15.566 13.266 -27.553 1.00 85.62 677 ALA A N 1
ATOM 5456 C CA . ALA A 1 677 ? 16.917 13.349 -28.099 1.00 85.62 677 ALA A CA 1
ATOM 5457 C C . ALA A 1 677 ? 17.369 14.794 -28.384 1.00 85.62 677 ALA A C 1
ATOM 5459 O O . ALA A 1 677 ? 18.523 15.123 -28.136 1.00 85.62 677 ALA A O 1
ATOM 5460 N N . GLU A 1 678 ? 16.487 15.655 -28.905 1.00 86.50 678 GLU A N 1
ATOM 5461 C CA . GLU A 1 678 ? 16.816 17.058 -29.214 1.00 86.50 678 GLU A CA 1
ATOM 5462 C C . GLU A 1 678 ? 16.875 17.944 -27.960 1.00 86.50 678 GLU A C 1
ATOM 5464 O O . GLU A 1 678 ? 17.674 18.877 -27.915 1.00 86.50 678 GLU A O 1
ATOM 5469 N N . ALA A 1 679 ? 16.067 17.637 -26.942 1.00 87.31 679 ALA A N 1
ATOM 5470 C CA . ALA A 1 679 ? 16.060 18.344 -25.664 1.00 87.31 679 ALA A CA 1
ATOM 5471 C C . ALA A 1 679 ? 17.158 17.872 -24.694 1.00 87.31 679 ALA A C 1
ATOM 5473 O O . ALA A 1 679 ? 17.349 18.518 -23.668 1.00 87.31 679 ALA A O 1
ATOM 5474 N N . ASP A 1 680 ? 17.853 16.769 -25.000 1.00 86.75 680 ASP A N 1
ATOM 5475 C CA . ASP A 1 680 ? 18.798 16.087 -24.100 1.00 86.75 680 ASP A CA 1
ATOM 5476 C C . ASP A 1 680 ? 18.169 15.734 -22.734 1.00 86.75 680 ASP A C 1
ATOM 5478 O O . ASP A 1 680 ? 18.729 15.958 -21.662 1.00 86.75 680 ASP A O 1
ATOM 5482 N N . VAL A 1 681 ? 16.944 15.196 -22.774 1.00 86.75 681 VAL A N 1
ATOM 5483 C CA . VAL A 1 681 ? 16.165 14.804 -21.588 1.00 86.75 681 VAL A CA 1
ATOM 5484 C C . VAL A 1 681 ? 15.781 13.332 -21.692 1.00 86.75 681 VAL A C 1
ATOM 5486 O O . VAL A 1 681 ? 15.416 12.841 -22.760 1.00 86.75 681 VAL A O 1
ATOM 5489 N N . GLU A 1 682 ? 15.808 12.608 -20.569 1.00 83.69 682 GLU A N 1
ATOM 5490 C CA . GLU A 1 682 ? 15.383 11.207 -20.538 1.00 83.69 682 GLU A CA 1
ATOM 5491 C C . GLU A 1 682 ? 13.950 11.048 -21.081 1.00 83.69 682 GLU A C 1
ATOM 5493 O O . GLU A 1 682 ? 13.010 11.723 -20.660 1.00 83.69 682 GLU A O 1
ATOM 5498 N N . ASN A 1 683 ? 13.758 10.092 -21.989 1.00 84.06 683 ASN A N 1
ATOM 5499 C CA . ASN A 1 683 ? 12.492 9.857 -22.684 1.00 84.06 683 ASN A CA 1
ATOM 5500 C C . ASN A 1 683 ? 11.288 9.655 -21.734 1.00 84.06 683 ASN A C 1
ATOM 5502 O O . ASN A 1 683 ? 10.189 10.137 -22.002 1.00 84.06 683 ASN A O 1
ATOM 5506 N N . ASN A 1 684 ? 11.483 9.007 -20.580 1.00 86.31 684 ASN A N 1
ATOM 5507 C CA . ASN A 1 684 ? 10.418 8.836 -19.582 1.00 86.31 684 ASN A CA 1
ATOM 5508 C C . ASN A 1 684 ? 9.999 10.162 -18.919 1.00 86.31 684 ASN A C 1
ATOM 5510 O O . ASN A 1 684 ? 8.817 10.355 -18.612 1.00 86.31 684 ASN A O 1
ATOM 5514 N N . LEU A 1 685 ? 10.943 11.089 -18.735 1.00 84.06 685 LEU A N 1
ATOM 5515 C CA . LEU A 1 685 ? 10.673 12.426 -18.205 1.00 84.06 685 LEU A CA 1
ATOM 5516 C C . LEU A 1 685 ? 9.923 13.275 -19.234 1.00 84.06 685 LEU A C 1
ATOM 5518 O O . LEU A 1 685 ? 8.947 13.932 -18.878 1.00 84.06 685 LEU A O 1
ATOM 5522 N N . VAL A 1 686 ? 10.291 13.187 -20.518 1.00 87.56 686 VAL A N 1
ATOM 5523 C CA . VAL A 1 686 ? 9.561 13.862 -21.607 1.00 87.56 686 VAL A CA 1
ATOM 5524 C C . VAL A 1 686 ? 8.136 13.325 -21.742 1.00 87.56 686 VAL A C 1
ATOM 5526 O O . VAL A 1 686 ? 7.200 14.118 -21.839 1.00 87.56 686 VAL A O 1
ATOM 5529 N N . LYS A 1 687 ? 7.930 12.001 -21.674 1.00 87.94 687 LYS A N 1
ATOM 5530 C CA . LYS A 1 687 ? 6.583 11.400 -21.657 1.00 87.94 687 LYS A CA 1
ATOM 5531 C C . LYS A 1 687 ? 5.736 11.947 -20.514 1.00 87.94 687 LYS A C 1
ATOM 5533 O O . LYS A 1 687 ? 4.596 12.337 -20.747 1.00 87.94 687 LYS A O 1
ATOM 5538 N N . SER A 1 688 ? 6.303 12.015 -19.310 1.00 86.38 688 SER A N 1
ATOM 5539 C CA . SER A 1 688 ? 5.618 12.528 -18.116 1.00 86.38 688 SER A CA 1
ATOM 5540 C C . SER A 1 688 ? 5.298 14.024 -18.238 1.00 86.38 688 SER A C 1
ATOM 5542 O O . SER A 1 688 ? 4.182 14.447 -17.941 1.00 86.38 688 SER A O 1
ATOM 5544 N N . CYS A 1 689 ? 6.243 14.820 -18.746 1.00 89.44 689 CYS A N 1
ATOM 5545 C CA . CYS A 1 689 ? 6.061 16.246 -19.024 1.00 89.44 689 CYS A CA 1
ATOM 5546 C C . CYS A 1 689 ? 4.929 16.477 -20.038 1.00 89.44 689 CYS A C 1
ATOM 5548 O O . CYS A 1 689 ? 3.971 17.197 -19.755 1.00 89.44 689 CYS A O 1
ATOM 5550 N N . VAL A 1 690 ? 4.964 15.798 -21.189 1.00 89.56 690 VAL A N 1
ATOM 5551 C CA . VAL A 1 690 ? 3.921 15.924 -22.216 1.00 89.56 690 VAL A CA 1
ATOM 5552 C C . VAL A 1 690 ? 2.573 15.403 -21.714 1.00 89.56 690 VAL A C 1
ATOM 5554 O O . VAL A 1 690 ? 1.544 16.007 -22.007 1.00 89.56 690 VAL A O 1
ATOM 5557 N N . GLN A 1 691 ? 2.550 14.338 -20.912 1.00 90.25 691 GLN A N 1
ATOM 5558 C CA . GLN A 1 691 ? 1.322 13.826 -20.302 1.00 90.25 691 GLN A CA 1
ATOM 5559 C C . GLN A 1 691 ? 0.669 14.871 -19.384 1.00 90.25 691 GLN A C 1
ATOM 5561 O O . GLN A 1 691 ? -0.551 15.050 -19.430 1.00 90.25 691 GLN A O 1
ATOM 5566 N N . ASN A 1 692 ? 1.470 15.620 -18.619 1.00 88.19 692 ASN A N 1
ATOM 5567 C CA . ASN A 1 692 ? 0.988 16.745 -17.817 1.00 88.19 692 ASN A CA 1
ATOM 5568 C C . ASN A 1 692 ? 0.448 17.881 -18.699 1.00 88.19 692 ASN A C 1
ATOM 5570 O O . ASN A 1 692 ? -0.635 18.404 -18.435 1.00 88.19 692 ASN A O 1
ATOM 5574 N N . LEU A 1 693 ? 1.139 18.232 -19.788 1.00 87.62 693 LEU A N 1
ATOM 5575 C CA . LEU A 1 693 ? 0.658 19.247 -20.738 1.00 87.62 693 LEU A CA 1
ATOM 5576 C C . LEU A 1 693 ? -0.675 18.849 -21.395 1.00 87.62 693 LEU A C 1
ATOM 5578 O O . LEU A 1 693 ? -1.534 19.703 -21.625 1.00 87.62 693 LEU A O 1
ATOM 5582 N N . VAL A 1 694 ? -0.874 17.554 -21.653 1.00 88.06 694 VAL A N 1
ATOM 5583 C CA . VAL A 1 694 ? -2.137 16.996 -22.159 1.00 88.06 694 VAL A CA 1
ATOM 5584 C C . VAL A 1 694 ? -3.237 17.065 -21.102 1.00 88.06 694 VAL A C 1
ATOM 5586 O O . VAL A 1 694 ? -4.358 17.466 -21.415 1.00 88.06 694 VAL A O 1
ATOM 5589 N N . TYR A 1 695 ? -2.928 16.749 -19.842 1.00 84.75 695 TYR A N 1
ATOM 5590 C CA . TYR A 1 695 ? -3.877 16.854 -18.727 1.00 84.75 695 TYR A CA 1
ATOM 5591 C C . TYR A 1 695 ? -4.422 18.279 -18.547 1.00 84.75 695 TYR A C 1
ATOM 5593 O O . TYR A 1 695 ? -5.630 18.472 -18.371 1.00 84.75 695 TYR A O 1
ATOM 5601 N N . TYR A 1 696 ? -3.547 19.283 -18.647 1.00 80.50 696 TYR A N 1
ATOM 5602 C CA . TYR A 1 696 ? -3.931 20.693 -18.556 1.00 80.50 696 TYR A CA 1
ATOM 5603 C C . TYR A 1 696 ? -4.561 21.249 -19.843 1.00 80.50 696 TYR A C 1
ATOM 5605 O O . TYR A 1 696 ? -5.050 22.377 -19.838 1.00 80.50 696 TYR A O 1
ATOM 5613 N N . GLY A 1 697 ? -4.607 20.466 -20.927 1.00 81.25 697 GLY A N 1
ATOM 5614 C CA . GLY A 1 697 ? -5.180 20.886 -22.207 1.00 81.25 697 GLY A CA 1
ATOM 5615 C C . GLY A 1 697 ? -4.328 21.908 -22.964 1.00 81.25 697 GLY A C 1
ATOM 5616 O O . GLY A 1 697 ? -4.847 22.609 -23.825 1.00 81.25 697 GLY A O 1
ATOM 5617 N N . VAL A 1 698 ? -3.034 21.996 -22.650 1.00 85.50 698 VAL A N 1
ATOM 5618 C CA . VAL A 1 698 ? -2.071 22.850 -23.364 1.00 85.50 698 VAL A CA 1
ATOM 5619 C C . VAL A 1 698 ? -1.683 22.198 -24.693 1.00 85.50 698 VAL A C 1
ATOM 5621 O O . VAL A 1 698 ? -1.566 22.860 -25.728 1.00 85.50 698 VAL A O 1
ATOM 5624 N N . VAL A 1 699 ? -1.526 20.874 -24.666 1.00 88.06 699 VAL A N 1
ATOM 5625 C CA . VAL A 1 699 ? -1.075 20.050 -25.788 1.00 88.06 699 VAL A CA 1
ATOM 5626 C C . VAL A 1 699 ? -2.103 18.961 -26.097 1.00 88.06 699 VAL A C 1
ATOM 5628 O O . VAL A 1 699 ? -2.742 18.408 -25.207 1.00 88.06 699 VAL A O 1
ATOM 5631 N N . SER A 1 700 ? -2.252 18.627 -27.375 1.00 88.56 700 SER A N 1
ATOM 5632 C CA . SER A 1 700 ? -2.957 17.444 -27.865 1.00 88.56 700 SER A CA 1
ATOM 5633 C C . SER A 1 700 ? -1.960 16.454 -28.471 1.00 88.56 700 SER A C 1
ATOM 5635 O O . SER A 1 700 ? -0.903 16.857 -28.952 1.00 88.56 700 SER A O 1
ATOM 5637 N N . LEU A 1 701 ? -2.286 15.162 -28.469 1.00 90.25 701 LEU A N 1
ATOM 5638 C CA . LEU A 1 701 ? -1.461 14.121 -29.084 1.00 90.25 701 LEU A CA 1
ATOM 5639 C C . LEU A 1 701 ? -2.072 13.711 -30.418 1.00 90.25 701 LEU A C 1
ATOM 5641 O O . LEU A 1 701 ? -3.242 13.329 -30.483 1.00 90.25 701 LEU A O 1
ATOM 5645 N N . ILE A 1 702 ? -1.263 13.743 -31.471 1.00 90.50 702 ILE A N 1
ATOM 5646 C CA . ILE A 1 702 ? -1.639 13.262 -32.799 1.00 90.50 702 ILE A CA 1
ATOM 5647 C C . ILE A 1 702 ? -0.739 12.090 -33.226 1.00 90.50 702 ILE A C 1
ATOM 5649 O O . ILE A 1 702 ? 0.395 11.970 -32.754 1.00 90.50 702 ILE A O 1
ATOM 5653 N N . PRO A 1 703 ? -1.213 11.205 -34.122 1.00 86.75 703 PRO A N 1
ATOM 5654 C CA . PRO A 1 703 ? -0.380 10.153 -34.696 1.00 86.75 703 PRO A CA 1
ATOM 5655 C C . PRO A 1 703 ? 0.742 10.740 -35.559 1.00 86.75 703 PRO A C 1
ATOM 5657 O O . PRO A 1 703 ? 0.521 11.715 -36.283 1.00 86.75 703 PRO A O 1
ATOM 5660 N N . ILE A 1 704 ? 1.912 10.096 -35.556 1.00 86.06 704 ILE A N 1
ATOM 5661 C CA . ILE A 1 704 ? 3.022 10.451 -36.446 1.00 86.06 704 ILE A CA 1
ATOM 5662 C C . ILE A 1 704 ? 2.596 10.411 -37.918 1.00 86.06 704 ILE A C 1
ATOM 5664 O O . ILE A 1 704 ? 1.954 9.467 -38.385 1.00 86.06 704 ILE A O 1
ATOM 5668 N N . PHE A 1 705 ? 2.966 11.447 -38.670 1.00 86.56 705 PHE A N 1
ATOM 5669 C CA . PHE A 1 705 ? 2.727 11.500 -40.107 1.00 86.56 705 PHE A CA 1
ATOM 5670 C C . PHE A 1 705 ? 3.725 10.607 -40.853 1.00 86.56 705 PHE A C 1
ATOM 5672 O O . PHE A 1 705 ? 4.934 10.829 -40.792 1.00 86.56 705 PHE A O 1
ATOM 5679 N N . GLN A 1 706 ? 3.216 9.651 -41.630 1.00 83.81 706 GLN A N 1
ATOM 5680 C CA . GLN A 1 706 ? 3.992 8.885 -42.605 1.00 83.81 706 GLN A CA 1
ATOM 5681 C C . GLN A 1 706 ? 3.199 8.754 -43.908 1.00 83.81 706 GLN A C 1
ATOM 5683 O O . GLN A 1 706 ? 1.970 8.712 -43.904 1.00 83.81 706 GLN A O 1
ATOM 5688 N N . TYR A 1 707 ? 3.892 8.660 -45.042 1.00 84.25 707 TYR A N 1
ATOM 5689 C CA . TYR A 1 707 ? 3.234 8.519 -46.346 1.00 84.25 707 TYR A CA 1
ATOM 5690 C C . TYR A 1 707 ? 2.530 7.163 -46.527 1.00 84.25 707 TYR A C 1
ATOM 5692 O O . TYR A 1 707 ? 1.552 7.082 -47.266 1.00 84.25 707 TYR A O 1
ATOM 5700 N N . SER A 1 708 ? 2.983 6.124 -45.824 1.00 82.00 708 SER A N 1
ATOM 5701 C CA . SER A 1 708 ? 2.349 4.798 -45.741 1.00 82.00 708 SER A CA 1
ATOM 5702 C C . SER A 1 708 ? 1.048 4.796 -44.926 1.00 82.00 708 SER A C 1
ATOM 5704 O O . SER A 1 708 ? 0.304 3.813 -44.944 1.00 82.00 708 SER A O 1
ATOM 5706 N N . ASN A 1 709 ? 0.740 5.886 -44.217 1.00 87.75 709 ASN A N 1
ATOM 5707 C CA . ASN A 1 709 ? -0.454 5.971 -43.394 1.00 87.75 709 ASN A CA 1
ATOM 5708 C C . ASN A 1 709 ? -1.732 6.008 -44.244 1.00 87.75 709 ASN A C 1
ATOM 5710 O O . ASN A 1 709 ? -1.804 6.646 -45.291 1.00 87.75 709 ASN A O 1
ATOM 5714 N N . VAL A 1 710 ? -2.772 5.371 -43.720 1.00 89.06 710 VAL A N 1
ATOM 5715 C CA . VAL A 1 710 ? -4.162 5.415 -44.172 1.00 89.06 710 VAL A CA 1
ATOM 5716 C C . VAL A 1 710 ? -4.995 6.209 -43.166 1.00 89.06 710 VAL A C 1
ATOM 5718 O O . VAL A 1 710 ? -4.885 6.024 -41.947 1.00 89.06 710 VAL A O 1
ATOM 5721 N N . TYR A 1 711 ? -5.851 7.079 -43.685 1.00 91.75 711 TYR A N 1
ATOM 5722 C CA . TYR A 1 711 ? -6.808 7.859 -42.908 1.00 91.75 711 TYR A CA 1
ATOM 5723 C C . TYR A 1 711 ? -8.202 7.685 -43.506 1.00 91.75 711 TYR A C 1
ATOM 5725 O O . TYR A 1 711 ? -8.346 7.410 -44.697 1.00 91.75 711 TYR A O 1
ATOM 5733 N N . ALA A 1 712 ? -9.226 7.849 -42.676 1.00 91.12 712 ALA A N 1
ATOM 5734 C CA . ALA A 1 712 ? -10.619 7.795 -43.098 1.00 91.12 712 ALA A CA 1
ATOM 5735 C C . ALA A 1 712 ? -11.373 9.037 -42.618 1.00 91.12 712 ALA A C 1
ATOM 5737 O O . ALA A 1 712 ? -11.190 9.475 -41.479 1.00 91.12 712 ALA A O 1
ATOM 5738 N N . GLY A 1 713 ? -12.232 9.586 -43.477 1.00 90.00 713 GLY A N 1
ATOM 5739 C CA . GLY A 1 713 ? -13.135 10.676 -43.110 1.00 90.00 713 GLY A CA 1
ATOM 5740 C C . GLY A 1 713 ? -14.121 10.275 -42.009 1.00 90.00 713 GLY A C 1
ATOM 5741 O O . GLY A 1 713 ? -14.664 9.169 -42.011 1.00 90.00 713 GLY A O 1
ATOM 5742 N N . THR A 1 714 ? -14.370 11.185 -41.070 1.00 89.94 714 THR A N 1
ATOM 5743 C CA . THR A 1 714 ? -15.379 11.030 -40.016 1.00 89.94 714 THR A CA 1
ATOM 5744 C C . THR A 1 714 ? -16.660 11.795 -40.383 1.00 89.94 714 THR A C 1
ATOM 5746 O O . THR A 1 714 ? -16.630 12.702 -41.222 1.00 89.94 714 THR A O 1
ATOM 5749 N N . PRO A 1 715 ? -17.797 11.534 -39.708 1.00 87.56 715 PRO A N 1
ATOM 5750 C CA . PRO A 1 715 ? -19.008 12.338 -39.886 1.00 87.56 715 PRO A CA 1
ATOM 5751 C C . PRO A 1 715 ? -18.816 13.836 -39.584 1.00 87.56 715 PRO A C 1
ATOM 5753 O O . PRO A 1 715 ? -19.607 14.660 -40.043 1.00 87.56 715 PRO A O 1
ATOM 5756 N N . GLN A 1 716 ? -17.766 14.212 -38.838 1.00 86.75 716 GLN A N 1
ATOM 5757 C CA . GLN A 1 716 ? -17.475 15.611 -38.520 1.00 86.75 716 GLN A CA 1
ATOM 5758 C C . GLN A 1 716 ? -16.996 16.410 -39.734 1.00 86.75 716 GLN A C 1
ATOM 5760 O O . GLN A 1 716 ? -17.103 17.634 -39.716 1.00 86.75 716 GLN A O 1
ATOM 5765 N N . LEU A 1 717 ? -16.551 15.746 -40.807 1.00 88.75 717 LEU A N 1
ATOM 5766 C CA . LEU A 1 717 ? -16.181 16.401 -42.063 1.00 88.75 717 LEU A CA 1
ATOM 5767 C C . LEU A 1 717 ? -17.342 17.226 -42.655 1.00 88.75 717 LEU A C 1
ATOM 5769 O O . LEU A 1 717 ? -17.105 18.232 -43.319 1.00 88.75 717 LEU A O 1
ATOM 5773 N N . ARG A 1 718 ? -18.601 16.875 -42.347 1.00 87.12 718 ARG A N 1
ATOM 5774 C CA . ARG A 1 718 ? -19.778 17.676 -42.723 1.00 87.12 718 ARG A CA 1
ATOM 5775 C C . ARG A 1 718 ? -19.724 19.097 -42.149 1.00 87.12 718 ARG A C 1
ATOM 5777 O O . ARG A 1 718 ? -20.038 20.047 -42.856 1.00 87.12 718 ARG A O 1
ATOM 5784 N N . LYS A 1 719 ? -19.243 19.260 -40.911 1.00 88.06 719 LYS A N 1
ATOM 5785 C CA . LYS A 1 719 ? -19.119 20.577 -40.262 1.00 88.06 719 LYS A CA 1
ATOM 5786 C C . LYS A 1 719 ? -18.169 21.501 -41.025 1.00 88.06 719 LYS A C 1
ATOM 5788 O O . LYS A 1 719 ? -18.395 22.705 -41.066 1.00 88.06 719 LYS A O 1
ATOM 5793 N N . LEU A 1 720 ? -17.126 20.941 -41.643 1.00 88.88 720 LEU A N 1
ATOM 5794 C CA . LEU A 1 720 ? -16.200 21.692 -42.492 1.00 88.88 720 LEU A CA 1
ATOM 5795 C C . LEU A 1 720 ? -16.877 22.172 -43.786 1.00 88.88 720 LEU A C 1
ATOM 5797 O O . LEU A 1 720 ? -16.566 23.255 -44.268 1.00 88.88 720 LEU A O 1
ATOM 5801 N N . ALA A 1 721 ? -17.818 21.404 -44.340 1.00 86.44 721 ALA A N 1
ATOM 5802 C CA . ALA A 1 721 ? -18.571 21.810 -45.528 1.00 86.44 721 ALA A CA 1
ATOM 5803 C C . ALA A 1 721 ? -19.582 22.937 -45.239 1.00 86.44 721 ALA A C 1
ATOM 5805 O O . ALA A 1 721 ? -19.815 23.774 -46.105 1.00 86.44 721 ALA A O 1
ATOM 5806 N N . GLU A 1 722 ? -20.153 22.976 -44.032 1.00 89.12 722 GLU A N 1
ATOM 5807 C CA . GLU A 1 722 ? -21.222 23.916 -43.657 1.00 89.12 722 GLU A CA 1
ATOM 5808 C C . GLU A 1 722 ? -20.704 25.231 -43.037 1.00 89.12 722 GLU A C 1
ATOM 5810 O O . GLU A 1 722 ? -21.337 26.274 -43.186 1.00 89.12 722 GLU A O 1
ATOM 5815 N N . ASN A 1 723 ? -19.559 25.218 -42.343 1.00 91.75 723 ASN A N 1
ATOM 5816 C CA . ASN A 1 723 ? -19.075 26.374 -41.580 1.00 91.75 723 ASN A CA 1
ATOM 5817 C C . ASN A 1 723 ? -17.993 27.181 -42.324 1.00 91.75 723 ASN A C 1
ATOM 5819 O O . ASN A 1 723 ? -16.825 26.793 -42.348 1.00 91.75 723 ASN A O 1
ATOM 5823 N N . SER A 1 724 ? -18.353 28.363 -42.837 1.00 89.44 724 SER A N 1
ATOM 5824 C CA . SER A 1 724 ? -17.440 29.243 -43.590 1.00 89.44 724 SER A CA 1
ATOM 5825 C C . SER A 1 724 ? -16.228 29.752 -42.792 1.00 89.44 724 SER A C 1
ATOM 5827 O O . SER A 1 724 ? -15.181 30.001 -43.391 1.00 89.44 724 SER A O 1
ATOM 5829 N N . ALA A 1 725 ? -16.326 29.909 -41.467 1.00 89.38 725 ALA A N 1
ATOM 5830 C CA . ALA A 1 725 ? -15.194 30.348 -40.644 1.00 89.38 725 ALA A CA 1
ATOM 5831 C C . ALA A 1 725 ? -14.146 29.233 -40.510 1.00 89.38 725 ALA A C 1
ATOM 5833 O O . ALA A 1 725 ? -12.949 29.468 -40.669 1.00 89.38 725 ALA A O 1
ATOM 5834 N N . LEU A 1 726 ? -14.614 27.998 -40.317 1.00 88.19 726 LEU A N 1
ATOM 5835 C CA . LEU A 1 726 ? -13.772 26.805 -40.220 1.00 88.19 726 LEU A CA 1
ATOM 5836 C C . LEU A 1 726 ? -13.076 26.479 -41.550 1.00 88.19 726 LEU A C 1
ATOM 5838 O O . LEU A 1 726 ? -11.950 25.987 -41.562 1.00 88.19 726 LEU A O 1
ATOM 5842 N N . GLN A 1 727 ? -13.722 26.788 -42.679 1.00 90.88 727 GLN A N 1
ATOM 5843 C CA . GLN A 1 727 ? -13.112 26.685 -44.009 1.00 90.88 727 GLN A CA 1
ATOM 5844 C C . GLN A 1 727 ? -11.932 27.640 -44.163 1.00 90.88 727 GLN A C 1
ATOM 5846 O O . GLN A 1 727 ? -10.875 27.230 -44.639 1.00 90.88 727 GLN A O 1
ATOM 5851 N N . LYS A 1 728 ? -12.094 28.896 -43.732 1.00 88.38 728 LYS A N 1
ATOM 5852 C CA . LYS A 1 728 ? -11.030 29.902 -43.786 1.00 88.38 728 LYS A CA 1
ATOM 5853 C C . LYS A 1 728 ? -9.842 29.508 -42.902 1.00 88.38 728 LYS A C 1
ATOM 5855 O O . LYS A 1 728 ? -8.719 29.480 -43.396 1.00 88.38 728 LYS A O 1
ATOM 5860 N N . GLU A 1 729 ? -10.109 29.096 -41.660 1.00 89.38 729 GLU A N 1
ATOM 5861 C CA . GLU A 1 729 ? -9.092 28.570 -40.733 1.00 89.38 729 GLU A CA 1
ATOM 5862 C C . GLU A 1 729 ? -8.342 27.372 -41.345 1.00 89.38 729 GLU A C 1
ATOM 5864 O O . GLU A 1 729 ? -7.112 27.317 -41.328 1.00 89.38 729 GLU A O 1
ATOM 5869 N N . CYS A 1 730 ? -9.075 26.437 -41.962 1.00 89.19 730 CYS A N 1
ATOM 5870 C CA . CYS A 1 730 ? -8.485 25.279 -42.627 1.00 89.19 730 CYS A CA 1
ATOM 5871 C C . CYS A 1 730 ? -7.552 25.690 -43.771 1.00 89.19 730 CYS A C 1
ATOM 5873 O O . CYS A 1 730 ? -6.452 25.158 -43.873 1.00 89.19 730 CYS A O 1
ATOM 5875 N N . ILE A 1 731 ? -7.975 26.605 -44.645 1.00 90.50 731 ILE A N 1
ATOM 5876 C CA . ILE A 1 731 ? -7.191 27.035 -45.813 1.00 90.50 731 ILE A CA 1
ATOM 5877 C C . ILE A 1 731 ? -5.901 27.730 -45.376 1.00 90.50 731 ILE A C 1
ATOM 5879 O O . ILE A 1 731 ? -4.841 27.457 -45.942 1.00 90.50 731 ILE A O 1
ATOM 5883 N N . GLU A 1 732 ? -5.981 28.598 -44.368 1.00 89.06 732 GLU A N 1
ATOM 5884 C CA . GLU A 1 732 ? -4.826 29.307 -43.814 1.00 89.06 732 GLU A CA 1
ATOM 5885 C C . GLU A 1 732 ? -3.809 28.328 -43.214 1.00 89.06 732 GLU A C 1
ATOM 5887 O O . GLU A 1 732 ? -2.616 28.422 -43.511 1.00 89.06 732 GLU A O 1
ATOM 5892 N N . TYR A 1 733 ? -4.280 27.332 -42.455 1.00 87.31 733 TYR A N 1
ATOM 5893 C CA . TYR A 1 733 ? -3.417 26.336 -41.821 1.00 87.31 733 TYR A CA 1
ATOM 5894 C C . TYR A 1 733 ? -2.737 25.405 -42.835 1.00 87.31 733 TYR A C 1
ATOM 5896 O O . TYR A 1 733 ? -1.539 25.133 -42.738 1.00 87.31 733 TYR A O 1
ATOM 5904 N N . VAL A 1 734 ? -3.481 24.913 -43.830 1.00 89.50 734 VAL A N 1
ATOM 5905 C CA . VAL A 1 734 ? -2.979 23.911 -44.792 1.00 89.50 734 VAL A CA 1
ATOM 5906 C C . VAL A 1 734 ? -2.211 24.524 -45.962 1.00 89.50 734 VAL A C 1
ATOM 5908 O O . VAL A 1 734 ? -1.635 23.793 -46.770 1.00 89.50 734 VAL A O 1
ATOM 5911 N N . SER A 1 735 ? -2.184 25.852 -46.079 1.00 88.62 735 SER A N 1
ATOM 5912 C CA . SER A 1 735 ? -1.472 26.531 -47.157 1.00 88.62 735 SER A CA 1
ATOM 5913 C C . SER A 1 735 ? 0.048 26.368 -47.044 1.00 88.62 735 SER A C 1
ATOM 5915 O O . SER A 1 735 ? 0.634 26.464 -45.962 1.00 88.62 735 SER A O 1
ATOM 5917 N N . LYS A 1 736 ? 0.724 26.188 -48.189 1.00 83.75 736 LYS A N 1
ATOM 5918 C CA . LYS A 1 736 ? 2.193 26.313 -48.269 1.00 83.75 736 LYS A CA 1
ATOM 5919 C C . LYS A 1 736 ? 2.670 27.757 -48.101 1.00 83.75 736 LYS A C 1
ATOM 5921 O O . LYS A 1 736 ? 3.776 27.972 -47.620 1.00 83.75 736 LYS A O 1
ATOM 5926 N N . SER A 1 737 ? 1.859 28.736 -48.504 1.00 81.62 737 SER A N 1
ATOM 5927 C CA . SER A 1 737 ? 2.174 30.162 -48.387 1.00 81.62 737 SER A CA 1
ATOM 5928 C C . SER A 1 737 ? 0.905 30.982 -48.190 1.00 81.62 737 SER A C 1
ATOM 5930 O O . SER A 1 737 ? -0.028 30.907 -48.991 1.00 81.62 737 SER A O 1
ATOM 5932 N N . LEU A 1 738 ? 0.884 31.823 -47.157 1.00 77.00 738 LEU A N 1
ATOM 5933 C CA . LEU A 1 738 ? -0.252 32.703 -46.858 1.00 77.00 738 LEU A CA 1
ATOM 5934 C C . LEU A 1 738 ? -0.528 33.726 -47.974 1.00 77.00 738 LEU A C 1
ATOM 5936 O O . LEU A 1 738 ? -1.641 34.224 -48.085 1.00 77.00 738 LEU A O 1
ATOM 5940 N N . ARG A 1 739 ? 0.454 34.003 -48.846 1.00 79.19 739 ARG A N 1
ATOM 5941 C CA . ARG A 1 739 ? 0.291 34.913 -49.995 1.00 79.19 739 ARG A CA 1
ATOM 5942 C C . ARG A 1 739 ? -0.544 34.304 -51.127 1.00 79.19 739 ARG A C 1
ATOM 5944 O O . ARG A 1 739 ? -1.148 35.035 -51.906 1.00 79.19 739 ARG A O 1
ATOM 5951 N N . HIS A 1 740 ? -0.577 32.974 -51.232 1.00 81.31 740 HIS A N 1
ATOM 5952 C CA . HIS A 1 740 ? -1.240 32.245 -52.315 1.00 81.31 740 HIS A CA 1
ATOM 5953 C C . HIS A 1 740 ? -1.969 31.002 -51.775 1.00 81.31 740 HIS A C 1
ATOM 5955 O O . HIS A 1 740 ? -1.477 29.884 -51.956 1.00 81.31 740 HIS A O 1
ATOM 5961 N N . PRO A 1 741 ? -3.134 31.176 -51.122 1.00 85.75 741 PRO A N 1
ATOM 5962 C CA . PRO A 1 741 ? -3.855 30.075 -50.492 1.00 85.75 741 PRO A CA 1
ATOM 5963 C C . PRO A 1 741 ? -4.405 29.053 -51.508 1.00 85.75 741 PRO A C 1
ATOM 5965 O O . PRO A 1 741 ? -4.677 29.406 -52.663 1.00 85.75 741 PRO A O 1
ATOM 5968 N N . PRO A 1 742 ? -4.575 27.782 -51.097 1.00 89.00 742 PRO A N 1
ATOM 5969 C CA . PRO A 1 742 ? -5.223 26.754 -51.905 1.00 89.00 742 PRO A CA 1
ATOM 5970 C C . PRO A 1 742 ? -6.739 26.984 -52.010 1.00 89.00 742 PRO A C 1
ATOM 5972 O O . PRO A 1 742 ? -7.355 27.622 -51.157 1.00 89.00 742 PRO A O 1
ATOM 5975 N N . ASN A 1 743 ? -7.365 26.418 -53.044 1.00 89.38 743 ASN A N 1
ATOM 5976 C CA . ASN A 1 743 ? -8.822 26.434 -53.171 1.00 89.38 743 ASN A CA 1
ATOM 5977 C C . ASN A 1 743 ? -9.451 25.424 -52.194 1.00 89.38 743 ASN A C 1
ATOM 5979 O O . ASN A 1 743 ? -9.046 24.259 -52.159 1.00 89.38 743 ASN A O 1
ATOM 5983 N N . PHE A 1 744 ? -10.484 25.843 -51.456 1.00 90.06 744 PHE A N 1
ATOM 5984 C CA . PHE A 1 744 ? -11.232 24.974 -50.544 1.00 90.06 744 PHE A CA 1
ATOM 5985 C C . PHE A 1 744 ? -11.730 23.691 -51.216 1.00 90.06 744 PHE A C 1
ATOM 5987 O O . PHE A 1 744 ? -11.660 22.619 -50.622 1.00 90.06 744 PHE A O 1
ATOM 5994 N N . LYS A 1 745 ? -12.181 23.771 -52.476 1.00 89.50 745 LYS A N 1
ATOM 5995 C CA . LYS A 1 745 ? -12.668 22.602 -53.223 1.00 89.50 745 LYS A CA 1
ATOM 5996 C C . LYS A 1 745 ? -11.600 21.514 -53.346 1.00 89.50 745 LYS A C 1
ATOM 5998 O O . LYS A 1 745 ? -11.915 20.335 -53.209 1.00 89.50 745 LYS A O 1
ATOM 6003 N N . ASP A 1 746 ? -10.350 21.904 -53.586 1.00 88.75 746 ASP A N 1
ATOM 6004 C CA . ASP A 1 746 ? -9.231 20.969 -53.722 1.00 88.75 746 ASP A CA 1
ATOM 6005 C C . ASP A 1 746 ? -8.844 20.369 -52.355 1.00 88.75 746 ASP A C 1
ATOM 6007 O O . ASP A 1 746 ? -8.598 19.166 -52.260 1.00 88.75 746 ASP A O 1
ATOM 6011 N N . VAL A 1 747 ? -8.886 21.172 -51.284 1.00 90.19 747 VAL A N 1
ATOM 6012 C CA . VAL A 1 747 ? -8.664 20.730 -49.891 1.00 90.19 747 VAL A CA 1
ATOM 6013 C C . VAL A 1 747 ? -9.738 19.732 -49.446 1.00 90.19 747 VAL A C 1
ATOM 6015 O O . VAL A 1 747 ? -9.427 18.645 -48.958 1.00 90.19 747 VAL A O 1
ATOM 6018 N N . PHE A 1 748 ? -11.011 20.060 -49.666 1.00 91.00 748 PHE A N 1
ATOM 6019 C CA . PHE A 1 748 ? -12.138 19.201 -49.311 1.00 91.00 748 PHE A CA 1
ATOM 6020 C C . PHE A 1 748 ? -12.142 17.907 -50.130 1.00 91.00 748 PHE A C 1
ATOM 6022 O O . PHE A 1 748 ? -12.382 16.833 -49.581 1.00 91.00 748 PHE A O 1
ATOM 6029 N N . LYS A 1 749 ? -11.802 17.978 -51.426 1.00 90.25 749 LYS A N 1
ATOM 6030 C CA . LYS A 1 749 ? -11.635 16.792 -52.279 1.00 90.25 749 LYS A CA 1
ATOM 6031 C C . LYS A 1 749 ? -10.552 15.858 -51.742 1.00 90.25 749 LYS A C 1
ATOM 6033 O O . LYS A 1 749 ? -10.721 14.643 -51.828 1.00 90.25 749 LYS A O 1
ATOM 6038 N N . PHE A 1 750 ? -9.475 16.396 -51.171 1.00 90.56 750 PHE A N 1
ATOM 6039 C CA . PHE A 1 750 ? -8.429 15.584 -50.554 1.00 90.56 750 PHE A CA 1
ATOM 6040 C C . PHE A 1 750 ? -8.956 14.834 -49.322 1.00 90.56 750 PHE A C 1
ATOM 6042 O O . PHE A 1 750 ? -8.798 13.618 -49.257 1.00 90.56 750 PHE A O 1
ATOM 6049 N N . TYR A 1 751 ? -9.662 15.510 -48.406 1.00 91.88 751 TYR A N 1
ATOM 6050 C CA . TYR A 1 751 ? -10.297 14.849 -47.254 1.00 91.88 751 TYR A CA 1
ATOM 6051 C C . TYR A 1 751 ? -11.346 13.811 -47.665 1.00 91.88 751 TYR A C 1
ATOM 6053 O O . TYR A 1 751 ? -11.356 12.706 -47.132 1.00 91.88 751 TYR A O 1
ATOM 6061 N N . ALA A 1 752 ? -12.196 14.130 -48.644 1.00 89.69 752 ALA A N 1
ATOM 6062 C CA . ALA A 1 752 ? -13.221 13.215 -49.146 1.00 89.69 752 ALA A CA 1
ATOM 6063 C C . ALA A 1 752 ? -12.632 11.980 -49.854 1.00 89.69 752 ALA A C 1
ATOM 6065 O O . ALA A 1 752 ? -13.287 10.945 -49.932 1.00 89.69 752 ALA A O 1
ATOM 6066 N N . SER A 1 753 ? -11.396 12.076 -50.356 1.00 89.50 753 SER A N 1
ATOM 6067 C CA . SER A 1 753 ? -10.687 10.959 -50.991 1.00 89.50 753 SER A CA 1
ATOM 6068 C C . SER A 1 753 ? -9.977 10.044 -49.983 1.00 89.50 753 SER A C 1
ATOM 6070 O O . SER A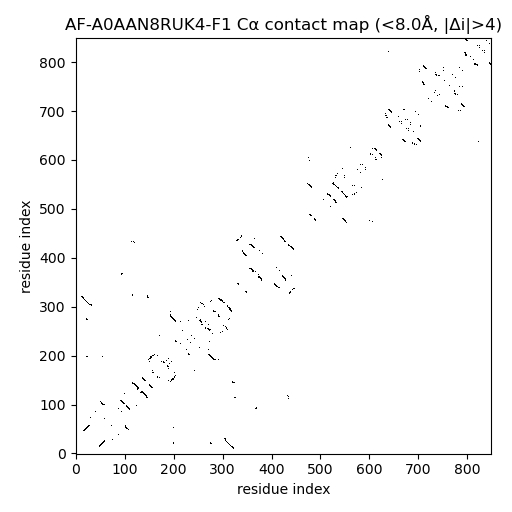 1 753 ? -9.455 9.004 -50.383 1.00 89.50 753 SER A O 1
ATOM 6072 N N . MET A 1 754 ? -9.945 10.404 -48.692 1.00 90.81 754 MET A N 1
ATOM 6073 C CA . MET A 1 754 ? -9.375 9.567 -47.634 1.00 90.81 754 MET A CA 1
ATOM 6074 C C . MET A 1 754 ? -10.350 8.448 -47.260 1.00 90.81 754 MET A C 1
ATOM 6076 O O . MET A 1 754 ? -11.296 8.637 -46.489 1.00 90.81 754 MET A O 1
ATOM 6080 N N . VAL A 1 755 ? -10.105 7.271 -47.829 1.00 86.38 755 VAL A N 1
ATOM 6081 C CA . VAL A 1 755 ? -10.883 6.051 -47.610 1.00 86.38 755 VAL A CA 1
ATOM 6082 C C . VAL A 1 755 ? -9.990 4.927 -47.096 1.00 86.38 755 VAL A C 1
ATOM 6084 O O . VAL A 1 755 ? -8.774 4.920 -47.306 1.00 86.38 755 VAL A O 1
ATOM 6087 N N . ARG A 1 756 ? -10.609 3.942 -46.437 1.00 84.75 756 ARG A N 1
ATOM 6088 C CA . ARG A 1 756 ? -9.913 2.738 -45.967 1.00 84.75 756 ARG A CA 1
ATOM 6089 C C . ARG A 1 756 ? -9.220 2.057 -47.155 1.00 84.75 756 ARG A C 1
ATOM 6091 O O . ARG A 1 756 ? -9.843 1.853 -48.192 1.00 84.75 756 ARG A O 1
ATOM 6098 N N . GLY A 1 757 ? -7.937 1.733 -47.001 1.00 79.75 757 GLY A N 1
ATOM 6099 C CA . GLY A 1 757 ? -7.134 1.046 -48.018 1.00 79.75 757 GLY A CA 1
ATOM 6100 C C . GLY A 1 757 ? -6.390 1.941 -49.017 1.00 79.75 757 GLY A C 1
ATOM 6101 O O . GLY A 1 757 ? -5.611 1.411 -49.795 1.00 79.75 757 GLY A O 1
ATOM 6102 N N . THR A 1 758 ? -6.565 3.270 -49.002 1.00 86.25 758 THR A N 1
ATOM 6103 C CA . THR A 1 758 ? -5.726 4.184 -49.807 1.00 86.25 758 THR A CA 1
ATOM 6104 C C . THR A 1 758 ? -4.721 4.907 -48.912 1.00 86.25 758 THR A C 1
ATOM 6106 O O . THR A 1 758 ? -5.116 5.551 -47.938 1.00 86.25 758 THR A O 1
ATOM 6109 N N . THR A 1 759 ? -3.427 4.824 -49.231 1.00 88.44 759 THR A N 1
ATOM 6110 C CA . THR A 1 759 ? -2.383 5.511 -48.453 1.00 88.44 759 THR A CA 1
ATOM 6111 C C . THR A 1 759 ? -2.294 6.997 -48.809 1.00 88.44 759 THR A C 1
ATOM 6113 O O . THR A 1 759 ? -2.707 7.428 -49.891 1.00 88.44 759 THR A O 1
ATOM 6116 N N . ILE A 1 760 ? -1.711 7.809 -47.921 1.00 88.00 760 ILE A N 1
ATOM 6117 C CA . ILE A 1 760 ? -1.402 9.214 -48.227 1.00 88.00 760 ILE A CA 1
ATOM 6118 C C . ILE A 1 760 ? -0.460 9.314 -49.434 1.00 88.00 760 ILE A C 1
ATOM 6120 O O . ILE A 1 760 ? -0.625 10.220 -50.249 1.00 88.00 760 ILE A O 1
ATOM 6124 N N . LYS A 1 761 ? 0.476 8.371 -49.605 1.00 86.38 761 LYS A N 1
ATOM 6125 C CA . LYS A 1 761 ? 1.347 8.285 -50.787 1.00 86.38 761 LYS A CA 1
ATOM 6126 C C . LYS A 1 761 ? 0.533 8.204 -52.081 1.00 86.38 761 LYS A C 1
ATOM 6128 O O . LYS A 1 761 ? 0.754 9.007 -52.987 1.00 86.38 761 LYS A O 1
ATOM 6133 N N . ASP A 1 762 ? -0.445 7.303 -52.138 1.00 87.81 762 ASP A N 1
ATOM 6134 C CA . ASP A 1 762 ? -1.292 7.106 -53.324 1.00 87.81 762 ASP A CA 1
ATOM 6135 C C . ASP A 1 762 ? -2.152 8.339 -53.620 1.00 87.81 762 ASP A C 1
ATOM 6137 O O . ASP A 1 762 ? -2.334 8.726 -54.778 1.00 87.81 762 ASP A O 1
ATOM 6141 N N . LEU A 1 763 ? -2.661 8.996 -52.572 1.00 88.12 763 LEU A N 1
ATOM 6142 C CA . LEU A 1 763 ? -3.422 10.240 -52.704 1.00 88.12 763 LEU A CA 1
ATOM 6143 C C . LEU A 1 763 ? -2.554 11.396 -53.198 1.00 88.12 763 LEU A C 1
ATOM 6145 O O . LEU A 1 763 ? -2.997 12.164 -54.053 1.00 88.12 763 LEU A O 1
ATOM 6149 N N . CYS A 1 764 ? -1.318 11.507 -52.712 1.00 88.25 764 CYS A N 1
ATOM 6150 C CA . CYS A 1 764 ? -0.375 12.521 -53.170 1.00 88.25 764 CYS A CA 1
ATOM 6151 C C . CYS A 1 764 ? -0.017 12.339 -54.650 1.00 88.25 764 CYS A C 1
ATOM 6153 O O . CYS A 1 764 ? 0.031 13.331 -55.375 1.00 88.25 764 CYS A O 1
ATOM 6155 N N . ILE A 1 765 ? 0.156 11.097 -55.116 1.00 88.31 765 ILE A N 1
ATOM 6156 C CA . ILE A 1 765 ? 0.399 10.789 -56.535 1.00 88.31 765 ILE A CA 1
ATOM 6157 C C . ILE A 1 765 ? -0.823 11.162 -57.387 1.00 88.31 765 ILE A C 1
ATOM 6159 O O . ILE A 1 765 ? -0.685 11.80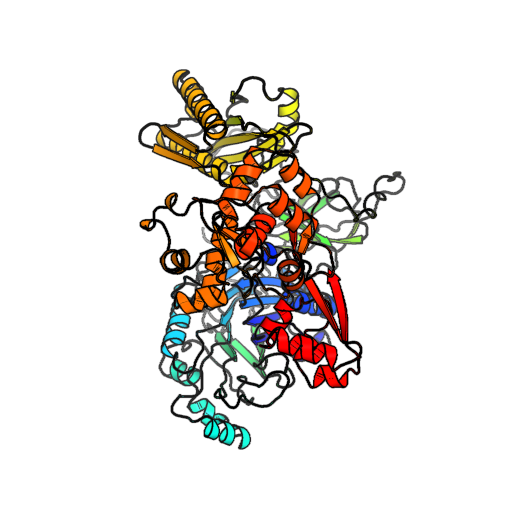0 -58.428 1.00 88.31 765 ILE A O 1
ATOM 6163 N N . ARG A 1 766 ? -2.032 10.813 -56.930 1.00 87.38 766 ARG A N 1
ATOM 6164 C CA . ARG A 1 766 ? -3.278 11.014 -57.687 1.00 87.38 766 ARG A CA 1
ATOM 6165 C C . ARG A 1 766 ? -3.734 12.472 -57.754 1.00 87.38 766 ARG A C 1
ATOM 6167 O O . ARG A 1 766 ? -4.247 12.909 -58.780 1.00 87.38 766 ARG A O 1
ATOM 6174 N N . LEU A 1 767 ? -3.629 13.203 -56.645 1.00 86.62 767 LEU A N 1
ATOM 6175 C CA . LEU A 1 767 ? -4.195 14.549 -56.494 1.00 86.62 767 LEU A CA 1
ATOM 6176 C C . LEU A 1 767 ? -3.147 15.665 -56.572 1.00 86.62 767 LEU A C 1
ATOM 6178 O O . LEU A 1 767 ? -3.528 16.828 -56.688 1.00 86.62 767 LEU A O 1
ATOM 6182 N N . ASN A 1 768 ? -1.856 15.322 -56.517 1.00 87.88 768 ASN A N 1
ATOM 6183 C CA . ASN A 1 768 ? -0.719 16.239 -56.597 1.00 87.88 768 ASN A CA 1
ATOM 6184 C C . ASN A 1 768 ? -0.904 17.520 -55.745 1.00 87.88 768 ASN A C 1
ATOM 6186 O O . ASN A 1 768 ? -1.054 18.622 -56.293 1.00 87.88 768 ASN A O 1
ATOM 6190 N N . PRO A 1 769 ? -0.881 17.409 -54.401 1.00 85.94 769 PRO A N 1
ATOM 6191 C CA . PRO A 1 769 ? -1.143 18.532 -53.493 1.00 85.94 769 PRO A CA 1
ATOM 6192 C C . PRO A 1 769 ? -0.151 19.692 -53.673 1.00 85.94 769 PRO A C 1
ATOM 6194 O O . PRO A 1 769 ? -0.518 20.853 -53.480 1.00 85.94 769 PRO A O 1
ATOM 6197 N N . HIS A 1 770 ? 1.073 19.406 -54.135 1.00 82.75 770 HIS A N 1
ATOM 6198 C CA . HIS A 1 770 ? 2.080 20.417 -54.465 1.00 82.75 770 HIS A CA 1
ATOM 6199 C C . HIS A 1 770 ? 1.602 21.381 -55.554 1.00 82.75 770 HIS A C 1
ATOM 6201 O O . HIS A 1 770 ? 1.674 22.594 -55.360 1.00 82.75 770 HIS A O 1
ATOM 6207 N N . SER A 1 771 ? 1.055 20.857 -56.655 1.00 85.31 771 SER A N 1
ATOM 6208 C CA . SER A 1 771 ? 0.496 21.682 -57.740 1.00 85.31 771 SER A CA 1
ATOM 6209 C C . SER A 1 771 ? -0.692 22.541 -57.285 1.00 85.31 771 SER A C 1
ATOM 6211 O O . SER A 1 771 ? -0.969 23.595 -57.855 1.00 85.31 771 SER A O 1
ATOM 6213 N N . LYS A 1 772 ? -1.369 22.108 -56.215 1.00 85.75 772 LYS A N 1
ATOM 6214 C CA . LYS A 1 772 ? -2.541 22.756 -55.619 1.00 85.75 772 LYS A CA 1
ATOM 6215 C C . LYS A 1 772 ? -2.215 23.663 -54.433 1.00 85.75 772 LYS A C 1
ATOM 6217 O O . LYS A 1 772 ? -3.138 24.199 -53.830 1.00 85.75 772 LYS A O 1
ATOM 6222 N N . ARG A 1 773 ? -0.927 23.880 -54.121 1.00 88.44 773 ARG A N 1
ATOM 6223 C CA . ARG A 1 773 ? -0.446 24.744 -53.019 1.00 88.44 773 ARG A CA 1
ATOM 6224 C C . ARG A 1 773 ? -0.844 24.255 -51.614 1.00 88.44 773 ARG A C 1
ATOM 6226 O O . ARG A 1 773 ? -0.835 25.037 -50.664 1.00 88.44 773 ARG A O 1
ATOM 6233 N N . ILE A 1 774 ? -1.153 22.966 -51.472 1.00 89.94 774 ILE A N 1
ATOM 6234 C CA . ILE A 1 774 ? -1.556 22.327 -50.210 1.00 89.94 774 ILE A CA 1
ATOM 6235 C C . ILE A 1 774 ? -0.330 21.693 -49.551 1.00 89.94 774 ILE A C 1
ATOM 6237 O O . ILE A 1 774 ? 0.392 20.944 -50.202 1.00 89.94 774 ILE A O 1
ATOM 6241 N N . ASN A 1 775 ? -0.098 21.970 -48.267 1.00 89.44 775 ASN A N 1
ATOM 6242 C CA . ASN A 1 775 ? 0.873 21.253 -47.446 1.00 89.44 775 ASN A CA 1
ATOM 6243 C C . ASN A 1 775 ? 0.227 19.981 -46.883 1.00 89.44 775 ASN A C 1
ATOM 6245 O O . ASN A 1 775 ? -0.622 20.034 -45.996 1.00 89.44 775 ASN A O 1
ATOM 6249 N N . GLU A 1 776 ? 0.647 18.836 -47.406 1.00 88.06 776 GLU A N 1
ATOM 6250 C CA . GLU A 1 776 ? 0.109 17.520 -47.077 1.00 88.06 776 GLU A CA 1
ATOM 6251 C C . GLU A 1 776 ? 0.257 17.142 -45.593 1.00 88.06 776 GLU A C 1
ATOM 6253 O O . GLU A 1 776 ? -0.654 16.536 -45.027 1.00 88.06 776 GLU A O 1
ATOM 6258 N N . ARG A 1 777 ? 1.346 17.556 -44.928 1.00 88.50 777 ARG A N 1
ATOM 6259 C CA . ARG A 1 777 ? 1.557 17.285 -43.496 1.00 88.50 777 ARG A CA 1
ATOM 6260 C C . ARG A 1 777 ? 0.604 18.104 -42.630 1.00 88.50 777 ARG A C 1
ATOM 6262 O O . ARG A 1 777 ? -0.078 17.547 -41.773 1.00 88.50 777 ARG A O 1
ATOM 6269 N N . LYS A 1 778 ? 0.499 19.409 -42.908 1.00 88.50 778 LYS A N 1
ATOM 6270 C CA . LYS A 1 778 ? -0.419 20.317 -42.198 1.00 88.50 778 LYS A CA 1
ATOM 6271 C C . LYS A 1 778 ? -1.886 19.971 -42.446 1.00 88.50 778 LYS A C 1
ATOM 6273 O O . LYS A 1 778 ? -2.706 20.120 -41.548 1.00 88.50 778 LYS A O 1
ATOM 6278 N N . LEU A 1 779 ? -2.217 19.477 -43.642 1.00 90.56 779 LEU A N 1
ATOM 6279 C CA . LEU A 1 779 ? -3.552 18.973 -43.965 1.00 90.56 779 LEU A CA 1
ATOM 6280 C C . LEU A 1 779 ? -3.943 17.811 -43.044 1.00 90.56 779 LEU A C 1
ATOM 6282 O O . LEU A 1 779 ? -4.991 17.854 -42.409 1.00 90.56 779 LEU A O 1
ATOM 6286 N N . VAL A 1 780 ? -3.094 16.788 -42.933 1.00 90.56 780 VAL A N 1
ATOM 6287 C CA . VAL A 1 780 ? -3.383 15.643 -42.059 1.00 90.56 780 VAL A CA 1
ATOM 6288 C C . VAL A 1 780 ? -3.440 16.070 -40.589 1.00 90.56 780 VAL A C 1
ATOM 6290 O O . VAL A 1 780 ? -4.368 15.687 -39.881 1.00 90.56 780 VAL A O 1
ATOM 6293 N N . GLN A 1 781 ? -2.505 16.910 -40.148 1.00 89.75 781 GLN A N 1
ATOM 6294 C CA . GLN A 1 781 ? -2.452 17.453 -38.788 1.00 89.75 781 GLN A CA 1
ATOM 6295 C C . GLN A 1 781 ? -3.745 18.192 -38.406 1.00 89.75 781 GLN A C 1
ATOM 6297 O O . GLN A 1 781 ? -4.365 17.864 -37.394 1.00 89.75 781 GLN A O 1
ATOM 6302 N N . PHE A 1 782 ? -4.199 19.129 -39.245 1.00 89.56 782 PHE A N 1
ATOM 6303 C CA . PHE A 1 782 ? -5.434 19.882 -39.015 1.00 89.56 782 PHE A CA 1
ATOM 6304 C C . PHE A 1 782 ? -6.667 18.976 -39.017 1.00 89.56 782 PHE A C 1
ATOM 6306 O O . PHE A 1 782 ? -7.542 19.096 -38.159 1.00 89.56 782 PHE A O 1
ATOM 6313 N N . GLY A 1 783 ? -6.723 18.036 -39.964 1.00 89.31 783 GLY A N 1
ATOM 6314 C CA . GLY A 1 783 ? -7.824 17.093 -40.080 1.00 89.31 783 GLY A CA 1
ATOM 6315 C C . GLY A 1 783 ? -7.963 16.179 -38.863 1.00 89.31 783 GLY A C 1
ATOM 6316 O O . GLY A 1 783 ? -9.086 15.930 -38.429 1.00 89.31 783 GLY A O 1
ATOM 6317 N N . VAL A 1 784 ? -6.850 15.696 -38.303 1.00 89.75 784 VAL A N 1
ATOM 6318 C CA . VAL A 1 784 ? -6.854 14.877 -37.081 1.00 89.75 784 VAL A CA 1
ATOM 6319 C C . VAL A 1 784 ? -7.214 15.727 -35.862 1.00 89.75 784 VAL A C 1
ATOM 6321 O O . VAL A 1 784 ? -8.090 15.337 -35.095 1.00 89.75 784 VAL A O 1
ATOM 6324 N N . LEU A 1 785 ? -6.617 16.916 -35.714 1.00 87.69 785 LEU A N 1
ATOM 6325 C CA . LEU A 1 785 ? -6.846 17.800 -34.565 1.00 87.69 785 LEU A CA 1
ATOM 6326 C C . LEU A 1 785 ? -8.305 18.274 -34.460 1.00 87.69 785 LEU A C 1
ATOM 6328 O O . LEU A 1 785 ? -8.868 18.326 -33.369 1.00 87.69 785 LEU A O 1
ATOM 6332 N N . LYS A 1 786 ? -8.950 18.581 -35.591 1.00 88.44 786 LYS A N 1
ATOM 6333 C CA . LYS A 1 786 ? -10.378 18.948 -35.635 1.00 88.44 786 LYS A CA 1
ATOM 6334 C C . LYS A 1 786 ? -11.314 17.732 -35.719 1.00 88.44 786 LYS A C 1
ATOM 6336 O O . LYS A 1 786 ? -12.533 17.899 -35.743 1.00 88.44 786 LYS A O 1
ATOM 6341 N N . GLY A 1 787 ? -10.766 16.515 -35.773 1.00 88.25 787 GLY A N 1
ATOM 6342 C CA . GLY A 1 787 ? -11.521 15.262 -35.815 1.00 88.25 787 GLY A CA 1
ATOM 6343 C C . GLY A 1 787 ? -12.250 14.990 -37.133 1.00 88.25 787 GLY A C 1
ATOM 6344 O O . GLY A 1 787 ? -13.185 14.190 -37.144 1.00 88.25 787 GLY A O 1
ATOM 6345 N N . PHE A 1 788 ? -11.869 15.638 -38.237 1.00 90.50 788 PHE A N 1
ATOM 6346 C CA . PHE A 1 788 ? -12.439 15.401 -39.573 1.00 90.50 788 PHE A CA 1
ATOM 6347 C C . PHE A 1 788 ? -11.976 14.088 -40.189 1.00 90.50 788 PHE A C 1
ATOM 6349 O O . PHE A 1 788 ? -12.708 13.486 -40.973 1.00 90.50 788 PHE A O 1
ATOM 6356 N N . ILE A 1 789 ? -10.766 13.657 -39.843 1.00 91.56 789 ILE A N 1
ATOM 6357 C CA . ILE A 1 789 ? -10.197 12.383 -40.265 1.00 91.56 789 ILE A CA 1
ATOM 6358 C C . ILE A 1 789 ? -9.671 11.634 -39.050 1.00 91.56 789 ILE A C 1
ATOM 6360 O O . ILE A 1 789 ? -9.239 12.235 -38.070 1.00 91.56 789 ILE A O 1
ATOM 6364 N N . GLN A 1 790 ? -9.689 10.311 -39.134 1.00 91.19 790 GLN A N 1
ATOM 6365 C CA . GLN A 1 790 ? -9.102 9.430 -38.135 1.00 91.19 790 GLN A CA 1
ATOM 6366 C C . GLN A 1 790 ? -8.076 8.511 -38.790 1.00 91.19 790 GLN A C 1
ATOM 6368 O O . GLN A 1 790 ? -8.237 8.095 -39.942 1.00 91.19 790 GLN A O 1
ATOM 6373 N N . ARG A 1 791 ? -7.007 8.206 -38.056 1.00 89.81 791 ARG A N 1
ATOM 6374 C CA . ARG A 1 791 ? -5.990 7.242 -38.479 1.00 89.81 791 ARG A CA 1
ATOM 6375 C C . ARG A 1 791 ? -6.594 5.837 -38.457 1.00 89.81 791 ARG A C 1
ATOM 6377 O O . ARG A 1 791 ? -7.257 5.482 -37.489 1.00 89.81 791 ARG A O 1
ATOM 6384 N N . VAL A 1 792 ? -6.359 5.063 -39.515 1.00 88.50 792 VAL A N 1
ATOM 6385 C CA . VAL A 1 792 ? -6.682 3.628 -39.560 1.00 88.50 792 VAL A CA 1
ATOM 6386 C C . VAL A 1 792 ? -5.387 2.852 -39.354 1.00 88.50 792 VAL A C 1
ATOM 6388 O O . VAL A 1 792 ? -4.433 3.020 -40.125 1.00 88.50 792 VAL A O 1
ATOM 6391 N N . TYR A 1 793 ? -5.339 2.039 -38.306 1.00 86.81 793 TYR A N 1
ATOM 6392 C CA . TYR A 1 793 ? -4.141 1.318 -37.892 1.00 86.81 793 TYR A CA 1
ATOM 6393 C C . TYR A 1 793 ? -4.121 -0.098 -38.469 1.00 86.81 793 TYR A C 1
ATOM 6395 O O . TYR A 1 793 ? -5.161 -0.736 -38.649 1.00 86.81 793 TYR A O 1
ATOM 6403 N N . LYS A 1 794 ? -2.912 -0.584 -38.762 1.00 85.81 794 LYS A N 1
ATOM 6404 C CA . LYS A 1 794 ? -2.643 -1.964 -39.172 1.00 85.81 794 LYS A CA 1
ATOM 6405 C C . LYS A 1 794 ? -2.349 -2.790 -37.918 1.00 85.81 794 LYS A C 1
ATOM 6407 O O . LYS A 1 794 ? -1.463 -2.421 -37.157 1.00 85.81 794 LYS A O 1
ATOM 6412 N N . TYR A 1 795 ? -3.051 -3.897 -37.720 1.00 86.75 795 TYR A N 1
ATOM 6413 C CA . TYR A 1 795 ? -2.819 -4.869 -36.652 1.00 86.75 795 TYR A CA 1
ATOM 6414 C C . TYR A 1 795 ? -2.411 -6.196 -37.282 1.00 86.75 795 TYR A C 1
ATOM 6416 O O . TYR A 1 795 ? -3.104 -6.704 -38.162 1.00 86.75 795 TYR A O 1
ATOM 6424 N N . ILE A 1 796 ? -1.272 -6.736 -36.855 1.00 86.19 796 ILE A N 1
ATOM 6425 C CA . ILE A 1 796 ? -0.679 -7.939 -37.447 1.00 86.19 796 ILE A CA 1
ATOM 6426 C C . ILE A 1 796 ? -0.910 -9.115 -36.497 1.00 86.19 796 ILE A C 1
ATOM 6428 O O . ILE A 1 796 ? -0.642 -9.006 -35.298 1.00 86.19 796 ILE A O 1
ATOM 6432 N N . ILE A 1 797 ? -1.402 -10.229 -37.037 1.00 86.25 797 ILE A N 1
ATOM 6433 C CA . ILE A 1 797 ? -1.624 -11.486 -36.321 1.00 86.25 797 ILE A CA 1
ATOM 6434 C C . ILE A 1 797 ? -0.793 -12.581 -36.972 1.00 86.25 797 ILE A C 1
ATOM 6436 O O . ILE A 1 797 ? -0.957 -12.867 -38.155 1.00 86.25 797 ILE A O 1
ATOM 6440 N N . TYR A 1 798 ? 0.063 -13.230 -36.194 1.00 85.56 798 TYR A N 1
ATOM 6441 C CA . TYR A 1 798 ? 0.765 -14.434 -36.619 1.00 85.56 798 TYR A CA 1
ATOM 6442 C C . TYR A 1 798 ? -0.051 -15.695 -36.304 1.00 85.56 798 TYR A C 1
ATOM 6444 O O . TYR A 1 798 ? -0.446 -15.909 -35.159 1.00 85.56 798 TYR A O 1
ATOM 6452 N N . VAL A 1 799 ? -0.283 -16.539 -37.315 1.00 83.94 799 VAL A N 1
ATOM 6453 C CA . VAL A 1 799 ? -1.119 -17.761 -37.233 1.00 83.94 799 VAL A CA 1
ATOM 6454 C C . VAL A 1 799 ? -0.302 -19.044 -37.487 1.00 83.94 799 VAL A C 1
ATOM 6456 O O . VAL A 1 799 ? -0.854 -20.125 -37.654 1.00 83.94 799 VAL A O 1
ATOM 6459 N N . GLY A 1 800 ? 1.031 -18.952 -37.517 1.00 78.62 800 GLY A N 1
ATOM 6460 C CA . GLY A 1 800 ? 1.908 -20.105 -37.762 1.00 78.62 800 GLY A CA 1
ATOM 6461 C C . GLY A 1 800 ? 2.322 -20.877 -36.495 1.00 78.62 800 GLY A C 1
ATOM 6462 O O . GLY A 1 800 ? 1.729 -20.727 -35.428 1.00 78.62 800 GLY A O 1
ATOM 6463 N N . SER A 1 801 ? 3.352 -21.730 -36.609 1.00 73.75 801 SER A N 1
ATOM 6464 C CA . SER A 1 801 ? 3.792 -22.623 -35.518 1.00 73.75 801 SER A CA 1
ATOM 6465 C C . SER A 1 801 ? 4.245 -21.869 -34.259 1.00 73.75 801 SER A C 1
ATOM 6467 O O . SER A 1 801 ? 4.967 -20.868 -34.331 1.00 73.75 801 SER A O 1
ATOM 6469 N N . LYS A 1 802 ? 3.907 -22.426 -33.087 1.00 68.88 802 LYS A N 1
ATOM 6470 C CA . LYS A 1 802 ? 4.332 -21.930 -31.768 1.00 68.88 802 LYS A CA 1
ATOM 6471 C C . LYS A 1 802 ? 5.859 -21.872 -31.605 1.00 68.88 802 LYS A C 1
ATOM 6473 O O . LYS A 1 802 ? 6.339 -21.028 -30.854 1.00 68.88 802 LYS A O 1
ATOM 6478 N N . ASP A 1 803 ? 6.617 -22.658 -32.369 1.00 64.50 803 ASP A N 1
ATOM 6479 C CA . ASP A 1 803 ? 8.089 -22.674 -32.315 1.00 64.50 803 ASP A CA 1
ATOM 6480 C C . ASP A 1 803 ? 8.731 -21.379 -32.846 1.00 64.50 803 ASP A C 1
ATOM 6482 O O . ASP A 1 803 ? 9.805 -20.964 -32.404 1.00 64.50 803 ASP A O 1
ATOM 6486 N N . LYS A 1 804 ? 8.076 -20.681 -33.788 1.00 63.56 804 LYS A N 1
ATOM 6487 C CA . LYS A 1 804 ? 8.561 -19.368 -34.253 1.00 63.56 804 LYS A CA 1
ATOM 6488 C C . LYS A 1 804 ? 8.287 -18.261 -33.229 1.00 63.56 804 LYS A C 1
ATOM 6490 O O . LYS A 1 804 ? 9.088 -17.333 -33.124 1.00 63.56 804 LYS A O 1
ATOM 6495 N N . LEU A 1 805 ? 7.209 -18.371 -32.445 1.00 63.97 805 LEU A N 1
ATOM 6496 C CA . LEU A 1 805 ? 6.873 -17.427 -31.367 1.00 63.97 805 LEU A CA 1
ATOM 6497 C C . LEU A 1 805 ? 7.870 -17.506 -30.201 1.00 63.97 805 LEU A C 1
ATOM 6499 O O . LEU A 1 805 ? 8.174 -16.491 -29.566 1.00 63.97 805 LEU A O 1
ATOM 6503 N N . THR A 1 806 ? 8.407 -18.694 -29.916 1.00 61.34 806 THR A N 1
ATOM 6504 C CA . THR A 1 806 ? 9.440 -18.874 -28.889 1.00 61.34 806 THR A CA 1
ATOM 6505 C C . THR A 1 806 ? 10.790 -18.338 -29.353 1.00 61.34 806 THR A C 1
ATOM 6507 O O . THR A 1 806 ? 11.448 -17.649 -28.574 1.00 61.34 806 THR A O 1
ATOM 6510 N N . ASN A 1 807 ? 11.157 -18.564 -30.616 1.00 65.00 807 ASN A N 1
ATOM 6511 C CA . ASN A 1 807 ? 12.499 -18.263 -31.123 1.00 65.00 807 ASN A CA 1
ATOM 6512 C C . ASN A 1 807 ? 12.693 -16.830 -31.633 1.00 65.00 807 ASN A C 1
ATOM 6514 O O . ASN A 1 807 ? 13.826 -16.355 -31.650 1.00 65.00 807 ASN A O 1
ATOM 6518 N N . ASN A 1 808 ? 11.633 -16.124 -32.043 1.00 74.25 808 ASN A N 1
ATOM 6519 C CA . ASN A 1 808 ? 11.760 -14.762 -32.557 1.00 74.25 808 ASN A CA 1
ATOM 6520 C C . ASN A 1 808 ? 10.834 -13.779 -31.805 1.00 74.25 808 ASN A C 1
ATOM 6522 O O . ASN A 1 808 ? 9.608 -13.877 -31.916 1.00 74.25 808 ASN A O 1
ATOM 6526 N N . PRO A 1 809 ? 11.400 -12.809 -31.054 1.00 72.06 809 PRO A N 1
ATOM 6527 C CA . PRO A 1 809 ? 10.632 -11.898 -30.207 1.00 72.06 809 PRO A CA 1
ATOM 6528 C C . PRO A 1 809 ? 9.698 -10.977 -31.002 1.00 72.06 809 PRO A C 1
ATOM 6530 O O . PRO A 1 809 ? 8.684 -10.544 -30.464 1.00 72.06 809 PRO A O 1
ATOM 6533 N N . VAL A 1 810 ? 9.974 -10.733 -32.288 1.00 78.75 810 VAL A N 1
ATOM 6534 C CA . VAL A 1 810 ? 9.148 -9.883 -33.160 1.00 78.75 810 VAL A CA 1
ATOM 6535 C C . VAL A 1 810 ? 7.735 -10.452 -33.319 1.00 78.75 810 VAL A C 1
ATOM 6537 O O . VAL A 1 810 ? 6.752 -9.724 -33.186 1.00 78.75 810 VAL A O 1
ATOM 6540 N N . TYR A 1 811 ? 7.613 -11.769 -33.519 1.00 79.81 811 TYR A N 1
ATOM 6541 C CA . TYR A 1 811 ? 6.319 -12.429 -33.725 1.00 79.81 811 TYR A CA 1
ATOM 6542 C C . TYR A 1 811 ? 5.451 -12.436 -32.459 1.00 79.81 811 TYR A C 1
ATOM 6544 O O . TYR A 1 811 ? 4.229 -12.504 -32.561 1.00 79.81 811 TYR A O 1
ATOM 6552 N N . ARG A 1 812 ? 6.043 -12.290 -31.263 1.00 79.50 812 ARG A N 1
ATOM 6553 C CA . ARG A 1 812 ? 5.286 -12.182 -29.999 1.00 79.50 812 ARG A CA 1
ATOM 6554 C C . ARG A 1 812 ? 4.456 -10.902 -29.926 1.00 79.50 812 ARG A C 1
ATOM 6556 O O . ARG A 1 812 ? 3.403 -10.891 -29.294 1.00 79.50 812 ARG A O 1
ATOM 6563 N N . HIS A 1 813 ? 4.913 -9.839 -30.586 1.00 78.19 813 HIS A N 1
ATOM 6564 C CA . HIS A 1 813 ? 4.190 -8.572 -30.656 1.00 78.19 813 HIS A CA 1
ATOM 6565 C C . HIS A 1 813 ? 3.094 -8.573 -31.738 1.00 78.19 813 HIS A C 1
ATOM 6567 O O . HIS A 1 813 ? 2.229 -7.700 -31.707 1.00 78.19 813 HIS A O 1
ATOM 6573 N N . MET A 1 814 ? 3.076 -9.571 -32.634 1.00 83.44 814 MET A N 1
ATOM 6574 C CA . MET A 1 814 ? 2.094 -9.763 -33.713 1.00 83.44 814 MET A CA 1
ATOM 6575 C C . MET A 1 814 ? 0.908 -10.630 -33.257 1.00 83.44 814 MET A C 1
ATOM 6577 O O . MET A 1 814 ? 0.620 -11.685 -33.820 1.00 83.44 814 MET A O 1
ATOM 6581 N N . ASN A 1 815 ? 0.234 -10.202 -32.192 1.00 81.19 815 ASN A N 1
ATOM 6582 C CA . ASN A 1 815 ? -0.899 -10.904 -31.576 1.00 81.19 815 ASN A CA 1
ATOM 6583 C C . ASN A 1 815 ? -2.263 -10.250 -31.881 1.00 81.19 815 ASN A C 1
ATOM 6585 O O . ASN A 1 815 ? -3.275 -10.637 -31.303 1.00 81.19 815 ASN A O 1
ATOM 6589 N N . GLY A 1 816 ? -2.294 -9.232 -32.748 1.00 79.00 816 GLY A N 1
ATOM 6590 C CA . GLY A 1 816 ? -3.502 -8.464 -33.070 1.00 79.00 816 GLY A CA 1
ATOM 6591 C C . GLY A 1 816 ? -3.922 -7.425 -32.028 1.00 79.00 816 GLY A C 1
ATOM 6592 O O . GLY A 1 816 ? -4.901 -6.718 -32.260 1.00 79.00 816 GLY A O 1
ATOM 6593 N N . LEU A 1 817 ? -3.199 -7.303 -30.909 1.00 80.06 817 LEU A N 1
ATOM 6594 C CA . LEU A 1 817 ? -3.440 -6.280 -29.883 1.00 80.06 817 LEU A CA 1
ATOM 6595 C C . LEU A 1 817 ? -2.585 -5.028 -30.093 1.00 80.06 817 LEU A C 1
ATOM 6597 O O . LEU A 1 817 ? -3.031 -3.943 -29.732 1.00 80.06 817 LEU A O 1
ATOM 6601 N N . ASN A 1 818 ? -1.406 -5.175 -30.705 1.00 80.81 818 ASN A N 1
ATOM 6602 C CA . ASN A 1 818 ? -0.496 -4.070 -31.000 1.00 80.81 818 ASN A CA 1
ATOM 6603 C C . ASN A 1 818 ? -0.629 -3.626 -32.462 1.00 80.81 818 ASN A C 1
ATOM 6605 O O . ASN A 1 818 ? -0.690 -4.453 -33.379 1.00 80.81 818 ASN A O 1
ATOM 6609 N N . SER A 1 819 ? -0.648 -2.315 -32.679 1.00 84.50 819 SER A N 1
ATOM 6610 C CA . SER A 1 819 ? -0.579 -1.712 -34.009 1.00 84.50 819 SER A CA 1
ATOM 6611 C C . SER A 1 819 ? 0.818 -1.868 -34.624 1.00 84.50 819 SER A C 1
ATOM 6613 O O . SER A 1 819 ? 1.805 -2.087 -33.923 1.00 84.50 819 SER A O 1
ATOM 6615 N N . SER A 1 820 ? 0.927 -1.711 -35.944 1.00 80.12 820 SER A N 1
ATOM 6616 C CA . SER A 1 820 ? 2.205 -1.732 -36.669 1.00 80.12 820 SER A CA 1
ATOM 6617 C C . SER A 1 820 ? 3.233 -0.775 -36.075 1.00 80.12 820 SER A C 1
ATOM 6619 O O . SER A 1 820 ? 4.410 -1.107 -35.993 1.00 80.12 820 SER A O 1
ATOM 6621 N N . ASP A 1 821 ? 2.779 0.395 -35.631 1.00 76.88 821 ASP A N 1
ATOM 6622 C CA . ASP A 1 821 ? 3.640 1.455 -35.115 1.00 76.88 821 ASP A CA 1
ATOM 6623 C C . ASP A 1 821 ? 4.189 1.062 -33.732 1.00 76.88 821 ASP A C 1
ATOM 6625 O O . ASP A 1 821 ? 5.377 1.224 -33.461 1.00 76.88 821 ASP A O 1
ATOM 6629 N N . GLU A 1 822 ? 3.357 0.439 -32.891 1.00 78.75 822 GLU A N 1
ATOM 6630 C CA . GLU A 1 822 ? 3.766 -0.127 -31.599 1.00 78.75 822 GLU A CA 1
ATOM 6631 C C . GLU A 1 822 ? 4.729 -1.307 -31.766 1.00 78.75 822 GLU A C 1
ATOM 6633 O O . GLU A 1 822 ? 5.688 -1.421 -31.005 1.00 78.75 822 GLU A O 1
ATOM 6638 N N . ILE A 1 823 ? 4.522 -2.154 -32.780 1.00 78.81 823 ILE A N 1
ATOM 6639 C CA . ILE A 1 823 ? 5.427 -3.266 -33.101 1.00 78.81 823 ILE A CA 1
ATOM 6640 C C . ILE A 1 823 ? 6.788 -2.724 -33.547 1.00 78.81 823 ILE A C 1
ATOM 6642 O O . ILE A 1 823 ? 7.810 -3.173 -33.031 1.00 78.81 823 ILE A O 1
ATOM 6646 N N . CYS A 1 824 ? 6.825 -1.741 -34.451 1.00 76.62 824 CYS A N 1
ATOM 6647 C CA . CYS A 1 824 ? 8.065 -1.087 -34.883 1.00 76.62 824 CYS A CA 1
ATOM 6648 C C . CYS A 1 824 ? 8.816 -0.466 -33.696 1.00 76.62 824 CYS A C 1
ATOM 6650 O O . CYS A 1 824 ? 10.017 -0.682 -33.549 1.00 76.62 824 CYS A O 1
ATOM 6652 N N . CYS A 1 825 ? 8.112 0.235 -32.800 1.00 70.12 825 CYS A N 1
ATOM 6653 C CA . CYS A 1 825 ? 8.715 0.805 -31.594 1.00 70.12 825 CYS A CA 1
ATOM 6654 C C . CYS A 1 825 ? 9.247 -0.263 -30.627 1.00 70.12 825 CYS A C 1
ATOM 6656 O O . CYS A 1 825 ? 10.347 -0.110 -30.106 1.00 70.12 825 CYS A O 1
ATOM 6658 N N . ALA A 1 826 ? 8.497 -1.343 -30.391 1.00 70.94 826 ALA A N 1
ATOM 6659 C CA . ALA A 1 826 ? 8.886 -2.393 -29.448 1.00 70.94 826 ALA A CA 1
ATOM 6660 C C . ALA A 1 826 ? 10.031 -3.278 -29.967 1.00 70.94 826 ALA A C 1
ATOM 6662 O O . ALA A 1 826 ? 10.809 -3.811 -29.179 1.00 70.94 826 ALA A O 1
ATOM 6663 N N . THR A 1 827 ? 10.129 -3.452 -31.288 1.00 75.88 827 THR A N 1
ATOM 6664 C CA . THR A 1 827 ? 11.092 -4.365 -31.927 1.00 75.88 827 THR A CA 1
ATOM 6665 C C . THR A 1 827 ? 12.292 -3.657 -32.554 1.00 75.88 827 THR A C 1
ATOM 6667 O O . THR A 1 827 ? 13.260 -4.319 -32.918 1.00 75.88 827 THR A O 1
ATOM 6670 N N . GLY A 1 828 ? 12.239 -2.328 -32.699 1.00 72.44 828 GLY A N 1
ATOM 6671 C CA . GLY A 1 828 ? 13.256 -1.534 -33.393 1.00 72.44 828 GLY A CA 1
ATOM 6672 C C . GLY A 1 828 ? 13.251 -1.704 -34.917 1.00 72.44 828 GLY A C 1
ATOM 6673 O O . GLY A 1 828 ? 14.138 -1.180 -35.589 1.00 72.44 828 GLY A O 1
ATOM 6674 N N . LEU A 1 829 ? 12.278 -2.432 -35.477 1.00 79.62 829 LEU A N 1
ATOM 6675 C CA . LEU A 1 829 ? 12.135 -2.596 -36.921 1.00 79.62 829 LEU A CA 1
ATOM 6676 C C . LEU A 1 829 ? 11.622 -1.310 -37.572 1.00 79.62 829 LEU A C 1
ATOM 6678 O O . LEU A 1 829 ? 10.739 -0.628 -37.051 1.00 79.62 829 LEU A O 1
ATOM 6682 N N . SER A 1 830 ? 12.137 -1.007 -38.763 1.00 77.75 830 SER A N 1
ATOM 6683 C CA . SER A 1 830 ? 11.555 0.036 -39.608 1.00 77.75 830 SER A CA 1
ATOM 6684 C C . SER A 1 830 ? 10.229 -0.430 -40.218 1.00 77.75 830 SER A C 1
ATOM 6686 O O . SER A 1 830 ? 10.023 -1.619 -40.467 1.00 77.75 830 SER A O 1
ATOM 6688 N N . ALA A 1 831 ? 9.345 0.520 -40.534 1.00 75.00 831 ALA A N 1
ATOM 6689 C CA . ALA A 1 831 ? 8.070 0.223 -41.192 1.00 75.00 831 ALA A CA 1
ATOM 6690 C C . ALA A 1 831 ? 8.255 -0.551 -42.514 1.00 75.00 831 ALA A C 1
ATOM 6692 O O . ALA A 1 831 ? 7.460 -1.432 -42.820 1.00 75.00 831 ALA A O 1
ATOM 6693 N N . GLN A 1 832 ? 9.335 -0.276 -43.254 1.00 78.00 832 GLN A N 1
ATOM 6694 C CA . GLN A 1 832 ? 9.666 -0.986 -44.490 1.00 78.00 832 GLN A CA 1
ATOM 6695 C C . GLN A 1 832 ? 10.073 -2.443 -44.226 1.00 78.00 832 GLN A C 1
ATOM 6697 O O . GLN A 1 832 ? 9.589 -3.345 -44.898 1.00 78.00 832 GLN A O 1
ATOM 6702 N N . GLN A 1 833 ? 10.913 -2.694 -43.218 1.00 81.38 833 GLN A N 1
ATOM 6703 C CA . GLN A 1 833 ? 11.303 -4.058 -42.839 1.00 81.38 833 GLN A CA 1
ATOM 6704 C C . GLN A 1 833 ? 10.111 -4.875 -42.334 1.00 81.38 833 GLN A C 1
ATOM 6706 O O . GLN A 1 833 ? 10.040 -6.078 -42.584 1.00 81.38 833 GLN A O 1
ATOM 6711 N N . LEU A 1 834 ? 9.173 -4.230 -41.633 1.00 82.12 834 LEU A N 1
ATOM 6712 C CA . LEU A 1 834 ? 7.938 -4.872 -41.194 1.00 82.12 834 LEU A CA 1
ATOM 6713 C C . LEU A 1 834 ? 7.053 -5.250 -42.392 1.00 82.12 834 LEU A C 1
ATOM 6715 O O . LEU A 1 834 ? 6.531 -6.361 -42.423 1.00 82.12 834 LEU A O 1
ATOM 6719 N N . GLU A 1 835 ? 6.932 -4.376 -43.396 1.00 80.38 835 GLU A N 1
ATOM 6720 C CA . GLU A 1 835 ? 6.198 -4.668 -44.637 1.00 80.38 835 GLU A CA 1
ATOM 6721 C C . GLU A 1 835 ? 6.864 -5.790 -45.456 1.00 80.38 835 GLU A C 1
ATOM 6723 O O . GLU A 1 835 ? 6.183 -6.730 -45.858 1.00 80.38 835 GLU A O 1
ATOM 6728 N N . GLU A 1 836 ? 8.191 -5.786 -45.607 1.00 82.56 836 GLU A N 1
ATOM 6729 C CA . GLU A 1 836 ? 8.924 -6.870 -46.285 1.00 82.56 836 GLU A CA 1
ATOM 6730 C C . GLU A 1 836 ? 8.763 -8.226 -45.580 1.00 82.56 836 GLU A C 1
ATOM 6732 O O . GLU A 1 836 ? 8.736 -9.278 -46.220 1.00 82.56 836 GLU A O 1
ATOM 6737 N N . LEU A 1 837 ? 8.669 -8.224 -44.249 1.00 82.50 837 LEU A N 1
ATOM 6738 C CA . LEU A 1 837 ? 8.438 -9.432 -43.462 1.00 82.50 837 LEU A CA 1
ATOM 6739 C C . LEU A 1 837 ? 7.005 -9.955 -43.641 1.00 82.50 837 LEU A C 1
ATOM 6741 O O . LEU A 1 837 ? 6.807 -11.168 -43.710 1.00 82.50 837 LEU A O 1
ATOM 6745 N N . MET A 1 838 ? 6.030 -9.056 -43.789 1.00 79.69 838 MET A N 1
ATOM 6746 C CA . MET A 1 838 ? 4.648 -9.411 -44.125 1.00 79.69 838 MET A CA 1
ATOM 6747 C C . MET A 1 838 ? 4.512 -9.990 -45.536 1.00 79.69 838 MET A C 1
ATOM 6749 O O . MET A 1 838 ? 3.717 -10.900 -45.739 1.00 79.69 838 MET A O 1
ATOM 6753 N N . GLU A 1 839 ? 5.285 -9.498 -46.504 1.00 81.25 839 GLU A N 1
ATOM 6754 C CA . GLU A 1 839 ? 5.283 -10.040 -47.869 1.00 81.25 839 GLU A CA 1
ATOM 6755 C C . GLU A 1 839 ? 5.937 -11.429 -47.951 1.00 81.25 839 GLU A C 1
ATOM 6757 O O . GLU A 1 839 ? 5.570 -12.241 -48.802 1.00 81.25 839 GLU A O 1
ATOM 6762 N N . LYS A 1 840 ? 6.894 -11.724 -47.060 1.00 83.00 840 LYS A N 1
ATOM 6763 C CA . LYS A 1 840 ? 7.646 -12.989 -47.047 1.00 83.00 840 LYS A CA 1
ATOM 6764 C C . LYS A 1 840 ? 6.963 -14.121 -46.274 1.00 83.00 840 LYS A C 1
ATOM 6766 O O . LYS A 1 840 ? 7.102 -15.273 -46.682 1.00 83.00 840 LYS A O 1
ATOM 6771 N N . ASP A 1 841 ? 6.277 -13.845 -45.161 1.00 82.38 841 ASP A N 1
ATOM 6772 C CA . ASP A 1 841 ? 5.640 -14.889 -44.338 1.00 82.38 841 ASP A CA 1
ATOM 6773 C C . ASP A 1 841 ? 4.121 -14.948 -44.567 1.00 82.38 841 ASP A C 1
ATOM 6775 O O . ASP A 1 841 ? 3.361 -14.098 -44.109 1.00 82.38 841 ASP A O 1
ATOM 6779 N N . GLN A 1 842 ? 3.670 -16.016 -45.231 1.00 80.50 842 GLN A N 1
ATOM 6780 C CA . GLN A 1 842 ? 2.256 -16.256 -45.546 1.00 80.50 842 GLN A CA 1
ATOM 6781 C C . GLN A 1 842 ? 1.376 -16.527 -44.311 1.00 80.50 842 GLN A C 1
ATOM 6783 O O . GLN A 1 842 ? 0.154 -16.546 -44.426 1.00 80.50 842 GLN A O 1
ATOM 6788 N N . ASN A 1 843 ? 1.967 -16.730 -43.128 1.00 83.62 843 ASN A N 1
ATOM 6789 C CA . ASN A 1 843 ? 1.227 -16.977 -41.886 1.00 83.62 843 ASN A CA 1
ATOM 6790 C C . ASN A 1 843 ? 0.846 -15.689 -41.138 1.00 83.62 843 ASN A C 1
ATOM 6792 O O . ASN A 1 843 ? 0.371 -15.760 -40.001 1.00 83.62 843 ASN A O 1
ATOM 6796 N N . LEU A 1 844 ? 1.093 -14.517 -41.727 1.00 83.56 844 LEU A N 1
ATOM 6797 C CA . LEU A 1 844 ? 0.744 -13.223 -41.153 1.00 83.56 844 LEU A CA 1
ATOM 6798 C C . LEU A 1 844 ? -0.575 -12.715 -41.735 1.00 83.56 844 LEU A C 1
ATOM 6800 O O . LEU A 1 844 ? -0.713 -12.506 -42.937 1.00 83.56 844 LEU A O 1
ATOM 6804 N N . ILE A 1 845 ? -1.545 -12.474 -40.857 1.00 83.44 845 ILE A N 1
ATOM 6805 C CA . ILE A 1 845 ? -2.846 -11.899 -41.191 1.00 83.44 845 ILE A CA 1
ATOM 6806 C C . ILE A 1 845 ? -2.864 -10.429 -40.776 1.00 83.44 845 ILE A C 1
ATOM 6808 O O . ILE A 1 845 ? -2.487 -10.078 -39.657 1.00 83.44 845 ILE A O 1
ATOM 6812 N N . LEU A 1 846 ? -3.338 -9.566 -41.676 1.00 82.25 846 LEU A N 1
ATOM 6813 C CA . LEU A 1 846 ? -3.481 -8.133 -41.440 1.00 82.25 846 LEU A CA 1
ATOM 6814 C C . LEU A 1 846 ? -4.940 -7.763 -41.156 1.00 82.25 846 LEU A C 1
ATOM 6816 O O . LEU A 1 846 ? -5.830 -8.032 -41.962 1.00 82.25 846 LEU A O 1
ATOM 6820 N N . ILE A 1 847 ? -5.167 -7.065 -40.047 1.00 81.75 847 ILE A N 1
ATOM 6821 C CA . ILE A 1 847 ? -6.451 -6.466 -39.683 1.00 81.75 847 ILE A CA 1
ATOM 6822 C C . ILE A 1 847 ? -6.313 -4.944 -39.694 1.00 81.75 847 ILE A C 1
ATOM 6824 O O . ILE A 1 847 ? -5.359 -4.388 -39.159 1.00 81.75 847 ILE A O 1
ATOM 6828 N N . TRP A 1 848 ? -7.287 -4.256 -40.284 1.00 79.50 848 TRP A N 1
ATOM 6829 C CA . TRP A 1 848 ? -7.374 -2.796 -40.255 1.00 79.50 848 TRP A CA 1
ATOM 6830 C C . TRP A 1 848 ? -8.407 -2.362 -39.220 1.00 79.50 848 TRP A C 1
ATOM 6832 O O . TRP A 1 848 ? -9.558 -2.800 -39.295 1.00 79.50 848 TRP A O 1
ATOM 6842 N N . LYS A 1 849 ? -8.016 -1.497 -38.282 1.00 73.00 849 LYS A N 1
ATOM 6843 C CA . LYS A 1 849 ? -8.894 -1.003 -37.213 1.00 73.00 849 LYS A CA 1
ATOM 6844 C C . LYS A 1 849 ? -8.917 0.518 -37.150 1.00 73.00 849 LYS A C 1
ATOM 6846 O O . LYS A 1 849 ? -7.845 1.145 -37.323 1.00 73.00 849 LYS A O 1
#